Protein 1VDH (pdb70)

Structure (mmCIF, N/CA/C/O backbone):
data_1VDH
#
_entry.id   1VDH
#
_cell.length_a   99.738
_cell.length_b   123.136
_cell.length_c   131.439
_cell.angle_alpha   90.00
_cell.angle_beta   90.00
_cell.angle_gamma   90.00
#
_symmetry.space_group_name_H-M   'P 21 21 21'
#
loop_
_entity.id
_entity.type
_entity.pdbx_description
1 polymer 'muconolactone isomerase-like protein'
2 water water
#
loop_
_atom_site.group_PDB
_atom_site.id
_atom_site.type_symbol
_atom_site.label_atom_id
_atom_site.label_alt_id
_atom_site.label_comp_id
_atom_site.label_asym_id
_atom_site.label_entity_id
_atom_site.label_seq_id
_atom_site.pdbx_PDB_ins_code
_atom_site.Cartn_x
_atom_site.Cartn_y
_atom_site.Cartn_z
_atom_site.occupancy
_atom_site.B_iso_or_equiv
_atom_site.auth_seq_id
_atom_site.auth_comp_id
_atom_site.auth_asym_id
_atom_site.auth_atom_id
_atom_site.pdbx_PDB_model_num
ATOM 1 N N . ARG A 1 3 ? 51.787 8.058 22.187 1.00 42.98 3 ARG A N 1
ATOM 2 C CA . ARG A 1 3 ? 52.602 8.195 20.945 1.00 42.45 3 ARG A CA 1
ATOM 3 C C . ARG A 1 3 ? 53.184 6.851 20.507 1.00 40.21 3 ARG A C 1
ATOM 4 O O . ARG A 1 3 ? 53.726 6.103 21.324 1.00 40.65 3 ARG A O 1
ATOM 12 N N . HIS A 1 4 ? 53.075 6.552 19.216 1.00 37.11 4 HIS A N 1
ATOM 13 C CA . HIS A 1 4 ? 53.596 5.299 18.682 1.00 33.68 4 HIS A CA 1
ATOM 14 C C . HIS A 1 4 ? 55.086 5.395 18.372 1.00 31.98 4 HIS A C 1
ATOM 15 O O . HIS A 1 4 ? 55.539 6.333 17.715 1.00 31.35 4 HIS A O 1
ATOM 22 N N . VAL A 1 5 ? 55.840 4.416 18.860 1.00 30.75 5 VAL A N 1
ATOM 23 C CA . VAL A 1 5 ? 57.282 4.355 18.639 1.00 28.88 5 VAL A CA 1
ATOM 24 C C . VAL A 1 5 ? 57.568 3.176 17.715 1.00 26.68 5 VAL A C 1
ATOM 25 O O . VAL A 1 5 ? 57.339 2.023 18.079 1.00 26.91 5 VAL A O 1
ATOM 29 N N . PRO A 1 6 ? 58.050 3.454 16.493 1.00 24.81 6 PRO A N 1
ATOM 30 C CA . PRO A 1 6 ? 58.352 2.383 15.541 1.00 22.95 6 PRO A CA 1
ATOM 31 C C . PRO A 1 6 ? 59.575 1.566 15.934 1.00 20.85 6 PRO A C 1
ATOM 32 O O . PRO A 1 6 ? 60.564 2.096 16.444 1.00 20.90 6 PRO A O 1
ATOM 36 N N . GLU A 1 7 ? 59.478 0.263 15.715 1.00 17.67 7 GLU A N 1
ATOM 37 C CA . GLU A 1 7 ? 60.560 -0.664 16.003 1.00 16.16 7 GLU A CA 1
ATOM 38 C C . GLU A 1 7 ? 60.710 -1.486 14.730 1.00 14.72 7 GLU A C 1
ATOM 39 O O . GLU A 1 7 ? 60.353 -2.665 14.693 1.00 12.48 7 GLU A O 1
ATOM 45 N N . PRO A 1 8 ? 61.236 -0.865 13.664 1.00 15.14 8 PRO A N 1
ATOM 46 C CA . PRO A 1 8 ? 61.420 -1.543 12.380 1.00 15.89 8 PRO A CA 1
ATOM 47 C C . PRO A 1 8 ? 62.224 -2.831 12.428 1.00 14.43 8 PRO A C 1
ATOM 48 O O . PRO A 1 8 ? 63.206 -2.953 13.160 1.00 15.10 8 PRO A O 1
ATOM 52 N N . THR A 1 9 ? 61.762 -3.804 11.654 1.00 14.31 9 THR A N 1
ATOM 53 C CA . THR A 1 9 ? 62.404 -5.101 11.557 1.00 13.80 9 THR A CA 1
ATOM 54 C C . THR A 1 9 ? 63.795 -4.937 10.948 1.00 16.77 9 THR A C 1
ATOM 55 O O . THR A 1 9 ? 63.973 -4.178 9.989 1.00 17.36 9 THR A O 1
ATOM 59 N N . HIS A 1 10 ? 64.780 -5.625 11.528 1.00 16.54 10 HIS A N 1
ATOM 60 C CA . HIS A 1 10 ? 66.157 -5.580 11.030 1.00 17.74 10 HIS A CA 1
ATOM 61 C C . HIS A 1 10 ? 66.271 -6.525 9.844 1.00 15.79 10 HIS A C 1
ATOM 62 O O . HIS A 1 10 ? 65.692 -7.611 9.858 1.00 16.62 10 HIS A O 1
ATOM 69 N N . THR A 1 11 ? 67.034 -6.127 8.831 1.00 14.16 11 THR A N 1
ATOM 70 C CA . THR A 1 11 ? 67.216 -6.969 7.654 1.00 12.20 11 THR A CA 1
ATOM 71 C C . THR A 1 11 ? 68.651 -6.986 7.145 1.00 12.65 11 THR A C 1
ATOM 72 O O . THR A 1 11 ? 69.436 -6.074 7.411 1.00 12.47 11 THR A O 1
ATOM 76 N N . LEU A 1 12 ? 68.965 -8.049 6.413 1.00 10.71 12 LEU A N 1
ATOM 77 C CA . LEU A 1 12 ? 70.255 -8.241 5.774 1.00 11.15 12 LEU A CA 1
ATOM 78 C C . LEU A 1 12 ? 69.900 -8.593 4.336 1.00 11.63 12 LEU A C 1
ATOM 79 O O . LEU A 1 12 ? 69.100 -9.502 4.099 1.00 11.67 12 LEU A O 1
ATOM 84 N N . GLU A 1 13 ? 70.451 -7.849 3.384 1.00 10.46 13 GLU A N 1
ATOM 85 C CA . GLU A 1 13 ? 70.179 -8.097 1.973 1.00 11.23 13 GLU A CA 1
ATOM 86 C C . GLU A 1 13 ? 71.278 -8.918 1.324 1.00 12.46 13 GLU A C 1
ATOM 87 O O . GLU A 1 13 ? 72.459 -8.722 1.611 1.00 10.52 13 GLU A O 1
ATOM 93 N N . GLY A 1 14 ? 70.874 -9.826 0.439 1.00 11.73 14 GLY A N 1
ATOM 94 C CA . GLY A 1 14 ? 71.822 -10.665 -0.268 1.00 10.87 14 GLY A CA 1
ATOM 95 C C . GLY A 1 14 ? 71.691 -10.449 -1.762 1.00 9.86 14 GLY A C 1
ATOM 96 O O . GLY A 1 14 ? 71.580 -9.310 -2.226 1.00 10.27 14 GLY A O 1
ATOM 97 N N . TRP A 1 15 ? 71.692 -11.540 -2.519 1.00 10.01 15 TRP A N 1
ATOM 98 C CA . TRP A 1 15 ? 71.567 -11.464 -3.971 1.00 9.03 15 TRP A CA 1
ATOM 99 C C . TRP A 1 15 ? 70.230 -10.880 -4.414 1.00 8.23 15 TRP A C 1
ATOM 100 O O . TRP A 1 15 ? 69.214 -11.027 -3.728 1.00 7.58 15 TRP A O 1
ATOM 111 N N . HIS A 1 16 ? 70.251 -10.197 -5.555 1.00 8.88 16 HIS A N 1
ATOM 112 C CA . HIS A 1 16 ? 69.048 -9.624 -6.146 1.00 7.10 16 HIS A CA 1
ATOM 113 C C . HIS A 1 16 ? 68.423 -10.769 -6.928 1.00 8.28 16 HIS A C 1
ATOM 114 O O . HIS A 1 16 ? 69.130 -11.637 -7.435 1.00 6.08 16 HIS A O 1
ATOM 121 N N . VAL A 1 17 ? 67.099 -10.773 -7.013 1.00 8.44 17 VAL A N 1
ATOM 122 C CA . VAL A 1 17 ? 66.380 -11.849 -7.672 1.00 6.99 17 VAL A CA 1
ATOM 123 C C . VAL A 1 17 ? 65.385 -11.380 -8.723 1.00 7.90 17 VAL A C 1
ATOM 124 O O . VAL A 1 17 ? 64.646 -10.419 -8.510 1.00 9.31 17 VAL A O 1
ATOM 128 N N . LEU A 1 18 ? 65.351 -12.086 -9.846 1.00 6.98 18 LEU A N 1
ATOM 129 C CA . LEU A 1 18 ? 64.398 -11.773 -10.897 1.00 7.98 18 LEU A CA 1
ATOM 130 C C . LEU A 1 18 ? 63.635 -13.021 -11.325 1.00 8.54 18 LEU A C 1
ATOM 131 O O . LEU A 1 18 ? 64.235 -14.035 -11.696 1.00 8.53 18 LEU A O 1
ATOM 136 N N . HIS A 1 19 ? 62.314 -12.964 -11.195 1.00 7.35 19 HIS A N 1
ATOM 137 C CA . HIS A 1 19 ? 61.455 -14.050 -11.647 1.00 7.06 19 HIS A CA 1
ATOM 138 C C . HIS A 1 19 ? 60.934 -13.548 -12.981 1.00 6.60 19 HIS A C 1
ATOM 139 O O . HIS A 1 19 ? 60.319 -12.486 -13.051 1.00 7.27 19 HIS A O 1
ATOM 146 N N . ASP A 1 20 ? 61.203 -14.298 -14.039 1.00 7.30 20 ASP A N 1
ATOM 147 C CA . ASP A 1 20 ? 60.771 -13.910 -15.371 1.00 7.38 20 ASP A CA 1
ATOM 148 C C . ASP A 1 20 ? 59.878 -15.012 -15.922 1.00 7.95 20 ASP A C 1
ATOM 149 O O . ASP A 1 20 ? 60.369 -16.045 -16.384 1.00 7.14 20 ASP A O 1
ATOM 154 N N . PHE A 1 21 ? 58.567 -14.796 -15.830 1.00 6.43 21 PHE A N 1
ATOM 155 C CA . PHE A 1 21 ? 57.574 -15.747 -16.324 1.00 6.29 21 PHE A CA 1
ATOM 156 C C . PHE A 1 21 ? 57.142 -15.390 -17.738 1.00 5.98 21 PHE A C 1
ATOM 157 O O . PHE A 1 21 ? 56.758 -14.249 -18.010 1.00 7.41 21 PHE A O 1
ATOM 165 N N . ARG A 1 22 ? 57.143 -16.382 -18.622 1.00 5.77 22 ARG A N 1
ATOM 166 C CA . ARG A 1 22 ? 56.742 -16.164 -20.003 1.00 6.64 22 ARG A CA 1
ATOM 167 C C . ARG A 1 22 ? 55.830 -17.274 -20.501 1.00 7.21 22 ARG A C 1
ATOM 168 O O . ARG A 1 22 ? 55.833 -18.390 -19.964 1.00 6.15 22 ARG A O 1
ATOM 176 N N . LEU A 1 23 ? 55.018 -16.937 -21.499 1.00 5.23 23 LEU A N 1
ATOM 177 C CA . LEU A 1 23 ? 54.100 -17.886 -22.118 1.00 6.68 23 LEU A CA 1
ATOM 178 C C . LEU A 1 23 ? 54.658 -18.245 -23.487 1.00 7.33 23 LEU A C 1
ATOM 179 O O . LEU A 1 23 ? 55.170 -17.382 -24.206 1.00 8.07 23 LEU A O 1
ATOM 184 N N . LEU A 1 24 ? 54.562 -19.518 -23.846 1.00 7.86 24 LEU A N 1
ATOM 185 C CA . LEU A 1 24 ? 55.058 -19.977 -25.134 1.00 7.52 24 LEU A CA 1
ATOM 186 C C . LEU A 1 24 ? 53.963 -19.950 -26.195 1.00 8.72 24 LEU A C 1
ATOM 187 O O . LEU A 1 24 ? 52.832 -20.374 -25.953 1.00 9.80 24 LEU A O 1
ATOM 192 N N . ASP A 1 25 ? 54.280 -19.385 -27.353 1.00 10.36 25 ASP A N 1
ATOM 193 C CA . ASP A 1 25 ? 53.324 -19.366 -28.447 1.00 10.80 25 ASP A CA 1
ATOM 194 C C . ASP A 1 25 ? 53.529 -20.726 -29.122 1.00 10.53 25 ASP A C 1
ATOM 195 O O . ASP A 1 25 ? 54.333 -20.856 -30.050 1.00 9.04 25 ASP A O 1
ATOM 200 N N . PHE A 1 26 ? 52.832 -21.739 -28.609 1.00 9.60 26 PHE A N 1
ATOM 201 C CA . PHE A 1 26 ? 52.925 -23.107 -29.124 1.00 10.63 26 PHE A CA 1
ATOM 202 C C . PHE A 1 26 ? 52.714 -23.218 -30.629 1.00 10.88 26 PHE A C 1
ATOM 203 O O . PHE A 1 26 ? 53.530 -23.818 -31.326 1.00 11.52 26 PHE A O 1
ATOM 211 N N . ALA A 1 27 ? 51.618 -22.643 -31.118 1.00 11.90 27 ALA A N 1
ATOM 212 C CA . ALA A 1 27 ? 51.284 -22.677 -32.536 1.00 13.59 27 ALA A CA 1
ATOM 213 C C . ALA A 1 27 ? 52.416 -22.166 -33.422 1.00 15.47 27 ALA A C 1
ATOM 214 O O . ALA A 1 27 ? 52.786 -22.821 -34.398 1.00 15.19 27 ALA A O 1
ATOM 216 N N . ARG A 1 28 ? 52.967 -21.003 -33.080 1.00 14.57 28 ARG A N 1
ATOM 217 C CA . ARG A 1 28 ? 54.055 -20.419 -33.859 1.00 17.06 28 ARG A CA 1
ATOM 218 C C . ARG A 1 28 ? 55.361 -21.192 -33.751 1.00 16.06 28 ARG A C 1
ATOM 219 O O . ARG A 1 28 ? 56.049 -21.389 -34.749 1.00 15.67 28 ARG A O 1
ATOM 227 N N . TRP A 1 29 ? 55.701 -21.626 -32.542 1.00 13.79 29 TRP A N 1
ATOM 228 C CA . TRP A 1 29 ? 56.936 -22.368 -32.329 1.00 14.25 29 TRP A CA 1
ATOM 229 C C . TRP A 1 29 ? 56.958 -23.719 -33.039 1.00 15.96 29 TRP A C 1
ATOM 230 O O . TRP A 1 29 ? 57.894 -24.020 -33.780 1.00 17.15 29 TRP A O 1
ATOM 241 N N . PHE A 1 30 ? 55.932 -24.531 -32.802 1.00 17.53 30 PHE A N 1
ATOM 242 C CA . PHE A 1 30 ? 55.858 -25.859 -33.401 1.00 19.62 30 PHE A CA 1
ATOM 243 C C . PHE A 1 30 ? 55.551 -25.883 -34.900 1.00 20.86 30 PHE A C 1
ATOM 244 O O . PHE A 1 30 ? 55.671 -26.928 -35.541 1.00 21.21 30 PHE A O 1
ATOM 252 N N . SER A 1 31 ? 55.186 -24.729 -35.458 1.00 20.41 31 SER A N 1
ATOM 253 C CA . SER A 1 31 ? 54.894 -24.619 -36.887 1.00 21.42 31 SER A CA 1
ATOM 254 C C . SER A 1 31 ? 56.041 -23.938 -37.630 1.00 20.23 31 SER A C 1
ATOM 255 O O . SER A 1 31 ? 56.040 -23.868 -38.859 1.00 19.59 31 SER A O 1
ATOM 258 N N . ALA A 1 32 ? 57.009 -23.425 -36.878 1.00 18.26 32 ALA A N 1
ATOM 259 C CA . ALA A 1 32 ? 58.160 -22.738 -37.454 1.00 17.56 32 ALA A CA 1
ATOM 260 C C . ALA A 1 32 ? 59.100 -23.718 -38.147 1.00 18.90 32 ALA A C 1
ATOM 261 O O . ALA A 1 32 ? 59.147 -24.897 -37.790 1.00 17.02 32 ALA A O 1
ATOM 263 N N . PRO A 1 33 ? 59.848 -23.244 -39.162 1.00 20.09 33 PRO A N 1
ATOM 264 C CA . PRO A 1 33 ? 60.788 -24.104 -39.890 1.00 22.74 33 PRO A CA 1
ATOM 265 C C . PRO A 1 33 ? 61.776 -24.753 -38.919 1.00 23.96 33 PRO A C 1
ATOM 266 O O . PRO A 1 33 ? 62.197 -24.129 -37.939 1.00 23.21 33 PRO A O 1
ATOM 270 N N . LEU A 1 34 ? 62.123 -26.010 -39.182 1.00 25.45 34 LEU A N 1
ATOM 271 C CA . LEU A 1 34 ? 63.042 -26.751 -38.322 1.00 27.49 34 LEU A CA 1
ATOM 272 C C . LEU A 1 34 ? 64.373 -26.032 -38.111 1.00 27.94 34 LEU A C 1
ATOM 273 O O . LEU A 1 34 ? 64.909 -26.027 -37.002 1.00 27.97 34 LEU A O 1
ATOM 278 N N . GLU A 1 35 ? 64.887 -25.395 -39.160 1.00 27.53 35 GLU A N 1
ATOM 279 C CA . GLU A 1 35 ? 66.151 -24.675 -39.051 1.00 27.97 35 GLU A CA 1
ATOM 280 C C . GLU A 1 35 ? 66.018 -23.479 -38.111 1.00 25.39 35 GLU A C 1
ATOM 281 O O . GLU A 1 35 ? 66.922 -23.206 -37.323 1.00 24.58 35 GLU A O 1
ATOM 287 N N . ALA A 1 36 ? 64.887 -22.778 -38.195 1.00 23.29 36 ALA A N 1
ATOM 288 C CA . ALA A 1 36 ? 64.633 -21.616 -37.343 1.00 21.13 36 ALA A CA 1
ATOM 289 C C . ALA A 1 36 ? 64.610 -22.043 -35.876 1.00 19.32 36 ALA A C 1
ATOM 290 O O . ALA A 1 36 ? 65.203 -21.389 -35.019 1.00 18.33 36 ALA A O 1
ATOM 292 N N . ARG A 1 37 ? 63.937 -23.156 -35.601 1.00 18.18 37 ARG A N 1
ATOM 293 C CA . ARG A 1 37 ? 63.842 -23.682 -34.247 1.00 18.20 37 ARG A CA 1
ATOM 294 C C . ARG A 1 37 ? 65.221 -24.077 -33.724 1.00 18.67 37 ARG A C 1
ATOM 295 O O . ARG A 1 37 ? 65.594 -23.709 -32.607 1.00 15.19 37 ARG A O 1
ATOM 303 N N . GLU A 1 38 ? 65.991 -24.790 -34.549 1.00 18.58 38 GLU A N 1
ATOM 304 C CA . GLU A 1 38 ? 67.334 -25.221 -34.167 1.00 19.51 38 GLU A CA 1
ATOM 305 C C . GLU A 1 38 ? 68.242 -24.025 -33.896 1.00 18.36 38 GLU A C 1
ATOM 306 O O . GLU A 1 38 ? 68.999 -24.023 -32.925 1.00 18.16 38 GLU A O 1
ATOM 312 N N . ASP A 1 39 ? 68.157 -23.011 -34.755 1.00 17.19 39 ASP A N 1
ATOM 313 C CA . ASP A 1 39 ? 68.960 -21.799 -34.600 1.00 18.15 39 ASP A CA 1
ATOM 314 C C . ASP A 1 39 ? 68.615 -21.082 -33.292 1.00 16.91 39 ASP A C 1
ATOM 315 O O . ASP A 1 39 ? 69.503 -20.620 -32.571 1.00 15.60 39 ASP A O 1
ATOM 320 N N . ALA A 1 40 ? 67.321 -20.996 -32.991 1.00 14.28 40 ALA A N 1
ATOM 321 C CA . ALA A 1 40 ? 66.869 -20.346 -31.763 1.00 12.86 40 ALA A CA 1
ATOM 322 C C . ALA A 1 40 ? 67.364 -21.143 -30.563 1.00 12.54 40 ALA A C 1
ATOM 323 O O . ALA A 1 40 ? 67.808 -20.573 -29.568 1.00 12.89 40 ALA A O 1
ATOM 325 N N . TRP A 1 41 ? 67.307 -22.466 -30.682 1.00 13.06 41 TRP A N 1
ATOM 326 C CA . TRP A 1 41 ? 67.752 -23.370 -29.630 1.00 13.44 41 TRP A CA 1
ATOM 327 C C . TRP A 1 41 ? 69.241 -23.203 -29.335 1.00 14.89 41 TRP A C 1
ATOM 328 O O . TRP A 1 41 ? 69.641 -23.094 -28.174 1.00 14.11 41 TRP A O 1
ATOM 339 N N . GLU A 1 42 ? 70.059 -23.184 -30.387 1.00 15.85 42 GLU A N 1
ATOM 340 C CA . GLU A 1 42 ? 71.504 -23.032 -30.228 1.00 16.15 42 GLU A CA 1
ATOM 341 C C . GLU A 1 42 ? 71.850 -21.722 -29.536 1.00 14.57 42 GLU A C 1
ATOM 342 O O . GLU A 1 42 ? 72.697 -21.688 -28.643 1.00 13.41 42 GLU A O 1
ATOM 348 N N . GLU A 1 43 ? 71.186 -20.647 -29.946 1.00 13.71 43 GLU A N 1
ATOM 349 C CA . GLU A 1 43 ? 71.417 -19.340 -29.345 1.00 12.78 43 GLU A CA 1
ATOM 350 C C . GLU A 1 43 ? 70.983 -19.331 -27.876 1.00 12.67 43 GLU A C 1
ATOM 351 O O . GLU A 1 43 ? 71.639 -18.719 -27.038 1.00 11.82 43 GLU A O 1
ATOM 357 N N . LEU A 1 44 ? 69.869 -19.996 -27.572 1.00 12.66 44 LEU A N 1
ATOM 358 C CA . LEU A 1 44 ? 69.375 -20.055 -26.192 1.00 13.35 44 LEU A CA 1
ATOM 359 C C . LEU A 1 44 ? 70.376 -20.782 -25.298 1.00 13.71 44 LEU A C 1
ATOM 360 O O . LEU A 1 44 ? 70.658 -20.335 -24.184 1.00 14.66 44 LEU A O 1
ATOM 365 N N . LYS A 1 45 ? 70.931 -21.886 -25.797 1.00 15.32 45 LYS A N 1
ATOM 366 C CA . LYS A 1 45 ? 71.921 -22.652 -25.041 1.00 16.70 45 LYS A CA 1
ATOM 367 C C . LYS A 1 45 ? 73.129 -21.782 -24.718 1.00 16.04 45 LYS A C 1
ATOM 368 O O . LYS A 1 45 ? 73.679 -21.857 -23.621 1.00 16.53 45 LYS A O 1
ATOM 374 N N . GLY A 1 46 ? 73.532 -20.952 -25.679 1.00 15.11 46 GLY A N 1
ATOM 375 C CA . GLY A 1 46 ? 74.661 -20.061 -25.470 1.00 14.01 46 GLY A CA 1
ATOM 376 C C . GLY A 1 46 ? 74.392 -19.100 -24.323 1.00 14.15 46 GLY A C 1
ATOM 377 O O . GLY A 1 46 ? 75.268 -18.844 -23.499 1.00 13.65 46 GLY A O 1
ATOM 378 N N . LEU A 1 47 ? 73.172 -18.569 -24.267 1.00 13.83 47 LEU A N 1
ATOM 379 C CA . LEU A 1 47 ? 72.790 -17.647 -23.201 1.00 13.66 47 LEU A CA 1
ATOM 380 C C . LEU A 1 47 ? 72.781 -18.351 -21.838 1.00 13.70 47 LEU A C 1
ATOM 381 O O . LEU A 1 47 ? 73.356 -17.848 -20.868 1.00 12.92 47 LEU A O 1
ATOM 386 N N . VAL A 1 48 ? 72.130 -19.512 -21.780 1.00 14.32 48 VAL A N 1
ATOM 387 C CA . VAL A 1 48 ? 72.033 -20.303 -20.552 1.00 15.07 48 VAL A CA 1
ATOM 388 C C . VAL A 1 48 ? 73.419 -20.750 -20.084 1.00 16.15 48 VAL A C 1
ATOM 389 O O . VAL A 1 48 ? 73.662 -20.903 -18.887 1.00 16.58 48 VAL A O 1
ATOM 393 N N . ARG A 1 49 ? 74.327 -20.941 -21.037 1.00 18.43 49 ARG A N 1
ATOM 394 C CA . ARG A 1 49 ? 75.696 -21.339 -20.729 1.00 18.62 49 ARG A CA 1
ATOM 395 C C . ARG A 1 49 ? 76.381 -20.211 -19.955 1.00 16.35 49 ARG A C 1
ATOM 396 O O . ARG A 1 49 ? 77.132 -20.465 -19.016 1.00 15.90 49 ARG A O 1
ATOM 404 N N . GLU A 1 50 ? 76.094 -18.967 -20.337 1.00 15.37 50 GLU A N 1
ATOM 405 C CA . GLU A 1 50 ? 76.662 -17.803 -19.660 1.00 14.32 50 GLU A CA 1
ATOM 406 C C . GLU A 1 50 ? 76.209 -17.776 -18.201 1.00 13.37 50 GLU A C 1
ATOM 407 O O . GLU A 1 50 ? 77.004 -17.508 -17.300 1.00 12.02 50 GLU A O 1
ATOM 413 N N . TRP A 1 51 ? 74.928 -18.060 -17.974 1.00 12.73 51 TRP A N 1
ATOM 414 C CA . TRP A 1 51 ? 74.375 -18.079 -16.621 1.00 12.15 51 TRP A CA 1
ATOM 415 C C . TRP A 1 51 ? 75.035 -19.212 -15.827 1.00 13.68 51 TRP A C 1
ATOM 416 O O . TRP A 1 51 ? 75.373 -19.053 -14.654 1.00 14.00 51 TRP A O 1
ATOM 427 N N . ARG A 1 52 ? 75.249 -20.340 -16.497 1.00 15.71 52 ARG A N 1
ATOM 428 C CA . ARG A 1 52 ? 75.878 -21.510 -15.893 1.00 18.72 52 ARG A CA 1
ATOM 429 C C . ARG A 1 52 ? 77.301 -21.176 -15.430 1.00 18.51 52 ARG A C 1
ATOM 430 O O . ARG A 1 52 ? 77.664 -21.436 -14.286 1.00 17.97 52 ARG A O 1
ATOM 438 N N . GLU A 1 53 ? 78.087 -20.568 -16.317 1.00 19.06 53 GLU A N 1
ATOM 439 C CA . GLU A 1 53 ? 79.467 -20.195 -16.007 1.00 19.70 53 GLU A CA 1
ATOM 440 C C . GLU A 1 53 ? 79.530 -19.199 -14.853 1.00 18.56 53 GLU A C 1
ATOM 441 O O . GLU A 1 53 ? 80.398 -19.282 -13.986 1.00 17.68 53 GLU A O 1
ATOM 447 N N . LEU A 1 54 ? 78.577 -18.277 -14.839 1.00 17.21 54 LEU A N 1
ATOM 448 C CA . LEU A 1 54 ? 78.476 -17.260 -13.800 1.00 16.17 54 LEU A CA 1
ATOM 449 C C . LEU A 1 54 ? 78.157 -17.938 -12.451 1.00 15.85 54 LEU A C 1
ATOM 450 O O . LEU A 1 54 ? 78.691 -17.568 -11.399 1.00 13.83 54 LEU A O 1
ATOM 455 N N . GLU A 1 55 ? 77.319 -18.968 -12.501 1.00 13.64 55 GLU A N 1
ATOM 456 C CA . GLU A 1 55 ? 76.943 -19.713 -11.303 1.00 12.64 55 GLU A CA 1
ATOM 457 C C . GLU A 1 55 ? 78.156 -20.498 -10.797 1.00 13.29 55 GLU A C 1
ATOM 458 O O . GLU A 1 55 ? 78.422 -20.537 -9.598 1.00 13.08 55 GLU A O 1
ATOM 464 N N . GLU A 1 56 ? 78.900 -21.101 -11.721 1.00 14.04 56 GLU A N 1
ATOM 465 C CA . GLU A 1 56 ? 80.095 -21.859 -11.358 1.00 16.75 56 GLU A CA 1
ATOM 466 C C . GLU A 1 56 ? 81.142 -20.935 -10.728 1.00 16.73 56 GLU A C 1
ATOM 467 O O . GLU A 1 56 ? 81.905 -21.352 -9.857 1.00 18.45 56 GLU A O 1
ATOM 473 N N . ALA A 1 57 ? 81.143 -19.671 -11.145 1.00 16.79 57 ALA A N 1
ATOM 474 C CA . ALA A 1 57 ? 82.080 -18.679 -10.620 1.00 17.70 57 ALA A CA 1
ATOM 475 C C . ALA A 1 57 ? 81.601 -18.063 -9.302 1.00 17.26 57 ALA A C 1
ATOM 476 O O . ALA A 1 57 ? 82.305 -17.246 -8.701 1.00 18.62 57 ALA A O 1
ATOM 478 N N . GLY A 1 58 ? 80.410 -18.458 -8.854 1.00 16.68 58 GLY A N 1
ATOM 479 C CA . GLY A 1 58 ? 79.859 -17.930 -7.614 1.00 14.35 58 GLY A CA 1
ATOM 480 C C . GLY A 1 58 ? 79.310 -16.516 -7.735 1.00 14.07 58 GLY A C 1
ATOM 481 O O . GLY A 1 58 ? 79.128 -15.829 -6.729 1.00 14.32 58 GLY A O 1
ATOM 482 N N . GLN A 1 59 ? 79.032 -16.092 -8.966 1.00 14.30 59 GLN A N 1
ATOM 483 C CA . GLN A 1 59 ? 78.513 -14.752 -9.245 1.00 14.87 59 GLN A CA 1
ATOM 484 C C . GLN A 1 59 ? 76.996 -14.711 -9.435 1.00 14.54 59 GLN A C 1
ATOM 485 O O . GLN A 1 59 ? 76.467 -13.765 -10.029 1.00 13.98 59 GLN A O 1
ATOM 491 N N . GLY A 1 60 ? 76.309 -15.747 -8.965 1.00 12.70 60 GLY A N 1
ATOM 492 C CA . GLY A 1 60 ? 74.863 -15.800 -9.094 1.00 12.67 60 GLY A CA 1
ATOM 493 C C . GLY A 1 60 ? 74.361 -17.224 -9.219 1.00 12.00 60 GLY A C 1
ATOM 494 O O . GLY A 1 60 ? 75.114 -18.178 -9.014 1.00 11.18 60 GLY A O 1
ATOM 495 N N . SER A 1 61 ? 73.086 -17.370 -9.565 1.00 9.90 61 SER A N 1
ATOM 496 C CA . SER A 1 61 ? 72.482 -18.688 -9.727 1.00 8.95 61 SER A CA 1
ATOM 497 C C . SER A 1 61 ? 71.253 -18.559 -10.624 1.00 9.26 61 SER A C 1
ATOM 498 O O . SER A 1 61 ? 70.745 -17.452 -10.831 1.00 9.03 61 SER A O 1
ATOM 501 N N . TYR A 1 62 ? 70.794 -19.678 -11.180 1.00 8.57 62 TYR A N 1
ATOM 502 C CA . TYR A 1 62 ? 69.621 -19.655 -12.050 1.00 8.50 62 TYR A CA 1
ATOM 503 C C . TYR A 1 62 ? 68.879 -20.989 -12.086 1.00 9.39 62 TYR A C 1
ATOM 504 O O . TYR A 1 62 ? 69.382 -22.018 -11.631 1.00 10.48 62 TYR A O 1
ATOM 513 N N . GLY A 1 63 ? 67.703 -20.953 -12.699 1.00 9.10 63 GLY A N 1
ATOM 514 C CA . GLY A 1 63 ? 66.880 -22.132 -12.858 1.00 8.53 63 GLY A CA 1
ATOM 515 C C . GLY A 1 63 ? 65.824 -21.854 -13.905 1.00 7.85 63 GLY A C 1
ATOM 516 O O . GLY A 1 63 ? 65.351 -20.719 -14.026 1.00 7.20 63 GLY A O 1
ATOM 517 N N . ILE A 1 64 ? 65.506 -22.858 -14.717 1.00 7.56 64 ILE A N 1
ATOM 518 C CA . ILE A 1 64 ? 64.473 -22.714 -15.746 1.00 8.62 64 ILE A CA 1
ATOM 519 C C . ILE A 1 64 ? 63.420 -23.778 -15.462 1.00 9.46 64 ILE A C 1
ATOM 520 O O . ILE A 1 64 ? 63.752 -24.952 -15.276 1.00 9.93 64 ILE A O 1
ATOM 525 N N . TYR A 1 65 ? 62.154 -23.367 -15.438 1.00 8.21 65 TYR A N 1
ATOM 526 C CA . TYR A 1 65 ? 61.067 -24.285 -15.108 1.00 7.28 65 TYR A CA 1
ATOM 527 C C . TYR A 1 65 ? 59.895 -24.332 -16.071 1.00 7.52 65 TYR A C 1
ATOM 528 O O . TYR A 1 65 ? 59.591 -23.351 -16.749 1.00 7.46 65 TYR A O 1
ATOM 537 N N . GLN A 1 66 ? 59.239 -25.490 -16.115 1.00 6.19 66 GLN A N 1
ATOM 538 C CA . GLN A 1 66 ? 58.044 -25.674 -16.928 1.00 6.88 66 GLN A CA 1
ATOM 539 C C . GLN A 1 66 ? 56.924 -25.415 -15.929 1.00 5.91 66 GLN A C 1
ATOM 540 O O . GLN A 1 66 ? 56.764 -26.161 -14.965 1.00 7.51 66 GLN A O 1
ATOM 546 N N . VAL A 1 67 ? 56.162 -24.352 -16.158 1.00 7.62 67 VAL A N 1
ATOM 547 C CA . VAL A 1 67 ? 55.090 -23.956 -15.249 1.00 6.47 67 VAL A CA 1
ATOM 548 C C . VAL A 1 67 ? 53.710 -24.446 -15.688 1.00 7.22 67 VAL A C 1
ATOM 549 O O . VAL A 1 67 ? 53.309 -24.251 -16.829 1.00 7.36 67 VAL A O 1
ATOM 553 N N . VAL A 1 68 ? 52.978 -25.062 -14.764 1.00 7.39 68 VAL A N 1
ATOM 554 C CA . VAL A 1 68 ? 51.640 -25.570 -15.064 1.00 7.48 68 VAL A CA 1
ATOM 555 C C . VAL A 1 68 ? 50.606 -24.443 -15.133 1.00 7.50 68 VAL A C 1
ATOM 556 O O . VAL A 1 68 ? 50.734 -23.431 -14.439 1.00 7.49 68 VAL A O 1
ATOM 560 N N . GLY A 1 69 ? 49.613 -24.602 -16.006 1.00 6.58 69 GLY A N 1
ATOM 561 C CA . GLY A 1 69 ? 48.544 -23.620 -16.102 1.00 8.43 69 GLY A CA 1
ATOM 562 C C . GLY A 1 69 ? 48.683 -22.492 -17.103 1.00 8.55 69 GLY A C 1
ATOM 563 O O . GLY A 1 69 ? 49.690 -22.379 -17.795 1.00 9.33 69 GLY A O 1
ATOM 564 N N . HIS A 1 70 ? 47.671 -21.627 -17.140 1.00 7.53 70 HIS A N 1
ATOM 565 C CA . HIS A 1 70 ? 47.643 -20.503 -18.074 1.00 7.40 70 HIS A CA 1
ATOM 566 C C . HIS A 1 70 ? 48.432 -19.274 -17.639 1.00 6.86 70 HIS A C 1
ATOM 567 O O . HIS A 1 70 ? 48.647 -18.362 -18.444 1.00 8.06 70 HIS A O 1
ATOM 574 N N . LYS A 1 71 ? 48.863 -19.245 -16.383 1.00 5.91 71 LYS A N 1
ATOM 575 C CA . LYS A 1 71 ? 49.579 -18.087 -15.865 1.00 6.94 71 LYS A CA 1
ATOM 576 C C . LYS A 1 71 ? 50.981 -17.891 -16.430 1.00 6.34 71 LYS A C 1
ATOM 577 O O . LYS A 1 71 ? 51.467 -16.768 -16.494 1.00 5.73 71 LYS A O 1
ATOM 583 N N . ALA A 1 72 ? 51.608 -18.984 -16.855 1.00 5.53 72 ALA A N 1
ATOM 584 C CA . ALA A 1 72 ? 52.953 -18.954 -17.435 1.00 5.46 72 ALA A CA 1
ATOM 585 C C . ALA A 1 72 ? 53.309 -20.362 -17.886 1.00 4.88 72 ALA A C 1
ATOM 586 O O . ALA A 1 72 ? 52.748 -21.322 -17.379 1.00 5.84 72 ALA A O 1
ATOM 588 N N . ASP A 1 73 ? 54.257 -20.476 -18.813 1.00 5.05 73 ASP A N 1
ATOM 589 C CA . ASP A 1 73 ? 54.710 -21.775 -19.318 1.00 5.51 73 ASP A CA 1
ATOM 590 C C . ASP A 1 73 ? 56.163 -22.020 -18.922 1.00 6.57 73 ASP A C 1
ATOM 591 O O . ASP A 1 73 ? 56.555 -23.145 -18.640 1.00 4.54 73 ASP A O 1
ATOM 596 N N . LEU A 1 74 ? 56.962 -20.958 -18.923 1.00 7.51 74 LEU A N 1
ATOM 597 C CA . LEU A 1 74 ? 58.364 -21.063 -18.551 1.00 6.65 74 LEU A CA 1
ATOM 598 C C . LEU A 1 74 ? 58.745 -19.973 -17.561 1.00 8.38 74 LEU A C 1
ATOM 599 O O . LEU A 1 74 ? 58.328 -18.820 -17.692 1.00 8.81 74 LEU A O 1
ATOM 604 N N . LEU A 1 75 ? 59.483 -20.368 -16.532 1.00 7.51 75 LEU A N 1
ATOM 605 C CA . LEU A 1 75 ? 59.976 -19.433 -15.534 1.00 7.47 75 LEU A CA 1
ATOM 606 C C . LEU A 1 75 ? 61.489 -19.393 -15.669 1.00 8.38 75 LEU A C 1
ATOM 607 O O . LEU A 1 75 ? 62.144 -20.437 -15.639 1.00 6.39 75 LEU A O 1
ATOM 612 N N . PHE A 1 76 ? 62.027 -18.192 -15.855 1.00 7.23 76 PHE A N 1
ATOM 613 C CA . PHE A 1 76 ? 63.467 -17.998 -15.937 1.00 6.79 76 PHE A CA 1
ATOM 614 C C . PHE A 1 76 ? 63.821 -17.276 -14.646 1.00 7.35 76 PHE A C 1
ATOM 615 O O . PHE A 1 76 ? 63.521 -16.092 -14.480 1.00 8.03 76 PHE A O 1
ATOM 623 N N . LEU A 1 77 ? 64.388 -18.023 -13.704 1.00 7.95 77 LEU A N 1
ATOM 624 C CA . LEU A 1 77 ? 64.767 -17.483 -12.407 1.00 7.87 77 LEU A CA 1
ATOM 625 C C . LEU A 1 77 ? 66.259 -17.194 -12.379 1.00 8.09 77 LEU A C 1
ATOM 626 O O . LEU A 1 77 ? 67.071 -18.066 -12.694 1.00 7.66 77 LEU A O 1
ATOM 631 N N . ASN A 1 78 ? 66.611 -15.972 -11.991 1.00 7.87 78 ASN A N 1
ATOM 632 C CA . ASN A 1 78 ? 68.008 -15.561 -11.914 1.00 8.66 78 ASN A CA 1
ATOM 633 C C . ASN A 1 78 ? 68.300 -14.750 -10.666 1.00 9.06 78 ASN A C 1
ATOM 634 O O . ASN A 1 78 ? 67.479 -13.940 -10.230 1.00 8.85 78 ASN A O 1
ATOM 639 N N . LEU A 1 79 ? 69.460 -15.012 -10.070 1.00 8.26 79 LEU A N 1
ATOM 640 C CA . LEU A 1 79 ? 69.912 -14.297 -8.881 1.00 8.14 79 LEU A CA 1
ATOM 641 C C . LEU A 1 79 ? 71.301 -13.749 -9.199 1.00 9.74 79 LEU A C 1
ATOM 642 O O . LEU A 1 79 ? 72.118 -14.448 -9.798 1.00 8.94 79 LEU A O 1
ATOM 647 N N . ARG A 1 80 ? 71.546 -12.490 -8.838 1.00 9.91 80 ARG A N 1
ATOM 648 C CA . ARG A 1 80 ? 72.830 -11.834 -9.109 1.00 10.93 80 ARG A CA 1
ATOM 649 C C . ARG A 1 80 ? 73.167 -10.874 -7.967 1.00 12.13 80 ARG A C 1
ATOM 650 O O . ARG A 1 80 ? 72.301 -10.539 -7.158 1.00 12.06 80 ARG A O 1
ATOM 658 N N . PRO A 1 81 ? 74.435 -10.422 -7.884 1.00 13.00 81 PRO A N 1
ATOM 659 C CA . PRO A 1 81 ? 74.888 -9.495 -6.836 1.00 13.63 81 PRO A CA 1
ATOM 660 C C . PRO A 1 81 ? 74.282 -8.085 -6.930 1.00 14.55 81 PRO A C 1
ATOM 661 O O . PRO A 1 81 ? 74.492 -7.263 -6.038 1.00 18.65 81 PRO A O 1
ATOM 665 N N . GLY A 1 82 ? 73.534 -7.813 -7.998 1.00 13.11 82 GLY A N 1
ATOM 666 C CA . GLY A 1 82 ? 72.920 -6.501 -8.164 1.00 10.81 82 GLY A CA 1
ATOM 667 C C . GLY A 1 82 ? 71.845 -6.472 -9.237 1.00 9.55 82 GLY A C 1
ATOM 668 O O . GLY A 1 82 ? 71.571 -7.496 -9.868 1.00 9.35 82 GLY A O 1
ATOM 669 N N . LEU A 1 83 ? 71.248 -5.302 -9.463 1.00 8.81 83 LEU A N 1
ATOM 670 C CA . LEU A 1 83 ? 70.199 -5.158 -10.474 1.00 9.22 83 LEU A CA 1
ATOM 671 C C . LEU A 1 83 ? 70.731 -5.186 -11.905 1.00 9.91 83 LEU A C 1
ATOM 672 O O . LEU A 1 83 ? 70.118 -5.786 -12.789 1.00 8.70 83 LEU A O 1
ATOM 677 N N . ASP A 1 84 ? 71.883 -4.557 -12.126 1.00 10.92 84 ASP A N 1
ATOM 678 C CA . ASP A 1 84 ? 72.474 -4.497 -13.460 1.00 12.91 84 ASP A CA 1
ATOM 679 C C . ASP A 1 84 ? 72.616 -5.846 -14.159 1.00 11.90 84 ASP A C 1
ATOM 680 O O . ASP A 1 84 ? 72.211 -5.982 -15.313 1.00 12.01 84 ASP A O 1
ATOM 685 N N . PRO A 1 85 ? 73.203 -6.854 -13.485 1.00 13.00 85 PRO A N 1
ATOM 686 C CA . PRO A 1 85 ? 73.343 -8.167 -14.127 1.00 13.04 85 PRO A CA 1
ATOM 687 C C . PRO A 1 85 ? 71.974 -8.789 -14.440 1.00 13.12 85 PRO A C 1
ATOM 688 O O . PRO A 1 85 ? 71.849 -9.581 -15.370 1.00 14.56 85 PRO A O 1
ATOM 692 N N . LEU A 1 86 ? 70.951 -8.432 -13.664 1.00 11.93 86 LEU A N 1
ATOM 693 C CA . LEU A 1 86 ? 69.601 -8.959 -13.897 1.00 11.16 86 LEU A CA 1
ATOM 694 C C . LEU A 1 86 ? 68.987 -8.303 -15.125 1.00 12.21 86 LEU A C 1
ATOM 695 O O . LEU A 1 86 ? 68.384 -8.975 -15.964 1.00 12.32 86 LEU A O 1
ATOM 700 N N . LEU A 1 87 ? 69.134 -6.984 -15.217 1.00 12.26 87 LEU A N 1
ATOM 701 C CA . LEU A 1 87 ? 68.626 -6.232 -16.361 1.00 13.21 87 LEU A CA 1
ATOM 702 C C . LEU A 1 87 ? 69.279 -6.780 -17.630 1.00 14.24 87 LEU A C 1
ATOM 703 O O . LEU A 1 87 ? 68.647 -6.859 -18.684 1.00 15.64 87 LEU A O 1
ATOM 708 N N . GLU A 1 88 ? 70.551 -7.150 -17.512 1.00 15.21 88 GLU A N 1
ATOM 709 C CA . GLU A 1 88 ? 71.314 -7.702 -18.624 1.00 17.70 88 GLU A CA 1
ATOM 710 C C . GLU A 1 88 ? 70.774 -9.069 -19.046 1.00 17.50 88 GLU A C 1
ATOM 711 O O . GLU A 1 88 ? 70.528 -9.299 -20.227 1.00 18.30 88 GLU A O 1
ATOM 717 N N . ALA A 1 89 ? 70.581 -9.964 -18.077 1.00 15.72 89 ALA A N 1
ATOM 718 C CA . ALA A 1 89 ? 70.068 -11.307 -18.352 1.00 16.23 89 ALA A CA 1
ATOM 719 C C . ALA A 1 89 ? 68.671 -11.232 -18.964 1.00 16.51 89 ALA A C 1
ATOM 720 O O . ALA A 1 89 ? 68.338 -11.968 -19.898 1.00 15.85 89 ALA A O 1
ATOM 722 N N . GLU A 1 90 ? 67.877 -10.307 -18.436 1.00 14.95 90 GLU A N 1
ATOM 723 C CA . GLU A 1 90 ? 66.515 -10.070 -18.874 1.00 15.02 90 GLU A CA 1
ATOM 724 C C . GLU A 1 90 ? 66.463 -9.534 -20.308 1.00 14.19 90 GLU A C 1
ATOM 725 O O . GLU A 1 90 ? 65.654 -9.986 -21.122 1.00 12.18 90 GLU A O 1
ATOM 731 N N . ALA A 1 91 ? 67.327 -8.568 -20.609 1.00 13.46 91 ALA A N 1
ATOM 732 C CA . ALA A 1 91 ? 67.381 -7.978 -21.943 1.00 13.20 91 ALA A CA 1
ATOM 733 C C . ALA A 1 91 ? 67.903 -9.000 -22.955 1.00 12.52 91 ALA A C 1
ATOM 734 O O . ALA A 1 91 ? 67.377 -9.108 -24.058 1.00 11.99 91 ALA A O 1
ATOM 736 N N . ARG A 1 92 ? 68.925 -9.755 -22.562 1.00 13.28 92 ARG A N 1
ATOM 737 C CA . ARG A 1 92 ? 69.511 -10.777 -23.429 1.00 14.49 92 ARG A CA 1
ATOM 738 C C . ARG A 1 92 ? 68.482 -11.832 -23.829 1.00 13.43 92 ARG A C 1
ATOM 739 O O . ARG A 1 92 ? 68.431 -12.252 -24.985 1.00 10.15 92 ARG A O 1
ATOM 747 N N . LEU A 1 93 ? 67.661 -12.260 -22.871 1.00 12.89 93 LEU A N 1
ATOM 748 C CA . LEU A 1 93 ? 66.631 -13.254 -23.159 1.00 12.27 93 LEU A CA 1
ATOM 749 C C . LEU A 1 93 ? 65.592 -12.662 -24.106 1.00 11.63 93 LEU A C 1
ATOM 750 O O . LEU A 1 93 ? 65.212 -13.287 -25.097 1.00 10.96 93 LEU A O 1
ATOM 755 N N . SER A 1 94 ? 65.166 -11.436 -23.817 1.00 11.51 94 SER A N 1
ATOM 756 C CA . SER A 1 94 ? 64.164 -10.768 -24.636 1.00 12.61 94 SER A CA 1
ATOM 757 C C . SER A 1 94 ? 64.584 -10.516 -26.081 1.00 11.57 94 SER A C 1
ATOM 758 O O . SER A 1 94 ? 63.737 -10.504 -26.974 1.00 9.82 94 SER A O 1
ATOM 761 N N . ARG A 1 95 ? 65.878 -10.322 -26.321 1.00 12.14 95 ARG A N 1
ATOM 762 C CA . ARG A 1 95 ? 66.333 -10.090 -27.691 1.00 14.22 95 ARG A CA 1
ATOM 763 C C . ARG A 1 95 ? 66.681 -11.372 -28.448 1.00 12.97 95 ARG A C 1
ATOM 764 O O . ARG A 1 95 ? 66.948 -11.334 -29.650 1.00 10.37 95 ARG A O 1
ATOM 772 N N . SER A 1 96 ? 66.645 -12.509 -27.756 1.00 10.92 96 SER A N 1
ATOM 773 C CA . SER A 1 96 ? 66.955 -13.790 -28.392 1.00 10.51 96 SER A CA 1
ATOM 774 C C . SER A 1 96 ? 65.868 -14.174 -29.396 1.00 10.79 96 SER A C 1
ATOM 775 O O . SER A 1 96 ? 64.717 -13.747 -29.272 1.00 10.86 96 SER A O 1
ATOM 778 N N . ALA A 1 97 ? 66.234 -14.983 -30.389 1.00 10.76 97 ALA A N 1
ATOM 779 C CA . ALA A 1 97 ? 65.283 -15.440 -31.397 1.00 10.48 97 ALA A CA 1
ATOM 780 C C . ALA A 1 97 ? 64.180 -16.272 -30.742 1.00 11.14 97 ALA A C 1
ATOM 781 O O . ALA A 1 97 ? 63.019 -16.221 -31.157 1.00 11.07 97 ALA A O 1
ATOM 783 N N . PHE A 1 98 ? 64.538 -17.010 -29.694 1.00 10.57 98 PHE A N 1
ATOM 784 C CA . PHE A 1 98 ? 63.567 -17.838 -28.984 1.00 10.70 98 PHE A CA 1
ATOM 785 C C . PHE A 1 98 ? 62.449 -16.985 -28.377 1.00 11.30 98 PHE A C 1
ATOM 786 O O . PHE A 1 98 ? 61.284 -17.383 -28.393 1.00 9.82 98 PHE A O 1
ATOM 794 N N . ALA A 1 99 ? 62.809 -15.805 -27.872 1.00 10.92 99 ALA A N 1
ATOM 795 C CA . ALA A 1 99 ? 61.845 -14.889 -27.265 1.00 10.46 99 ALA A CA 1
ATOM 796 C C . ALA A 1 99 ? 60.799 -14.367 -28.253 1.00 11.97 99 ALA A C 1
ATOM 797 O O . ALA A 1 99 ? 59.794 -13.783 -27.845 1.00 10.85 99 ALA A O 1
ATOM 799 N N . ARG A 1 100 ? 61.045 -14.539 -29.551 1.00 13.53 100 ARG A N 1
ATOM 800 C CA . ARG A 1 100 ? 60.079 -14.102 -30.557 1.00 13.34 100 ARG A CA 1
ATOM 801 C C . ARG A 1 100 ? 58.831 -14.976 -30.432 1.00 12.19 100 ARG A C 1
ATOM 802 O O . ARG A 1 100 ? 57.753 -14.606 -30.891 1.00 11.26 100 ARG A O 1
ATOM 810 N N . TYR A 1 101 ? 58.996 -16.140 -29.804 1.00 10.39 101 TYR A N 1
ATOM 811 C CA . TYR A 1 101 ? 57.902 -17.084 -29.600 1.00 10.44 101 TYR A CA 1
ATOM 812 C C . TYR A 1 101 ? 57.403 -17.054 -28.152 1.00 10.31 101 TYR A C 1
ATOM 813 O O . TYR A 1 101 ? 56.657 -17.938 -27.725 1.00 10.27 101 TYR A O 1
ATOM 822 N N . LEU A 1 102 ? 57.820 -16.037 -27.405 1.00 8.63 102 LEU A N 1
ATOM 823 C CA . LEU A 1 102 ? 57.414 -15.894 -26.009 1.00 9.52 102 LEU A CA 1
ATOM 824 C C . LEU A 1 102 ? 56.707 -14.579 -25.724 1.00 8.98 102 LEU A C 1
ATOM 825 O O . LEU A 1 102 ? 56.951 -13.564 -26.383 1.00 9.05 102 LEU A O 1
ATOM 830 N N . GLY A 1 103 ? 55.835 -14.615 -24.725 1.00 8.39 103 GLY A N 1
ATOM 831 C CA . GLY A 1 103 ? 55.116 -13.432 -24.298 1.00 10.31 103 GLY A CA 1
ATOM 832 C C . GLY A 1 103 ? 55.339 -13.336 -22.798 1.00 10.77 103 GLY A C 1
ATOM 833 O O . GLY A 1 103 ? 55.231 -14.348 -22.101 1.00 11.33 103 GLY A O 1
ATOM 834 N N . ARG A 1 104 ? 55.687 -12.156 -22.291 1.00 9.75 104 ARG A N 1
ATOM 835 C CA . ARG A 1 104 ? 55.903 -12.002 -20.849 1.00 11.29 104 ARG A CA 1
ATOM 836 C C . ARG A 1 104 ? 54.543 -12.001 -20.164 1.00 10.64 104 ARG A C 1
ATOM 837 O O . ARG A 1 104 ? 53.666 -11.218 -20.523 1.00 11.93 104 ARG A O 1
ATOM 845 N N . SER A 1 105 ? 54.361 -12.878 -19.184 1.00 9.57 105 SER A N 1
ATOM 846 C CA . SER A 1 105 ? 53.078 -12.952 -18.492 1.00 9.70 105 SER A CA 1
ATOM 847 C C . SER A 1 105 ? 53.107 -12.409 -17.067 1.00 10.00 105 SER A C 1
ATOM 848 O O . SER A 1 105 ? 52.094 -11.918 -16.570 1.00 9.71 105 SER A O 1
ATOM 851 N N . TYR A 1 106 ? 54.257 -12.521 -16.409 1.00 8.45 106 TYR A N 1
ATOM 852 C CA . TYR A 1 106 ? 54.419 -12.034 -15.040 1.00 7.46 106 TYR A CA 1
ATOM 853 C C . TYR A 1 106 ? 55.910 -11.940 -14.727 1.00 6.52 106 TYR A C 1
ATOM 854 O O . TYR A 1 106 ? 56.741 -12.508 -15.439 1.00 8.04 106 TYR A O 1
ATOM 863 N N . SER A 1 107 ? 56.245 -11.204 -13.674 1.00 6.05 107 SER A N 1
ATOM 864 C CA . SER A 1 107 ? 57.634 -11.045 -13.260 1.00 5.83 107 SER A CA 1
ATOM 865 C C . SER A 1 107 ? 57.672 -10.504 -11.844 1.00 7.06 107 SER A C 1
ATOM 866 O O . SER A 1 107 ? 56.658 -10.034 -11.325 1.00 5.49 107 SER A O 1
ATOM 869 N N . PHE A 1 108 ? 58.843 -10.578 -11.219 1.00 5.68 108 PHE A N 1
ATOM 870 C CA . PHE A 1 108 ? 59.003 -10.080 -9.864 1.00 7.85 108 PHE A CA 1
ATOM 871 C C . PHE A 1 108 ? 60.467 -9.760 -9.615 1.00 8.31 108 PHE A C 1
ATOM 872 O O . PHE A 1 108 ? 61.349 -10.564 -9.924 1.00 9.23 108 PHE A O 1
ATOM 880 N N . TYR A 1 109 ? 60.720 -8.551 -9.132 1.00 7.63 109 TYR A N 1
ATOM 881 C CA . TYR A 1 109 ? 62.074 -8.125 -8.814 1.00 9.09 109 TYR A CA 1
ATOM 882 C C . TYR A 1 109 ? 62.154 -7.982 -7.299 1.00 9.32 109 TYR A C 1
ATOM 883 O O . TYR A 1 109 ? 61.364 -7.255 -6.691 1.00 9.43 109 TYR A O 1
ATOM 892 N N . SER A 1 110 ? 63.112 -8.681 -6.697 1.00 8.99 110 SER A N 1
ATOM 893 C CA . SER A 1 110 ? 63.273 -8.649 -5.255 1.00 8.75 110 SER A CA 1
ATOM 894 C C . SER A 1 110 ? 64.723 -8.876 -4.845 1.00 9.52 110 SER A C 1
ATOM 895 O O . SER A 1 110 ? 65.577 -9.142 -5.690 1.00 9.16 110 SER A O 1
ATOM 898 N N . VAL A 1 111 ? 64.990 -8.769 -3.544 1.00 8.42 111 VAL A N 1
ATOM 899 C CA . VAL A 1 111 ? 66.333 -8.964 -3.003 1.00 7.10 111 VAL A CA 1
ATOM 900 C C . VAL A 1 111 ? 66.283 -9.945 -1.831 1.00 5.50 111 VAL A C 1
ATOM 901 O O . VAL A 1 111 ? 65.498 -9.755 -0.902 1.00 6.09 111 VAL A O 1
ATOM 905 N N . VAL A 1 112 ? 67.105 -10.995 -1.884 1.00 6.91 112 VAL A N 1
ATOM 906 C CA . VAL A 1 112 ? 67.154 -11.994 -0.809 1.00 6.05 112 VAL A CA 1
ATOM 907 C C . VAL A 1 112 ? 67.257 -11.260 0.521 1.00 8.84 112 VAL A C 1
ATOM 908 O O . VAL A 1 112 ? 68.136 -10.415 0.714 1.00 8.35 112 VAL A O 1
ATOM 912 N N . GLU A 1 113 ? 66.319 -11.556 1.414 1.00 7.81 113 GLU A N 1
ATOM 913 C CA . GLU A 1 113 ? 66.247 -10.885 2.700 1.00 10.25 113 GLU A CA 1
ATOM 914 C C . GLU A 1 113 ? 66.203 -11.819 3.902 1.00 10.83 113 GLU A C 1
ATOM 915 O O . GLU A 1 113 ? 65.468 -12.806 3.908 1.00 11.84 113 GLU A O 1
ATOM 921 N N . LEU A 1 114 ? 67.021 -11.510 4.903 1.00 11.48 114 LEU A N 1
ATOM 922 C CA . LEU A 1 114 ? 67.062 -12.276 6.140 1.00 12.77 114 LEU A CA 1
ATOM 923 C C . LEU A 1 114 ? 66.615 -11.283 7.210 1.00 14.48 114 LEU A C 1
ATOM 924 O O . LEU A 1 114 ? 67.243 -10.241 7.401 1.00 15.34 114 LEU A O 1
ATOM 929 N N . GLY A 1 115 ? 65.501 -11.578 7.868 1.00 15.00 115 GLY A N 1
ATOM 930 C CA . GLY A 1 115 ? 64.996 -10.666 8.876 1.00 15.76 115 GLY A CA 1
ATOM 931 C C . GLY A 1 115 ? 64.984 -11.155 10.308 1.00 17.28 115 GLY A C 1
ATOM 932 O O . GLY A 1 115 ? 64.996 -12.358 10.581 1.00 17.24 115 GLY A O 1
ATOM 933 N N . SER A 1 116 ? 64.955 -10.192 11.224 1.00 17.80 116 SER A N 1
ATOM 934 C CA . SER A 1 116 ? 64.915 -10.449 12.657 1.00 18.53 116 SER A CA 1
ATOM 935 C C . SER A 1 116 ? 64.097 -9.327 13.278 1.00 17.16 116 SER A C 1
ATOM 936 O O . SER A 1 116 ? 64.382 -8.156 13.054 1.00 15.46 116 SER A O 1
ATOM 939 N N . GLN A 1 117 ? 63.088 -9.691 14.063 1.00 18.43 117 GLN A N 1
ATOM 940 C CA . GLN A 1 117 ? 62.203 -8.712 14.688 1.00 19.82 117 GLN A CA 1
ATOM 941 C C . GLN A 1 117 ? 62.800 -7.928 15.853 1.00 22.34 117 GLN A C 1
ATOM 942 O O . GLN A 1 117 ? 62.475 -6.751 16.035 1.00 22.60 117 GLN A O 1
ATOM 948 N N . GLU A 1 118 ? 63.662 -8.573 16.637 1.00 23.69 118 GLU A N 1
ATOM 949 C CA . GLU A 1 118 ? 64.284 -7.922 17.789 1.00 26.66 118 GLU A CA 1
ATOM 950 C C . GLU A 1 118 ? 65.812 -7.838 17.724 1.00 27.56 118 GLU A C 1
ATOM 951 O O . GLU A 1 118 ? 66.358 -6.800 17.362 1.00 27.78 118 GLU A O 1
ATOM 957 N N . LYS A 1 119 ? 66.498 -8.916 18.094 1.00 30.54 119 LYS A N 1
ATOM 958 C CA . LYS A 1 119 ? 67.961 -8.936 18.078 1.00 33.40 119 LYS A CA 1
ATOM 959 C C . LYS A 1 119 ? 68.529 -9.114 16.671 1.00 33.66 119 LYS A C 1
ATOM 960 O O . LYS A 1 119 ? 68.250 -10.109 16.006 1.00 34.05 119 LYS A O 1
ATOM 966 N N . PRO A 1 120 ? 69.360 -8.159 16.216 1.00 33.21 120 PRO A N 1
ATOM 967 C CA . PRO A 1 120 ? 69.984 -8.187 14.886 1.00 32.91 120 PRO A CA 1
ATOM 968 C C . PRO A 1 120 ? 70.725 -9.495 14.604 1.00 31.31 120 PRO A C 1
ATOM 969 O O . PRO A 1 120 ? 71.337 -10.078 15.499 1.00 29.98 120 PRO A O 1
ATOM 973 N N . LEU A 1 121 ? 70.640 -9.962 13.362 1.00 29.69 121 LEU A N 1
ATOM 974 C CA . LEU A 1 121 ? 71.305 -11.196 12.956 1.00 28.62 121 LEU A CA 1
ATOM 975 C C . LEU A 1 121 ? 72.808 -10.991 12.788 1.00 28.47 121 LEU A C 1
ATOM 976 O O . LEU A 1 121 ? 73.260 -9.902 12.426 1.00 27.75 121 LEU A O 1
ATOM 981 N N . ASP A 1 122 ? 73.573 -12.045 13.057 1.00 27.83 122 ASP A N 1
ATOM 982 C CA . ASP A 1 122 ? 75.025 -12.013 12.907 1.00 27.13 122 ASP A CA 1
ATOM 983 C C . ASP A 1 122 ? 75.302 -12.314 11.436 1.00 25.28 122 ASP A C 1
ATOM 984 O O . ASP A 1 122 ? 75.120 -13.443 10.987 1.00 25.41 122 ASP A O 1
ATOM 989 N N . PRO A 1 123 ? 75.740 -11.302 10.665 1.00 24.72 123 PRO A N 1
ATOM 990 C CA . PRO A 1 123 ? 76.030 -11.484 9.238 1.00 24.37 123 PRO A CA 1
ATOM 991 C C . PRO A 1 123 ? 77.178 -12.451 8.955 1.00 24.06 123 PRO A C 1
ATOM 992 O O . PRO A 1 123 ? 77.373 -12.878 7.816 1.00 22.10 123 PRO A O 1
ATOM 996 N N . GLU A 1 124 ? 77.907 -12.813 10.007 1.00 24.26 124 GLU A N 1
ATOM 997 C CA . GLU A 1 124 ? 79.040 -13.721 9.893 1.00 24.12 124 GLU A CA 1
ATOM 998 C C . GLU A 1 124 ? 78.711 -15.147 10.318 1.00 22.63 124 GLU A C 1
ATOM 999 O O . GLU A 1 124 ? 79.535 -16.049 10.162 1.00 23.51 124 GLU A O 1
ATOM 1005 N N . SER A 1 125 ? 77.515 -15.352 10.866 1.00 20.59 125 SER A N 1
ATOM 1006 C CA . SER A 1 125 ? 77.098 -16.685 11.291 1.00 19.11 125 SER A CA 1
ATOM 1007 C C . SER A 1 125 ? 77.052 -17.626 10.093 1.00 18.69 125 SER A C 1
ATOM 1008 O O . SER A 1 125 ? 76.592 -17.249 9.016 1.00 15.36 125 SER A O 1
ATOM 1011 N N . PRO A 1 126 ? 77.556 -18.862 10.260 1.00 19.34 126 PRO A N 1
ATOM 1012 C CA . PRO A 1 126 ? 77.563 -19.855 9.181 1.00 18.46 126 PRO A CA 1
ATOM 1013 C C . PRO A 1 126 ? 76.155 -20.307 8.791 1.00 18.92 126 PRO A C 1
ATOM 1014 O O . PRO A 1 126 ? 75.971 -21.002 7.793 1.00 19.88 126 PRO A O 1
ATOM 1018 N N . TYR A 1 127 ? 75.162 -19.911 9.581 1.00 17.95 127 TYR A N 1
ATOM 1019 C CA . TYR A 1 127 ? 73.778 -20.280 9.297 1.00 18.34 127 TYR A CA 1
ATOM 1020 C C . TYR A 1 127 ? 72.977 -19.068 8.827 1.00 19.51 127 TYR A C 1
ATOM 1021 O O . TYR A 1 127 ? 71.762 -19.143 8.639 1.00 20.58 127 TYR A O 1
ATOM 1030 N N . VAL A 1 128 ? 73.681 -17.958 8.622 1.00 18.77 128 VAL A N 1
ATOM 1031 C CA . VAL A 1 128 ? 73.072 -16.714 8.161 1.00 17.43 128 VAL A CA 1
ATOM 1032 C C . VAL A 1 128 ? 73.684 -16.314 6.821 1.00 17.09 128 VAL A C 1
ATOM 1033 O O . VAL A 1 128 ? 72.984 -16.195 5.810 1.00 15.85 128 VAL A O 1
ATOM 1037 N N . LYS A 1 129 ? 75.003 -16.154 6.814 1.00 14.81 129 LYS A N 1
ATOM 1038 C CA . LYS A 1 129 ? 75.730 -15.752 5.617 1.00 15.36 129 LYS A CA 1
ATOM 1039 C C . LYS A 1 129 ? 75.423 -16.570 4.356 1.00 14.12 129 LYS A C 1
ATOM 1040 O O . LYS A 1 129 ? 75.150 -15.996 3.302 1.00 15.04 129 LYS A O 1
ATOM 1046 N N . PRO A 1 130 ? 75.434 -17.917 4.444 1.00 13.64 130 PRO A N 1
ATOM 1047 C CA . PRO A 1 130 ? 75.143 -18.719 3.249 1.00 13.10 130 PRO A CA 1
ATOM 1048 C C . PRO A 1 130 ? 73.756 -18.466 2.651 1.00 11.72 130 PRO A C 1
ATOM 1049 O O . PRO A 1 130 ? 73.557 -18.626 1.445 1.00 12.43 130 PRO A O 1
ATOM 1053 N N . ARG A 1 131 ? 72.804 -18.064 3.488 1.00 11.31 131 ARG A N 1
ATOM 1054 C CA . ARG A 1 131 ? 71.444 -17.800 3.019 1.00 11.99 131 ARG A CA 1
ATOM 1055 C C . ARG A 1 131 ? 71.307 -16.502 2.219 1.00 11.49 131 ARG A C 1
ATOM 1056 O O . ARG A 1 131 ? 70.281 -16.268 1.573 1.00 9.61 131 ARG A O 1
ATOM 1064 N N . LEU A 1 132 ? 72.344 -15.668 2.254 1.00 10.62 132 LEU A N 1
ATOM 1065 C CA . LEU A 1 132 ? 72.346 -14.407 1.513 1.00 10.68 132 LEU A CA 1
ATOM 1066 C C . LEU A 1 132 ? 72.555 -14.667 0.025 1.00 9.46 132 LEU A C 1
ATOM 1067 O O . LEU A 1 132 ? 72.083 -13.910 -0.819 1.00 8.30 132 LEU A O 1
ATOM 1072 N N . THR A 1 133 ? 73.231 -15.768 -0.285 1.00 9.56 133 THR A N 1
ATOM 1073 C CA . THR A 1 133 ? 73.525 -16.141 -1.663 1.00 10.01 133 THR A CA 1
ATOM 1074 C C . THR A 1 133 ? 73.065 -17.571 -1.950 1.00 9.27 133 THR A C 1
ATOM 1075 O O . THR A 1 133 ? 73.867 -18.432 -2.322 1.00 8.02 133 THR A O 1
ATOM 1079 N N . PRO A 1 134 ? 71.745 -17.813 -1.878 1.00 9.21 134 PRO A N 1
ATOM 1080 C CA . PRO A 1 134 ? 71.193 -19.149 -2.122 1.00 9.19 134 PRO A CA 1
ATOM 1081 C C . PRO A 1 134 ? 71.270 -19.618 -3.570 1.00 10.29 134 PRO A C 1
ATOM 1082 O O . PRO A 1 134 ? 70.909 -18.888 -4.498 1.00 10.22 134 PRO A O 1
ATOM 1086 N N . ARG A 1 135 ? 71.776 -20.831 -3.757 1.00 9.32 135 ARG A N 1
ATOM 1087 C CA . ARG A 1 135 ? 71.867 -21.419 -5.087 1.00 10.30 135 ARG A CA 1
ATOM 1088 C C . ARG A 1 135 ? 70.571 -22.152 -5.368 1.00 9.68 135 ARG A C 1
ATOM 1089 O O . ARG A 1 135 ? 70.018 -22.804 -4.484 1.00 10.03 135 ARG A O 1
ATOM 1097 N N . VAL A 1 136 ? 70.084 -22.029 -6.598 1.00 10.32 136 VAL A N 1
ATOM 1098 C CA . VAL A 1 136 ? 68.852 -22.687 -7.016 1.00 9.80 136 VAL A CA 1
ATOM 1099 C C . VAL A 1 136 ? 69.119 -24.184 -7.218 1.00 10.87 136 VAL A C 1
ATOM 1100 O O . VAL A 1 136 ? 70.021 -24.557 -7.969 1.00 9.42 136 VAL A O 1
ATOM 1104 N N . PRO A 1 137 ? 68.355 -25.059 -6.532 1.00 10.47 137 PRO A N 1
ATOM 1105 C CA . PRO A 1 137 ? 68.549 -26.508 -6.674 1.00 10.00 137 PRO A CA 1
ATOM 1106 C C . PRO A 1 137 ? 68.306 -26.989 -8.106 1.00 11.40 137 PRO A C 1
ATOM 1107 O O . PRO A 1 137 ? 67.499 -26.413 -8.844 1.00 9.96 137 PRO A O 1
ATOM 1111 N N . LYS A 1 138 ? 69.022 -28.038 -8.502 1.00 12.03 138 LYS A N 1
ATOM 1112 C CA . LYS A 1 138 ? 68.940 -28.547 -9.867 1.00 13.16 138 LYS A CA 1
ATOM 1113 C C . LYS A 1 138 ? 68.058 -29.764 -10.125 1.00 14.87 138 LYS A C 1
ATOM 1114 O O . LYS A 1 138 ? 68.354 -30.573 -11.002 1.00 15.78 138 LYS A O 1
ATOM 1120 N N . SER A 1 139 ? 66.958 -29.866 -9.393 1.00 14.33 139 SER A N 1
ATOM 1121 C CA . SER A 1 139 ? 66.018 -30.967 -9.561 1.00 14.80 139 SER A CA 1
ATOM 1122 C C . SER A 1 139 ? 64.743 -30.602 -8.823 1.00 13.77 139 SER A C 1
ATOM 1123 O O . SER A 1 139 ? 64.697 -29.601 -8.110 1.00 14.63 139 SER A O 1
ATOM 1126 N N . GLY A 1 140 ? 63.710 -31.416 -8.994 1.00 12.24 140 GLY A N 1
ATOM 1127 C CA . GLY A 1 140 ? 62.467 -31.162 -8.299 1.00 9.67 140 GLY A CA 1
ATOM 1128 C C . GLY A 1 140 ? 61.575 -30.076 -8.866 1.00 9.48 140 GLY A C 1
ATOM 1129 O O . GLY A 1 140 ? 61.548 -29.830 -10.072 1.00 8.44 140 GLY A O 1
ATOM 1130 N N . TYR A 1 141 ? 60.884 -29.393 -7.960 1.00 9.71 141 TYR A N 1
ATOM 1131 C CA . TYR A 1 141 ? 59.920 -28.363 -8.318 1.00 8.18 141 TYR A CA 1
ATOM 1132 C C . TYR A 1 141 ? 60.107 -27.061 -7.556 1.00 6.79 141 TYR A C 1
ATOM 1133 O O . TYR A 1 141 ? 60.809 -27.007 -6.546 1.00 5.75 141 TYR A O 1
ATOM 1142 N N . VAL A 1 142 ? 59.458 -26.015 -8.056 1.00 7.16 142 VAL A N 1
ATOM 1143 C CA . VAL A 1 142 ? 59.500 -24.708 -7.429 1.00 6.34 142 VAL A CA 1
ATOM 1144 C C . VAL A 1 142 ? 58.080 -24.187 -7.239 1.00 7.03 142 VAL A C 1
ATOM 1145 O O . VAL A 1 142 ? 57.182 -24.490 -8.030 1.00 7.62 142 VAL A O 1
ATOM 1149 N N . CYS A 1 143 ? 57.878 -23.477 -6.136 1.00 6.11 143 CYS A N 1
ATOM 1150 C CA . CYS A 1 143 ? 56.611 -22.831 -5.827 1.00 6.79 143 CYS A CA 1
ATOM 1151 C C . CYS A 1 143 ? 56.967 -21.383 -5.532 1.00 6.97 143 CYS A C 1
ATOM 1152 O O . CYS A 1 143 ? 57.780 -21.112 -4.643 1.00 5.71 143 CYS A O 1
ATOM 1155 N N . PHE A 1 144 ? 56.428 -20.464 -6.326 1.00 5.60 144 PHE A N 1
ATOM 1156 C CA . PHE A 1 144 ? 56.675 -19.045 -6.105 1.00 5.61 144 PHE A CA 1
ATOM 1157 C C . PHE A 1 144 ? 55.379 -18.299 -5.862 1.00 6.32 144 PHE A C 1
ATOM 1158 O O . PHE A 1 144 ? 54.392 -18.506 -6.569 1.00 6.64 144 PHE A O 1
ATOM 1166 N N . TYR A 1 145 ? 55.415 -17.385 -4.901 1.00 6.52 145 TYR A N 1
ATOM 1167 C CA . TYR A 1 145 ? 54.269 -16.543 -4.599 1.00 6.32 145 TYR A CA 1
ATOM 1168 C C . TYR A 1 145 ? 54.723 -15.302 -3.856 1.00 7.23 145 TYR A C 1
ATOM 1169 O O . TYR A 1 145 ? 55.688 -15.349 -3.089 1.00 6.78 145 TYR A O 1
ATOM 1178 N N . PRO A 1 146 ? 54.126 -14.147 -4.182 1.00 6.78 146 PRO A N 1
ATOM 1179 C CA . PRO A 1 146 ? 54.475 -12.896 -3.514 1.00 6.31 146 PRO A CA 1
ATOM 1180 C C . PRO A 1 146 ? 53.475 -12.701 -2.368 1.00 7.56 146 PRO A C 1
ATOM 1181 O O . PRO A 1 146 ? 52.415 -13.343 -2.344 1.00 8.22 146 PRO A O 1
ATOM 1185 N N . MET A 1 147 ? 53.801 -11.829 -1.422 1.00 6.70 147 MET A N 1
ATOM 1186 C CA . MET A 1 147 ? 52.899 -11.584 -0.301 1.00 6.25 147 MET A CA 1
ATOM 1187 C C . MET A 1 147 ? 53.223 -10.281 0.412 1.00 5.95 147 MET A C 1
ATOM 1188 O O . MET A 1 147 ? 54.311 -9.727 0.249 1.00 4.39 147 MET A O 1
ATOM 1193 N N . ASN A 1 148 ? 52.239 -9.791 1.164 1.00 6.74 148 ASN A N 1
ATOM 1194 C CA . ASN A 1 148 ? 52.358 -8.585 1.980 1.00 6.91 148 ASN A CA 1
ATOM 1195 C C . ASN A 1 148 ? 51.973 -8.983 3.399 1.00 8.79 148 ASN A C 1
ATOM 1196 O O . ASN A 1 148 ? 51.395 -10.051 3.624 1.00 7.57 148 ASN A O 1
ATOM 1201 N N . LYS A 1 149 ? 52.285 -8.106 4.349 1.00 7.33 149 LYS A N 1
ATOM 1202 C CA . LYS A 1 149 ? 51.889 -8.303 5.732 1.00 8.27 149 LYS A CA 1
ATOM 1203 C C . LYS A 1 149 ? 50.727 -7.325 5.868 1.00 9.00 149 LYS A C 1
ATOM 1204 O O . LYS A 1 149 ? 50.855 -6.132 5.560 1.00 6.52 149 LYS A O 1
ATOM 1210 N N . ARG A 1 150 ? 49.577 -7.858 6.260 1.00 9.27 150 ARG A N 1
ATOM 1211 C CA . ARG A 1 150 ? 48.353 -7.085 6.391 1.00 10.58 150 ARG A CA 1
ATOM 1212 C C . ARG A 1 150 ? 48.396 -5.843 7.281 1.00 11.33 150 ARG A C 1
ATOM 1213 O O . ARG A 1 150 ? 49.051 -5.825 8.326 1.00 9.96 150 ARG A O 1
ATOM 1221 N N . ARG A 1 151 ? 47.698 -4.804 6.822 1.00 9.82 151 ARG A N 1
ATOM 1222 C CA . ARG A 1 151 ? 47.566 -3.532 7.523 1.00 11.47 151 ARG A CA 1
ATOM 1223 C C . ARG A 1 151 ? 46.090 -3.154 7.406 1.00 13.50 151 ARG A C 1
ATOM 1224 O O . ARG A 1 151 ? 45.741 -2.163 6.767 1.00 14.14 151 ARG A O 1
ATOM 1232 N N . GLN A 1 152 ? 45.220 -3.982 7.979 1.00 15.76 152 GLN A N 1
ATOM 1233 C CA . GLN A 1 152 ? 43.780 -3.734 7.910 1.00 18.10 152 GLN A CA 1
ATOM 1234 C C . GLN A 1 152 ? 43.132 -3.813 9.287 1.00 18.49 152 GLN A C 1
ATOM 1235 O O . GLN A 1 152 ? 43.211 -4.846 9.959 1.00 17.29 152 GLN A O 1
ATOM 1241 N N . GLY A 1 153 ? 42.484 -2.722 9.692 1.00 17.28 153 GLY A N 1
ATOM 1242 C CA . GLY A 1 153 ? 41.812 -2.671 10.980 1.00 17.55 153 GLY A CA 1
ATOM 1243 C C . GLY A 1 153 ? 42.643 -3.154 12.155 1.00 17.05 153 GLY A C 1
ATOM 1244 O O . GLY A 1 153 ? 43.738 -2.644 12.406 1.00 17.25 153 GLY A O 1
ATOM 1245 N N . GLN A 1 154 ? 42.122 -4.160 12.855 1.00 17.13 154 GLN A N 1
ATOM 1246 C CA . GLN A 1 154 ? 42.782 -4.742 14.025 1.00 17.37 154 GLN A CA 1
ATOM 1247 C C . GLN A 1 154 ? 43.948 -5.657 13.651 1.00 15.81 154 GLN A C 1
ATOM 1248 O O . GLN A 1 154 ? 44.727 -6.065 14.513 1.00 15.53 154 GLN A O 1
ATOM 1254 N N . ASP A 1 155 ? 44.024 -6.029 12.377 1.00 13.51 155 ASP A N 1
ATOM 1255 C CA . ASP A 1 155 ? 45.105 -6.876 11.892 1.00 11.85 155 ASP A CA 1
ATOM 1256 C C . ASP A 1 155 ? 46.117 -5.991 11.170 1.00 11.80 155 ASP A C 1
ATOM 1257 O O . ASP A 1 155 ? 46.148 -5.946 9.939 1.00 10.18 155 ASP A O 1
ATOM 1262 N N . ASN A 1 156 ? 46.896 -5.237 11.939 1.00 11.96 156 ASN A N 1
ATOM 1263 C CA . ASN A 1 156 ? 47.903 -4.362 11.359 1.00 11.19 156 ASN A CA 1
ATOM 1264 C C . ASN A 1 156 ? 49.280 -4.772 11.861 1.00 11.46 156 ASN A C 1
ATOM 1265 O O . ASN A 1 156 ? 49.709 -4.386 12.950 1.00 9.42 156 ASN A O 1
ATOM 1270 N N . TRP A 1 157 ? 49.969 -5.554 11.038 1.00 10.37 157 TRP A N 1
ATOM 1271 C CA . TRP A 1 157 ? 51.296 -6.062 11.355 1.00 11.60 157 TRP A CA 1
ATOM 1272 C C . TRP A 1 157 ? 52.316 -4.974 11.686 1.00 12.31 157 TRP A C 1
ATOM 1273 O O . TRP A 1 157 ? 53.060 -5.080 12.664 1.00 11.09 157 TRP A O 1
ATOM 1284 N N . TYR A 1 158 ? 52.344 -3.934 10.860 1.00 12.40 158 TYR A N 1
ATOM 1285 C CA . TYR A 1 158 ? 53.291 -2.843 11.029 1.00 12.27 158 TYR A CA 1
ATOM 1286 C C . TYR A 1 158 ? 53.110 -1.967 12.268 1.00 13.55 158 TYR A C 1
ATOM 1287 O O . TYR A 1 158 ? 54.024 -1.233 12.642 1.00 13.32 158 TYR A O 1
ATOM 1296 N N . MET A 1 159 ? 51.945 -2.053 12.908 1.00 12.38 159 MET A N 1
ATOM 1297 C CA . MET A 1 159 ? 51.682 -1.276 14.119 1.00 13.29 159 MET A CA 1
ATOM 1298 C C . MET A 1 159 ? 52.009 -2.066 15.389 1.00 13.90 159 MET A C 1
ATOM 1299 O O . MET A 1 159 ? 52.078 -1.502 16.479 1.00 14.19 159 MET A O 1
ATOM 1304 N N . LEU A 1 160 ? 52.225 -3.369 15.238 1.00 13.01 160 LEU A N 1
ATOM 1305 C CA . LEU A 1 160 ? 52.535 -4.237 16.373 1.00 13.46 160 LEU A CA 1
ATOM 1306 C C . LEU A 1 160 ? 53.899 -3.955 16.985 1.00 14.81 160 LEU A C 1
ATOM 1307 O O . LEU A 1 160 ? 54.786 -3.416 16.323 1.00 13.48 160 LEU A O 1
ATOM 1312 N N . PRO A 1 161 ? 54.057 -4.255 18.288 1.00 14.73 161 PRO A N 1
ATOM 1313 C CA . PRO A 1 161 ? 55.341 -4.043 18.965 1.00 14.82 161 PRO A CA 1
ATOM 1314 C C . PRO A 1 161 ? 56.287 -5.110 18.407 1.00 14.45 161 PRO A C 1
ATOM 1315 O O . PRO A 1 161 ? 55.833 -6.187 18.007 1.00 12.89 161 PRO A O 1
ATOM 1319 N N . ALA A 1 162 ? 57.586 -4.825 18.383 1.00 13.16 162 ALA A N 1
ATOM 1320 C CA . ALA A 1 162 ? 58.565 -5.780 17.871 1.00 13.92 162 ALA A CA 1
ATOM 1321 C C . ALA A 1 162 ? 58.496 -7.109 18.623 1.00 14.57 162 ALA A C 1
ATOM 1322 O O . ALA A 1 162 ? 58.661 -8.176 18.031 1.00 11.70 162 ALA A O 1
ATOM 1324 N N . LYS A 1 163 ? 58.205 -7.033 19.919 1.00 15.58 163 LYS A N 1
ATOM 1325 C CA . LYS A 1 163 ? 58.111 -8.221 20.762 1.00 17.25 163 LYS A CA 1
ATOM 1326 C C . LYS A 1 163 ? 57.010 -9.179 20.296 1.00 15.06 163 LYS A C 1
ATOM 1327 O O . LYS A 1 163 ? 57.200 -10.394 20.299 1.00 14.55 163 LYS A O 1
ATOM 1333 N N . GLU A 1 164 ? 55.858 -8.634 19.910 1.00 15.54 164 GLU A N 1
ATOM 1334 C CA . GLU A 1 164 ? 54.752 -9.463 19.436 1.00 15.33 164 GLU A CA 1
ATOM 1335 C C . GLU A 1 164 ? 55.070 -10.050 18.063 1.00 13.58 164 GLU A C 1
ATOM 1336 O O . GLU A 1 164 ? 54.774 -11.217 17.795 1.00 12.77 164 GLU A O 1
ATOM 1342 N N . ARG A 1 165 ? 55.681 -9.249 17.196 1.00 12.64 165 ARG A N 1
ATOM 1343 C CA . ARG A 1 165 ? 56.051 -9.735 15.870 1.00 11.78 165 ARG A CA 1
ATOM 1344 C C . ARG A 1 165 ? 57.049 -10.885 15.997 1.00 13.30 165 ARG A C 1
ATOM 1345 O O . ARG A 1 165 ? 56.976 -11.866 15.253 1.00 12.83 165 ARG A O 1
ATOM 1353 N N . ALA A 1 166 ? 57.946 -10.779 16.975 1.00 12.18 166 ALA A N 1
ATOM 1354 C CA . ALA A 1 166 ? 58.944 -11.814 17.220 1.00 13.14 166 ALA A CA 1
ATOM 1355 C C . ALA A 1 166 ? 58.286 -13.127 17.646 1.00 11.69 166 ALA A C 1
ATOM 1356 O O . ALA A 1 166 ? 58.658 -14.194 17.160 1.00 12.84 166 ALA A O 1
ATOM 1358 N N . SER A 1 167 ? 57.315 -13.056 18.555 1.00 12.54 167 SER A N 1
ATOM 1359 C CA . SER A 1 167 ? 56.640 -14.270 19.013 1.00 14.42 167 SER A CA 1
ATOM 1360 C C . SER A 1 167 ? 55.824 -14.907 17.887 1.00 13.51 167 SER A C 1
ATOM 1361 O O . SER A 1 167 ? 55.742 -16.133 17.790 1.00 11.96 167 SER A O 1
ATOM 1364 N N . LEU A 1 168 ? 55.256 -14.069 17.022 1.00 12.00 168 LEU A N 1
ATOM 1365 C CA . LEU A 1 168 ? 54.461 -14.545 15.893 1.00 11.57 168 LEU A CA 1
ATOM 1366 C C . LEU A 1 168 ? 55.340 -15.258 14.865 1.00 12.67 168 LEU A C 1
ATOM 1367 O O . LEU A 1 168 ? 54.951 -16.293 14.318 1.00 12.19 168 LEU A O 1
ATOM 1372 N N . MET A 1 169 ? 56.536 -14.720 14.628 1.00 13.08 169 MET A N 1
ATOM 1373 C CA . MET A 1 169 ? 57.476 -15.315 13.678 1.00 14.02 169 MET A CA 1
ATOM 1374 C C . MET A 1 169 ? 58.112 -16.591 14.227 1.00 15.99 169 MET A C 1
ATOM 1375 O O . MET A 1 169 ? 58.442 -17.506 13.468 1.00 13.64 169 MET A O 1
ATOM 1380 N N . LYS A 1 170 ? 58.281 -16.652 15.546 1.00 17.98 170 LYS A N 1
ATOM 1381 C CA . LYS A 1 170 ? 58.874 -17.829 16.173 1.00 19.78 170 LYS A CA 1
ATOM 1382 C C . LYS A 1 170 ? 57.979 -19.049 15.944 1.00 18.95 170 LYS A C 1
ATOM 1383 O O . LYS A 1 170 ? 58.460 -20.114 15.553 1.00 18.23 170 LYS A O 1
ATOM 1389 N N . ALA A 1 171 ? 56.674 -18.868 16.139 1.00 18.19 171 ALA A N 1
ATOM 1390 C CA . ALA A 1 171 ? 55.698 -19.941 15.945 1.00 16.67 171 ALA A CA 1
ATOM 1391 C C . ALA A 1 171 ? 55.675 -20.386 14.485 1.00 17.96 171 ALA A C 1
ATOM 1392 O O . ALA A 1 171 ? 55.505 -21.570 14.187 1.00 16.77 171 ALA A O 1
ATOM 1394 N N . HIS A 1 172 ? 55.841 -19.423 13.582 1.00 17.21 172 HIS A N 1
ATOM 1395 C CA . HIS A 1 172 ? 55.866 -19.678 12.146 1.00 17.33 172 HIS A CA 1
ATOM 1396 C C . HIS A 1 172 ? 57.077 -20.552 11.821 1.00 18.29 172 HIS A C 1
ATOM 1397 O O . HIS A 1 172 ? 56.956 -21.570 11.129 1.00 16.89 172 HIS A O 1
ATOM 1404 N N . GLY A 1 173 ? 58.238 -20.153 12.343 1.00 16.89 173 GLY A N 1
ATOM 1405 C CA . GLY A 1 173 ? 59.463 -20.904 12.125 1.00 17.26 173 GLY A CA 1
ATOM 1406 C C . GLY A 1 173 ? 59.363 -22.316 12.672 1.00 16.74 173 GLY A C 1
ATOM 1407 O O . GLY A 1 173 ? 59.885 -23.259 12.075 1.00 16.92 173 GLY A O 1
ATOM 1408 N N . GLU A 1 174 ? 58.682 -22.461 13.805 1.00 18.40 174 GLU A N 1
ATOM 1409 C CA . GLU A 1 174 ? 58.489 -23.764 14.439 1.00 19.94 174 GLU A CA 1
ATOM 1410 C C . GLU A 1 174 ? 57.642 -24.674 13.556 1.00 21.21 174 GLU A C 1
ATOM 1411 O O . GLU A 1 174 ? 58.003 -25.828 13.311 1.00 19.79 174 GLU A O 1
ATOM 1417 N N . THR A 1 175 ? 56.519 -24.143 13.076 1.00 19.17 175 THR A N 1
ATOM 1418 C CA . THR A 1 175 ? 55.613 -24.897 12.216 1.00 19.96 175 THR A CA 1
ATOM 1419 C C . THR A 1 175 ? 56.326 -25.420 10.974 1.00 19.67 175 THR A C 1
ATOM 1420 O O . THR A 1 175 ? 56.119 -26.568 10.571 1.00 20.92 175 THR A O 1
ATOM 1424 N N . GLY A 1 176 ? 57.194 -24.587 10.403 1.00 20.48 176 GLY A N 1
ATOM 1425 C CA . GLY A 1 176 ? 57.927 -24.963 9.208 1.00 22.03 176 GLY A CA 1
ATOM 1426 C C . GLY A 1 176 ? 59.149 -25.843 9.420 1.00 25.28 176 GLY A C 1
ATOM 1427 O O . GLY A 1 176 ? 59.726 -26.339 8.449 1.00 25.84 176 GLY A O 1
ATOM 1428 N N . ARG A 1 177 ? 59.540 -26.051 10.675 1.00 24.83 177 ARG A N 1
ATOM 1429 C CA . ARG A 1 177 ? 60.706 -26.874 10.981 1.00 25.66 177 ARG A CA 1
ATOM 1430 C C . ARG A 1 177 ? 60.512 -28.333 10.584 1.00 23.92 177 ARG A C 1
ATOM 1431 O O . ARG A 1 177 ? 61.456 -28.983 10.131 1.00 21.58 177 ARG A O 1
ATOM 1439 N N . LYS A 1 178 ? 59.288 -28.840 10.720 1.00 23.03 178 LYS A N 1
ATOM 1440 C CA . LYS A 1 178 ? 59.014 -30.229 10.357 1.00 22.07 178 LYS A CA 1
ATOM 1441 C C . LYS A 1 178 ? 59.105 -30.438 8.846 1.00 19.50 178 LYS A C 1
ATOM 1442 O O . LYS A 1 178 ? 59.171 -31.574 8.379 1.00 19.49 178 LYS A O 1
ATOM 1448 N N . TYR A 1 179 ? 59.104 -29.341 8.089 1.00 17.00 179 TYR A N 1
ATOM 1449 C CA . TYR A 1 179 ? 59.193 -29.415 6.632 1.00 14.23 179 TYR A CA 1
ATOM 1450 C C . TYR A 1 179 ? 60.603 -29.192 6.092 1.00 15.28 179 TYR A C 1
ATOM 1451 O O . TYR A 1 179 ? 60.826 -29.347 4.891 1.00 13.69 179 TYR A O 1
ATOM 1460 N N . GLN A 1 180 ? 61.546 -28.854 6.973 1.00 15.65 180 GLN A N 1
ATOM 1461 C CA . GLN A 1 180 ? 62.938 -28.600 6.580 1.00 17.66 180 GLN A CA 1
ATOM 1462 C C . GLN A 1 180 ? 63.555 -29.688 5.717 1.00 15.93 180 GLN A C 1
ATOM 1463 O O . GLN A 1 180 ? 64.273 -29.400 4.759 1.00 17.44 180 GLN A O 1
ATOM 1469 N N . GLY A 1 181 ? 63.289 -30.937 6.079 1.00 14.01 181 GLY A N 1
ATOM 1470 C CA . GLY A 1 181 ? 63.843 -32.057 5.343 1.00 15.62 181 GLY A CA 1
ATOM 1471 C C . GLY A 1 181 ? 63.369 -32.210 3.912 1.00 14.27 181 GLY A C 1
ATOM 1472 O O . GLY A 1 181 ? 64.067 -32.809 3.096 1.00 16.05 181 GLY A O 1
ATOM 1473 N N . GLU A 1 182 ? 62.197 -31.660 3.598 1.00 13.40 182 GLU A N 1
ATOM 1474 C CA . GLU A 1 182 ? 61.633 -31.773 2.257 1.00 12.03 182 GLU A CA 1
ATOM 1475 C C . GLU A 1 182 ? 61.441 -30.455 1.510 1.00 10.34 182 GLU A C 1
ATOM 1476 O O . GLU A 1 182 ? 61.275 -30.452 0.292 1.00 8.82 182 GLU A O 1
ATOM 1482 N N . VAL A 1 183 ? 61.453 -29.339 2.230 1.00 10.02 183 VAL A N 1
ATOM 1483 C CA . VAL A 1 183 ? 61.237 -28.042 1.597 1.00 10.49 183 VAL A CA 1
ATOM 1484 C C . VAL A 1 183 ? 62.303 -27.008 1.935 1.00 9.93 183 VAL A C 1
ATOM 1485 O O . VAL A 1 183 ? 62.599 -26.776 3.107 1.00 9.98 183 VAL A O 1
ATOM 1489 N N . MET A 1 184 ? 62.879 -26.408 0.893 1.00 9.63 184 MET A N 1
ATOM 1490 C CA . MET A 1 184 ? 63.883 -25.351 1.027 1.00 10.58 184 MET A CA 1
ATOM 1491 C C . MET A 1 184 ? 63.112 -24.055 0.812 1.00 11.48 184 MET A C 1
ATOM 1492 O O . MET A 1 184 ? 62.199 -24.012 -0.015 1.00 11.08 184 MET A O 1
ATOM 1497 N N . GLN A 1 185 ? 63.494 -22.996 1.518 1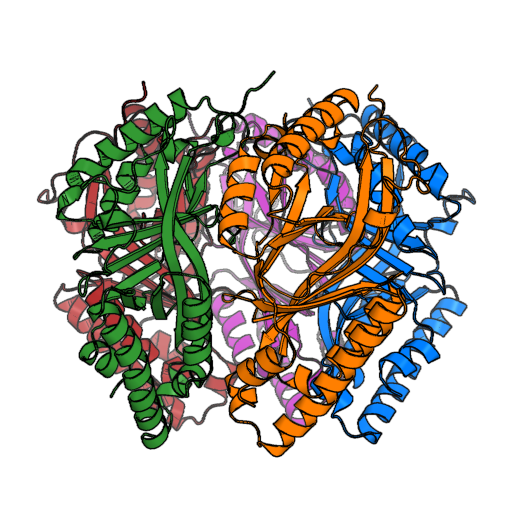.00 10.90 185 GLN A N 1
ATOM 1498 C CA . GLN A 1 185 ? 62.797 -21.721 1.394 1.00 12.54 185 GLN A CA 1
ATOM 1499 C C . GLN A 1 185 ? 63.720 -20.529 1.190 1.00 12.74 185 GLN A C 1
ATOM 1500 O O . GLN A 1 185 ? 64.728 -20.386 1.882 1.00 13.53 185 GLN A O 1
ATOM 1506 N N . VAL A 1 186 ? 63.377 -19.689 0.218 1.00 11.21 186 VAL A N 1
ATOM 1507 C CA . VAL A 1 186 ? 64.138 -18.476 -0.052 1.00 11.05 186 VAL A CA 1
ATOM 1508 C C . VAL A 1 186 ? 63.163 -17.316 -0.002 1.00 9.08 186 VAL A C 1
ATOM 1509 O O . VAL A 1 186 ? 62.206 -17.262 -0.781 1.00 8.49 186 VAL A O 1
ATOM 1513 N N . ILE A 1 187 ? 63.379 -16.427 0.962 1.00 7.93 187 ILE A N 1
ATOM 1514 C CA . ILE A 1 187 ? 62.547 -15.245 1.139 1.00 7.88 187 ILE A CA 1
ATOM 1515 C C . ILE A 1 187 ? 63.308 -14.043 0.587 1.00 8.64 187 ILE A C 1
ATOM 1516 O O . ILE A 1 187 ? 64.492 -13.863 0.876 1.00 7.53 187 ILE A O 1
ATOM 1521 N N . SER A 1 188 ? 62.629 -13.241 -0.226 1.00 7.27 188 SER A N 1
ATOM 1522 C CA . SER A 1 188 ? 63.225 -12.044 -0.806 1.00 8.38 188 SER A CA 1
ATOM 1523 C C . SER A 1 188 ? 62.280 -10.874 -0.588 1.00 8.97 188 SER A C 1
ATOM 1524 O O . SER A 1 188 ? 61.060 -11.048 -0.582 1.00 8.46 188 SER A O 1
ATOM 1527 N N . GLY A 1 189 ? 62.848 -9.691 -0.373 1.00 7.60 189 GLY A N 1
ATOM 1528 C CA . GLY A 1 189 ? 62.037 -8.512 -0.137 1.00 7.16 189 GLY A CA 1
ATOM 1529 C C . GLY A 1 189 ? 61.937 -7.625 -1.361 1.00 7.70 189 GLY A C 1
ATOM 1530 O O . GLY A 1 189 ? 62.928 -7.401 -2.052 1.00 6.29 189 GLY A O 1
ATOM 1531 N N . ALA A 1 190 ? 60.732 -7.136 -1.637 1.00 7.72 190 ALA A N 1
ATOM 1532 C CA . ALA A 1 190 ? 60.498 -6.266 -2.785 1.00 8.79 190 ALA A CA 1
ATOM 1533 C C . ALA A 1 190 ? 59.779 -4.991 -2.353 1.00 9.66 190 ALA A C 1
ATOM 1534 O O . ALA A 1 190 ? 59.171 -4.304 -3.175 1.00 10.28 190 ALA A O 1
ATOM 1536 N N . GLN A 1 191 ? 59.893 -4.660 -1.070 1.00 10.50 191 GLN A N 1
ATOM 1537 C CA . GLN A 1 191 ? 59.233 -3.487 -0.497 1.00 14.17 191 GLN A CA 1
ATOM 1538 C C . GLN A 1 191 ? 59.099 -2.260 -1.410 1.00 18.20 191 GLN A C 1
ATOM 1539 O O . GLN A 1 191 ? 57.984 -1.919 -1.833 1.00 26.15 191 GLN A O 1
ATOM 1545 N N . GLY A 1 192 ? 60.210 -1.625 -1.756 1.00 17.42 192 GLY A N 1
ATOM 1546 C CA . GLY A 1 192 ? 60.132 -0.480 -2.654 1.00 12.87 192 GLY A CA 1
ATOM 1547 C C . GLY A 1 192 ? 60.676 -0.851 -4.027 1.00 11.93 192 GLY A C 1
ATOM 1548 O O . GLY A 1 192 ? 61.153 0.010 -4.775 1.00 10.02 192 GLY A O 1
ATOM 1549 N N . LEU A 1 193 ? 60.534 -2.129 -4.386 1.00 8.63 193 LEU A N 1
ATOM 1550 C CA . LEU A 1 193 ? 61.051 -2.643 -5.649 1.00 7.53 193 LEU A CA 1
ATOM 1551 C C . LEU A 1 193 ? 60.011 -3.229 -6.598 1.00 7.62 193 LEU A C 1
ATOM 1552 O O . LEU A 1 193 ? 60.223 -3.252 -7.810 1.00 6.59 193 LEU A O 1
ATOM 1557 N N . ASP A 1 194 ? 58.916 -3.749 -6.049 1.00 6.40 194 ASP A N 1
ATOM 1558 C CA . ASP A 1 194 ? 57.868 -4.330 -6.873 1.00 6.01 194 ASP A CA 1
ATOM 1559 C C . ASP A 1 194 ? 56.505 -4.199 -6.185 1.00 6.03 194 ASP A C 1
ATOM 1560 O O . ASP A 1 194 ? 56.398 -3.580 -5.130 1.00 6.58 194 ASP A O 1
ATOM 1565 N N . ASP A 1 195 ? 55.483 -4.817 -6.764 1.00 5.45 195 ASP A N 1
ATOM 1566 C CA . ASP A 1 195 ? 54.111 -4.704 -6.267 1.00 6.87 195 ASP A CA 1
ATOM 1567 C C . ASP A 1 195 ? 53.737 -5.338 -4.933 1.00 7.93 195 ASP A C 1
ATOM 1568 O O . ASP A 1 195 ? 52.703 -4.993 -4.361 1.00 8.21 195 ASP A O 1
ATOM 1573 N N . TRP A 1 196 ? 54.566 -6.256 -4.442 1.00 6.75 196 TRP A N 1
ATOM 1574 C CA . TRP A 1 196 ? 54.317 -6.921 -3.161 1.00 6.47 196 TRP A CA 1
ATOM 1575 C C . TRP A 1 196 ? 55.553 -6.746 -2.276 1.00 7.16 196 TRP A C 1
ATOM 1576 O O . TRP A 1 196 ? 56.646 -6.490 -2.776 1.00 7.02 196 TRP A O 1
ATOM 1587 N N . GLU A 1 197 ? 55.374 -6.890 -0.968 1.00 5.61 197 GLU A N 1
ATOM 1588 C CA . GLU A 1 197 ? 56.466 -6.714 -0.014 1.00 7.47 197 GLU A CA 1
ATOM 1589 C C . GLU A 1 197 ? 57.513 -7.820 -0.003 1.00 7.07 197 GLU A C 1
ATOM 1590 O O . GLU A 1 197 ? 58.690 -7.557 0.243 1.00 9.00 197 GLU A O 1
ATOM 1596 N N . TRP A 1 198 ? 57.089 -9.052 -0.269 1.00 7.66 198 TRP A N 1
ATOM 1597 C CA . TRP A 1 198 ? 58.017 -10.179 -0.300 1.00 8.02 198 TRP A CA 1
ATOM 1598 C C . TRP A 1 198 ? 57.725 -11.140 -1.434 1.00 7.90 198 TRP A C 1
ATOM 1599 O O . TRP A 1 198 ? 56.608 -11.210 -1.941 1.00 7.00 198 TRP A O 1
ATOM 1610 N N . GLY A 1 199 ? 58.769 -11.859 -1.825 1.00 6.61 199 GLY A N 1
ATOM 1611 C CA . GLY A 1 199 ? 58.665 -12.893 -2.830 1.00 7.84 199 GLY A CA 1
ATOM 1612 C C . GLY A 1 199 ? 59.066 -14.148 -2.070 1.00 7.76 199 GLY A C 1
ATOM 1613 O O . GLY A 1 199 ? 59.970 -14.098 -1.226 1.00 9.12 199 GLY A O 1
ATOM 1614 N N . VAL A 1 200 ? 58.368 -15.255 -2.302 1.00 7.88 200 VAL A N 1
ATOM 1615 C CA . VAL A 1 200 ? 58.693 -16.505 -1.622 1.00 7.09 200 VAL A CA 1
ATOM 1616 C C . VAL A 1 200 ? 58.909 -17.642 -2.616 1.00 7.00 200 VAL A C 1
ATOM 1617 O O . VAL A 1 200 ? 58.057 -17.900 -3.463 1.00 6.41 200 VAL A O 1
ATOM 1621 N N . ASP A 1 201 ? 60.060 -18.302 -2.508 1.00 5.16 201 ASP A N 1
ATOM 1622 C CA . ASP A 1 201 ? 60.398 -19.443 -3.354 1.00 7.33 201 ASP A CA 1
ATOM 1623 C C . ASP A 1 201 ? 60.548 -20.680 -2.488 1.00 6.29 201 ASP A C 1
ATOM 1624 O O . ASP A 1 201 ? 61.340 -20.689 -1.543 1.00 6.05 201 ASP A O 1
ATOM 1629 N N . LEU A 1 202 ? 59.752 -21.700 -2.781 1.00 5.78 202 LEU A N 1
ATOM 1630 C CA . LEU A 1 202 ? 59.828 -22.967 -2.059 1.00 6.83 202 LEU A CA 1
ATOM 1631 C C . LEU A 1 202 ? 60.352 -23.991 -3.063 1.00 6.27 202 LEU A C 1
ATOM 1632 O O . LEU A 1 202 ? 59.970 -23.966 -4.231 1.00 4.20 202 LEU A O 1
ATOM 1637 N N . PHE A 1 203 ? 61.250 -24.864 -2.615 1.00 7.49 203 PHE A N 1
ATOM 1638 C CA . PHE A 1 203 ? 61.823 -25.890 -3.477 1.00 7.21 203 PHE A CA 1
ATOM 1639 C C . PHE A 1 203 ? 61.620 -27.249 -2.822 1.00 7.62 203 PHE A C 1
ATOM 1640 O O . PHE A 1 203 ? 61.863 -27.405 -1.622 1.00 10.00 203 PHE A O 1
ATOM 1648 N N . SER A 1 204 ? 61.193 -28.232 -3.610 1.00 7.65 204 SER A N 1
ATOM 1649 C CA . SER A 1 204 ? 60.941 -29.576 -3.088 1.00 7.70 204 SER A CA 1
ATOM 1650 C C . SER A 1 204 ? 60.903 -30.585 -4.222 1.00 7.12 204 SER A C 1
ATOM 1651 O O . SER A 1 204 ? 60.708 -30.217 -5.378 1.00 6.61 204 SER A O 1
ATOM 1654 N N . GLU A 1 205 ? 61.072 -31.862 -3.884 1.00 8.21 205 GLU A N 1
ATOM 1655 C CA . GLU A 1 205 ? 61.033 -32.925 -4.886 1.00 10.19 205 GLU A CA 1
ATOM 1656 C C . GLU A 1 205 ? 59.602 -33.386 -5.130 1.00 9.61 205 GLU A C 1
ATOM 1657 O O . GLU A 1 205 ? 59.348 -34.192 -6.022 1.00 8.53 205 GLU A O 1
ATOM 1663 N N . ASP A 1 206 ? 58.672 -32.869 -4.331 1.00 9.24 206 ASP A N 1
ATOM 1664 C CA . ASP A 1 206 ? 57.261 -33.229 -4.443 1.00 9.42 206 ASP A CA 1
ATOM 1665 C C . ASP A 1 206 ? 56.422 -31.968 -4.254 1.00 9.14 206 ASP A C 1
ATOM 1666 O O . ASP A 1 206 ? 56.451 -31.355 -3.190 1.00 8.51 206 ASP A O 1
ATOM 1671 N N . PRO A 1 207 ? 55.655 -31.574 -5.288 1.00 9.07 207 PRO A N 1
ATOM 1672 C CA . PRO A 1 207 ? 54.814 -30.376 -5.206 1.00 9.31 207 PRO A CA 1
ATOM 1673 C C . PRO A 1 207 ? 53.772 -30.452 -4.091 1.00 7.45 207 PRO A C 1
ATOM 1674 O O . PRO A 1 207 ? 53.324 -29.428 -3.589 1.00 6.68 207 PRO A O 1
ATOM 1678 N N . VAL A 1 208 ? 53.428 -31.666 -3.669 1.00 7.55 208 VAL A N 1
ATOM 1679 C CA . VAL A 1 208 ? 52.457 -31.843 -2.594 1.00 6.84 208 VAL A CA 1
ATOM 1680 C C . VAL A 1 208 ? 53.006 -31.253 -1.295 1.00 6.59 208 VAL A C 1
ATOM 1681 O O . VAL A 1 208 ? 52.2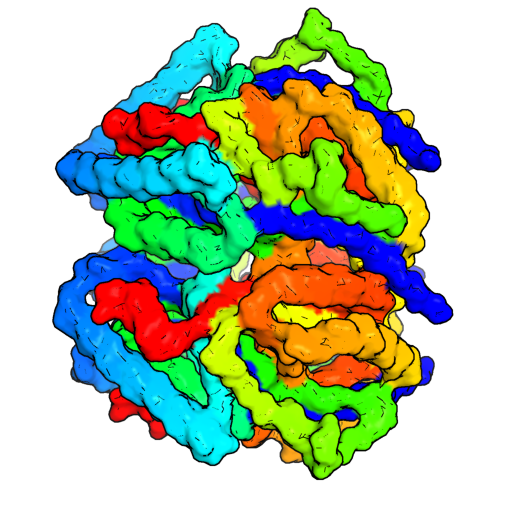44 -30.781 -0.456 1.00 5.10 208 VAL A O 1
ATOM 1685 N N . GLN A 1 209 ? 54.331 -31.242 -1.146 1.00 6.34 209 GLN A N 1
ATOM 1686 C CA . GLN A 1 209 ? 54.939 -30.668 0.053 1.00 6.92 209 GLN A CA 1
ATOM 1687 C C . GLN A 1 209 ? 54.616 -29.176 0.137 1.00 4.96 209 GLN A C 1
ATOM 1688 O O . GLN A 1 209 ? 54.438 -28.639 1.232 1.00 4.69 209 GLN A O 1
ATOM 1694 N N . PHE A 1 210 ? 54.518 -28.517 -1.020 1.00 4.83 210 PHE A N 1
ATOM 1695 C CA . PHE A 1 210 ? 54.159 -27.096 -1.060 1.00 6.32 210 PHE A CA 1
ATOM 1696 C C . PHE A 1 210 ? 52.750 -26.941 -0.482 1.00 6.91 210 PHE A C 1
ATOM 1697 O O . PHE A 1 210 ? 52.478 -26.026 0.304 1.00 7.30 210 PHE A O 1
ATOM 1705 N N . LYS A 1 211 ? 51.853 -27.831 -0.905 1.00 7.14 211 LYS A N 1
ATOM 1706 C CA . LYS A 1 211 ? 50.462 -27.810 -0.455 1.00 8.16 211 LYS A CA 1
ATOM 1707 C C . LYS A 1 211 ? 50.333 -28.015 1.055 1.00 9.08 211 LYS A C 1
ATOM 1708 O O . LYS A 1 211 ? 49.605 -27.285 1.732 1.00 6.60 211 LYS A O 1
ATOM 1714 N N . LYS A 1 212 ? 51.069 -28.990 1.583 1.00 8.92 212 LYS A N 1
ATOM 1715 C CA . LYS A 1 212 ? 51.014 -29.281 3.010 1.00 10.52 212 LYS A CA 1
ATOM 1716 C C . LYS A 1 212 ? 51.562 -28.134 3.862 1.00 7.93 212 LYS A C 1
ATOM 1717 O O . LYS A 1 212 ? 50.919 -27.713 4.819 1.00 6.64 212 LYS A O 1
ATOM 1723 N N . ILE A 1 213 ? 52.720 -27.594 3.488 1.00 6.05 213 ILE A N 1
ATOM 1724 C CA . ILE A 1 213 ? 53.320 -26.516 4.273 1.00 7.43 213 ILE A CA 1
ATOM 1725 C C . ILE A 1 213 ? 52.546 -25.196 4.205 1.00 7.30 213 ILE A C 1
ATOM 1726 O O . ILE A 1 213 ? 52.329 -24.552 5.231 1.00 8.57 213 ILE A O 1
ATOM 1731 N N . VAL A 1 214 ? 52.088 -24.814 3.016 1.00 7.72 214 VAL A N 1
ATOM 1732 C CA . VAL A 1 214 ? 51.343 -23.562 2.873 1.00 5.74 214 VAL A CA 1
ATOM 1733 C C . VAL A 1 214 ? 50.008 -23.637 3.620 1.00 7.21 214 VAL A C 1
ATOM 1734 O O . VAL A 1 214 ? 49.636 -22.700 4.323 1.00 7.67 214 VAL A O 1
ATOM 1738 N N . TYR A 1 215 ? 49.328 -24.778 3.521 1.00 7.01 215 TYR A N 1
ATOM 1739 C CA . TYR A 1 215 ? 48.048 -24.965 4.207 1.00 7.21 215 TYR A CA 1
ATOM 1740 C C . TYR A 1 215 ? 48.239 -25.002 5.727 1.00 7.23 215 TYR A C 1
ATOM 1741 O O . TYR A 1 215 ? 47.533 -24.309 6.456 1.00 7.13 215 TYR A O 1
ATOM 1750 N N . GLU A 1 216 ? 49.194 -25.798 6.205 1.00 9.32 216 GLU A N 1
ATOM 1751 C CA . GLU A 1 216 ? 49.429 -25.868 7.647 1.00 8.99 216 GLU A CA 1
ATOM 1752 C C . GLU A 1 216 ? 49.829 -24.510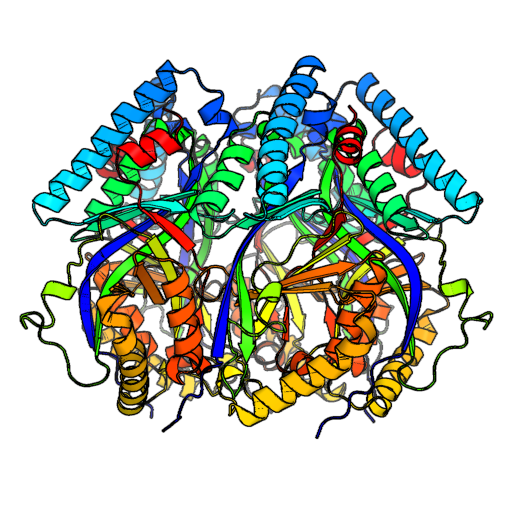 8.221 1.00 8.33 216 GLU A C 1
ATOM 1753 O O . GLU A 1 216 ? 49.313 -24.101 9.262 1.00 7.54 216 GLU A O 1
ATOM 1759 N N . MET A 1 217 ? 50.695 -23.787 7.514 1.00 7.68 217 MET A N 1
ATOM 1760 C CA . MET A 1 217 ? 51.136 -22.467 7.971 1.00 11.27 217 MET A CA 1
ATOM 1761 C C . MET A 1 217 ? 50.030 -21.428 8.072 1.00 10.12 217 MET A C 1
ATOM 1762 O O . MET A 1 217 ? 50.135 -20.491 8.863 1.00 9.27 217 MET A O 1
ATOM 1767 N N . ARG A 1 218 ? 48.975 -21.586 7.274 1.00 9.51 218 ARG A N 1
ATOM 1768 C CA . ARG A 1 218 ? 47.873 -20.629 7.303 1.00 7.67 218 ARG A CA 1
ATOM 1769 C C . ARG A 1 218 ? 47.138 -20.642 8.645 1.00 8.10 218 ARG A C 1
ATOM 1770 O O . ARG A 1 218 ? 46.434 -19.691 8.974 1.00 5.33 218 ARG A O 1
ATOM 1778 N N . PHE A 1 219 ? 47.345 -21.696 9.437 1.00 6.92 219 PHE A N 1
ATOM 1779 C CA . PHE A 1 219 ? 46.725 -21.787 10.758 1.00 8.42 219 PHE A CA 1
ATOM 1780 C C . PHE A 1 219 ? 47.554 -21.092 11.852 1.00 9.11 219 PHE A C 1
ATOM 1781 O O . PHE A 1 219 ? 47.085 -20.929 12.978 1.00 8.76 219 PHE A O 1
ATOM 1789 N N . ASP A 1 220 ? 48.786 -20.701 11.528 1.00 8.56 220 ASP A N 1
ATOM 1790 C CA . ASP A 1 220 ? 49.632 -19.973 12.484 1.00 10.50 220 ASP A CA 1
ATOM 1791 C C . ASP A 1 220 ? 49.039 -18.567 12.513 1.00 9.63 220 ASP A C 1
ATOM 1792 O O . ASP A 1 220 ? 48.642 -18.051 11.467 1.00 10.48 220 ASP A O 1
ATOM 1797 N N . GLU A 1 221 ? 48.980 -17.943 13.687 1.00 9.75 221 GLU A N 1
ATOM 1798 C CA . GLU A 1 221 ? 48.397 -16.605 13.787 1.00 8.76 221 GLU A CA 1
ATOM 1799 C C . GLU A 1 221 ? 49.014 -15.586 12.830 1.00 9.47 221 GLU A C 1
ATOM 1800 O O . GLU A 1 221 ? 48.297 -14.780 12.230 1.00 8.20 221 GLU A O 1
ATOM 1806 N N . VAL A 1 222 ? 50.334 -15.648 12.658 1.00 9.69 222 VAL A N 1
ATOM 1807 C CA . VAL A 1 222 ? 51.024 -14.721 11.768 1.00 9.60 222 VAL A CA 1
ATOM 1808 C C . VAL A 1 222 ? 50.450 -14.754 10.350 1.00 8.58 222 VAL A C 1
ATOM 1809 O O . VAL A 1 222 ? 50.258 -13.707 9.733 1.00 7.87 222 VAL A O 1
ATOM 1813 N N . SER A 1 223 ? 50.133 -15.949 9.853 1.00 8.63 223 SER A N 1
ATOM 1814 C CA . SER A 1 223 ? 49.567 -16.083 8.515 1.00 8.73 223 SER A CA 1
ATOM 1815 C C . SER A 1 223 ? 48.056 -15.853 8.517 1.00 8.43 223 SER A C 1
ATOM 1816 O O . SER A 1 223 ? 47.534 -15.116 7.684 1.00 8.82 223 SER A O 1
ATOM 1819 N N . ALA A 1 224 ? 47.362 -16.488 9.457 1.00 8.53 224 ALA A N 1
ATOM 1820 C CA . ALA A 1 224 ? 45.911 -16.370 9.559 1.00 8.85 224 ALA A CA 1
ATOM 1821 C C . ALA A 1 224 ? 45.414 -14.929 9.657 1.00 8.38 224 ALA A C 1
ATOM 1822 O O . ALA A 1 224 ? 44.438 -14.558 8.996 1.00 8.00 224 ALA A O 1
ATOM 1824 N N . ARG A 1 225 ? 46.096 -14.117 10.461 1.00 7.76 225 ARG A N 1
ATOM 1825 C CA . ARG A 1 225 ? 45.705 -12.722 10.646 1.00 8.25 225 ARG A CA 1
ATOM 1826 C C . ARG A 1 225 ? 46.455 -11.690 9.805 1.00 8.76 225 ARG A C 1
ATOM 1827 O O . ARG A 1 225 ? 45.879 -10.666 9.435 1.00 9.07 225 ARG A O 1
ATOM 1835 N N . TYR A 1 226 ? 47.727 -11.945 9.504 1.00 9.45 226 TYR A N 1
ATOM 1836 C CA . TYR A 1 226 ? 48.528 -10.964 8.768 1.00 8.79 226 TYR A CA 1
ATOM 1837 C C . TYR A 1 226 ? 49.016 -11.340 7.372 1.00 10.67 226 TYR A C 1
ATOM 1838 O O . TYR A 1 226 ? 49.688 -10.545 6.709 1.00 12.43 226 TYR A O 1
ATOM 1847 N N . GLY A 1 227 ? 48.678 -12.538 6.916 1.00 10.38 227 GLY A N 1
ATOM 1848 C CA . GLY A 1 227 ? 49.105 -12.949 5.595 1.00 11.02 227 GLY A CA 1
ATOM 1849 C C . GLY A 1 227 ? 48.202 -12.459 4.478 1.00 11.21 227 GLY A C 1
ATOM 1850 O O . GLY A 1 227 ? 46.985 -12.624 4.525 1.00 11.12 227 GLY A O 1
ATOM 1851 N N . GLU A 1 228 ? 48.806 -11.825 3.482 1.00 11.45 228 GLU A N 1
ATOM 1852 C CA . GLU A 1 228 ? 48.085 -11.329 2.313 1.00 12.38 228 GLU A CA 1
ATOM 1853 C C . GLU A 1 228 ? 48.850 -11.964 1.153 1.00 11.79 228 GLU A C 1
ATOM 1854 O O . GLU A 1 228 ? 49.994 -11.592 0.883 1.00 11.08 228 GLU A O 1
ATOM 1860 N N . PHE A 1 229 ? 48.224 -12.932 0.487 1.00 10.15 229 PHE A N 1
ATOM 1861 C CA . PHE A 1 229 ? 48.882 -13.678 -0.589 1.00 10.84 229 PHE A CA 1
ATOM 1862 C C . PHE A 1 229 ? 48.506 -13.352 -2.030 1.00 10.11 229 PHE A C 1
ATOM 1863 O O . PHE A 1 229 ? 47.349 -13.082 -2.335 1.00 9.45 229 PHE A O 1
ATOM 1871 N N . GLY A 1 230 ? 49.507 -13.408 -2.909 1.00 10.42 230 GLY A N 1
ATOM 1872 C CA . GLY A 1 230 ? 49.293 -13.148 -4.324 1.00 8.30 230 GLY A CA 1
ATOM 1873 C C . GLY A 1 230 ? 49.162 -14.445 -5.109 1.00 8.44 230 GLY A C 1
ATOM 1874 O O . GLY A 1 230 ? 48.804 -15.475 -4.541 1.00 8.95 230 GLY A O 1
ATOM 1875 N N . PRO A 1 231 ? 49.456 -14.435 -6.417 1.00 7.87 231 PRO A N 1
ATOM 1876 C CA . PRO A 1 231 ? 49.356 -15.643 -7.248 1.00 6.46 231 PRO A CA 1
ATOM 1877 C C . PRO A 1 231 ? 50.403 -16.703 -6.897 1.00 6.74 231 PRO A C 1
ATOM 1878 O O . PRO A 1 231 ? 51.486 -16.375 -6.414 1.00 8.07 231 PRO A O 1
ATOM 1882 N N . PHE A 1 232 ? 50.054 -17.973 -7.100 1.00 6.47 232 PHE A N 1
ATOM 1883 C CA . PHE A 1 232 ? 50.966 -19.085 -6.828 1.00 6.05 232 PHE A CA 1
ATOM 1884 C C . PHE A 1 232 ? 51.324 -19.783 -8.135 1.00 6.18 232 PHE A C 1
ATOM 1885 O O . PHE A 1 232 ? 50.439 -20.154 -8.914 1.00 5.03 232 PHE A O 1
ATOM 1893 N N . PHE A 1 233 ? 52.623 -19.933 -8.378 1.00 3.88 233 PHE A N 1
ATOM 1894 C CA . PHE A 1 233 ? 53.124 -20.583 -9.590 1.00 6.19 233 PHE A CA 1
ATOM 1895 C C . PHE A 1 233 ? 53.897 -21.836 -9.216 1.00 5.02 233 PHE A C 1
ATOM 1896 O O . PHE A 1 233 ? 54.741 -21.802 -8.321 1.00 6.89 233 PHE A O 1
ATOM 1904 N N . VAL A 1 234 ? 53.614 -22.939 -9.895 1.00 4.89 234 VAL A N 1
ATOM 1905 C CA . VAL A 1 234 ? 54.337 -24.177 -9.630 1.00 5.74 234 VAL A CA 1
ATOM 1906 C C . VAL A 1 234 ? 55.035 -24.607 -10.911 1.00 5.47 234 VAL A C 1
ATOM 1907 O O . VAL A 1 234 ? 54.424 -24.649 -11.978 1.00 5.59 234 VAL A O 1
ATOM 1911 N N . GLY A 1 235 ? 56.327 -24.897 -10.803 1.00 7.09 235 GLY A N 1
ATOM 1912 C CA . GLY A 1 235 ? 57.081 -25.313 -11.969 1.00 9.40 235 GLY A CA 1
ATOM 1913 C C . GLY A 1 235 ? 58.013 -26.480 -11.704 1.00 8.98 235 GLY A C 1
ATOM 1914 O O . GLY A 1 235 ? 58.436 -26.710 -10.574 1.00 9.05 235 GLY A O 1
ATOM 1915 N N . LYS A 1 236 ? 58.283 -27.248 -12.753 1.00 9.31 236 LYS A N 1
ATOM 1916 C CA . LYS A 1 236 ? 59.177 -28.392 -12.674 1.00 8.71 236 LYS A CA 1
ATOM 1917 C C . LYS A 1 236 ? 60.524 -27.966 -13.246 1.00 7.48 236 LYS A C 1
ATOM 1918 O O . LYS A 1 236 ? 60.583 -27.448 -14.360 1.00 8.08 236 LYS A O 1
ATOM 1924 N N . TYR A 1 237 ? 61.593 -28.153 -12.474 1.00 9.00 237 TYR A N 1
ATOM 1925 C CA . TYR A 1 237 ? 62.935 -27.787 -12.926 1.00 8.04 237 TYR A CA 1
ATOM 1926 C C . TYR A 1 237 ? 63.272 -28.553 -14.201 1.00 10.21 237 TYR A C 1
ATOM 1927 O O . TYR A 1 237 ? 63.018 -29.754 -14.293 1.00 8.42 237 TYR A O 1
ATOM 1936 N N . LEU A 1 238 ? 63.827 -27.847 -15.182 1.00 9.77 238 LEU A N 1
ATOM 1937 C CA . LEU A 1 238 ? 64.198 -28.451 -16.456 1.00 11.14 238 LEU A CA 1
ATOM 1938 C C . LEU A 1 238 ? 65.696 -28.353 -16.711 1.00 12.59 238 LEU A C 1
ATOM 1939 O O . LEU A 1 238 ? 66.250 -27.251 -16.710 1.00 13.17 238 LEU A O 1
ATOM 1944 N N . ASP A 1 239 ? 66.365 -29.490 -16.897 1.00 13.24 239 ASP A N 1
ATOM 1945 C CA . ASP A 1 239 ? 67.785 -29.436 -17.237 1.00 15.57 239 ASP A CA 1
ATOM 1946 C C . ASP A 1 239 ? 67.828 -29.204 -18.750 1.00 15.85 239 ASP A C 1
ATOM 1947 O O . ASP A 1 239 ? 66.773 -29.070 -19.382 1.00 14.34 239 ASP A O 1
ATOM 1952 N N . GLU A 1 240 ? 69.018 -29.183 -19.342 1.00 15.99 240 GLU A N 1
ATOM 1953 C CA . GLU A 1 240 ? 69.124 -28.937 -20.776 1.00 15.91 240 GLU A CA 1
ATOM 1954 C C . GLU A 1 240 ? 68.300 -29.892 -21.645 1.00 16.28 240 GLU A C 1
ATOM 1955 O O . GLU A 1 240 ? 67.564 -29.451 -22.532 1.00 13.94 240 GLU A O 1
ATOM 1961 N N . GLU A 1 241 ? 68.404 -31.192 -21.379 1.00 15.61 241 GLU A N 1
ATOM 1962 C CA . GLU A 1 241 ? 67.655 -32.186 -22.147 1.00 17.78 241 GLU A CA 1
ATOM 1963 C C . GLU A 1 241 ? 66.147 -32.052 -21.967 1.00 15.22 241 GLU A C 1
ATOM 1964 O O . GLU A 1 241 ? 65.392 -32.224 -22.922 1.00 15.20 241 GLU A O 1
ATOM 1970 N N . ALA A 1 242 ? 65.714 -31.761 -20.740 1.00 13.91 242 ALA A N 1
ATOM 1971 C CA . ALA A 1 242 ? 64.293 -31.596 -20.449 1.00 13.92 242 ALA A CA 1
ATOM 1972 C C . ALA A 1 242 ? 63.721 -30.403 -21.218 1.00 13.43 242 ALA A C 1
ATOM 1973 O O . ALA A 1 242 ? 62.637 -30.497 -21.794 1.00 14.21 242 ALA A O 1
ATOM 1975 N N . LEU A 1 243 ? 64.451 -29.288 -21.233 1.00 13.16 243 LEU A N 1
ATOM 1976 C CA . LEU A 1 243 ? 64.000 -28.095 -21.957 1.00 12.84 243 LEU A CA 1
ATOM 1977 C C . LEU A 1 243 ? 63.943 -28.397 -23.450 1.00 12.91 243 LEU A C 1
ATOM 1978 O O . LEU A 1 243 ? 63.001 -27.996 -24.143 1.00 10.91 243 LEU A O 1
ATOM 1983 N N . ARG A 1 244 ? 64.947 -29.122 -23.938 1.00 14.44 244 ARG A N 1
ATOM 1984 C CA . ARG A 1 244 ? 64.997 -29.500 -25.345 1.00 14.28 244 ARG A CA 1
ATOM 1985 C C . ARG A 1 244 ? 63.778 -30.341 -25.716 1.00 13.60 244 ARG A C 1
ATOM 1986 O O . ARG A 1 244 ? 63.125 -30.079 -26.724 1.00 13.57 244 ARG A O 1
ATOM 1994 N N . ALA A 1 245 ? 63.465 -31.330 -24.879 1.00 13.63 245 ALA A N 1
ATOM 1995 C CA . ALA A 1 245 ? 62.322 -32.217 -25.103 1.00 13.95 245 ALA A CA 1
ATOM 1996 C C . ALA A 1 245 ? 61.000 -31.450 -25.091 1.00 12.21 245 ALA A C 1
ATOM 1997 O O . ALA A 1 245 ? 60.115 -31.708 -25.906 1.00 11.57 245 ALA A O 1
ATOM 1999 N N . PHE A 1 246 ? 60.877 -30.519 -24.149 1.00 10.98 246 PHE A N 1
ATOM 2000 C CA . PHE A 1 246 ? 59.684 -29.687 -24.014 1.00 12.42 246 PHE A CA 1
ATOM 2001 C C . PHE A 1 246 ? 59.438 -28.884 -25.300 1.00 12.00 246 PHE A C 1
ATOM 2002 O O . PHE A 1 246 ? 58.296 -28.721 -25.739 1.00 11.23 246 PHE A O 1
ATOM 2010 N N . LEU A 1 247 ? 60.522 -28.405 -25.906 1.00 11.58 247 LEU A N 1
ATOM 2011 C CA . LEU A 1 247 ? 60.439 -27.623 -27.136 1.00 11.66 247 LEU A CA 1
ATOM 2012 C C . LEU A 1 247 ? 60.327 -28.497 -28.386 1.00 12.86 247 LEU A C 1
ATOM 2013 O O . LEU A 1 247 ? 60.315 -27.991 -29.511 1.00 10.73 247 LEU A O 1
ATOM 2018 N N . GLY A 1 248 ? 60.236 -29.809 -28.177 1.00 13.18 248 GLY A N 1
ATOM 2019 C CA . GLY A 1 248 ? 60.105 -30.741 -29.284 1.00 15.78 248 GLY A CA 1
ATOM 2020 C C . GLY A 1 248 ? 61.357 -30.923 -30.122 1.00 17.44 248 GLY A C 1
ATOM 2021 O O . GLY A 1 248 ? 61.275 -31.252 -31.306 1.00 17.99 248 GLY A O 1
ATOM 2022 N N . LEU A 1 249 ? 62.517 -30.701 -29.515 1.00 18.19 249 LEU A N 1
ATOM 2023 C CA . LEU A 1 249 ? 63.782 -30.854 -30.224 1.00 19.31 249 LEU A CA 1
ATOM 2024 C C . LEU A 1 249 ? 64.604 -32.020 -29.666 1.00 20.80 249 LEU A C 1
ATOM 2025 O O . LEU A 1 249 ? 65.723 -32.246 -30.171 1.00 20.96 249 LEU A O 1
ATOM 2031 N N . ARG B 1 3 ? 48.994 -18.147 24.553 1.00 40.26 3 ARG B N 1
ATOM 2032 C CA . ARG B 1 3 ? 48.963 -17.701 23.130 1.00 40.11 3 ARG B CA 1
ATOM 2033 C C . ARG B 1 3 ? 48.092 -18.613 22.272 1.00 37.90 3 ARG B C 1
ATOM 2034 O O . ARG B 1 3 ? 47.580 -19.626 22.749 1.00 38.62 3 ARG B O 1
ATOM 2042 N N . HIS B 1 4 ? 47.929 -18.244 21.005 1.00 35.40 4 HIS B N 1
ATOM 2043 C CA . HIS B 1 4 ? 47.118 -19.020 20.072 1.00 32.20 4 HIS B CA 1
ATOM 2044 C C . HIS B 1 4 ? 47.779 -20.344 19.701 1.00 30.45 4 HIS B C 1
ATOM 2045 O O . HIS B 1 4 ? 48.922 -20.374 19.242 1.00 31.25 4 HIS B O 1
ATOM 2052 N N . VAL B 1 5 ? 47.052 -21.434 19.920 1.00 27.75 5 VAL B N 1
ATOM 2053 C CA . VAL B 1 5 ? 47.543 -22.766 19.598 1.00 26.73 5 VAL B CA 1
ATOM 2054 C C . VAL B 1 5 ? 46.891 -23.210 18.289 1.00 24.72 5 VAL B C 1
ATOM 2055 O O . VAL B 1 5 ? 45.667 -23.337 18.207 1.00 23.41 5 VAL B O 1
ATOM 2059 N N . PRO B 1 6 ? 47.696 -23.394 17.231 1.00 22.22 6 PRO B N 1
ATOM 2060 C CA . PRO B 1 6 ? 47.126 -23.821 15.954 1.00 21.31 6 PRO B CA 1
ATOM 2061 C C . PRO B 1 6 ? 46.696 -25.283 15.986 1.00 19.87 6 PRO B C 1
ATOM 2062 O O . PRO B 1 6 ? 47.340 -26.130 16.613 1.00 19.98 6 PRO B O 1
ATOM 2066 N N . GLU B 1 7 ? 45.575 -25.551 15.332 1.00 16.64 7 GLU B N 1
ATOM 2067 C CA . GLU B 1 7 ? 45.017 -26.888 15.234 1.00 18.07 7 GLU B CA 1
ATOM 2068 C C . GLU B 1 7 ? 44.758 -27.079 13.748 1.00 15.13 7 GLU B C 1
ATOM 2069 O O . GLU B 1 7 ? 43.611 -27.092 13.306 1.00 12.91 7 GLU B O 1
ATOM 2075 N N . PRO B 1 8 ? 45.835 -27.219 12.959 1.00 13.43 8 PRO B N 1
ATOM 2076 C CA . PRO B 1 8 ? 45.766 -27.400 11.507 1.00 13.62 8 PRO B CA 1
ATOM 2077 C C . PRO B 1 8 ? 44.831 -28.517 11.080 1.00 11.46 8 PRO B C 1
ATOM 2078 O O . PRO B 1 8 ? 44.821 -29.589 11.675 1.00 9.60 8 PRO B O 1
ATOM 2082 N N . THR B 1 9 ? 44.058 -28.252 10.035 1.00 11.13 9 THR B N 1
ATOM 2083 C CA . THR B 1 9 ? 43.135 -29.234 9.482 1.00 10.50 9 THR B CA 1
ATOM 2084 C C . THR B 1 9 ? 43.963 -30.373 8.886 1.00 11.05 9 THR B C 1
ATOM 2085 O O . THR B 1 9 ? 45.013 -30.136 8.281 1.00 11.45 9 THR B O 1
ATOM 2089 N N . HIS B 1 10 ? 43.524 -31.607 9.113 1.00 11.23 10 HIS B N 1
ATOM 2090 C CA . HIS B 1 10 ? 44.217 -32.777 8.584 1.00 14.17 10 HIS B CA 1
ATOM 2091 C C . HIS B 1 10 ? 43.681 -33.051 7.187 1.00 13.46 10 HIS B C 1
ATOM 2092 O O . HIS B 1 10 ? 42.499 -32.826 6.922 1.00 13.73 10 HIS B O 1
ATOM 2099 N N . THR B 1 11 ? 44.547 -33.519 6.293 1.00 11.69 11 THR B N 1
ATOM 2100 C CA . THR B 1 11 ? 44.129 -33.818 4.929 1.00 10.78 11 THR B CA 1
ATOM 2101 C C . THR B 1 11 ? 44.826 -35.034 4.346 1.00 10.43 11 THR B C 1
ATOM 2102 O O . THR B 1 11 ? 45.881 -35.455 4.817 1.00 11.10 11 THR B O 1
ATOM 2106 N N . LEU B 1 12 ? 44.214 -35.579 3.302 1.00 9.58 12 LEU B N 1
ATOM 2107 C CA . LEU B 1 12 ? 44.766 -36.697 2.547 1.00 8.75 12 LEU B CA 1
ATOM 2108 C C . LEU B 1 12 ? 44.690 -36.201 1.112 1.00 8.54 12 LEU B C 1
ATOM 2109 O O . LEU B 1 12 ? 43.700 -35.573 0.733 1.00 8.32 12 LEU B O 1
ATOM 2114 N N . GLU B 1 13 ? 45.752 -36.413 0.340 1.00 8.03 13 GLU B N 1
ATOM 2115 C CA . GLU B 1 13 ? 45.776 -35.989 -1.054 1.00 7.67 13 GLU B CA 1
ATOM 2116 C C . GLU B 1 13 ? 45.616 -37.192 -1.972 1.00 8.84 13 GLU B C 1
ATOM 2117 O O . GLU B 1 13 ? 46.176 -38.259 -1.711 1.00 5.81 13 GLU B O 1
ATOM 2123 N N . GLY B 1 14 ? 44.849 -37.010 -3.043 1.00 7.75 14 GLY B N 1
ATOM 2124 C CA . GLY B 1 14 ? 44.645 -38.075 -4.008 1.00 8.13 14 GLY B CA 1
ATOM 2125 C C . GLY B 1 14 ? 45.224 -37.671 -5.351 1.00 9.34 14 GLY B C 1
ATOM 2126 O O . GLY B 1 14 ? 46.341 -37.152 -5.416 1.00 7.90 14 GLY B O 1
ATOM 2127 N N . TRP B 1 15 ? 44.466 -37.909 -6.420 1.00 7.25 15 TRP B N 1
ATOM 2128 C CA . TRP B 1 15 ? 44.891 -37.556 -7.770 1.00 7.84 15 TRP B CA 1
ATOM 2129 C C . TRP B 1 15 ? 45.046 -36.050 -7.924 1.00 7.10 15 TRP B C 1
ATOM 2130 O O . TRP B 1 15 ? 44.316 -35.276 -7.303 1.00 6.66 15 TRP B O 1
ATOM 2141 N N . HIS B 1 16 ? 46.012 -35.641 -8.741 1.00 5.66 16 HIS B N 1
ATOM 2142 C CA . HIS B 1 16 ? 46.227 -34.229 -9.025 1.00 6.29 16 HIS B CA 1
ATOM 2143 C C . HIS B 1 16 ? 45.213 -33.860 -10.107 1.00 6.81 16 HIS B C 1
ATOM 2144 O O . HIS B 1 16 ? 44.812 -34.712 -10.914 1.00 6.89 16 HIS B O 1
ATOM 2151 N N . VAL B 1 17 ? 44.806 -32.595 -10.128 1.00 5.26 17 VAL B N 1
ATOM 2152 C CA . VAL B 1 17 ? 43.787 -32.138 -11.068 1.00 6.22 17 VAL B CA 1
ATOM 2153 C C . VAL B 1 17 ? 44.170 -30.904 -11.870 1.00 5.84 17 VAL B C 1
ATOM 2154 O O . VAL B 1 17 ? 44.765 -29.962 -11.342 1.00 7.97 17 VAL B O 1
ATOM 2158 N N . LEU B 1 18 ? 43.822 -30.915 -13.151 1.00 6.08 18 LEU B N 1
ATOM 2159 C CA . LEU B 1 18 ? 44.079 -29.771 -14.012 1.00 5.86 18 LEU B CA 1
ATOM 2160 C C . LEU B 1 18 ? 42.825 -29.395 -14.777 1.00 4.83 18 LEU B C 1
ATOM 2161 O O . LEU B 1 18 ? 42.256 -30.222 -15.487 1.00 5.02 18 LEU B O 1
ATOM 2166 N N . HIS B 1 19 ? 42.350 -28.174 -14.549 1.00 3.82 19 HIS B N 1
ATOM 2167 C CA . HIS B 1 19 ? 41.205 -27.646 -15.278 1.00 4.85 19 HIS B CA 1
ATOM 2168 C C . HIS B 1 19 ? 41.865 -26.773 -16.337 1.00 5.03 19 HIS B C 1
ATOM 2169 O O . HIS B 1 19 ? 42.609 -25.848 -16.006 1.00 5.09 19 HIS B O 1
ATOM 2176 N N . ASP B 1 20 ? 41.627 -27.097 -17.602 1.00 4.54 20 ASP B N 1
ATOM 2177 C CA . ASP B 1 20 ? 42.211 -26.361 -18.718 1.00 5.63 20 ASP B CA 1
ATOM 2178 C C . ASP B 1 20 ? 41.081 -25.752 -19.550 1.00 5.33 20 ASP B C 1
ATOM 2179 O O . ASP B 1 20 ? 40.485 -26.426 -20.390 1.00 6.79 20 ASP B O 1
ATOM 2184 N N . PHE B 1 21 ? 40.792 -24.478 -19.304 1.00 5.59 21 PHE B N 1
ATOM 2185 C CA . PHE B 1 21 ? 39.735 -23.758 -20.020 1.00 6.07 21 PHE B CA 1
ATOM 2186 C C . PHE B 1 21 ? 40.289 -23.018 -21.229 1.00 7.28 21 PHE B C 1
ATOM 2187 O O . PHE B 1 21 ? 41.270 -22.279 -21.118 1.00 8.28 21 PHE B O 1
ATOM 2195 N N . ARG B 1 22 ? 39.634 -23.177 -22.374 1.00 6.24 22 ARG B N 1
ATOM 2196 C CA . ARG B 1 22 ? 40.079 -22.505 -23.584 1.00 5.16 22 ARG B CA 1
ATOM 2197 C C . ARG B 1 22 ? 38.911 -21.979 -24.397 1.00 6.40 22 ARG B C 1
ATOM 2198 O O . ARG B 1 22 ? 37.794 -22.486 -24.299 1.00 4.60 22 ARG B O 1
ATOM 2206 N N . LEU B 1 23 ? 39.177 -20.916 -25.147 1.00 5.53 23 LEU B N 1
ATOM 2207 C CA . LEU B 1 23 ? 38.189 -20.292 -26.013 1.00 6.01 23 LEU B CA 1
ATOM 2208 C C . LEU B 1 23 ? 38.498 -20.708 -27.441 1.00 6.22 23 LEU B C 1
ATOM 2209 O O . LEU B 1 23 ? 39.660 -20.766 -27.838 1.00 5.13 23 LEU B O 1
ATOM 2214 N N . LEU B 1 24 ? 37.459 -21.002 -28.212 1.00 7.05 24 LEU B N 1
ATOM 2215 C CA . LEU B 1 24 ? 37.646 -21.406 -29.599 1.00 8.59 24 LEU B CA 1
ATOM 2216 C C . LEU B 1 24 ? 37.606 -20.199 -30.536 1.00 9.05 24 LEU B C 1
ATOM 2217 O O . LEU B 1 24 ? 36.753 -19.326 -30.395 1.00 9.51 24 LEU B O 1
ATOM 2222 N N . ASP B 1 25 ? 38.556 -20.130 -31.461 1.00 8.97 25 ASP B N 1
ATOM 2223 C CA . ASP B 1 25 ? 38.557 -19.055 -32.447 1.00 9.59 25 ASP B CA 1
ATOM 2224 C C . ASP B 1 25 ? 37.621 -19.572 -33.546 1.00 8.37 25 ASP B C 1
ATOM 2225 O O . ASP B 1 25 ? 38.061 -20.229 -34.494 1.00 8.25 25 ASP B O 1
ATOM 2230 N N . PHE B 1 26 ? 36.326 -19.327 -33.370 1.00 9.39 26 PHE B N 1
ATOM 2231 C CA . PHE B 1 26 ? 35.303 -19.775 -34.314 1.00 10.69 26 PHE B CA 1
ATOM 2232 C C . PHE B 1 26 ? 35.568 -19.356 -35.754 1.00 11.65 26 PHE B C 1
ATOM 2233 O O . PHE B 1 26 ? 35.496 -20.180 -36.666 1.00 12.34 26 PHE B O 1
ATOM 2241 N N . ALA B 1 27 ? 35.862 -18.074 -35.952 1.00 11.40 27 ALA B N 1
ATOM 2242 C CA . ALA B 1 27 ? 36.134 -17.545 -37.285 1.00 13.18 27 ALA B CA 1
ATOM 2243 C C . ALA B 1 27 ? 37.252 -18.307 -38.001 1.00 14.27 27 ALA B C 1
ATOM 2244 O O . ALA B 1 27 ? 37.081 -18.738 -39.142 1.00 14.71 27 ALA B O 1
ATOM 2246 N N . ARG B 1 28 ? 38.375 -18.509 -37.317 1.00 14.13 28 ARG B N 1
ATOM 2247 C CA . ARG B 1 28 ? 39.515 -19.206 -37.906 1.00 15.91 28 ARG B CA 1
ATOM 2248 C C . ARG B 1 28 ? 39.253 -20.695 -38.125 1.00 15.11 28 ARG B C 1
ATOM 2249 O O . ARG B 1 28 ? 39.604 -21.247 -39.170 1.00 13.19 28 ARG B O 1
ATOM 2257 N N . TRP B 1 29 ? 38.628 -21.338 -37.143 1.00 12.95 29 TRP B N 1
ATOM 2258 C CA . TRP B 1 29 ? 38.332 -22.764 -37.241 1.00 12.48 29 TRP B CA 1
ATOM 2259 C C . TRP B 1 29 ? 37.350 -23.097 -38.360 1.00 12.53 29 TRP B C 1
ATOM 2260 O O . TRP B 1 29 ? 37.652 -23.912 -39.228 1.00 14.18 29 TRP B O 1
ATOM 2271 N N . PHE B 1 30 ? 36.179 -22.467 -38.340 1.00 12.96 30 PHE B N 1
ATOM 2272 C CA . PHE B 1 30 ? 35.163 -22.741 -39.351 1.00 15.11 30 PHE B CA 1
ATOM 2273 C C . PHE B 1 30 ? 35.482 -22.241 -40.763 1.00 16.66 30 PHE B C 1
ATOM 2274 O O . PHE B 1 30 ? 34.807 -22.614 -41.724 1.00 16.58 30 PHE B O 1
ATOM 2282 N N . SER B 1 31 ? 36.534 -21.435 -40.892 1.00 16.80 31 SER B N 1
ATOM 2283 C CA . SER B 1 31 ? 36.946 -20.910 -42.192 1.00 17.20 31 SER B CA 1
ATOM 2284 C C . SER B 1 31 ? 38.170 -21.644 -42.730 1.00 16.43 31 SER B C 1
ATOM 2285 O O . SER B 1 31 ? 38.565 -21.441 -43.878 1.00 16.39 31 SER B O 1
ATOM 2288 N N . ALA B 1 32 ? 38.776 -22.481 -41.891 1.00 13.17 32 ALA B N 1
ATOM 2289 C CA . ALA B 1 32 ? 39.961 -23.240 -42.273 1.00 13.39 32 ALA B CA 1
ATOM 2290 C C . ALA B 1 32 ? 39.628 -24.311 -43.311 1.00 13.03 32 ALA B C 1
ATOM 2291 O O . ALA B 1 32 ? 38.490 -24.770 -43.389 1.00 13.43 32 ALA B O 1
ATOM 2293 N N . PRO B 1 33 ? 40.612 -24.693 -44.146 1.00 12.70 33 PRO B N 1
ATOM 2294 C CA . PRO B 1 33 ? 40.393 -25.723 -45.172 1.00 13.03 33 PRO B CA 1
ATOM 2295 C C . PRO B 1 33 ? 39.896 -27.000 -44.484 1.00 13.03 33 PRO B C 1
ATOM 2296 O O . PRO B 1 33 ? 40.429 -27.395 -43.442 1.00 11.80 33 PRO B O 1
ATOM 2300 N N . LEU B 1 34 ? 38.878 -27.634 -45.059 1.00 11.64 34 LEU B N 1
ATOM 2301 C CA . LEU B 1 34 ? 38.301 -28.838 -44.462 1.00 13.11 34 LEU B CA 1
ATOM 2302 C C . LEU B 1 34 ? 39.310 -29.930 -44.139 1.00 13.20 34 LEU B C 1
ATOM 2303 O O . LEU B 1 34 ? 39.226 -30.553 -43.080 1.00 12.39 34 LEU B O 1
ATOM 2308 N N . GLU B 1 35 ? 40.286 -30.135 -45.022 1.00 13.67 35 GLU B N 1
ATOM 2309 C CA . GLU B 1 35 ? 41.297 -31.162 -44.796 1.00 14.95 35 GLU B CA 1
ATOM 2310 C C . GLU B 1 35 ? 42.136 -30.839 -43.564 1.00 14.81 35 GLU B C 1
ATOM 2311 O O . GLU B 1 35 ? 42.508 -31.737 -42.812 1.00 15.46 35 GLU B O 1
ATOM 2317 N N . ALA B 1 36 ? 42.436 -29.556 -43.365 1.00 14.35 36 ALA B N 1
ATOM 2318 C CA . ALA B 1 36 ? 43.215 -29.127 -42.208 1.00 14.09 36 ALA B CA 1
ATOM 2319 C C . ALA B 1 36 ? 42.415 -29.422 -40.941 1.00 12.42 36 ALA B C 1
ATOM 2320 O O . ALA B 1 36 ? 42.969 -29.882 -39.947 1.00 13.61 36 ALA B O 1
ATOM 2322 N N . ARG B 1 37 ? 41.106 -29.182 -40.996 1.00 11.78 37 ARG B N 1
ATOM 2323 C CA . ARG B 1 37 ? 40.236 -29.437 -39.857 1.00 10.88 37 ARG B CA 1
ATOM 2324 C C . ARG B 1 37 ? 40.133 -30.928 -39.556 1.00 11.74 37 ARG B C 1
ATOM 2325 O O . ARG B 1 37 ? 40.099 -31.329 -38.392 1.00 11.21 37 ARG B O 1
ATOM 2333 N N . GLU B 1 38 ? 40.079 -31.746 -40.607 1.00 9.55 38 GLU B N 1
ATOM 2334 C CA . GLU B 1 38 ? 40.006 -33.192 -40.436 1.00 9.37 38 GLU B CA 1
ATOM 2335 C C . GLU B 1 38 ? 41.295 -33.705 -39.800 1.00 8.08 38 GLU B C 1
ATOM 2336 O O . GLU B 1 38 ? 41.259 -34.545 -38.901 1.00 9.02 38 GLU B O 1
ATOM 2342 N N . ASP B 1 39 ? 42.432 -33.189 -40.266 1.00 7.73 39 ASP B N 1
ATOM 2343 C CA . ASP B 1 39 ? 43.735 -33.584 -39.729 1.00 9.84 39 ASP B CA 1
ATOM 2344 C C . ASP B 1 39 ? 43.792 -33.274 -38.232 1.00 8.50 39 ASP B C 1
ATOM 2345 O O . ASP B 1 39 ? 44.223 -34.104 -37.425 1.00 9.68 39 ASP B O 1
ATOM 2350 N N . ALA B 1 40 ? 43.358 -32.069 -37.876 1.00 8.27 40 ALA B N 1
ATOM 2351 C CA . ALA B 1 40 ? 43.347 -31.631 -36.486 1.00 8.44 40 ALA B CA 1
ATOM 2352 C C . ALA B 1 40 ? 42.397 -32.508 -35.679 1.00 8.08 40 ALA B C 1
ATOM 2353 O O . ALA B 1 40 ? 42.698 -32.874 -34.545 1.00 8.71 40 ALA B O 1
ATOM 2355 N N . TRP B 1 41 ? 41.272 -32.873 -36.291 1.00 8.89 41 TRP B N 1
ATOM 2356 C CA . TRP B 1 41 ? 40.268 -33.717 -35.650 1.00 9.24 41 TRP B CA 1
ATOM 2357 C C . TRP B 1 41 ? 40.831 -35.104 -35.322 1.00 9.91 41 TRP B C 1
ATOM 2358 O O . TRP B 1 41 ? 40.655 -35.588 -34.210 1.00 9.62 41 TRP B O 1
ATOM 2369 N N . GLU B 1 42 ? 41.535 -35.723 -36.273 1.00 9.57 42 GLU B N 1
ATOM 2370 C CA . GLU B 1 42 ? 42.123 -37.048 -36.044 1.00 9.64 42 GLU B CA 1
ATOM 2371 C C . GLU B 1 42 ? 43.135 -37.027 -34.898 1.00 9.86 42 GLU B C 1
ATOM 2372 O O . GLU B 1 42 ? 43.155 -37.926 -34.059 1.00 8.95 42 GLU B O 1
ATOM 2378 N N . GLU B 1 43 ? 43.984 -36.004 -34.877 1.00 10.41 43 GLU B N 1
ATOM 2379 C CA . GLU B 1 43 ? 44.981 -35.866 -33.823 1.00 10.39 43 GLU B CA 1
ATOM 2380 C C . GLU B 1 43 ? 44.300 -35.624 -32.473 1.00 11.43 43 GLU B C 1
ATOM 2381 O O . GLU B 1 43 ? 44.725 -36.170 -31.450 1.00 12.31 43 GLU B O 1
ATOM 2387 N N . LEU B 1 44 ? 43.239 -34.820 -32.473 1.00 9.07 44 LEU B N 1
ATOM 2388 C CA . LEU B 1 44 ? 42.516 -34.525 -31.235 1.00 10.98 44 LEU B CA 1
ATOM 2389 C C . LEU B 1 44 ? 41.884 -35.793 -30.665 1.00 9.92 44 LEU B C 1
ATOM 2390 O O . LEU B 1 44 ? 42.022 -36.069 -29.474 1.00 12.04 44 LEU B O 1
ATOM 2395 N N . LYS B 1 45 ? 41.210 -36.569 -31.514 1.00 10.09 45 LYS B N 1
ATOM 2396 C CA . LYS B 1 45 ? 40.589 -37.817 -31.067 1.00 10.73 45 LYS B CA 1
ATOM 2397 C C . LYS B 1 45 ? 41.651 -38.757 -30.514 1.00 10.93 45 LYS B C 1
ATOM 2398 O O . LYS B 1 45 ? 41.432 -39.419 -29.501 1.00 11.16 45 LYS B O 1
ATOM 2404 N N . GLY B 1 46 ? 42.799 -38.804 -31.188 1.00 10.66 46 GLY B N 1
ATOM 2405 C CA . GLY B 1 46 ? 43.895 -39.651 -30.753 1.00 11.47 46 GLY B CA 1
ATOM 2406 C C . GLY B 1 46 ? 44.377 -39.296 -29.356 1.00 11.47 46 GLY B C 1
ATOM 2407 O O . GLY B 1 46 ? 44.648 -40.182 -28.544 1.00 8.21 46 GLY B O 1
ATOM 2408 N N . LEU B 1 47 ? 44.483 -37.998 -29.077 1.00 11.34 47 LEU B N 1
ATOM 2409 C CA . LEU B 1 47 ? 44.916 -37.522 -27.766 1.00 12.30 47 LEU B CA 1
ATOM 2410 C C . LEU B 1 47 ? 43.920 -37.938 -26.688 1.00 11.57 47 LEU B C 1
ATOM 2411 O O . LEU B 1 47 ? 44.319 -38.446 -25.637 1.00 12.24 47 LEU B O 1
ATOM 2416 N N . VAL B 1 48 ? 42.629 -37.746 -26.968 1.00 9.89 48 VAL B N 1
ATOM 2417 C CA . VAL B 1 48 ? 41.569 -38.099 -26.024 1.00 9.83 48 VAL B CA 1
ATOM 2418 C C . VAL B 1 48 ? 41.500 -39.615 -25.799 1.00 10.66 48 VAL B C 1
ATOM 2419 O O . VAL B 1 48 ? 41.223 -40.068 -24.689 1.00 9.07 48 VAL B O 1
ATOM 2423 N N . ARG B 1 49 ? 41.747 -40.399 -26.850 1.00 11.77 49 ARG B N 1
ATOM 2424 C CA . ARG B 1 49 ? 41.742 -41.854 -26.713 1.00 11.31 49 ARG B CA 1
ATOM 2425 C C . ARG B 1 49 ? 42.855 -42.265 -25.746 1.00 12.26 49 ARG B C 1
ATOM 2426 O O . ARG B 1 49 ? 42.716 -43.237 -25.001 1.00 12.94 49 ARG B O 1
ATOM 2434 N N . GLU B 1 50 ? 43.949 -41.507 -25.744 1.00 11.53 50 GLU B N 1
ATOM 2435 C CA . GLU B 1 50 ? 45.069 -41.783 -24.844 1.00 12.01 50 GLU B CA 1
ATOM 2436 C C . GLU B 1 50 ? 44.641 -41.504 -23.393 1.00 12.59 50 GLU B C 1
ATOM 2437 O O . GLU B 1 50 ? 44.965 -42.269 -22.480 1.00 14.08 50 GLU B O 1
ATOM 2443 N N . TRP B 1 51 ? 43.888 -40.424 -23.188 1.00 11.64 51 TRP B N 1
ATOM 2444 C CA . TRP B 1 51 ? 43.395 -40.075 -21.854 1.00 11.64 51 TRP B CA 1
ATOM 2445 C C . TRP B 1 51 ? 42.451 -41.183 -21.388 1.00 13.76 51 TRP B C 1
ATOM 2446 O O . TRP B 1 51 ? 42.488 -41.608 -20.231 1.00 12.25 51 TRP B O 1
ATOM 2457 N N . ARG B 1 52 ? 41.631 -41.670 -22.317 1.00 15.72 52 ARG B N 1
ATOM 2458 C CA . ARG B 1 52 ? 40.679 -42.743 -22.042 1.00 18.05 52 ARG B CA 1
ATOM 2459 C C . ARG B 1 52 ? 41.445 -44.012 -21.664 1.00 18.75 52 ARG B C 1
ATOM 2460 O O . ARG B 1 52 ? 41.050 -44.741 -20.751 1.00 17.28 52 ARG B O 1
ATOM 2468 N N . GLU B 1 53 ? 42.553 -44.248 -22.368 1.00 17.83 53 GLU B N 1
ATOM 2469 C CA . GLU B 1 53 ? 43.417 -45.405 -22.142 1.00 19.77 53 GLU B CA 1
ATOM 2470 C C . GLU B 1 53 ? 43.999 -45.377 -20.729 1.00 18.00 53 GLU B C 1
ATOM 2471 O O . GLU B 1 53 ? 44.002 -46.393 -20.029 1.00 17.71 53 GLU B O 1
ATOM 2477 N N . LEU B 1 54 ? 44.495 -44.211 -20.319 1.00 16.22 54 LEU B N 1
ATOM 2478 C CA . LEU B 1 54 ? 45.064 -44.039 -18.985 1.00 15.96 54 LEU B CA 1
ATOM 2479 C C . LEU B 1 54 ? 44.008 -44.320 -17.924 1.00 16.62 54 LEU B C 1
ATOM 2480 O O . LEU B 1 54 ? 44.282 -44.964 -16.912 1.00 15.98 54 LEU B O 1
ATOM 2485 N N . GLU B 1 55 ? 42.795 -43.839 -18.177 1.00 17.30 55 GLU B N 1
ATOM 2486 C CA . GLU B 1 55 ? 41.674 -44.024 -17.266 1.00 18.76 55 GLU B CA 1
ATOM 2487 C C . GLU B 1 55 ? 41.343 -45.504 -17.066 1.00 20.36 55 GLU B C 1
ATOM 2488 O O . GLU B 1 55 ? 41.102 -45.948 -15.941 1.00 19.47 55 GLU B O 1
ATOM 2494 N N . GLU B 1 56 ? 41.331 -46.261 -18.160 1.00 20.76 56 GLU B N 1
ATOM 2495 C CA . GLU B 1 56 ? 41.035 -47.691 -18.105 1.00 23.03 56 GLU B CA 1
ATOM 2496 C C . GLU B 1 56 ? 42.124 -48.443 -17.338 1.00 23.01 56 GLU B C 1
ATOM 2497 O O . GLU B 1 56 ? 41.859 -49.465 -16.704 1.00 24.06 56 GLU B O 1
ATOM 2503 N N . ALA B 1 57 ? 43.345 -47.919 -17.383 1.00 22.11 57 ALA B N 1
ATOM 2504 C CA . ALA B 1 57 ? 44.465 -48.526 -16.674 1.00 22.49 57 ALA B CA 1
ATOM 2505 C C . ALA B 1 57 ? 44.517 -48.024 -15.229 1.00 22.53 57 ALA B C 1
ATOM 2506 O O . ALA B 1 57 ? 45.484 -48.284 -14.508 1.00 23.40 57 ALA B O 1
ATOM 2508 N N . GLY B 1 58 ? 43.476 -47.295 -14.823 1.00 22.51 58 GLY B N 1
ATOM 2509 C CA . GLY B 1 58 ? 43.393 -46.753 -13.474 1.00 20.22 58 GLY B CA 1
ATOM 2510 C C . GLY B 1 58 ? 44.430 -45.692 -13.156 1.00 19.68 58 GLY B C 1
ATOM 2511 O O . GLY B 1 58 ? 44.766 -45.479 -11.989 1.00 20.53 58 GLY B O 1
ATOM 2512 N N . GLN B 1 59 ? 44.911 -45.005 -14.189 1.00 17.42 59 GLN B N 1
ATOM 2513 C CA . GLN B 1 59 ? 45.927 -43.969 -14.032 1.00 17.39 59 GLN B CA 1
ATOM 2514 C C . GLN B 1 59 ? 45.391 -42.544 -14.144 1.00 15.14 59 GLN B C 1
ATOM 2515 O O . GLN B 1 59 ? 46.135 -41.622 -14.468 1.00 16.16 59 GLN B O 1
ATOM 2521 N N . GLY B 1 60 ? 44.100 -42.367 -13.884 1.00 14.22 60 GLY B N 1
ATOM 2522 C CA . GLY B 1 60 ? 43.521 -41.039 -13.952 1.00 11.14 60 GLY B CA 1
ATOM 2523 C C . GLY B 1 60 ? 42.117 -40.996 -14.514 1.00 10.43 60 GLY B C 1
ATOM 2524 O O . GLY B 1 60 ? 41.459 -42.024 -14.666 1.00 9.73 60 GLY B O 1
ATOM 2525 N N . SER B 1 61 ? 41.646 -39.788 -14.805 1.00 6.93 61 SER B N 1
ATOM 2526 C CA . SER B 1 61 ? 40.312 -39.610 -15.363 1.00 8.35 61 SER B CA 1
ATOM 2527 C C . SER B 1 61 ? 40.327 -38.331 -16.184 1.00 7.69 61 SER B C 1
ATOM 2528 O O . SER B 1 61 ? 41.273 -37.551 -16.110 1.00 8.86 61 SER B O 1
ATOM 2531 N N . TYR B 1 62 ? 39.282 -38.115 -16.970 1.00 7.93 62 TYR B N 1
ATOM 2532 C CA . TYR B 1 62 ? 39.228 -36.928 -17.805 1.00 7.72 62 TYR B CA 1
ATOM 2533 C C . TYR B 1 62 ? 37.801 -36.622 -18.219 1.00 7.11 62 TYR B C 1
ATOM 2534 O O . TYR B 1 62 ? 36.901 -37.455 -18.083 1.00 5.15 62 TYR B O 1
ATOM 2543 N N . GLY B 1 63 ? 37.634 -35.439 -18.796 1.00 8.36 63 GLY B N 1
ATOM 2544 C CA . GLY B 1 63 ? 36.341 -35.013 -19.279 1.00 8.45 63 GLY B CA 1
ATOM 2545 C C . GLY B 1 63 ? 36.510 -33.769 -20.126 1.00 9.03 63 GLY B C 1
ATOM 2546 O O . GLY B 1 63 ? 37.396 -32.953 -19.859 1.00 9.12 63 GLY B O 1
ATOM 2547 N N . ILE B 1 64 ? 35.711 -33.664 -21.185 1.00 8.21 64 ILE B N 1
ATOM 2548 C CA . ILE B 1 64 ? 35.732 -32.500 -22.071 1.00 9.45 64 ILE B CA 1
ATOM 2549 C C . ILE B 1 64 ? 34.313 -31.942 -22.077 1.00 9.14 64 ILE B C 1
ATOM 2550 O O . ILE B 1 64 ? 33.345 -32.694 -22.243 1.00 6.75 64 ILE B O 1
ATOM 2555 N N . TYR B 1 65 ? 34.195 -30.627 -21.895 1.00 7.25 65 TYR B N 1
ATOM 2556 C CA . TYR B 1 65 ? 32.888 -29.981 -21.834 1.00 7.61 65 TYR B CA 1
ATOM 2557 C C . TYR B 1 65 ? 32.756 -28.729 -22.681 1.00 7.85 65 TYR B C 1
ATOM 2558 O O . TYR B 1 65 ? 33.718 -27.990 -22.872 1.00 7.80 65 TYR B O 1
ATOM 2567 N N . GLN B 1 66 ? 31.533 -28.484 -23.144 1.00 8.23 66 GLN B N 1
ATOM 2568 C CA . GLN B 1 66 ? 31.206 -27.286 -23.906 1.00 6.69 66 GLN B CA 1
ATOM 2569 C C . GLN B 1 66 ? 30.755 -26.313 -22.816 1.00 6.97 66 GLN B C 1
ATOM 2570 O O . GLN B 1 66 ? 29.745 -26.547 -22.150 1.00 7.13 66 GLN B O 1
ATOM 2576 N N . VAL B 1 67 ? 31.511 -25.235 -22.631 1.00 6.43 67 VAL B N 1
ATOM 2577 C CA . VAL B 1 67 ? 31.217 -24.252 -21.588 1.00 4.27 67 VAL B CA 1
ATOM 2578 C C . VAL B 1 67 ? 30.385 -23.076 -22.077 1.00 6.27 67 VAL B C 1
ATOM 2579 O O . VAL B 1 67 ? 30.666 -22.498 -23.120 1.00 4.45 67 VAL B O 1
ATOM 2583 N N . VAL B 1 68 ? 29.353 -22.731 -21.313 1.00 6.85 68 VAL B N 1
ATOM 2584 C CA . VAL B 1 68 ? 28.484 -21.618 -21.672 1.00 6.84 68 VAL B CA 1
ATOM 2585 C C . VAL B 1 68 ? 29.136 -20.267 -21.371 1.00 7.71 68 VAL B C 1
ATOM 2586 O O . VAL B 1 68 ? 29.900 -20.136 -20.409 1.00 7.31 68 VAL B O 1
ATOM 2590 N N . GLY B 1 69 ? 28.881 -19.281 -22.230 1.00 7.04 69 GLY B N 1
ATOM 2591 C CA . GLY B 1 69 ? 29.393 -17.942 -21.989 1.00 8.04 69 GLY B CA 1
ATOM 2592 C C . GLY B 1 69 ? 30.747 -17.545 -22.536 1.00 7.20 69 GLY B C 1
ATOM 2593 O O . GLY B 1 69 ? 31.433 -18.337 -23.170 1.00 7.94 69 GLY B O 1
ATOM 2594 N N . HIS B 1 70 ? 31.152 -16.312 -22.236 1.00 7.12 70 HIS B N 1
ATOM 2595 C CA . HIS B 1 70 ? 32.421 -15.773 -22.732 1.00 6.67 70 HIS B CA 1
ATOM 2596 C C . HIS B 1 70 ? 33.675 -16.188 -21.964 1.00 6.02 70 HIS B C 1
ATOM 2597 O O . HIS B 1 70 ? 34.788 -15.972 -22.446 1.00 5.95 70 HIS B O 1
ATOM 2604 N N . LYS B 1 71 ? 33.512 -16.770 -20.779 1.00 4.81 71 LYS B N 1
ATOM 2605 C CA . LYS B 1 71 ? 34.676 -17.151 -19.972 1.00 7.60 71 LYS B CA 1
ATOM 2606 C C . LYS B 1 71 ? 35.512 -18.291 -20.544 1.00 6.77 71 LYS B C 1
ATOM 2607 O O . LYS B 1 71 ? 36.711 -18.362 -20.302 1.00 8.36 71 LYS B O 1
ATOM 2613 N N . ALA B 1 72 ? 34.873 -19.164 -21.315 1.00 7.39 72 ALA B N 1
ATOM 2614 C CA . ALA B 1 72 ? 35.543 -20.304 -21.938 1.00 6.04 72 ALA B CA 1
ATOM 2615 C C . ALA B 1 72 ? 34.549 -20.995 -22.852 1.00 5.80 72 ALA B C 1
ATOM 2616 O O . ALA B 1 72 ? 33.342 -20.830 -22.690 1.00 6.47 72 ALA B O 1
ATOM 2618 N N . ASP B 1 73 ? 35.059 -21.802 -23.778 1.00 6.60 73 ASP B N 1
ATOM 2619 C CA . ASP B 1 73 ? 34.212 -22.554 -24.696 1.00 5.89 73 ASP B CA 1
ATOM 2620 C C . ASP B 1 73 ? 34.385 -24.057 -24.482 1.00 6.80 73 ASP B C 1
ATOM 2621 O O . ASP B 1 73 ? 33.449 -24.832 -24.684 1.00 5.71 73 ASP B O 1
ATOM 2626 N N . LEU B 1 74 ? 35.589 -24.463 -24.092 1.00 6.92 74 LEU B N 1
ATOM 2627 C CA . LEU B 1 74 ? 35.883 -25.874 -23.854 1.00 7.66 74 LEU B CA 1
ATOM 2628 C C . LEU B 1 74 ? 36.714 -26.089 -22.604 1.00 8.30 74 LEU B C 1
ATOM 2629 O O . LEU B 1 74 ? 37.713 -25.404 -22.384 1.00 9.86 74 LEU B O 1
ATOM 2634 N N . LEU B 1 75 ? 36.273 -27.023 -21.769 1.00 7.54 75 LEU B N 1
ATOM 2635 C CA . LEU B 1 75 ? 37.000 -27.374 -20.559 1.00 6.73 75 LEU B CA 1
ATOM 2636 C C . LEU B 1 75 ? 37.601 -28.756 -20.762 1.00 6.93 75 LEU B C 1
ATOM 2637 O O . LEU B 1 75 ? 36.883 -29.710 -21.068 1.00 6.20 75 LEU B O 1
ATOM 2642 N N . PHE B 1 76 ? 38.924 -28.837 -20.651 1.00 5.32 76 PHE B N 1
ATOM 2643 C CA . PHE B 1 76 ? 39.635 -30.103 -20.752 1.00 6.84 76 PHE B CA 1
ATOM 2644 C C . PHE B 1 76 ? 40.022 -30.401 -19.303 1.00 6.42 76 PHE B C 1
ATOM 2645 O O . PHE B 1 76 ? 40.903 -29.751 -18.738 1.00 7.88 76 PHE B O 1
ATOM 2653 N N . LEU B 1 77 ? 39.296 -31.324 -18.684 1.00 7.40 77 LEU B N 1
ATOM 2654 C CA . LEU B 1 77 ? 39.539 -31.699 -17.294 1.00 7.83 77 LEU B CA 1
ATOM 2655 C C . LEU B 1 77 ? 40.288 -33.024 -17.230 1.00 6.53 77 LEU B C 1
ATOM 2656 O O . LEU B 1 77 ? 39.851 -34.016 -17.802 1.00 8.32 77 LEU B O 1
ATOM 2661 N N . ASN B 1 78 ? 41.420 -33.030 -16.535 1.00 7.10 78 ASN B N 1
ATOM 2662 C CA . ASN B 1 78 ? 42.233 -34.235 -16.394 1.00 7.23 78 ASN B CA 1
ATOM 2663 C C . ASN B 1 78 ? 42.695 -34.437 -14.961 1.00 7.46 78 ASN B C 1
ATOM 2664 O O . ASN B 1 78 ? 43.000 -33.475 -14.253 1.00 6.78 78 ASN B O 1
ATOM 2669 N N . LEU B 1 79 ? 42.719 -35.698 -14.543 1.00 6.02 79 LEU B N 1
ATOM 2670 C CA . LEU B 1 79 ? 43.178 -36.089 -13.214 1.00 6.19 79 LEU B CA 1
ATOM 2671 C C . LEU B 1 79 ? 44.247 -37.156 -13.439 1.00 6.78 79 LEU B C 1
ATOM 2672 O O . LEU B 1 79 ? 44.091 -38.013 -14.315 1.00 7.70 79 LEU B O 1
ATOM 2677 N N . ARG B 1 80 ? 45.348 -37.063 -12.691 1.00 7.95 80 ARG B N 1
ATOM 2678 C CA . ARG B 1 80 ? 46.474 -37.995 -12.798 1.00 8.69 80 ARG B CA 1
ATOM 2679 C C . ARG B 1 80 ? 47.113 -38.207 -11.415 1.00 9.75 80 ARG B C 1
ATOM 2680 O O . ARG B 1 80 ? 46.859 -37.442 -10.483 1.00 9.63 80 ARG B O 1
ATOM 2688 N N . PRO B 1 81 ? 47.970 -39.237 -11.273 1.00 10.49 81 PRO B N 1
ATOM 2689 C CA . PRO B 1 81 ? 48.643 -39.547 -10.004 1.00 9.99 81 PRO B CA 1
ATOM 2690 C C . PRO B 1 81 ? 49.670 -38.514 -9.526 1.00 12.76 81 PRO B C 1
ATOM 2691 O O . PRO B 1 81 ? 50.150 -38.594 -8.392 1.00 14.06 81 PRO B O 1
ATOM 2695 N N . GLY B 1 82 ? 50.004 -37.555 -10.385 1.00 11.41 82 GLY B N 1
ATOM 2696 C CA . GLY B 1 82 ? 50.974 -36.534 -10.025 1.00 9.64 82 GLY B CA 1
ATOM 2697 C C . GLY B 1 82 ? 50.947 -35.384 -11.014 1.00 9.96 82 GLY B C 1
ATOM 2698 O O . GLY B 1 82 ? 50.167 -35.409 -11.965 1.00 9.17 82 GLY B O 1
ATOM 2699 N N . LEU B 1 83 ? 51.796 -34.381 -10.793 1.00 7.99 83 LEU B N 1
ATOM 2700 C CA . LEU B 1 83 ? 51.863 -33.214 -11.671 1.00 7.51 83 LEU B CA 1
ATOM 2701 C C . LEU B 1 83 ? 52.477 -33.501 -13.041 1.00 8.90 83 LEU B C 1
ATOM 2702 O O . LEU B 1 83 ? 52.002 -32.986 -14.055 1.00 8.68 83 LEU B O 1
ATOM 2707 N N . ASP B 1 84 ? 53.538 -34.304 -13.071 1.00 10.41 84 ASP B N 1
ATOM 2708 C CA . ASP B 1 84 ? 54.207 -34.631 -14.330 1.00 11.42 84 ASP B CA 1
ATOM 2709 C C . ASP B 1 84 ? 53.258 -35.125 -15.414 1.00 11.18 84 ASP B C 1
ATOM 2710 O O . ASP B 1 84 ? 53.317 -34.645 -16.545 1.00 10.94 84 ASP B O 1
ATOM 2715 N N . PRO B 1 85 ? 52.380 -36.098 -15.096 1.00 11.74 85 PRO B N 1
ATOM 2716 C CA . PRO B 1 85 ? 51.443 -36.587 -16.114 1.00 11.88 85 PRO B CA 1
ATOM 2717 C C . PRO B 1 85 ? 50.493 -35.471 -16.573 1.00 11.37 85 PRO B C 1
ATOM 2718 O O . PRO B 1 85 ? 50.038 -35.470 -17.721 1.00 13.01 85 PRO B O 1
ATOM 2722 N N . LEU B 1 86 ? 50.183 -34.535 -15.674 1.00 10.03 86 LEU B N 1
ATOM 2723 C CA . LEU B 1 86 ? 49.302 -33.414 -16.013 1.00 9.97 86 LEU B CA 1
ATOM 2724 C C . LEU B 1 86 ? 50.037 -32.450 -16.932 1.00 9.76 86 LEU B C 1
ATOM 2725 O O . LEU B 1 86 ? 49.458 -31.938 -17.885 1.00 9.28 86 LEU B O 1
ATOM 2730 N N . LEU B 1 87 ? 51.306 -32.187 -16.621 1.00 9.71 87 LEU B N 1
ATOM 2731 C CA . LEU B 1 87 ? 52.135 -31.307 -17.446 1.00 10.57 87 LEU B CA 1
ATOM 2732 C C . LEU B 1 87 ? 52.204 -31.906 -18.846 1.00 10.61 87 LEU B C 1
ATOM 2733 O O . LEU B 1 87 ? 52.156 -31.193 -19.840 1.00 11.02 87 LEU B O 1
ATOM 2738 N N . GLU B 1 88 ? 52.289 -33.231 -18.900 1.00 12.13 88 GLU B N 1
ATOM 2739 C CA . GLU B 1 88 ? 52.356 -33.970 -20.157 1.00 13.34 88 GLU B CA 1
ATOM 2740 C C . GLU B 1 88 ? 51.078 -33.777 -20.974 1.00 12.49 88 GLU B C 1
ATOM 2741 O O . GLU B 1 88 ? 51.136 -33.358 -22.124 1.00 11.69 88 GLU B O 1
ATOM 2747 N N . ALA B 1 89 ? 49.928 -34.062 -20.363 1.00 10.81 89 ALA B N 1
ATOM 2748 C CA . ALA B 1 89 ? 48.632 -33.924 -21.026 1.00 10.17 89 ALA B CA 1
ATOM 2749 C C . ALA B 1 89 ? 48.400 -32.502 -21.521 1.00 9.30 89 ALA B C 1
ATOM 2750 O O . ALA B 1 89 ? 47.868 -32.290 -22.611 1.00 10.71 89 ALA B O 1
ATOM 2752 N N . GLU B 1 90 ? 48.803 -31.533 -20.704 1.00 9.10 90 GLU B N 1
ATOM 2753 C CA . GLU B 1 90 ? 48.652 -30.116 -21.018 1.00 10.60 90 GLU B CA 1
ATOM 2754 C C . GLU B 1 90 ? 49.552 -29.696 -22.187 1.00 10.82 90 GLU B C 1
ATOM 2755 O O . GLU B 1 90 ? 49.105 -29.025 -23.120 1.00 10.36 90 GLU B O 1
ATOM 2761 N N . ALA B 1 91 ? 50.816 -30.104 -22.137 1.00 10.87 91 ALA B N 1
ATOM 2762 C CA . ALA B 1 91 ? 51.770 -29.764 -23.194 1.00 13.23 91 ALA B CA 1
ATOM 2763 C C . ALA B 1 91 ? 51.360 -30.376 -24.533 1.00 12.19 91 ALA B C 1
ATOM 2764 O O . ALA B 1 91 ? 51.432 -29.719 -25.575 1.00 12.33 91 ALA B O 1
ATOM 2766 N N . ARG B 1 92 ? 50.923 -31.632 -24.496 1.00 11.74 92 ARG B N 1
ATOM 2767 C CA . ARG B 1 92 ? 50.499 -32.330 -25.707 1.00 13.41 92 ARG B CA 1
ATOM 2768 C C . ARG B 1 92 ? 49.265 -31.691 -26.335 1.00 10.45 92 ARG B C 1
ATOM 2769 O O . ARG B 1 92 ? 49.161 -31.610 -27.558 1.00 8.70 92 ARG B O 1
ATOM 2777 N N . LEU B 1 93 ? 48.341 -31.215 -25.504 1.00 9.66 93 LEU B N 1
ATOM 2778 C CA . LEU B 1 93 ? 47.150 -30.550 -26.022 1.00 8.45 93 LEU B CA 1
ATOM 2779 C C . LEU B 1 93 ? 47.567 -29.221 -26.650 1.00 7.14 93 LEU B C 1
ATOM 2780 O O . LEU B 1 93 ? 47.136 -28.875 -27.756 1.00 6.70 93 LEU B O 1
ATOM 2785 N N . SER B 1 94 ? 48.422 -28.491 -25.943 1.00 7.75 94 SER B N 1
ATOM 2786 C CA . SER B 1 94 ? 48.896 -27.192 -26.403 1.00 9.88 94 SER B CA 1
ATOM 2787 C C . SER B 1 94 ? 49.667 -27.224 -27.717 1.00 9.43 94 SER B C 1
ATOM 2788 O O . SER B 1 94 ? 49.628 -26.261 -28.479 1.00 10.67 94 SER B O 1
ATOM 2791 N N . ARG B 1 95 ? 50.351 -28.328 -27.995 1.00 11.40 95 ARG B N 1
ATOM 2792 C CA . ARG B 1 95 ? 51.099 -28.432 -29.243 1.00 14.00 95 ARG B CA 1
ATOM 2793 C C . ARG B 1 95 ? 50.283 -29.053 -30.380 1.00 14.00 95 ARG B C 1
ATOM 2794 O O . ARG B 1 95 ? 50.763 -29.150 -31.510 1.00 12.64 95 ARG B O 1
ATOM 2802 N N . SER B 1 96 ? 49.044 -29.448 -30.092 1.00 10.46 96 SER B N 1
ATOM 2803 C CA . SER B 1 96 ? 48.189 -30.051 -31.117 1.00 10.95 96 SER B CA 1
ATOM 2804 C C . SER B 1 96 ? 47.798 -29.028 -32.183 1.00 10.62 96 SER B C 1
ATOM 2805 O O . SER B 1 96 ? 47.809 -27.821 -31.933 1.00 10.02 96 SER B O 1
ATOM 2808 N N . ALA B 1 97 ? 47.453 -29.518 -33.370 1.00 9.99 97 ALA B N 1
ATOM 2809 C CA . ALA B 1 97 ? 47.032 -28.646 -34.459 1.00 10.06 97 ALA B CA 1
ATOM 2810 C C . ALA B 1 97 ? 45.725 -27.964 -34.064 1.00 9.53 97 ALA B C 1
ATOM 2811 O O . ALA B 1 97 ? 45.487 -26.806 -34.413 1.00 9.14 97 ALA B O 1
ATOM 2813 N N . PHE B 1 98 ? 44.879 -28.682 -33.329 1.00 8.28 98 PHE B N 1
ATOM 2814 C CA . PHE B 1 98 ? 43.607 -28.115 -32.903 1.00 8.63 98 PHE B CA 1
ATOM 2815 C C . PHE B 1 98 ? 43.827 -26.884 -32.022 1.00 7.76 98 PHE B C 1
ATOM 2816 O O . PHE B 1 98 ? 43.140 -25.878 -32.181 1.00 8.32 98 PHE B O 1
ATOM 2824 N N . ALA B 1 99 ? 44.821 -26.954 -31.138 1.00 7.06 99 ALA B N 1
ATOM 2825 C CA . ALA B 1 99 ? 45.137 -25.848 -30.231 1.00 7.26 99 ALA B CA 1
ATOM 2826 C C . ALA B 1 99 ? 45.516 -24.556 -30.951 1.00 9.27 99 ALA B C 1
ATOM 2827 O O . ALA B 1 99 ? 45.482 -23.479 -30.351 1.00 8.21 99 ALA B O 1
ATOM 2829 N N . ARG B 1 100 ? 45.885 -24.653 -32.227 1.00 10.18 100 ARG B N 1
ATOM 2830 C CA . ARG B 1 100 ? 46.237 -23.454 -32.990 1.00 12.09 100 ARG B CA 1
ATOM 2831 C C . ARG B 1 100 ? 45.005 -22.555 -33.094 1.00 11.34 100 ARG B C 1
ATOM 2832 O O . ARG B 1 100 ? 45.119 -21.348 -33.304 1.00 11.34 100 ARG B O 1
ATOM 2840 N N . TYR B 1 101 ? 43.831 -23.164 -32.953 1.00 9.83 101 TYR B N 1
ATOM 2841 C CA . TYR B 1 101 ? 42.562 -22.452 -33.032 1.00 10.73 101 TYR B CA 1
ATOM 2842 C C . TYR B 1 101 ? 41.984 -22.155 -31.650 1.00 9.62 101 TYR B C 1
ATOM 2843 O O . TYR B 1 101 ? 40.830 -21.753 -31.538 1.00 9.61 101 TYR B O 1
ATOM 2852 N N . LEU B 1 102 ? 42.784 -22.349 -30.605 1.00 9.49 102 LEU B N 1
ATOM 2853 C CA . LEU B 1 102 ? 42.328 -22.103 -29.241 1.00 9.04 102 LEU B CA 1
ATOM 2854 C C . LEU B 1 102 ? 43.172 -21.056 -28.523 1.00 11.69 102 LEU B C 1
ATOM 2855 O O . LEU B 1 102 ? 44.322 -20.811 -28.883 1.00 11.08 102 LEU B O 1
ATOM 2860 N N . GLY B 1 103 ? 42.581 -20.461 -27.491 1.00 11.08 103 GLY B N 1
ATOM 2861 C CA . GLY B 1 103 ? 43.270 -19.488 -26.666 1.00 10.82 103 GLY B CA 1
ATOM 2862 C C . GLY B 1 103 ? 42.986 -19.894 -25.229 1.00 10.11 103 GLY B C 1
ATOM 2863 O O . GLY B 1 103 ? 41.844 -20.223 -24.904 1.00 10.12 103 GLY B O 1
ATOM 2864 N N . ARG B 1 104 ? 44.009 -19.936 -24.377 1.00 10.66 104 ARG B N 1
ATOM 2865 C CA . ARG B 1 104 ? 43.798 -20.310 -22.976 1.00 10.59 104 ARG B CA 1
ATOM 2866 C C . ARG B 1 104 ? 43.134 -19.144 -22.253 1.00 10.36 104 ARG B C 1
ATOM 2867 O O . ARG B 1 104 ? 43.636 -18.024 -22.287 1.00 11.35 104 ARG B O 1
ATOM 2875 N N . SER B 1 105 ? 41.988 -19.400 -21.634 1.00 9.05 105 SER B N 1
ATOM 2876 C CA . SER B 1 105 ? 41.261 -18.350 -20.933 1.00 9.13 105 SER B CA 1
ATOM 2877 C C . SER B 1 105 ? 41.368 -18.452 -19.413 1.00 9.89 105 SER B C 1
ATOM 2878 O O . SER B 1 105 ? 41.376 -17.437 -18.716 1.00 10.45 105 SER B O 1
ATOM 2881 N N . TYR B 1 106 ? 41.441 -19.676 -18.899 1.00 7.17 106 TYR B N 1
ATOM 2882 C CA . TYR B 1 106 ? 41.555 -19.884 -17.462 1.00 6.95 106 TYR B CA 1
ATOM 2883 C C . TYR B 1 106 ? 42.079 -21.289 -17.199 1.00 5.56 106 TYR B C 1
ATOM 2884 O O . TYR B 1 106 ? 42.054 -22.145 -18.084 1.00 7.76 106 TYR B O 1
ATOM 2893 N N . SER B 1 107 ? 42.574 -21.516 -15.989 1.00 6.34 107 SER B N 1
ATOM 2894 C CA . SER B 1 107 ? 43.093 -22.828 -15.614 1.00 5.70 107 SER B CA 1
ATOM 2895 C C . SER B 1 107 ? 43.181 -22.936 -14.102 1.00 6.18 107 SER B C 1
ATOM 2896 O O . SER B 1 107 ? 43.163 -21.928 -13.385 1.00 5.56 107 SER B O 1
ATOM 2899 N N . PHE B 1 108 ? 43.310 -24.164 -13.618 1.00 4.37 108 PHE B N 1
ATOM 2900 C CA . PHE B 1 108 ? 43.426 -24.382 -12.189 1.00 5.32 108 PHE B CA 1
ATOM 2901 C C . PHE B 1 108 ? 44.144 -25.688 -11.919 1.00 4.07 108 PHE B C 1
ATOM 2902 O O . PHE B 1 108 ? 43.792 -26.729 -12.477 1.00 4.84 108 PHE B O 1
ATOM 2910 N N . TYR B 1 109 ? 45.179 -25.607 -11.094 1.00 3.91 109 TYR B N 1
ATOM 2911 C CA . TYR B 1 109 ? 45.954 -26.778 -10.699 1.00 4.94 109 TYR B CA 1
ATOM 2912 C C . TYR B 1 109 ? 45.654 -27.062 -9.234 1.00 3.96 109 TYR B C 1
ATOM 2913 O O . TYR B 1 109 ? 45.884 -26.213 -8.369 1.00 5.30 109 TYR B O 1
ATOM 2922 N N . SER B 1 110 ? 45.199 -28.276 -8.951 1.00 5.04 110 SER B N 1
ATOM 2923 C CA . SER B 1 110 ? 44.859 -28.659 -7.587 1.00 4.74 110 SER B CA 1
ATOM 2924 C C . SER B 1 110 ? 45.033 -30.155 -7.376 1.00 6.45 110 SER B C 1
ATOM 2925 O O . SER B 1 110 ? 45.378 -30.891 -8.303 1.00 5.39 110 SER B O 1
ATOM 2928 N N . VAL B 1 111 ? 44.788 -30.602 -6.147 1.00 7.23 111 VAL B N 1
ATOM 2929 C CA . VAL B 1 111 ? 44.927 -32.010 -5.806 1.00 6.05 111 VAL B CA 1
ATOM 2930 C C . VAL B 1 111 ? 43.730 -32.452 -4.973 1.00 7.00 111 VAL B C 1
ATOM 2931 O O . VAL B 1 111 ? 43.384 -31.795 -3.989 1.00 6.69 111 VAL B O 1
ATOM 2935 N N . VAL B 1 112 ? 43.093 -33.552 -5.384 1.00 6.78 112 VAL B N 1
ATOM 2936 C CA . VAL B 1 112 ? 41.940 -34.108 -4.668 1.00 6.52 112 VAL B CA 1
ATOM 2937 C C . VAL B 1 112 ? 42.279 -34.152 -3.185 1.00 7.25 112 VAL B C 1
ATOM 2938 O O . VAL B 1 112 ? 43.302 -34.711 -2.787 1.00 6.97 112 VAL B O 1
ATOM 2942 N N . GLU B 1 113 ? 41.425 -33.536 -2.375 1.00 6.81 113 GLU B N 1
ATOM 2943 C CA . GLU B 1 113 ? 41.675 -33.444 -0.953 1.00 7.38 113 GLU B CA 1
ATOM 2944 C C . GLU B 1 113 ? 40.520 -33.896 -0.080 1.00 8.15 113 GLU B C 1
ATOM 2945 O O . GLU B 1 113 ? 39.375 -33.507 -0.295 1.00 7.80 113 GLU B O 1
ATOM 2951 N N . LEU B 1 114 ? 40.838 -34.736 0.897 1.00 9.24 114 LEU B N 1
ATOM 2952 C CA . LEU B 1 114 ? 39.849 -35.207 1.853 1.00 9.24 114 LEU B CA 1
ATOM 2953 C C . LEU B 1 114 ? 40.275 -34.565 3.162 1.00 9.62 114 LEU B C 1
ATOM 2954 O O . LEU B 1 114 ? 41.397 -34.776 3.629 1.00 10.51 114 LEU B O 1
ATOM 2959 N N . GLY B 1 115 ? 39.400 -33.746 3.732 1.00 9.31 115 GLY B N 1
ATOM 2960 C CA . GLY B 1 115 ? 39.735 -33.071 4.970 1.00 11.29 115 GLY B CA 1
ATOM 2961 C C . GLY B 1 115 ? 39.028 -33.571 6.214 1.00 12.42 115 GLY B C 1
ATOM 2962 O O . GLY B 1 115 ? 37.958 -34.173 6.142 1.00 11.94 115 GLY B O 1
ATOM 2963 N N . SER B 1 116 ? 39.653 -33.316 7.360 1.00 12.27 116 SER B N 1
ATOM 2964 C CA . SER B 1 116 ? 39.117 -33.686 8.668 1.00 14.09 116 SER B CA 1
ATOM 2965 C C . SER B 1 116 ? 39.647 -32.650 9.648 1.00 12.92 116 SER B C 1
ATOM 2966 O O . SER B 1 116 ? 40.858 -32.484 9.791 1.00 11.71 116 SER B O 1
ATOM 2969 N N . GLN B 1 117 ? 38.738 -31.956 10.322 1.00 12.63 117 GLN B N 1
ATOM 2970 C CA . GLN B 1 117 ? 39.120 -30.904 11.256 1.00 13.95 117 GLN B CA 1
ATOM 2971 C C . GLN B 1 117 ? 39.771 -31.323 12.574 1.00 16.67 117 GLN B C 1
ATOM 2972 O O . GLN B 1 117 ? 40.593 -30.582 13.115 1.00 16.07 117 GLN B O 1
ATOM 2978 N N . GLU B 1 118 ? 39.446 -32.508 13.082 1.00 18.26 118 GLU B N 1
ATOM 2979 C CA . GLU B 1 118 ? 40.008 -32.909 14.368 1.00 22.33 118 GLU B CA 1
ATOM 2980 C C . GLU B 1 118 ? 41.006 -34.061 14.429 1.00 23.58 118 GLU B C 1
ATOM 2981 O O . GLU B 1 118 ? 41.998 -33.976 15.153 1.00 25.64 118 GLU B O 1
ATOM 2987 N N . LYS B 1 119 ? 40.765 -35.127 13.680 1.00 24.30 119 LYS B N 1
ATOM 2988 C CA . LYS B 1 119 ? 41.685 -36.258 13.690 1.00 25.83 119 LYS B CA 1
ATOM 2989 C C . LYS B 1 119 ? 42.013 -36.706 12.274 1.00 25.23 119 LYS B C 1
ATOM 2990 O O . LYS B 1 119 ? 41.184 -36.590 11.371 1.00 24.88 119 LYS B O 1
ATOM 2996 N N . PRO B 1 120 ? 43.238 -37.214 12.057 1.00 24.21 120 PRO B N 1
ATOM 2997 C CA . PRO B 1 120 ? 43.634 -37.670 10.722 1.00 24.08 120 PRO B CA 1
ATOM 2998 C C . PRO B 1 120 ? 42.748 -38.808 10.221 1.00 22.91 120 PRO B C 1
ATOM 2999 O O . PRO B 1 120 ? 42.192 -39.573 11.011 1.00 20.80 120 PRO B O 1
ATOM 3003 N N . LEU B 1 121 ? 42.584 -38.880 8.906 1.00 21.47 121 LEU B N 1
ATOM 3004 C CA . LEU B 1 121 ? 41.771 -39.918 8.291 1.00 20.31 121 LEU B CA 1
ATOM 3005 C C . LEU B 1 121 ? 42.590 -41.176 8.035 1.00 19.04 121 LEU B C 1
ATOM 3006 O O . LEU B 1 121 ? 43.816 -41.121 7.931 1.00 17.06 121 LEU B O 1
ATOM 3011 N N . ASP B 1 122 ? 41.898 -42.308 7.955 1.00 17.51 122 ASP B N 1
ATOM 3012 C CA . ASP B 1 122 ? 42.523 -43.599 7.687 1.00 18.03 122 ASP B CA 1
ATOM 3013 C C . ASP B 1 122 ? 42.577 -43.728 6.162 1.00 17.31 122 ASP B C 1
ATOM 3014 O O . ASP B 1 122 ? 41.558 -43.971 5.518 1.00 16.24 122 ASP B O 1
ATOM 3019 N N . PRO B 1 123 ? 43.771 -43.564 5.567 1.00 18.20 123 PRO B N 1
ATOM 3020 C CA . PRO B 1 123 ? 43.960 -43.654 4.114 1.00 18.84 123 PRO B CA 1
ATOM 3021 C C . PRO B 1 123 ? 43.625 -45.012 3.495 1.00 20.16 123 PRO B C 1
ATOM 3022 O O . PRO B 1 123 ? 43.421 -45.110 2.284 1.00 19.91 123 PRO B O 1
ATOM 3026 N N . GLU B 1 124 ? 43.559 -46.051 4.323 1.00 21.92 124 GLU B N 1
ATOM 3027 C CA . GLU B 1 124 ? 43.253 -47.394 3.839 1.00 23.10 124 GLU B CA 1
ATOM 3028 C C . GLU B 1 124 ? 41.815 -47.824 4.097 1.00 23.17 124 GLU B C 1
ATOM 3029 O O . GLU B 1 124 ? 41.415 -48.929 3.728 1.00 22.97 124 GLU B O 1
ATOM 3035 N N . SER B 1 125 ? 41.042 -46.954 4.738 1.00 22.20 125 SER B N 1
ATOM 3036 C CA . SER B 1 125 ? 39.647 -47.248 5.023 1.00 22.39 125 SER B CA 1
ATOM 3037 C C . SER B 1 125 ? 38.844 -47.305 3.731 1.00 23.34 125 SER B C 1
ATOM 3038 O O . SER B 1 125 ? 39.002 -46.453 2.851 1.00 22.07 125 SER B O 1
ATOM 3041 N N . PRO B 1 126 ? 37.998 -48.337 3.580 1.00 23.31 126 PRO B N 1
ATOM 3042 C CA . PRO B 1 126 ? 37.182 -48.461 2.370 1.00 23.07 126 PRO B CA 1
ATOM 3043 C C . PRO B 1 126 ? 36.175 -47.314 2.268 1.00 22.07 126 PRO B C 1
ATOM 3044 O O . PRO B 1 126 ? 35.536 -47.126 1.237 1.00 21.31 126 PRO B O 1
ATOM 3048 N N . TYR B 1 127 ? 36.052 -46.545 3.348 1.00 22.94 127 TYR B N 1
ATOM 3049 C CA . TYR B 1 127 ? 35.145 -45.402 3.395 1.00 25.12 127 TYR B CA 1
ATOM 3050 C C . TYR B 1 127 ? 35.876 -44.102 3.047 1.00 23.23 127 TYR B C 1
ATOM 3051 O O . TYR B 1 127 ? 35.257 -43.043 2.932 1.00 23.33 127 TYR B O 1
ATOM 3060 N N . VAL B 1 128 ? 37.189 -44.200 2.851 1.00 2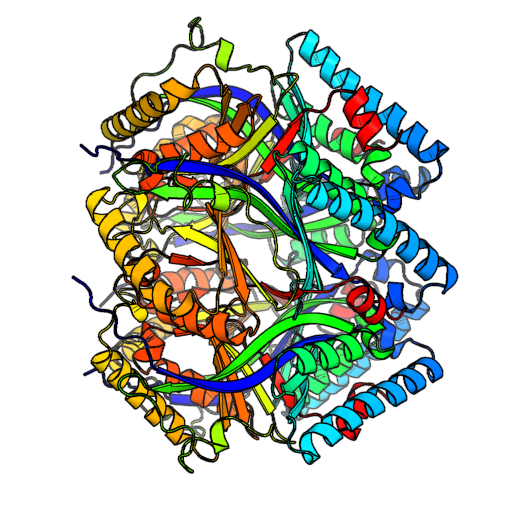0.30 128 VAL B N 1
ATOM 3061 C CA . VAL B 1 128 ? 38.025 -43.044 2.538 1.00 17.53 128 VAL B CA 1
ATOM 3062 C C . VAL B 1 128 ? 38.802 -43.187 1.226 1.00 17.22 128 VAL B C 1
ATOM 3063 O O . VAL B 1 128 ? 38.708 -42.334 0.343 1.00 16.50 128 VAL B O 1
ATOM 3067 N N . LYS B 1 129 ? 39.541 -44.285 1.098 1.00 16.35 129 LYS B N 1
ATOM 3068 C CA . LYS B 1 129 ? 40.379 -44.555 -0.071 1.00 17.60 129 LYS B CA 1
ATOM 3069 C C . LYS B 1 129 ? 39.795 -44.304 -1.468 1.00 18.06 129 LYS B C 1
ATOM 3070 O O . LYS B 1 129 ? 40.438 -43.650 -2.293 1.00 18.01 129 LYS B O 1
ATOM 3076 N N . PRO B 1 130 ? 38.577 -44.807 -1.753 1.00 17.84 130 PRO B N 1
ATOM 3077 C CA . PRO B 1 130 ? 37.969 -44.604 -3.077 1.00 16.42 130 PRO B CA 1
ATOM 3078 C C . PRO B 1 130 ? 37.787 -43.139 -3.481 1.00 15.40 130 PRO B C 1
ATOM 3079 O O . PRO B 1 130 ? 37.830 -42.805 -4.665 1.00 14.60 130 PRO B O 1
ATOM 3083 N N . ARG B 1 131 ? 37.575 -42.279 -2.491 1.00 13.63 131 ARG B N 1
ATOM 3084 C CA . ARG B 1 131 ? 37.367 -40.852 -2.716 1.00 12.92 131 ARG B CA 1
ATOM 3085 C C . ARG B 1 131 ? 38.624 -40.115 -3.176 1.00 11.03 131 ARG B C 1
ATOM 3086 O O . ARG B 1 131 ? 38.549 -38.981 -3.649 1.00 10.19 131 ARG B O 1
ATOM 3094 N N . LEU B 1 132 ? 39.773 -40.769 -3.048 1.00 9.83 132 LEU B N 1
ATOM 3095 C CA . LEU B 1 132 ? 41.051 -40.189 -3.455 1.00 10.13 132 LEU B CA 1
ATOM 3096 C C . LEU B 1 132 ? 41.207 -40.155 -4.976 1.00 8.99 132 LEU B C 1
ATOM 3097 O O . LEU B 1 132 ? 41.928 -39.317 -5.521 1.00 9.18 132 LEU B O 1
ATOM 3102 N N . THR B 1 133 ? 40.533 -41.080 -5.653 1.00 9.00 133 THR B N 1
ATOM 3103 C CA . THR B 1 133 ? 40.624 -41.190 -7.104 1.00 8.99 133 THR B CA 1
ATOM 3104 C C . THR B 1 133 ? 39.249 -41.183 -7.778 1.00 9.41 133 THR B C 1
ATOM 3105 O O . THR B 1 133 ? 38.815 -42.193 -8.344 1.00 8.60 133 THR B O 1
ATOM 3109 N N . PRO B 1 134 ? 38.572 -40.022 -7.780 1.00 9.38 134 PRO B N 1
ATOM 3110 C CA . PRO B 1 134 ? 37.245 -39.905 -8.394 1.00 9.38 134 PRO B CA 1
ATOM 3111 C C . PRO B 1 134 ? 37.255 -40.024 -9.915 1.00 11.71 134 PRO B C 1
ATOM 3112 O O . PRO B 1 134 ? 38.146 -39.508 -10.593 1.00 10.93 134 PRO B O 1
ATOM 3116 N N . ARG B 1 135 ? 36.274 -40.747 -10.439 1.00 12.19 135 ARG B N 1
ATOM 3117 C CA . ARG B 1 135 ? 36.141 -40.926 -11.871 1.00 14.72 135 ARG B CA 1
ATOM 3118 C C . ARG B 1 135 ? 35.150 -39.877 -12.361 1.00 12.90 135 ARG B C 1
ATOM 3119 O O . ARG B 1 135 ? 34.093 -39.687 -11.763 1.00 11.24 135 ARG B O 1
ATOM 3127 N N . VAL B 1 136 ? 35.518 -39.167 -13.421 1.00 11.32 136 VAL B N 1
ATOM 3128 C CA . VAL B 1 136 ? 34.662 -38.141 -14.003 1.00 11.19 136 VAL B CA 1
ATOM 3129 C C . VAL B 1 136 ? 33.490 -38.803 -14.735 1.00 11.61 136 VAL B C 1
ATOM 3130 O O . VAL B 1 136 ? 33.694 -39.705 -15.546 1.00 11.66 136 VAL B O 1
ATOM 3134 N N . PRO B 1 137 ? 32.244 -38.406 -14.411 1.00 11.38 137 PRO B N 1
ATOM 3135 C CA . PRO B 1 137 ? 31.044 -38.966 -15.048 1.00 11.92 137 PRO B CA 1
ATOM 3136 C C . PRO B 1 137 ? 31.050 -38.694 -16.551 1.00 11.90 137 PRO B C 1
ATOM 3137 O O . PRO B 1 137 ? 31.295 -37.566 -16.977 1.00 9.69 137 PRO B O 1
ATOM 3141 N N . LYS B 1 138 ? 30.770 -39.719 -17.354 1.00 12.33 138 LYS B N 1
ATOM 3142 C CA . LYS B 1 138 ? 30.761 -39.548 -18.804 1.00 12.20 138 LYS B CA 1
ATOM 3143 C C . LYS B 1 138 ? 29.388 -39.163 -19.352 1.00 12.59 138 LYS B C 1
ATOM 3144 O O . LYS B 1 138 ? 28.886 -39.761 -20.303 1.00 11.38 138 LYS B O 1
ATOM 3150 N N . SER B 1 139 ? 28.804 -38.131 -18.751 1.00 11.15 139 SER B N 1
ATOM 3151 C CA . SER B 1 139 ? 27.497 -37.629 -19.153 1.00 10.09 139 SER B CA 1
ATOM 3152 C C . SER B 1 139 ? 27.185 -36.387 -18.333 1.00 10.15 139 SER B C 1
ATOM 3153 O O . SER B 1 139 ? 27.993 -35.949 -17.517 1.00 7.94 139 SER B O 1
ATOM 3156 N N . GLY B 1 140 ? 26.019 -35.809 -18.583 1.00 6.93 140 GLY B N 1
ATOM 3157 C CA . GLY B 1 140 ? 25.591 -34.660 -17.820 1.00 7.36 140 GLY B CA 1
ATOM 3158 C C . GLY B 1 140 ? 26.345 -33.356 -17.953 1.00 8.44 140 GLY B C 1
ATOM 3159 O O . GLY B 1 140 ? 26.820 -32.984 -19.033 1.00 6.92 140 GLY B O 1
ATOM 3160 N N . TYR B 1 141 ? 26.463 -32.672 -16.817 1.00 8.09 141 TYR B N 1
ATOM 3161 C CA . TYR B 1 141 ? 27.085 -31.358 -16.757 1.00 8.71 141 TYR B CA 1
ATOM 3162 C C . TYR B 1 141 ? 28.074 -31.224 -15.612 1.00 7.65 141 TYR B C 1
ATOM 3163 O O . TYR B 1 141 ? 28.119 -32.059 -14.708 1.00 8.17 141 TYR B O 1
ATOM 3172 N N . VAL B 1 142 ? 28.852 -30.148 -15.656 1.00 6.01 142 VAL B N 1
ATOM 3173 C CA . VAL B 1 142 ? 29.830 -29.857 -14.617 1.00 4.60 142 VAL B CA 1
ATOM 3174 C C . VAL B 1 142 ? 29.748 -28.390 -14.235 1.00 4.40 142 VAL B C 1
ATOM 3175 O O . VAL B 1 142 ? 29.351 -27.542 -15.046 1.00 3.88 142 VAL B O 1
ATOM 3179 N N . CYS B 1 143 ? 30.021 -28.124 -12.961 1.00 3.81 143 CYS B N 1
ATOM 3180 C CA . CYS B 1 143 ? 30.065 -26.772 -12.415 1.00 4.79 143 CYS B CA 1
ATOM 3181 C C . CYS B 1 143 ? 31.407 -26.685 -11.712 1.00 6.19 143 CYS B C 1
ATOM 3182 O O . CYS B 1 143 ? 31.701 -27.513 -10.851 1.00 7.00 143 CYS B O 1
ATOM 3185 N N . PHE B 1 144 ? 32.248 -25.742 -12.122 1.00 5.70 144 PHE B N 1
ATOM 3186 C CA . PHE B 1 144 ? 33.533 -25.568 -11.462 1.00 4.72 144 PHE B CA 1
ATOM 3187 C C . PHE B 1 144 ? 33.694 -24.163 -10.909 1.00 4.59 144 PHE B C 1
ATOM 3188 O O . PHE B 1 144 ? 33.368 -23.175 -11.575 1.00 3.82 144 PHE B O 1
ATOM 3196 N N . TYR B 1 145 ? 34.242 -24.084 -9.703 1.00 3.76 145 TYR B N 1
ATOM 3197 C CA . TYR B 1 145 ? 34.515 -22.802 -9.072 1.00 4.44 145 TYR B CA 1
ATOM 3198 C C . TYR B 1 145 ? 35.577 -22.932 -7.994 1.00 4.92 145 TYR B C 1
ATOM 3199 O O . TYR B 1 145 ? 35.664 -23.954 -7.312 1.00 5.43 145 TYR B O 1
ATOM 3208 N N . PRO B 1 146 ? 36.477 -21.943 -7.918 1.00 5.01 146 PRO B N 1
ATOM 3209 C CA . PRO B 1 146 ? 37.539 -21.936 -6.913 1.00 4.92 146 PRO B CA 1
ATOM 3210 C C . PRO B 1 146 ? 36.999 -21.147 -5.715 1.00 6.35 146 PRO B C 1
ATOM 3211 O O . PRO B 1 146 ? 36.023 -20.401 -5.849 1.00 4.36 146 PRO B O 1
ATOM 3215 N N . MET B 1 147 ? 37.598 -21.335 -4.546 1.00 3.47 147 MET B N 1
ATOM 3216 C CA . MET B 1 147 ? 37.155 -20.621 -3.354 1.00 4.20 147 MET B CA 1
ATOM 3217 C C . MET B 1 147 ? 38.217 -20.610 -2.272 1.00 3.57 147 MET B C 1
ATOM 3218 O O . MET B 1 147 ? 39.125 -21.442 -2.272 1.00 5.06 147 MET B O 1
ATOM 3223 N N . ASN B 1 148 ? 38.097 -19.644 -1.366 1.00 4.99 148 ASN B N 1
ATOM 3224 C CA . ASN B 1 148 ? 38.988 -19.505 -0.216 1.00 5.53 148 ASN B CA 1
ATOM 3225 C C . ASN B 1 148 ? 38.109 -19.489 1.033 1.00 6.48 148 ASN B C 1
ATOM 3226 O O . ASN B 1 148 ? 36.889 -19.336 0.941 1.00 6.46 148 ASN B O 1
ATOM 3231 N N . LYS B 1 149 ? 38.731 -19.694 2.189 1.00 4.68 149 LYS B N 1
ATOM 3232 C CA . LYS B 1 149 ? 38.024 -19.611 3.462 1.00 6.32 149 LYS B CA 1
ATOM 3233 C C . LYS B 1 149 ? 38.422 -18.230 3.970 1.00 6.84 149 LYS B C 1
ATOM 3234 O O . LYS B 1 149 ? 39.607 -17.900 4.036 1.00 6.53 149 LYS B O 1
ATOM 3240 N N . ARG B 1 150 ? 37.422 -17.412 4.275 1.00 8.07 150 ARG B N 1
ATOM 3241 C CA . ARG B 1 150 ? 37.631 -16.037 4.721 1.00 9.06 150 ARG B CA 1
ATOM 3242 C C . ARG B 1 150 ? 38.512 -15.831 5.956 1.00 9.19 150 ARG B C 1
ATOM 3243 O O . ARG B 1 150 ? 38.458 -16.598 6.913 1.00 8.63 150 ARG B O 1
ATOM 3251 N N . ARG B 1 151 ? 39.359 -14.807 5.885 1.00 9.67 151 ARG B N 1
ATOM 3252 C CA . ARG B 1 151 ? 40.261 -14.424 6.969 1.00 10.98 151 ARG B CA 1
ATOM 3253 C C . ARG B 1 151 ? 40.138 -12.911 7.077 1.00 14.28 151 ARG B C 1
ATOM 3254 O O . ARG B 1 151 ? 41.080 -12.180 6.769 1.00 16.93 151 ARG B O 1
ATOM 3262 N N . GLN B 1 152 ? 38.971 -12.439 7.499 1.00 15.39 152 GLN B N 1
ATOM 3263 C CA . GLN B 1 152 ? 38.739 -11.004 7.587 1.00 17.66 152 GLN B CA 1
ATOM 3264 C C . GLN B 1 152 ? 37.980 -10.613 8.844 1.00 16.76 152 GLN B C 1
ATOM 3265 O O . GLN B 1 152 ? 36.917 -11.169 9.133 1.00 15.98 152 GLN B O 1
ATOM 3271 N N . GLY B 1 153 ? 38.529 -9.646 9.577 1.00 15.17 153 GLY B N 1
ATOM 3272 C CA . GLY B 1 153 ? 37.902 -9.175 10.800 1.00 16.28 153 GLY B CA 1
ATOM 3273 C C . GLY B 1 153 ? 37.488 -10.295 11.732 1.00 17.48 153 GLY B C 1
ATOM 3274 O O . GLY B 1 153 ? 38.295 -11.161 12.079 1.00 17.79 153 GLY B O 1
ATOM 3275 N N . GLN B 1 154 ? 36.212 -10.296 12.108 1.00 17.92 154 GLN B N 1
ATOM 3276 C CA . GLN B 1 154 ? 35.667 -11.312 13.002 1.00 18.82 154 GLN B CA 1
ATOM 3277 C C . GLN B 1 154 ? 35.296 -12.614 12.287 1.00 17.09 154 GLN B C 1
ATOM 3278 O O . GLN B 1 154 ? 34.861 -13.571 12.924 1.00 17.91 154 GLN B O 1
ATOM 3284 N N . ASP B 1 155 ? 35.458 -12.637 10.966 1.00 13.91 155 ASP B N 1
ATOM 3285 C CA . ASP B 1 155 ? 35.165 -13.828 10.164 1.00 12.55 155 ASP B CA 1
ATOM 3286 C C . ASP B 1 155 ? 36.487 -14.430 9.689 1.00 12.76 155 ASP B C 1
ATOM 3287 O O . ASP B 1 155 ? 36.842 -14.332 8.512 1.00 12.94 155 ASP B O 1
ATOM 3292 N N . ASN B 1 156 ? 37.236 -15.012 10.620 1.00 10.79 156 ASN B N 1
ATOM 3293 C CA . ASN B 1 156 ? 38.516 -15.611 10.285 1.00 9.24 156 ASN B CA 1
ATOM 3294 C C . ASN B 1 156 ? 38.498 -17.111 10.527 1.00 7.76 156 ASN B C 1
ATOM 3295 O O . ASN B 1 156 ? 38.705 -17.575 11.647 1.00 6.74 156 ASN B O 1
ATOM 3300 N N . TRP B 1 157 ? 38.289 -17.864 9.451 1.00 5.57 157 TRP B N 1
ATOM 3301 C CA . TRP B 1 157 ? 38.237 -19.321 9.508 1.00 6.12 157 TRP B CA 1
ATOM 3302 C C . TRP B 1 157 ? 39.478 -19.943 10.131 1.00 7.70 157 TRP B C 1
ATOM 3303 O O . TRP B 1 157 ? 39.383 -20.820 10.995 1.00 6.89 157 TRP B O 1
ATOM 3314 N N . TYR B 1 158 ? 40.642 -19.479 9.6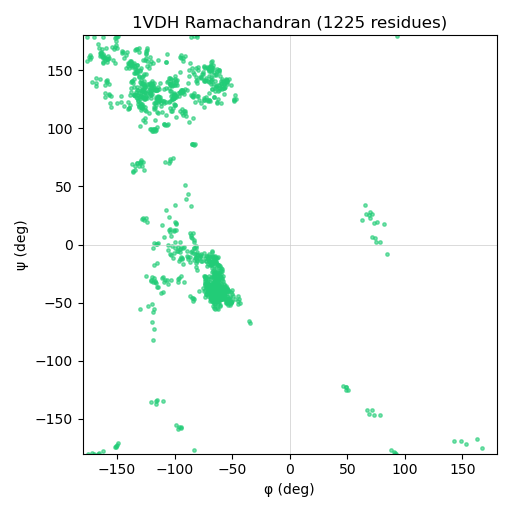91 1.00 6.93 158 TYR B N 1
ATOM 3315 C CA . TYR B 1 158 ? 41.905 -20.019 10.168 1.00 6.87 158 TYR B CA 1
ATOM 3316 C C . TYR B 1 158 ? 42.265 -19.771 11.633 1.00 7.05 158 TYR B C 1
ATOM 3317 O O . TYR B 1 158 ? 43.131 -20.456 12.171 1.00 8.56 158 TYR B O 1
ATOM 3326 N N . MET B 1 159 ? 41.597 -18.815 12.279 1.00 7.27 159 MET B N 1
ATOM 3327 C CA . MET B 1 159 ? 41.842 -18.525 13.697 1.00 8.93 159 MET B CA 1
ATOM 3328 C C . MET B 1 159 ? 40.887 -19.287 14.627 1.00 10.28 159 MET B C 1
ATOM 3329 O O . MET B 1 159 ? 41.078 -19.312 15.847 1.00 10.28 159 MET B O 1
ATOM 3334 N N . LEU B 1 160 ? 39.850 -19.888 14.052 1.00 9.26 160 LEU B N 1
ATOM 3335 C CA . LEU B 1 160 ? 38.865 -20.644 14.825 1.00 10.76 160 LEU B CA 1
ATOM 3336 C C . LEU B 1 160 ? 39.432 -21.932 15.410 1.00 11.92 160 LEU B C 1
ATOM 3337 O O . LEU B 1 160 ? 40.405 -22.484 14.897 1.00 12.05 160 LEU B O 1
ATOM 3342 N N . PRO B 1 161 ? 38.847 -22.406 16.524 1.00 11.18 161 PRO B N 1
ATOM 3343 C CA . PRO B 1 161 ? 39.299 -23.653 17.156 1.00 11.13 161 PRO B CA 1
ATOM 3344 C C . PRO B 1 161 ? 38.859 -24.794 16.226 1.00 10.71 161 PRO B C 1
ATOM 3345 O O . PRO B 1 161 ? 37.852 -24.662 15.517 1.00 10.07 161 PRO B O 1
ATOM 3349 N N . ALA B 1 162 ? 39.591 -25.904 16.228 1.00 10.37 162 ALA B N 1
ATOM 3350 C CA . ALA B 1 162 ? 39.254 -27.040 15.372 1.00 10.81 162 ALA B CA 1
ATOM 3351 C C . ALA B 1 162 ? 37.839 -27.559 15.622 1.00 12.15 162 ALA B C 1
ATOM 3352 O O . ALA B 1 162 ? 37.165 -28.012 14.694 1.00 12.27 162 ALA B O 1
ATOM 3354 N N . LYS B 1 163 ? 37.399 -27.490 16.875 1.00 11.24 163 LYS B N 1
ATOM 3355 C CA . LYS B 1 163 ? 36.068 -27.949 17.258 1.00 14.28 163 LYS B CA 1
ATOM 3356 C C . LYS B 1 163 ? 34.978 -27.168 16.530 1.00 12.74 163 LYS B C 1
ATOM 3357 O O . LYS B 1 163 ? 33.999 -27.748 16.063 1.00 11.35 163 LYS B O 1
ATOM 3363 N N . GLU B 1 164 ? 35.143 -25.851 16.445 1.00 12.28 164 GLU B N 1
ATOM 3364 C CA . GLU B 1 164 ? 34.160 -25.015 15.769 1.00 12.06 164 GLU B CA 1
ATOM 3365 C C . GLU B 1 164 ? 34.156 -25.279 14.269 1.00 10.74 164 GLU B C 1
ATOM 3366 O O . GLU B 1 164 ? 33.091 -25.353 13.652 1.00 9.34 164 GLU B O 1
ATOM 3372 N N . ARG B 1 165 ? 35.345 -25.423 13.687 1.00 9.07 165 ARG B N 1
ATOM 3373 C CA . ARG B 1 165 ? 35.455 -25.714 12.261 1.00 7.76 165 ARG B CA 1
ATOM 3374 C C . ARG B 1 165 ? 34.785 -27.046 11.953 1.00 8.44 165 ARG B C 1
ATOM 3375 O O . ARG B 1 165 ? 34.090 -27.176 10.946 1.00 6.40 165 ARG B O 1
ATOM 3383 N N . ALA B 1 166 ? 34.982 -28.026 12.838 1.00 6.96 166 ALA B N 1
ATOM 3384 C CA . ALA B 1 166 ? 34.389 -29.346 12.668 1.00 7.97 166 ALA B CA 1
ATOM 3385 C C . ALA B 1 166 ? 32.867 -29.258 12.656 1.00 8.26 166 ALA B C 1
ATOM 3386 O O . ALA B 1 166 ? 32.211 -29.899 11.837 1.00 9.78 166 ALA B O 1
ATOM 3388 N N . SER B 1 167 ? 32.321 -28.456 13.566 1.00 7.44 167 SER B N 1
ATOM 3389 C CA . SER B 1 167 ? 30.879 -28.261 13.674 1.00 11.22 167 SER B CA 1
ATOM 3390 C C . SER B 1 167 ? 30.325 -27.596 12.411 1.00 10.55 167 SER B C 1
ATOM 3391 O O . SER B 1 167 ? 29.320 -28.037 11.850 1.00 8.16 167 SER B O 1
ATOM 3394 N N . LEU B 1 168 ? 31.004 -26.542 11.963 1.00 9.10 168 LEU B N 1
ATOM 3395 C CA . LEU B 1 168 ? 30.601 -25.809 10.768 1.00 10.38 168 LEU B CA 1
ATOM 3396 C C . LEU B 1 168 ? 30.649 -26.687 9.522 1.00 10.25 168 LEU B C 1
ATOM 3397 O O . LEU B 1 168 ? 29.737 -26.638 8.689 1.00 8.32 168 LEU B O 1
ATOM 3402 N N . MET B 1 169 ? 31.701 -27.497 9.406 1.00 8.46 169 MET B N 1
ATOM 3403 C CA . MET B 1 169 ? 31.850 -28.388 8.256 1.00 9.34 169 MET B CA 1
ATOM 3404 C C . MET B 1 169 ? 30.844 -29.531 8.278 1.00 9.03 169 MET B C 1
ATOM 3405 O O . MET B 1 169 ? 30.390 -29.975 7.225 1.00 9.63 169 MET B O 1
ATOM 3410 N N . LYS B 1 170 ? 30.504 -30.017 9.469 1.00 10.05 170 LYS B N 1
ATOM 3411 C CA . LYS B 1 170 ? 29.543 -31.111 9.577 1.00 10.64 170 LYS B CA 1
ATOM 3412 C C . LYS B 1 170 ? 28.189 -30.658 9.042 1.00 10.38 170 LYS B C 1
ATOM 3413 O O . LYS B 1 170 ? 27.560 -31.363 8.253 1.00 9.93 170 LYS B O 1
ATOM 3419 N N . ALA B 1 171 ? 27.762 -29.470 9.463 1.00 10.60 171 ALA B N 1
ATOM 3420 C CA . ALA B 1 171 ? 26.491 -28.902 9.023 1.00 12.20 171 ALA B CA 1
ATOM 3421 C C . ALA B 1 171 ? 26.499 -28.723 7.505 1.00 12.94 171 ALA B C 1
ATOM 3422 O O . ALA B 1 171 ? 25.510 -29.012 6.835 1.00 12.09 171 ALA B O 1
ATOM 3424 N N . HIS B 1 172 ? 27.632 -28.274 6.968 1.00 13.06 172 HIS B N 1
ATOM 3425 C CA . HIS B 1 172 ? 27.772 -28.070 5.532 1.00 13.07 172 HIS B CA 1
ATOM 3426 C C . HIS B 1 172 ? 27.645 -29.398 4.783 1.00 12.70 172 HIS B C 1
ATOM 3427 O O . HIS B 1 172 ? 26.982 -29.472 3.750 1.00 12.55 172 HIS B O 1
ATOM 3434 N N . GLY B 1 173 ? 28.289 -30.439 5.310 1.00 11.78 173 GLY B N 1
ATOM 3435 C CA . GLY B 1 173 ? 28.230 -31.753 4.688 1.00 12.59 173 GLY B CA 1
ATOM 3436 C C . GLY B 1 173 ? 26.809 -32.288 4.669 1.00 11.33 173 GLY B C 1
ATOM 3437 O O . GLY B 1 173 ? 26.384 -32.924 3.704 1.00 11.10 173 GLY B O 1
ATOM 3438 N N . GLU B 1 174 ? 26.076 -32.018 5.744 1.00 10.19 174 GLU B N 1
ATOM 3439 C CA . GLU B 1 174 ? 24.691 -32.447 5.854 1.00 11.09 174 GLU B CA 1
ATOM 3440 C C . GLU B 1 174 ? 23.821 -31.779 4.788 1.00 11.27 174 GLU B C 1
ATOM 3441 O O . GLU B 1 174 ? 23.003 -32.443 4.155 1.00 10.69 174 GLU B O 1
ATOM 3447 N N . THR B 1 175 ? 24.028 -30.486 4.550 1.00 8.35 175 THR B N 1
ATOM 3448 C CA . THR B 1 175 ? 23.252 -29.786 3.523 1.00 9.03 175 THR B CA 1
ATOM 3449 C C . THR B 1 175 ? 23.541 -30.420 2.164 1.00 8.92 175 THR B C 1
ATOM 3450 O O . THR B 1 175 ? 22.625 -30.699 1.389 1.00 9.55 175 THR B O 1
ATOM 3454 N N . GLY B 1 176 ? 24.819 -30.694 1.909 1.00 8.90 176 GLY B N 1
ATOM 3455 C CA . GLY B 1 176 ? 25.217 -31.300 0.654 1.00 9.38 176 GLY B CA 1
ATOM 3456 C C . GLY B 1 176 ? 24.636 -32.683 0.424 1.00 10.99 176 GLY B C 1
ATOM 3457 O O . GLY B 1 176 ? 24.306 -33.036 -0.711 1.00 10.65 176 GLY B O 1
ATOM 3458 N N . ARG B 1 177 ? 24.502 -33.470 1.491 1.00 10.65 177 ARG B N 1
ATOM 3459 C CA . ARG B 1 177 ? 23.955 -34.819 1.359 1.00 13.13 177 ARG B CA 1
ATOM 3460 C C . ARG B 1 177 ? 22.467 -34.876 1.033 1.00 12.17 177 ARG B C 1
ATOM 3461 O O . ARG B 1 177 ? 21.934 -35.945 0.753 1.00 13.82 177 ARG B O 1
ATOM 3469 N N . LYS B 1 178 ? 21.791 -33.732 1.073 1.00 12.24 178 LYS B N 1
ATOM 3470 C CA . LYS B 1 178 ? 20.377 -33.697 0.706 1.00 11.20 178 LYS B CA 1
ATOM 3471 C C . LYS B 1 178 ? 20.311 -33.992 -0.792 1.00 10.87 178 LYS B C 1
ATOM 3472 O O . LYS B 1 178 ? 19.301 -34.474 -1.303 1.00 11.34 178 LYS B O 1
ATOM 3478 N N . TYR B 1 179 ? 21.422 -33.717 -1.474 1.00 9.89 179 TYR B N 1
ATOM 3479 C CA . TYR B 1 179 ? 21.547 -33.928 -2.908 1.00 9.22 179 TYR B CA 1
ATOM 3480 C C . TYR B 1 179 ? 22.255 -35.234 -3.253 1.00 9.43 179 TYR B C 1
ATOM 3481 O O . TYR B 1 179 ? 22.736 -35.398 -4.373 1.00 8.77 179 TYR B O 1
ATOM 3490 N N . GLN B 1 180 ? 22.329 -36.152 -2.290 1.00 8.95 180 GLN B N 1
ATOM 3491 C CA . GLN B 1 180 ? 22.970 -37.447 -2.516 1.00 10.90 180 GLN B CA 1
ATOM 3492 C C . GLN B 1 180 ? 22.289 -38.151 -3.686 1.00 10.33 180 GLN B C 1
ATOM 3493 O O . GLN B 1 180 ? 21.062 -38.235 -3.748 1.00 11.82 180 GLN B O 1
ATOM 3499 N N . GLY B 1 181 ? 23.093 -38.608 -4.638 1.00 10.40 181 GLY B N 1
ATOM 3500 C CA . GLY B 1 181 ? 22.548 -39.277 -5.806 1.00 10.46 181 GLY B CA 1
ATOM 3501 C C . GLY B 1 181 ? 22.116 -38.314 -6.901 1.00 11.22 181 GLY B C 1
ATOM 3502 O O . GLY B 1 181 ? 21.756 -38.749 -7.992 1.00 10.92 181 GLY B O 1
ATOM 3503 N N . GLU B 1 182 ? 22.131 -37.012 -6.609 1.00 10.50 182 GLU B N 1
ATOM 3504 C CA . GLU B 1 182 ? 21.739 -35.998 -7.590 1.00 10.53 182 GLU B CA 1
ATOM 3505 C C . GLU B 1 182 ? 22.931 -35.175 -8.063 1.00 10.64 182 GLU B C 1
ATOM 3506 O O . GLU B 1 182 ? 23.019 -34.810 -9.239 1.00 10.26 182 GLU B O 1
ATOM 3512 N N . VAL B 1 183 ? 23.805 -34.825 -7.122 1.00 9.50 183 VAL B N 1
ATOM 3513 C CA . VAL B 1 183 ? 24.993 -34.031 -7.418 1.00 9.61 183 VAL B CA 1
ATOM 3514 C C . VAL B 1 183 ? 26.219 -34.721 -6.829 1.00 10.22 183 VAL B C 1
ATOM 3515 O O . VAL B 1 183 ? 26.210 -35.117 -5.663 1.00 10.00 183 VAL B O 1
ATOM 3519 N N . MET B 1 184 ? 27.233 -34.929 -7.663 1.00 8.84 184 MET B N 1
ATOM 3520 C CA . MET B 1 184 ? 28.485 -35.543 -7.226 1.00 8.75 184 MET B CA 1
ATOM 3521 C C . MET B 1 184 ? 29.454 -34.392 -6.968 1.00 9.16 184 MET B C 1
ATOM 3522 O O . MET B 1 184 ? 29.527 -33.456 -7.762 1.00 7.14 184 MET B O 1
ATOM 3527 N N . GLN B 1 185 ? 30.204 -34.468 -5.871 1.00 9.96 185 GLN B N 1
ATOM 3528 C CA . GLN B 1 185 ? 31.144 -33.405 -5.521 1.00 11.33 185 GLN B CA 1
ATOM 3529 C C . GLN B 1 185 ? 32.589 -33.879 -5.408 1.00 11.29 185 GLN B C 1
ATOM 3530 O O . GLN B 1 185 ? 32.870 -34.911 -4.791 1.00 10.20 185 GLN B O 1
ATOM 3536 N N . VAL B 1 186 ? 33.502 -33.121 -6.009 1.00 8.77 186 VAL B N 1
ATOM 3537 C CA . VAL B 1 186 ? 34.929 -33.418 -5.918 1.00 8.02 186 VAL B CA 1
ATOM 3538 C C . VAL B 1 186 ? 35.612 -32.160 -5.394 1.00 7.22 186 VAL B C 1
ATOM 3539 O O . VAL B 1 186 ? 35.573 -31.108 -6.035 1.00 5.86 186 VAL B O 1
ATOM 3543 N N . ILE B 1 187 ? 36.181 -32.261 -4.198 1.00 6.32 187 ILE B N 1
ATOM 3544 C CA . ILE B 1 187 ? 36.878 -31.133 -3.586 1.00 8.12 187 ILE B CA 1
ATOM 3545 C C . ILE B 1 187 ? 38.376 -31.343 -3.747 1.00 7.44 187 ILE B C 1
ATOM 3546 O O . ILE B 1 187 ? 38.892 -32.419 -3.436 1.00 6.59 187 ILE B O 1
ATOM 3551 N N . SER B 1 188 ? 39.059 -30.327 -4.265 1.00 5.69 188 SER B N 1
ATOM 3552 C CA . SER B 1 188 ? 40.503 -30.385 -4.449 1.00 6.94 188 SER B CA 1
ATOM 3553 C C . SER B 1 188 ? 41.154 -29.171 -3.785 1.00 6.68 188 SER B C 1
ATOM 3554 O O . SER B 1 188 ? 40.548 -28.102 -3.703 1.00 7.98 188 SER B O 1
ATOM 3557 N N . GLY B 1 189 ? 42.360 -29.360 -3.259 1.00 5.39 189 GLY B N 1
ATOM 3558 C CA . GLY B 1 189 ? 43.058 -28.267 -2.603 1.00 4.98 189 GLY B CA 1
ATOM 3559 C C . GLY B 1 189 ? 44.154 -27.691 -3.475 1.00 4.39 189 GLY B C 1
ATOM 3560 O O . GLY B 1 189 ? 44.869 -28.437 -4.143 1.00 4.00 189 GLY B O 1
ATOM 3561 N N . ALA B 1 190 ? 44.262 -26.365 -3.502 1.00 4.44 190 ALA B N 1
ATOM 3562 C CA . ALA B 1 190 ? 45.287 -25.698 -4.295 1.00 4.90 190 ALA B CA 1
ATOM 3563 C C . ALA B 1 190 ? 46.150 -24.781 -3.433 1.00 5.11 190 ALA B C 1
ATOM 3564 O O . ALA B 1 190 ? 46.803 -23.859 -3.940 1.00 5.25 190 ALA B O 1
ATOM 3566 N N . GLN B 1 191 ? 46.135 -25.022 -2.126 1.00 5.99 191 GLN B N 1
ATOM 3567 C CA . GLN B 1 191 ? 46.932 -24.232 -1.192 1.00 5.96 191 GLN B CA 1
ATOM 3568 C C . GLN B 1 191 ? 48.386 -24.404 -1.621 1.00 6.97 191 GLN B C 1
ATOM 3569 O O . GLN B 1 191 ? 48.872 -25.527 -1.735 1.00 5.57 191 GLN B O 1
ATOM 3575 N N . GLY B 1 192 ? 49.050 -23.294 -1.931 1.00 7.24 192 GLY B N 1
ATOM 3576 C CA . GLY B 1 192 ? 50.433 -23.359 -2.370 1.00 7.83 192 GLY B CA 1
ATOM 3577 C C . GLY B 1 192 ? 50.610 -23.848 -3.801 1.00 7.23 192 GLY B C 1
ATOM 3578 O O . GLY B 1 192 ? 51.741 -23.943 -4.283 1.00 8.87 192 GLY B O 1
ATOM 3579 N N . LEU B 1 193 ? 49.506 -24.121 -4.497 1.00 5.64 193 LEU B N 1
ATOM 3580 C CA . LEU B 1 193 ? 49.578 -24.621 -5.869 1.00 5.23 193 LEU B CA 1
ATOM 3581 C C . LEU B 1 193 ? 48.948 -23.697 -6.907 1.00 5.25 193 LEU B C 1
ATOM 3582 O O . LEU B 1 193 ? 49.338 -23.715 -8.074 1.00 4.55 193 LEU B O 1
ATOM 3587 N N . ASP B 1 194 ? 47.954 -22.919 -6.493 1.00 3.50 194 ASP B N 1
ATOM 3588 C CA . ASP B 1 194 ? 47.300 -21.986 -7.406 1.00 5.23 194 ASP B CA 1
ATOM 3589 C C . ASP B 1 194 ? 46.750 -20.765 -6.652 1.00 4.86 194 ASP B C 1
ATOM 3590 O O . ASP B 1 194 ? 46.941 -20.642 -5.443 1.00 4.17 194 ASP B O 1
ATOM 3595 N N . ASP B 1 195 ? 46.029 -19.899 -7.360 1.00 5.02 195 ASP B N 1
ATOM 3596 C CA . ASP B 1 195 ? 45.527 -18.653 -6.789 1.00 5.37 195 ASP B CA 1
ATOM 3597 C C . ASP B 1 195 ? 44.443 -18.715 -5.730 1.00 5.83 195 ASP B C 1
ATOM 3598 O O . ASP B 1 195 ? 44.237 -17.744 -5.002 1.00 5.99 195 ASP B O 1
ATOM 3603 N N . TRP B 1 196 ? 43.761 -19.848 -5.635 1.00 5.33 196 TRP B N 1
ATOM 3604 C CA . TRP B 1 196 ? 42.704 -20.024 -4.641 1.00 5.34 196 TRP B CA 1
ATOM 3605 C C . TRP B 1 196 ? 43.044 -21.257 -3.806 1.00 4.98 196 TRP B C 1
ATOM 3606 O O . TRP B 1 196 ? 43.766 -22.141 -4.267 1.00 6.58 196 TRP B O 1
ATOM 3617 N N . GLU B 1 197 ? 42.484 -21.333 -2.603 1.00 4.00 197 GLU B N 1
ATOM 3618 C CA . GLU B 1 197 ? 42.741 -22.449 -1.692 1.00 4.78 197 GLU B CA 1
ATOM 3619 C C . GLU B 1 197 ? 42.121 -23.782 -2.099 1.00 5.13 197 GLU B C 1
ATOM 3620 O O . GLU B 1 197 ? 42.698 -24.842 -1.848 1.00 6.37 197 GLU B O 1
ATOM 3626 N N . TRP B 1 198 ? 40.945 -23.736 -2.715 1.00 4.65 198 TRP B N 1
ATOM 3627 C CA . TRP B 1 198 ? 40.283 -24.959 -3.160 1.00 4.69 198 TRP B CA 1
ATOM 3628 C C . TRP B 1 198 ? 39.665 -24.809 -4.528 1.00 5.08 198 TRP B C 1
ATOM 3629 O O . TRP B 1 198 ? 39.408 -23.699 -4.997 1.00 5.23 198 TRP B O 1
ATOM 3640 N N . GLY B 1 199 ? 39.472 -25.957 -5.167 1.00 5.01 199 GLY B N 1
ATOM 3641 C CA . GLY B 1 199 ? 38.809 -26.030 -6.448 1.00 2.62 199 GLY B CA 1
ATOM 3642 C C . GLY B 1 199 ? 37.615 -26.919 -6.142 1.00 5.94 199 GLY B C 1
ATOM 3643 O O . GLY B 1 199 ? 37.731 -27.857 -5.339 1.00 5.64 199 GLY B O 1
ATOM 3644 N N . VAL B 1 200 ? 36.455 -26.604 -6.705 1.00 3.27 200 VAL B N 1
ATOM 3645 C CA . VAL B 1 200 ? 35.272 -27.421 -6.462 1.00 4.73 200 VAL B CA 1
ATOM 3646 C C . VAL B 1 200 ? 34.623 -27.840 -7.767 1.00 4.33 200 VAL B C 1
ATOM 3647 O O . VAL B 1 200 ? 34.360 -27.006 -8.632 1.00 6.15 200 VAL B O 1
ATOM 3651 N N . ASP B 1 201 ? 34.404 -29.142 -7.911 1.00 4.31 201 ASP B N 1
ATOM 3652 C CA . ASP B 1 201 ? 33.737 -29.688 -9.080 1.00 4.73 201 ASP B CA 1
ATOM 3653 C C . ASP B 1 201 ? 32.426 -30.326 -8.661 1.00 6.06 201 ASP B C 1
ATOM 3654 O O . ASP B 1 201 ? 32.396 -31.142 -7.736 1.00 3.56 201 ASP B O 1
ATOM 3659 N N . LEU B 1 202 ? 31.346 -29.922 -9.323 1.00 5.36 202 LEU B N 1
ATOM 3660 C CA . LEU B 1 202 ? 30.028 -30.489 -9.059 1.00 7.25 202 LEU B CA 1
ATOM 3661 C C . LEU B 1 202 ? 29.573 -31.117 -10.364 1.00 7.18 202 LEU B C 1
ATOM 3662 O O . LEU B 1 202 ? 29.728 -30.515 -11.428 1.00 7.68 202 LEU B O 1
ATOM 3667 N N . PHE B 1 203 ? 29.065 -32.343 -10.291 1.00 6.83 203 PHE B N 1
ATOM 3668 C CA . PHE B 1 203 ? 28.581 -33.038 -11.480 1.00 6.12 203 PHE B CA 1
ATOM 3669 C C . PHE B 1 203 ? 27.118 -33.392 -11.271 1.00 6.71 203 PHE B C 1
ATOM 3670 O O . PHE B 1 203 ? 26.722 -33.802 -10.178 1.00 7.07 203 PHE B O 1
ATOM 3678 N N . SER B 1 204 ? 26.321 -33.229 -12.318 1.00 5.88 204 SER B N 1
ATOM 3679 C CA . SER B 1 204 ? 24.897 -33.544 -12.251 1.00 8.03 204 SER B CA 1
ATOM 3680 C C . SER B 1 204 ? 24.323 -33.723 -13.648 1.00 8.56 204 SER B C 1
ATOM 3681 O O . SER B 1 204 ? 24.909 -33.272 -14.634 1.00 7.81 204 SER B O 1
ATOM 3684 N N . GLU B 1 205 ? 23.176 -34.392 -13.724 1.00 8.08 205 GLU B N 1
ATOM 3685 C CA . GLU B 1 205 ? 22.496 -34.621 -14.992 1.00 10.14 205 GLU B CA 1
ATOM 3686 C C . GLU B 1 205 ? 21.614 -33.432 -15.377 1.00 9.87 205 GLU B C 1
ATOM 3687 O O . GLU B 1 205 ? 21.049 -33.401 -16.468 1.00 9.43 205 GLU B O 1
ATOM 3693 N N . ASP B 1 206 ? 21.508 -32.458 -14.478 1.00 10.39 206 ASP B N 1
ATOM 3694 C CA . ASP B 1 206 ? 20.691 -31.261 -14.698 1.00 9.42 206 ASP B CA 1
ATOM 3695 C C . ASP B 1 206 ? 21.436 -30.101 -14.055 1.00 8.05 206 ASP B C 1
ATOM 3696 O O . ASP B 1 206 ? 21.649 -30.101 -12.849 1.00 9.22 206 ASP B O 1
ATOM 3701 N N . PRO B 1 207 ? 21.822 -29.084 -14.851 1.00 7.48 207 PRO B N 1
ATOM 3702 C CA . PRO B 1 207 ? 22.550 -27.922 -14.325 1.00 7.30 207 PRO B CA 1
ATOM 3703 C C . PRO B 1 207 ? 21.796 -27.115 -13.267 1.00 8.23 207 PRO B C 1
ATOM 3704 O O . PRO B 1 207 ? 22.411 -26.393 -12.474 1.00 5.85 207 PRO B O 1
ATOM 3708 N N . VAL B 1 208 ? 20.469 -27.240 -13.244 1.00 7.78 208 VAL B N 1
ATOM 3709 C CA . VAL B 1 208 ? 19.666 -26.520 -12.258 1.00 9.67 208 VAL B CA 1
ATOM 3710 C C . VAL B 1 208 ? 19.988 -27.024 -10.850 1.00 8.38 208 VAL B C 1
ATOM 3711 O O . VAL B 1 208 ? 19.811 -26.300 -9.872 1.00 8.35 208 VAL B O 1
ATOM 3715 N N . GLN B 1 209 ? 20.461 -28.267 -10.753 1.00 7.81 209 GLN B N 1
ATOM 3716 C CA . GLN B 1 209 ? 20.836 -28.846 -9.463 1.00 8.38 209 GLN B CA 1
ATOM 3717 C C . GLN B 1 209 ? 21.997 -28.040 -8.873 1.00 7.08 209 GLN B C 1
ATOM 3718 O O . GLN B 1 209 ? 22.105 -27.907 -7.656 1.00 6.31 209 GLN B O 1
ATOM 3724 N N . PHE B 1 210 ? 22.859 -27.504 -9.740 1.00 5.64 210 PHE B N 1
ATOM 3725 C CA . PHE B 1 210 ? 23.997 -26.692 -9.290 1.00 6.66 210 PHE B CA 1
ATOM 3726 C C . PHE B 1 210 ? 23.471 -25.433 -8.609 1.00 6.70 210 PHE B C 1
ATOM 3727 O O . PHE B 1 210 ? 23.987 -25.008 -7.576 1.00 6.20 210 PHE B O 1
ATOM 3735 N N . LYS B 1 211 ? 22.447 -24.833 -9.213 1.00 7.19 211 LYS B N 1
ATOM 3736 C CA . LYS B 1 211 ? 21.842 -23.619 -8.679 1.00 6.83 211 LYS B CA 1
ATOM 3737 C C . LYS B 1 211 ? 21.194 -23.887 -7.324 1.00 7.83 211 LYS B C 1
ATOM 3738 O O . LYS B 1 211 ? 21.376 -23.117 -6.377 1.00 9.66 211 LYS B O 1
ATOM 3744 N N . LYS B 1 212 ? 20.450 -24.988 -7.236 1.00 5.95 212 LYS B N 1
ATOM 3745 C CA . LYS B 1 212 ? 19.776 -25.370 -5.996 1.00 6.00 212 LYS B CA 1
ATOM 3746 C C . LYS B 1 212 ? 20.754 -25.609 -4.838 1.00 4.64 212 LYS B C 1
ATOM 3747 O O . LYS B 1 212 ? 20.604 -25.025 -3.761 1.00 4.13 212 LYS B O 1
ATOM 3753 N N . ILE B 1 213 ? 21.755 -26.457 -5.061 1.00 5.20 213 ILE B N 1
ATOM 3754 C CA . ILE B 1 213 ? 22.724 -26.773 -4.009 1.00 6.03 213 ILE B CA 1
ATOM 3755 C C . ILE B 1 213 ? 23.611 -25.591 -3.602 1.00 7.38 213 ILE B C 1
ATOM 3756 O O . ILE B 1 213 ? 23.789 -25.334 -2.410 1.00 9.00 213 ILE B O 1
ATOM 3761 N N . VAL B 1 214 ? 24.131 -24.843 -4.574 1.00 7.03 214 VAL B N 1
ATOM 3762 C CA . VAL B 1 214 ? 24.989 -23.706 -4.249 1.00 5.70 214 VAL B CA 1
ATOM 3763 C C . VAL B 1 214 ? 24.231 -22.614 -3.493 1.00 6.23 214 VAL B C 1
ATOM 3764 O O . VAL B 1 214 ? 24.742 -22.071 -2.517 1.00 5.86 214 VAL B O 1
ATOM 3768 N N . TYR B 1 215 ? 23.004 -22.314 -3.915 1.00 6.21 215 TYR B N 1
ATOM 3769 C CA . TYR B 1 215 ? 22.209 -21.291 -3.228 1.00 6.68 215 TYR B CA 1
ATOM 3770 C C . TYR B 1 215 ? 21.853 -21.742 -1.806 1.00 7.79 215 TYR B C 1
ATOM 3771 O O . TYR B 1 215 ? 22.002 -20.977 -0.851 1.00 8.40 215 TYR B O 1
ATOM 3780 N N . GLU B 1 216 ? 21.387 -22.983 -1.664 1.00 8.37 216 GLU B N 1
ATOM 3781 C CA . GLU B 1 216 ? 21.035 -23.489 -0.340 1.00 7.38 216 GLU B CA 1
ATOM 3782 C C . GLU B 1 216 ? 22.244 -23.511 0.596 1.00 7.75 216 GLU B C 1
ATOM 3783 O O . GLU B 1 216 ? 22.143 -23.110 1.758 1.00 7.03 216 GLU B O 1
ATOM 3789 N N . MET B 1 217 ? 23.388 -23.959 0.085 1.00 7.09 217 MET B N 1
ATOM 3790 C CA . MET B 1 217 ? 24.603 -24.021 0.892 1.00 9.40 217 MET B CA 1
ATOM 3791 C C . MET B 1 217 ? 25.071 -22.654 1.382 1.00 9.30 217 MET B C 1
ATOM 3792 O O . MET B 1 217 ? 25.743 -22.563 2.410 1.00 10.12 217 MET B O 1
ATOM 3797 N N . ARG B 1 218 ? 24.716 -21.594 0.660 1.00 9.16 218 ARG B N 1
ATOM 3798 C CA . ARG B 1 218 ? 25.147 -20.253 1.050 1.00 9.20 218 ARG B CA 1
ATOM 3799 C C . ARG B 1 218 ? 24.515 -19.775 2.356 1.00 9.78 218 ARG B C 1
ATOM 3800 O O . ARG B 1 218 ? 24.999 -18.825 2.976 1.00 8.68 218 ARG B O 1
ATOM 3808 N N . PHE B 1 219 ? 23.456 -20.458 2.788 1.00 9.00 219 PHE B N 1
ATOM 3809 C CA . PHE B 1 219 ? 22.790 -20.112 4.036 1.00 9.44 219 PHE B CA 1
ATOM 3810 C C . PHE B 1 219 ? 23.407 -20.837 5.235 1.00 10.41 219 PHE B C 1
ATOM 3811 O O . PHE B 1 219 ? 23.104 -20.512 6.382 1.00 10.96 219 PHE B O 1
ATOM 3819 N N . ASP B 1 220 ? 24.254 -21.832 4.971 1.00 10.40 220 ASP B N 1
ATOM 3820 C CA . ASP B 1 220 ? 24.946 -22.537 6.055 1.00 10.95 220 ASP B CA 1
ATOM 3821 C C . ASP B 1 220 ? 25.940 -21.507 6.580 1.00 10.32 220 ASP B C 1
ATOM 3822 O O . ASP B 1 220 ? 26.557 -20.799 5.783 1.00 7.54 220 ASP B O 1
ATOM 3827 N N . GLU B 1 221 ? 26.116 -21.428 7.897 1.00 8.65 221 GLU B N 1
ATOM 3828 C CA . GLU B 1 221 ? 27.043 -20.449 8.466 1.00 10.05 221 GLU B CA 1
ATOM 3829 C C . GLU B 1 221 ? 28.463 -20.514 7.893 1.00 9.65 221 GLU B C 1
ATOM 3830 O O . GLU B 1 221 ? 29.090 -19.479 7.672 1.00 10.70 221 GLU B O 1
ATOM 3836 N N . VAL B 1 222 ? 28.958 -21.721 7.628 1.00 9.78 222 VAL B N 1
ATOM 3837 C CA . VAL B 1 222 ? 30.304 -21.876 7.077 1.00 9.50 222 VAL B CA 1
ATOM 3838 C C . VAL B 1 222 ? 30.468 -21.106 5.761 1.00 8.37 222 VAL B C 1
ATOM 3839 O O . VAL B 1 222 ? 31.503 -20.489 5.525 1.00 7.75 222 VAL B O 1
ATOM 3843 N N . SER B 1 223 ? 29.422 -21.092 4.938 1.00 8.75 223 SER B N 1
ATOM 3844 C CA . SER B 1 223 ? 29.469 -20.388 3.657 1.00 7.88 223 SER B CA 1
ATOM 3845 C C . SER B 1 223 ? 29.124 -18.911 3.802 1.00 7.93 223 SER B C 1
ATOM 3846 O O . SER B 1 223 ? 29.819 -18.052 3.265 1.00 6.59 223 SER B O 1
ATOM 3849 N N . ALA B 1 224 ? 28.055 -18.622 4.541 1.00 6.94 224 ALA B N 1
ATOM 3850 C CA . ALA B 1 224 ? 27.614 -17.249 4.759 1.00 7.61 224 ALA B CA 1
ATOM 3851 C C . ALA B 1 224 ? 28.707 -16.363 5.365 1.00 7.45 224 ALA B C 1
ATOM 3852 O O . ALA B 1 224 ? 28.944 -15.249 4.894 1.00 8.52 224 ALA B O 1
ATOM 3854 N N . ARG B 1 225 ? 29.394 -16.871 6.383 1.00 6.65 225 ARG B N 1
ATOM 3855 C CA . ARG B 1 225 ? 30.446 -16.103 7.043 1.00 9.54 225 ARG B CA 1
ATOM 3856 C C . ARG B 1 225 ? 31.866 -16.347 6.545 1.00 8.73 225 ARG B C 1
ATOM 3857 O O . ARG B 1 225 ? 32.705 -15.454 6.638 1.00 8.36 225 ARG B O 1
ATOM 3865 N N . TYR B 1 226 ? 32.139 -17.532 6.004 1.00 8.87 226 TYR B N 1
ATOM 3866 C CA . TYR B 1 226 ? 33.505 -17.839 5.579 1.00 9.54 226 TYR B CA 1
ATOM 3867 C C . TYR B 1 226 ? 33.789 -18.148 4.116 1.00 11.22 226 TYR B C 1
ATOM 3868 O O . TYR B 1 226 ? 34.948 -18.353 3.748 1.00 11.37 226 TYR B O 1
ATOM 3877 N N . GLY B 1 227 ? 32.760 -18.185 3.278 1.00 10.35 227 GLY B N 1
ATOM 3878 C CA . GLY B 1 227 ? 32.999 -18.482 1.878 1.00 9.85 227 GLY B CA 1
ATOM 3879 C C . GLY B 1 227 ? 33.399 -17.298 1.009 1.00 9.83 227 GLY B C 1
ATOM 3880 O O . GLY B 1 227 ? 32.763 -16.249 1.052 1.00 9.31 227 GLY B O 1
ATOM 3881 N N . GLU B 1 228 ? 34.496 -17.451 0.267 1.00 10.52 228 GLU B N 1
ATOM 3882 C CA . GLU B 1 228 ? 34.970 -16.429 -0.670 1.00 11.22 228 GLU B CA 1
ATOM 3883 C C . GLU B 1 228 ? 34.998 -17.187 -1.982 1.00 10.57 228 GLU B C 1
ATOM 3884 O O . GLU B 1 228 ? 35.810 -18.096 -2.161 1.00 9.16 228 GLU B O 1
ATOM 3890 N N . PHE B 1 229 ? 34.125 -16.804 -2.903 1.00 9.15 229 PHE B N 1
ATOM 3891 C CA . PHE B 1 229 ? 34.004 -17.508 -4.170 1.00 8.77 229 PHE B CA 1
ATOM 3892 C C . PHE B 1 229 ? 34.593 -16.822 -5.387 1.00 9.88 229 PHE B C 1
ATOM 3893 O O . PHE B 1 229 ? 34.550 -15.598 -5.509 1.00 8.97 229 PHE B O 1
ATOM 3901 N N . GLY B 1 230 ? 35.163 -17.635 -6.273 1.00 8.58 230 GLY B N 1
ATOM 3902 C CA . GLY B 1 230 ? 35.727 -17.120 -7.503 1.00 8.79 230 GLY B CA 1
ATOM 3903 C C . GLY B 1 230 ? 34.705 -17.277 -8.616 1.00 8.96 230 GLY B C 1
ATOM 3904 O O . GLY B 1 230 ? 33.507 -17.387 -8.345 1.00 8.95 230 GLY B O 1
ATOM 3905 N N . PRO B 1 231 ? 35.146 -17.286 -9.881 1.00 8.54 231 PRO B N 1
ATOM 3906 C CA . PRO B 1 231 ? 34.249 -17.435 -11.030 1.00 8.12 231 PRO B CA 1
ATOM 3907 C C . PRO B 1 231 ? 33.597 -18.820 -11.085 1.00 7.37 231 PRO B C 1
ATOM 3908 O O . PRO B 1 231 ? 34.151 -19.793 -10.572 1.00 5.63 231 PRO B O 1
ATOM 3912 N N . PHE B 1 232 ? 32.403 -18.893 -11.668 1.00 6.26 232 PHE B N 1
ATOM 3913 C CA . PHE B 1 232 ? 31.689 -20.167 -11.806 1.00 6.20 232 PHE B CA 1
ATOM 3914 C C . PHE B 1 232 ? 31.568 -20.528 -13.288 1.00 6.91 232 PHE B C 1
ATOM 3915 O O . PHE B 1 232 ? 31.107 -19.718 -14.094 1.00 6.57 232 PHE B O 1
ATOM 3923 N N . PHE B 1 233 ? 31.993 -21.740 -13.638 1.00 6.40 233 PHE B N 1
ATOM 3924 C CA . PHE B 1 233 ? 31.924 -22.219 -15.018 1.00 5.20 233 PHE B CA 1
ATOM 3925 C C . PHE B 1 233 ? 30.969 -23.405 -15.095 1.00 5.51 233 PHE B C 1
ATOM 3926 O O . PHE B 1 233 ? 31.042 -24.318 -14.276 1.00 4.82 233 PHE B O 1
ATOM 3934 N N . VAL B 1 234 ? 30.074 -23.387 -16.075 1.00 5.06 234 VAL B N 1
ATOM 3935 C CA . VAL B 1 234 ? 29.136 -24.489 -16.270 1.00 5.95 234 VAL B CA 1
ATOM 3936 C C . VAL B 1 234 ? 29.344 -25.047 -17.673 1.00 6.89 234 VAL B C 1
ATOM 3937 O O . VAL B 1 234 ? 29.388 -24.299 -18.657 1.00 7.01 234 VAL B O 1
ATOM 3941 N N . GLY B 1 235 ? 29.514 -26.358 -17.758 1.00 7.54 235 GLY B N 1
ATOM 3942 C CA . GLY B 1 235 ? 29.719 -26.986 -19.048 1.00 7.38 235 GLY B CA 1
ATOM 3943 C C . GLY B 1 235 ? 28.946 -28.275 -19.213 1.00 7.58 235 GLY B C 1
ATOM 3944 O O . GLY B 1 235 ? 28.595 -28.935 -18.230 1.00 6.56 235 GLY B O 1
ATOM 3945 N N . LYS B 1 236 ? 28.662 -28.622 -20.464 1.00 6.99 236 LYS B N 1
ATOM 3946 C CA . LYS B 1 236 ? 27.938 -29.847 -20.775 1.00 6.93 236 LYS B CA 1
ATOM 3947 C C . LYS B 1 236 ? 28.938 -30.872 -21.284 1.00 7.07 236 LYS B C 1
ATOM 3948 O O . LYS B 1 236 ? 29.709 -30.585 -22.200 1.00 7.08 236 LYS B O 1
ATOM 3954 N N . TYR B 1 237 ? 28.921 -32.062 -20.688 1.00 6.55 237 TYR B N 1
ATOM 3955 C CA . TYR B 1 237 ? 29.832 -33.133 -21.081 1.00 7.46 237 TYR B CA 1
ATOM 3956 C C . TYR B 1 237 ? 29.687 -33.469 -22.559 1.00 7.25 237 TYR B C 1
ATOM 3957 O O . TYR B 1 237 ? 28.573 -33.620 -23.060 1.00 5.94 237 TYR B O 1
ATOM 3966 N N . LEU B 1 238 ? 30.818 -33.611 -23.242 1.00 7.49 238 LEU B N 1
ATOM 3967 C CA . LEU B 1 238 ? 30.813 -33.936 -24.663 1.00 8.02 238 LEU B CA 1
ATOM 3968 C C . LEU B 1 238 ? 31.479 -35.270 -24.955 1.00 7.88 238 LEU B C 1
ATOM 3969 O O . LEU B 1 238 ? 32.668 -35.445 -24.662 1.00 8.37 238 LEU B O 1
ATOM 3974 N N . ASP B 1 239 ? 30.719 -36.232 -25.481 1.00 8.90 239 ASP B N 1
ATOM 3975 C CA . ASP B 1 239 ? 31.345 -37.492 -25.876 1.00 8.75 239 ASP B CA 1
ATOM 3976 C C . ASP B 1 239 ? 31.970 -37.181 -27.240 1.00 9.00 239 ASP B C 1
ATOM 3977 O O . ASP B 1 239 ? 31.814 -36.065 -27.745 1.00 8.21 239 ASP B O 1
ATOM 3982 N N . GLU B 1 240 ? 32.648 -38.146 -27.850 1.00 8.79 240 GLU B N 1
ATOM 3983 C CA . GLU B 1 240 ? 33.294 -37.889 -29.130 1.00 9.68 240 GLU B CA 1
ATOM 3984 C C . GLU B 1 240 ? 32.370 -37.318 -30.209 1.00 9.24 240 GLU B C 1
ATOM 3985 O O . GLU B 1 240 ? 32.713 -36.328 -30.858 1.00 9.42 240 GLU B O 1
ATOM 3991 N N . GLU B 1 241 ? 31.197 -37.923 -30.382 1.00 10.95 241 GLU B N 1
ATOM 3992 C CA . GLU B 1 241 ? 30.244 -37.455 -31.383 1.00 10.12 241 GLU B CA 1
ATOM 3993 C C . GLU B 1 241 ? 29.734 -36.047 -31.087 1.00 10.11 241 GLU B C 1
ATOM 3994 O O . GLU B 1 241 ? 29.516 -35.257 -32.008 1.00 10.31 241 GLU B O 1
ATOM 4000 N N . ALA B 1 242 ? 29.534 -35.739 -29.808 1.00 9.31 242 ALA B N 1
ATOM 4001 C CA . ALA B 1 242 ? 29.065 -34.410 -29.413 1.00 9.37 242 ALA B CA 1
ATOM 4002 C C . ALA B 1 242 ? 30.130 -33.369 -29.743 1.00 7.79 242 ALA B C 1
ATOM 4003 O O . ALA B 1 242 ? 29.808 -32.274 -30.212 1.00 9.46 242 ALA B O 1
ATOM 4005 N N . LEU B 1 243 ? 31.394 -33.715 -29.500 1.00 7.94 243 LEU B N 1
ATOM 4006 C CA . LEU B 1 243 ? 32.506 -32.814 -29.802 1.00 7.84 243 LEU B CA 1
ATOM 4007 C C . LEU B 1 243 ? 32.628 -32.624 -31.316 1.00 7.62 243 LEU B C 1
ATOM 4008 O O . LEU B 1 243 ? 32.902 -31.515 -31.789 1.00 6.29 243 LEU B O 1
ATOM 4013 N N . ARG B 1 244 ? 32.424 -33.706 -32.070 1.00 6.72 244 ARG B N 1
ATOM 4014 C CA . ARG B 1 244 ? 32.496 -33.641 -33.529 1.00 7.15 244 ARG B CA 1
ATOM 4015 C C . ARG B 1 244 ? 31.450 -32.656 -34.047 1.00 7.08 244 ARG B C 1
ATOM 4016 O O . ARG B 1 244 ? 31.749 -31.811 -34.890 1.00 8.14 244 ARG B O 1
ATOM 4024 N N . ALA B 1 245 ? 30.230 -32.757 -33.522 1.00 7.96 245 ALA B N 1
ATOM 4025 C CA . ALA B 1 245 ? 29.146 -31.862 -33.928 1.00 8.47 245 ALA B CA 1
ATOM 4026 C C . ALA B 1 245 ? 29.448 -30.424 -33.519 1.00 8.93 245 ALA B C 1
ATOM 4027 O O . ALA B 1 245 ? 29.185 -29.496 -34.280 1.00 8.72 245 ALA B O 1
ATOM 4029 N N . PHE B 1 246 ? 30.010 -30.241 -32.325 1.00 8.62 246 PHE B N 1
ATOM 4030 C CA . PHE B 1 246 ? 30.360 -28.903 -31.835 1.00 9.44 246 PHE B CA 1
ATOM 4031 C C . PHE B 1 246 ? 31.357 -28.241 -32.782 1.00 8.75 246 PHE B C 1
ATOM 4032 O O . PHE B 1 246 ? 31.272 -27.039 -33.058 1.00 8.49 246 PHE B O 1
ATOM 4040 N N . LEU B 1 247 ? 32.292 -29.040 -33.288 1.00 9.59 247 LEU B N 1
ATOM 4041 C CA . LEU B 1 247 ? 33.320 -28.551 -34.201 1.00 9.84 247 LEU B CA 1
ATOM 4042 C C . LEU B 1 247 ? 32.882 -28.465 -35.666 1.00 10.37 247 LEU B C 1
ATOM 4043 O O . LEU B 1 247 ? 33.676 -28.103 -36.530 1.00 9.40 247 LEU B O 1
ATOM 4048 N N . GLY B 1 248 ? 31.621 -28.800 -35.934 1.00 12.38 248 GLY B N 1
ATOM 4049 C CA . GLY B 1 248 ? 31.091 -28.742 -37.291 1.00 12.98 248 GLY B CA 1
ATOM 4050 C C . GLY B 1 248 ? 31.651 -29.778 -38.248 1.00 13.30 248 GLY B C 1
ATOM 4051 O O . GLY B 1 248 ? 31.681 -29.561 -39.462 1.00 12.67 248 GLY B O 1
ATOM 4052 N N . LEU B 1 249 ? 32.071 -30.915 -37.705 1.00 11.92 249 LEU B N 1
ATOM 4053 C CA . LEU B 1 249 ? 32.641 -31.991 -38.504 1.00 12.33 249 LEU B CA 1
ATOM 4054 C C . LEU B 1 249 ? 31.728 -33.219 -38.580 1.00 12.36 249 LEU B C 1
ATOM 4055 O O . LEU B 1 249 ? 32.175 -34.251 -39.111 1.00 12.26 249 LEU B O 1
ATOM 4061 N N . ARG C 1 3 ? 24.505 -21.430 17.768 1.00 37.61 3 ARG C N 1
ATOM 4062 C CA . ARG C 1 3 ? 23.635 -22.476 17.149 1.00 36.46 3 ARG C CA 1
ATOM 4063 C C . ARG C 1 3 ? 22.751 -21.914 16.032 1.00 34.25 3 ARG C C 1
ATOM 4064 O O . ARG C 1 3 ? 21.520 -21.973 16.101 1.00 33.26 3 ARG C O 1
ATOM 4072 N N . HIS C 1 4 ? 23.391 -21.388 14.992 1.00 31.50 4 HIS C N 1
ATOM 4073 C CA . HIS C 1 4 ? 22.672 -20.810 13.863 1.00 28.09 4 HIS C CA 1
ATOM 4074 C C . HIS C 1 4 ? 21.885 -21.853 13.078 1.00 27.00 4 HIS C C 1
ATOM 4075 O O . HIS C 1 4 ? 22.429 -22.875 12.660 1.00 28.58 4 HIS C O 1
ATOM 4082 N N . VAL C 1 5 ? 20.599 -21.583 12.887 1.00 25.06 5 VAL C N 1
ATOM 4083 C CA . VAL C 1 5 ? 19.720 -22.473 12.139 1.00 23.95 5 VAL C CA 1
ATOM 4084 C C . VAL C 1 5 ? 19.406 -21.823 10.795 1.00 22.31 5 VAL C C 1
ATOM 4085 O O . VAL C 1 5 ? 18.722 -20.801 10.739 1.00 22.38 5 VAL C O 1
ATOM 4089 N N . PRO C 1 6 ? 19.921 -22.395 9.695 1.00 20.22 6 PRO C N 1
ATOM 4090 C CA . PRO C 1 6 ? 19.656 -21.821 8.374 1.00 17.99 6 PRO C CA 1
ATOM 4091 C C . PRO C 1 6 ? 18.199 -21.954 7.945 1.00 16.20 6 PRO C C 1
ATOM 4092 O O . PRO C 1 6 ? 17.525 -22.935 8.262 1.00 15.72 6 PRO C O 1
ATOM 4096 N N . GLU C 1 7 ? 17.718 -20.928 7.253 1.00 14.75 7 GLU C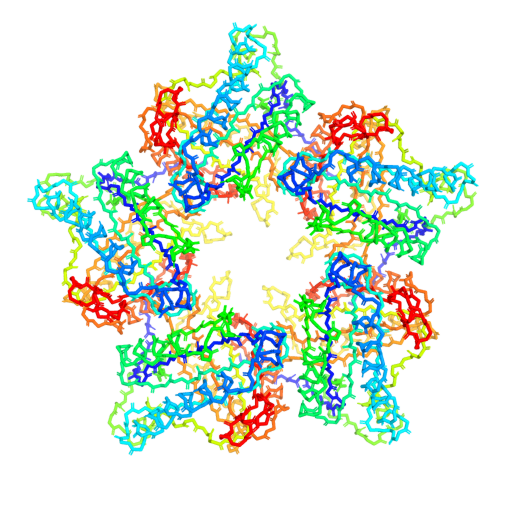 N 1
ATOM 4097 C CA . GLU C 1 7 ? 16.354 -20.886 6.736 1.00 14.57 7 GLU C CA 1
ATOM 4098 C C . GLU C 1 7 ? 16.508 -20.435 5.285 1.00 12.79 7 GLU C C 1
ATOM 4099 O O . GLU C 1 7 ? 16.131 -19.318 4.929 1.00 11.99 7 GLU C O 1
ATOM 4105 N N . PRO C 1 8 ? 17.065 -21.309 4.426 1.00 12.60 8 PRO C N 1
ATOM 4106 C CA . PRO C 1 8 ? 17.282 -20.999 3.013 1.00 13.11 8 PRO C CA 1
ATOM 4107 C C . PRO C 1 8 ? 16.041 -20.606 2.228 1.00 13.68 8 PRO C C 1
ATOM 4108 O O . PRO C 1 8 ? 14.972 -21.202 2.369 1.00 14.64 8 PRO C O 1
ATOM 4112 N N . THR C 1 9 ? 16.206 -19.589 1.392 1.00 13.15 9 THR C N 1
ATOM 4113 C CA . THR C 1 9 ? 15.129 -19.082 0.562 1.00 12.19 9 THR C CA 1
ATOM 4114 C C . THR C 1 9 ? 14.677 -20.137 -0.454 1.00 13.84 9 THR C C 1
ATOM 4115 O O . THR C 1 9 ? 15.505 -20.793 -1.087 1.00 14.20 9 THR C O 1
ATOM 4119 N N . HIS C 1 10 ? 13.363 -20.333 -0.548 1.00 14.50 10 HIS C N 1
ATOM 4120 C CA . HIS C 1 10 ? 12.762 -21.281 -1.489 1.00 15.48 10 HIS C CA 1
ATOM 4121 C C . HIS C 1 10 ? 12.678 -20.610 -2.852 1.00 14.34 10 HIS C C 1
ATOM 4122 O O . HIS C 1 10 ? 12.418 -19.412 -2.934 1.00 13.99 10 HIS C O 1
ATOM 4129 N N . THR C 1 11 ? 12.876 -21.379 -3.918 1.00 11.90 11 THR C N 1
ATOM 4130 C CA . THR C 1 11 ? 12.801 -20.812 -5.261 1.00 12.71 11 THR C CA 1
ATOM 4131 C C . THR C 1 11 ? 12.115 -21.716 -6.275 1.00 12.04 11 THR C C 1
ATOM 4132 O O . THR C 1 11 ? 12.086 -22.938 -6.131 1.00 13.56 11 THR C O 1
ATOM 4136 N N . LEU C 1 12 ? 11.550 -21.080 -7.294 1.00 12.30 12 LEU C N 1
ATOM 4137 C CA . LEU C 1 12 ? 10.926 -21.772 -8.413 1.00 10.78 12 LEU C CA 1
ATOM 4138 C C . LEU C 1 12 ? 11.762 -21.316 -9.604 1.00 10.02 12 LEU C C 1
ATOM 4139 O O . LEU C 1 12 ? 12.095 -20.131 -9.711 1.00 10.01 12 LEU C O 1
ATOM 4144 N N . GLU C 1 13 ? 12.151 -22.257 -10.456 1.00 9.72 13 GLU C N 1
ATOM 4145 C CA . GLU C 1 13 ? 12.947 -21.939 -11.636 1.00 10.53 13 GLU C CA 1
ATOM 4146 C C . GLU C 1 13 ? 12.104 -21.984 -12.900 1.00 11.92 13 GLU C C 1
ATOM 4147 O O . GLU C 1 13 ? 11.332 -22.920 -13.102 1.00 12.18 13 GLU C O 1
ATOM 4153 N N . GLY C 1 14 ? 12.263 -20.965 -13.743 1.00 10.66 14 GLY C N 1
ATOM 4154 C CA . GLY C 1 14 ? 11.538 -20.911 -15.000 1.00 11.05 14 GLY C CA 1
ATOM 4155 C C . GLY C 1 14 ? 12.505 -21.112 -16.154 1.00 10.22 14 GLY C C 1
ATOM 4156 O O . GLY C 1 14 ? 13.374 -21.985 -16.099 1.00 10.59 14 GLY C O 1
ATOM 4157 N N . TRP C 1 15 ? 12.377 -20.288 -17.188 1.00 8.45 15 TRP C N 1
ATOM 4158 C CA . TRP C 1 15 ? 13.249 -20.378 -18.354 1.00 7.92 15 TRP C CA 1
ATOM 4159 C C . TRP C 1 15 ? 14.704 -20.043 -18.025 1.00 7.94 15 TRP C C 1
ATOM 4160 O O . TRP C 1 15 ? 14.981 -19.265 -17.112 1.00 6.75 15 TRP C O 1
ATOM 4171 N N . HIS C 1 16 ? 15.623 -20.676 -18.747 1.00 6.77 16 HIS C N 1
ATOM 4172 C CA . HIS C 1 16 ? 17.049 -20.411 -18.589 1.00 7.33 16 HIS C CA 1
ATOM 4173 C C . HIS C 1 16 ? 17.313 -19.169 -19.444 1.00 7.11 16 HIS C C 1
ATOM 4174 O O . HIS C 1 16 ? 16.661 -18.970 -20.472 1.00 7.03 16 HIS C O 1
ATOM 4181 N N . VAL C 1 17 ? 18.252 -18.335 -19.012 1.00 7.02 17 VAL C N 1
ATOM 4182 C CA . VAL C 1 17 ? 18.553 -17.083 -19.708 1.00 6.40 17 VAL C CA 1
ATOM 4183 C C . VAL C 1 17 ? 20.029 -16.921 -20.054 1.00 8.15 17 VAL C C 1
ATOM 4184 O O . VAL C 1 17 ? 20.909 -17.239 -19.246 1.00 7.71 17 VAL C O 1
ATOM 4188 N N . LEU C 1 18 ? 20.289 -16.379 -21.239 1.00 7.44 18 LEU C N 1
ATOM 4189 C CA . LEU C 1 18 ? 21.653 -16.120 -21.673 1.00 6.45 18 LEU C CA 1
ATOM 4190 C C . LEU C 1 18 ? 21.773 -14.706 -22.220 1.00 6.86 18 LEU C C 1
ATOM 4191 O O . LEU C 1 18 ? 21.002 -14.296 -23.093 1.00 6.49 18 LEU C O 1
ATOM 4196 N N . HIS C 1 19 ? 22.682 -13.936 -21.632 1.00 5.89 19 HIS C N 1
ATOM 4197 C CA . HIS C 1 19 ? 22.964 -12.589 -22.103 1.00 6.11 19 HIS C CA 1
ATOM 4198 C C . HIS C 1 19 ? 24.278 -12.748 -22.836 1.00 7.21 19 HIS C C 1
ATOM 4199 O O . HIS C 1 19 ? 25.268 -13.180 -22.250 1.00 7.28 19 HIS C O 1
ATOM 4206 N N . ASP C 1 20 ? 24.261 -12.469 -24.133 1.00 6.42 20 ASP C N 1
ATOM 4207 C CA . ASP C 1 20 ? 25.446 -12.589 -24.968 1.00 5.70 20 ASP C CA 1
ATOM 4208 C C . ASP C 1 20 ? 25.761 -11.200 -25.524 1.00 6.59 20 ASP C C 1
ATOM 4209 O O . ASP C 1 20 ? 25.120 -10.740 -26.472 1.00 6.00 20 ASP C O 1
ATOM 4214 N N . PHE C 1 21 ? 26.721 -10.529 -24.891 1.00 6.21 21 PHE C N 1
ATOM 4215 C CA . PHE C 1 21 ? 27.150 -9.188 -25.287 1.00 6.76 21 PHE C CA 1
ATOM 4216 C C . PHE C 1 21 ? 28.357 -9.283 -26.207 1.00 7.92 21 PHE C C 1
ATOM 4217 O O . PHE C 1 21 ? 29.338 -9.964 -25.892 1.00 7.34 21 PHE C O 1
ATOM 4225 N N . ARG C 1 22 ? 28.296 -8.572 -27.328 1.00 5.88 22 ARG C N 1
ATOM 4226 C CA . ARG C 1 22 ? 29.389 -8.586 -28.289 1.00 8.67 22 ARG C CA 1
ATOM 4227 C C . ARG C 1 22 ? 29.722 -7.177 -28.750 1.00 8.81 22 ARG C C 1
ATOM 4228 O O . ARG C 1 22 ? 28.863 -6.292 -28.769 1.00 8.82 22 ARG C O 1
ATOM 4236 N N . LEU C 1 23 ? 30.987 -6.988 -29.105 1.00 8.95 23 LEU C N 1
ATOM 4237 C CA . LEU C 1 23 ? 31.501 -5.721 -29.601 1.00 9.82 23 LEU C CA 1
ATOM 4238 C C . LEU C 1 23 ? 31.624 -5.876 -31.121 1.00 10.89 23 LEU C C 1
ATOM 4239 O O . LEU C 1 23 ? 32.069 -6.916 -31.604 1.00 8.80 23 LEU C O 1
ATOM 4244 N N . LEU C 1 24 ? 31.215 -4.859 -31.870 1.00 9.90 24 LEU C N 1
ATOM 4245 C CA . LEU C 1 24 ? 31.319 -4.902 -33.326 1.00 11.07 24 LEU C CA 1
ATOM 4246 C C . LEU C 1 24 ? 32.632 -4.274 -33.799 1.00 10.79 24 LEU C C 1
ATOM 4247 O O . LEU C 1 24 ? 33.008 -3.197 -33.336 1.00 10.69 24 LEU C O 1
ATOM 4252 N N . ASP C 1 25 ? 33.351 -4.969 -34.678 1.00 10.85 25 ASP C N 1
ATOM 4253 C CA . ASP C 1 25 ? 34.585 -4.423 -35.241 1.00 12.21 25 ASP C CA 1
ATOM 4254 C C . ASP C 1 25 ? 34.097 -3.537 -36.395 1.00 12.84 25 ASP C C 1
ATOM 4255 O O . ASP C 1 25 ? 33.990 -3.992 -37.536 1.00 12.56 25 ASP C O 1
ATOM 4260 N N . PHE C 1 26 ? 33.749 -2.292 -36.073 1.00 11.51 26 PHE C N 1
ATOM 4261 C CA . PHE C 1 26 ? 33.239 -1.335 -37.058 1.00 14.02 26 PHE C CA 1
ATOM 4262 C C . PHE C 1 26 ? 34.102 -1.206 -38.308 1.00 14.27 26 PHE C C 1
ATOM 4263 O O . PHE C 1 26 ? 33.595 -1.286 -39.430 1.00 15.36 26 PHE C O 1
ATOM 4271 N N . ALA C 1 27 ? 35.401 -1.022 -38.107 1.00 15.86 27 ALA C N 1
ATOM 4272 C CA . ALA C 1 27 ? 36.348 -0.876 -39.209 1.00 17.85 27 ALA C CA 1
ATOM 4273 C C . ALA C 1 27 ? 36.289 -2.050 -40.184 1.00 18.54 27 ALA C C 1
ATOM 4274 O O . ALA C 1 27 ? 36.174 -1.850 -41.391 1.00 19.35 27 ALA C O 1
ATOM 4276 N N . ARG C 1 28 ? 36.356 -3.269 -39.655 1.00 19.26 28 ARG C N 1
ATOM 4277 C CA . ARG C 1 28 ? 36.317 -4.475 -40.480 1.00 21.25 28 ARG C CA 1
ATOM 4278 C C . ARG C 1 28 ? 34.985 -4.652 -41.204 1.00 19.69 28 ARG C C 1
ATOM 4279 O O . ARG C 1 28 ? 34.962 -4.924 -42.399 1.00 19.06 28 ARG C O 1
ATOM 4287 N N . TRP C 1 29 ? 33.882 -4.490 -40.476 1.00 17.74 29 TRP C N 1
ATOM 4288 C CA . TRP C 1 29 ? 32.550 -4.649 -41.046 1.00 17.44 29 TRP C CA 1
ATOM 4289 C C . TRP C 1 29 ? 32.208 -3.662 -42.156 1.00 19.21 29 TRP C C 1
ATOM 4290 O O . TRP C 1 29 ? 31.812 -4.065 -43.248 1.00 19.07 29 TRP C O 1
ATOM 4301 N N . PHE C 1 30 ? 32.331 -2.372 -41.862 1.00 19.85 30 PHE C N 1
ATOM 4302 C CA . PHE C 1 30 ? 32.003 -1.334 -42.833 1.00 21.51 30 PHE C CA 1
ATOM 4303 C C . PHE C 1 30 ? 32.941 -1.198 -44.035 1.00 23.17 30 PHE C C 1
ATOM 4304 O O . PHE C 1 30 ? 32.583 -0.565 -45.029 1.00 24.60 30 PHE C O 1
ATOM 4312 N N . SER C 1 31 ? 34.122 -1.806 -43.962 1.00 23.54 31 SER C N 1
ATOM 4313 C CA . SER C 1 31 ? 35.066 -1.746 -45.078 1.00 25.02 31 SER C CA 1
ATOM 4314 C C . SER C 1 31 ? 35.124 -3.084 -45.820 1.00 25.49 31 SER C C 1
ATOM 4315 O O . SER C 1 31 ? 35.846 -3.227 -46.809 1.00 26.42 31 SER C O 1
ATOM 4318 N N . ALA C 1 32 ? 34.350 -4.057 -45.344 1.00 24.07 32 ALA C N 1
ATOM 4319 C CA . ALA C 1 32 ? 34.303 -5.379 -45.960 1.00 23.42 32 ALA C CA 1
ATOM 4320 C C . ALA C 1 32 ? 33.519 -5.326 -47.271 1.00 22.74 32 ALA C C 1
ATOM 4321 O O . ALA C 1 32 ? 32.668 -4.454 -47.458 1.00 22.38 32 ALA C O 1
ATOM 4323 N N . PRO C 1 33 ? 33.817 -6.243 -48.208 1.00 23.52 33 PRO C N 1
ATOM 4324 C CA . PRO C 1 33 ? 33.105 -6.263 -49.493 1.00 23.76 33 PRO C CA 1
ATOM 4325 C C . PRO C 1 33 ? 31.602 -6.458 -49.305 1.00 23.99 33 PRO C C 1
ATOM 4326 O O . PRO C 1 33 ? 31.165 -7.209 -48.429 1.00 23.02 33 PRO C O 1
ATOM 4330 N N . LEU C 1 34 ? 30.821 -5.747 -50.113 1.00 23.79 34 LEU C N 1
ATOM 4331 C CA . LEU C 1 34 ? 29.364 -5.800 -50.059 1.00 24.40 34 LEU C CA 1
ATOM 4332 C C . LEU C 1 34 ? 28.820 -7.227 -50.073 1.00 25.18 34 LEU C C 1
ATOM 4333 O O . LEU C 1 34 ? 27.853 -7.532 -49.371 1.00 23.87 34 LEU C O 1
ATOM 4338 N N . GLU C 1 35 ? 29.443 -8.093 -50.870 1.00 25.49 35 GLU C N 1
ATOM 4339 C CA . GLU C 1 35 ? 29.034 -9.492 -50.962 1.00 26.42 35 GLU C CA 1
ATOM 4340 C C . GLU C 1 35 ? 29.150 -10.156 -49.590 1.00 24.44 35 GLU C C 1
ATOM 4341 O O . GLU C 1 35 ? 28.238 -10.853 -49.150 1.00 23.99 35 GLU C O 1
ATOM 4347 N N . ALA C 1 36 ? 30.279 -9.929 -48.922 1.00 22.96 36 ALA C N 1
ATOM 4348 C CA . ALA C 1 36 ? 30.517 -10.506 -47.604 1.00 22.06 36 ALA C CA 1
ATOM 4349 C C . ALA C 1 36 ? 29.481 -10.033 -46.589 1.00 20.63 36 ALA C C 1
ATOM 4350 O O . ALA C 1 36 ? 28.916 -10.841 -45.855 1.00 19.83 36 ALA C O 1
ATOM 4352 N N . ARG C 1 37 ? 29.201 -8.732 -46.586 1.00 19.12 37 ARG C N 1
ATOM 4353 C CA . ARG C 1 37 ? 28.235 -8.159 -45.652 1.00 20.61 37 ARG C CA 1
ATOM 4354 C C . ARG C 1 37 ? 26.805 -8.647 -45.887 1.00 20.77 37 ARG C C 1
ATOM 4355 O O . ARG C 1 37 ? 26.090 -8.947 -44.932 1.00 19.82 37 ARG C O 1
ATOM 4363 N N . GLU C 1 38 ? 26.395 -8.739 -47.151 1.00 20.01 38 GLU C N 1
ATOM 4364 C CA . GLU C 1 38 ? 25.050 -9.205 -47.482 1.00 20.47 38 GLU C CA 1
ATOM 4365 C C . GLU C 1 38 ? 24.866 -10.684 -47.135 1.00 18.79 38 GLU C C 1
ATOM 4366 O O . GLU C 1 38 ? 23.828 -11.069 -46.608 1.00 17.67 38 GLU C O 1
ATOM 4372 N N . ASP C 1 39 ? 25.876 -11.505 -47.422 1.00 19.32 39 ASP C N 1
ATOM 4373 C CA . ASP C 1 39 ? 25.810 -12.934 -47.113 1.00 17.88 39 ASP C CA 1
ATOM 4374 C C . ASP C 1 39 ? 25.680 -13.138 -45.605 1.00 17.27 39 ASP C C 1
ATOM 4375 O O . ASP C 1 39 ? 24.894 -13.970 -45.145 1.00 15.15 39 ASP C O 1
ATOM 4380 N N . ALA C 1 40 ? 26.443 -12.356 -44.846 1.00 15.10 40 ALA C N 1
ATOM 4381 C CA . ALA C 1 40 ? 26.425 -12.425 -43.387 1.00 13.70 40 ALA C CA 1
ATOM 4382 C C . ALA C 1 40 ? 25.064 -12.009 -42.843 1.00 14.01 40 ALA C C 1
ATOM 4383 O O . ALA C 1 40 ? 24.520 -12.657 -41.948 1.00 13.57 40 ALA C O 1
ATOM 4385 N N . TRP C 1 41 ? 24.518 -10.930 -43.399 1.00 14.09 41 TRP C N 1
ATOM 4386 C CA . TRP C 1 41 ? 23.218 -10.409 -42.992 1.00 16.39 41 TRP C CA 1
ATOM 4387 C C . TRP C 1 41 ? 22.107 -11.423 -43.244 1.00 18.08 41 TRP C C 1
ATOM 4388 O O . TRP C 1 41 ? 21.297 -11.695 -42.355 1.00 18.43 41 TRP C O 1
ATOM 4399 N N . GLU C 1 42 ? 22.083 -11.995 -44.446 1.00 19.09 42 GLU C N 1
ATOM 4400 C CA . GLU C 1 42 ? 21.066 -12.980 -44.798 1.00 20.27 42 GLU C CA 1
ATOM 4401 C C . GLU C 1 42 ? 21.127 -14.190 -43.862 1.00 19.40 42 GLU C C 1
ATOM 4402 O O . GLU C 1 42 ? 20.091 -14.705 -43.434 1.00 19.01 42 GLU C O 1
ATOM 4408 N N . GLU C 1 43 ? 22.340 -14.617 -43.522 1.00 18.77 43 GLU C N 1
ATOM 4409 C CA . GLU C 1 43 ? 22.522 -15.752 -42.619 1.00 19.74 43 GLU C CA 1
ATOM 4410 C C . GLU C 1 43 ? 22.056 -15.397 -41.201 1.00 19.09 43 GLU C C 1
ATOM 4411 O O . GLU C 1 43 ? 21.405 -16.204 -40.536 1.00 20.57 43 GLU C O 1
ATOM 4417 N N . LEU C 1 44 ? 22.387 -14.188 -40.746 1.00 19.54 44 LEU C N 1
ATOM 4418 C CA . LEU C 1 44 ? 21.994 -13.727 -39.413 1.00 19.03 44 LEU C CA 1
ATOM 4419 C C . LEU C 1 44 ? 20.474 -13.646 -39.301 1.00 19.40 44 LEU C C 1
ATOM 4420 O O . LEU C 1 44 ? 19.900 -14.058 -38.293 1.00 19.42 44 LEU C O 1
ATOM 4425 N N . LYS C 1 45 ? 19.830 -13.114 -40.338 1.00 20.08 45 LYS C N 1
ATOM 4426 C CA . LYS C 1 45 ? 18.371 -12.996 -40.372 1.00 20.82 45 LYS C CA 1
ATOM 4427 C C . LYS C 1 45 ? 17.733 -14.364 -40.184 1.00 18.61 45 LYS C C 1
ATOM 4428 O O . LYS C 1 45 ? 16.784 -14.515 -39.416 1.00 18.68 45 LYS C O 1
ATOM 4434 N N . GLY C 1 46 ? 18.261 -15.351 -40.906 1.00 18.45 46 GLY C N 1
ATOM 4435 C CA . GLY C 1 46 ? 17.748 -16.707 -40.823 1.00 18.44 46 GLY C CA 1
ATOM 4436 C C . GLY C 1 46 ? 17.876 -17.279 -39.425 1.00 18.03 46 GLY C C 1
ATOM 4437 O O . GLY C 1 46 ? 16.978 -17.976 -38.947 1.00 18.02 46 GLY C O 1
ATOM 4438 N N . LEU C 1 47 ? 18.992 -16.975 -38.768 1.00 17.63 47 LEU C N 1
ATOM 4439 C CA . LEU C 1 47 ? 19.244 -17.448 -37.410 1.00 19.33 47 LEU C CA 1
ATOM 4440 C C . LEU C 1 47 ? 18.210 -16.821 -36.473 1.00 18.39 47 LEU C C 1
ATOM 4441 O O . LEU C 1 47 ? 17.539 -17.524 -35.722 1.00 19.29 47 LEU C O 1
ATOM 4446 N N . VAL C 1 48 ? 18.074 -15.499 -36.539 1.00 19.86 48 VAL C N 1
ATOM 4447 C CA . VAL C 1 48 ? 17.125 -14.776 -35.693 1.00 19.86 48 VAL C CA 1
ATOM 4448 C C . VAL C 1 48 ? 15.682 -15.211 -35.950 1.00 21.54 48 VAL C C 1
ATOM 4449 O O . VAL C 1 48 ? 14.871 -15.262 -35.020 1.00 20.86 48 VAL C O 1
ATOM 4453 N N . ARG C 1 49 ? 15.366 -15.544 -37.202 1.00 22.05 49 ARG C N 1
ATOM 4454 C CA . ARG C 1 49 ? 14.020 -15.994 -37.541 1.00 23.92 49 ARG C CA 1
ATOM 4455 C C . ARG C 1 49 ? 13.699 -17.287 -36.798 1.00 22.71 49 ARG C C 1
ATOM 4456 O O . ARG C 1 49 ? 12.563 -17.498 -36.378 1.00 23.67 49 ARG C O 1
ATOM 4464 N N . GLU C 1 50 ? 14.706 -18.136 -36.621 1.00 22.30 50 GLU C N 1
ATOM 4465 C CA . GLU C 1 50 ? 14.529 -19.390 -35.893 1.00 23.41 50 GLU C CA 1
ATOM 4466 C C . GLU C 1 50 ? 14.143 -19.062 -34.450 1.00 21.52 50 GLU C C 1
ATOM 4467 O O . GLU C 1 50 ? 13.270 -19.708 -33.871 1.00 20.41 50 GLU C O 1
ATOM 4473 N N . TRP C 1 51 ? 14.788 -18.040 -33.888 1.00 19.56 51 TRP C N 1
ATOM 4474 C CA . TRP C 1 51 ? 14.509 -17.597 -32.522 1.00 19.10 51 TRP C CA 1
ATOM 4475 C C . TRP C 1 51 ? 13.104 -17.006 -32.444 1.00 19.75 51 TRP C C 1
ATOM 4476 O O . TRP C 1 51 ? 12.368 -17.257 -31.490 1.00 17.47 51 TRP C O 1
ATOM 4487 N N . ARG C 1 52 ? 12.733 -16.244 -33.472 1.00 22.32 52 ARG C N 1
ATOM 4488 C CA . ARG C 1 52 ? 11.421 -15.603 -33.539 1.00 25.61 52 ARG C CA 1
ATOM 4489 C C . ARG C 1 52 ? 10.297 -16.632 -33.582 1.00 26.62 52 ARG C C 1
ATOM 4490 O O . ARG C 1 52 ? 9.311 -16.508 -32.856 1.00 27.15 52 ARG C O 1
ATOM 4498 N N . GLU C 1 53 ? 10.454 -17.641 -34.438 1.00 27.50 53 GLU C N 1
ATOM 4499 C CA . GLU C 1 53 ? 9.465 -18.712 -34.594 1.00 28.95 53 GLU C CA 1
ATOM 4500 C C . GLU C 1 53 ? 9.341 -19.518 -33.306 1.00 28.33 53 GLU C C 1
ATOM 4501 O O . GLU C 1 53 ? 8.253 -19.966 -32.933 1.00 27.45 53 GLU C O 1
ATOM 4507 N N . LEU C 1 54 ? 10.475 -19.696 -32.639 1.00 26.96 54 LEU C N 1
ATOM 4508 C CA . LEU C 1 54 ? 10.553 -20.425 -31.384 1.00 27.56 54 LEU C CA 1
ATOM 4509 C C . LEU C 1 54 ? 9.716 -19.679 -30.339 1.00 26.18 54 LEU C C 1
ATOM 4510 O O . LEU C 1 54 ? 8.945 -20.287 -29.595 1.00 26.44 54 LEU C O 1
ATOM 4515 N N . GLU C 1 55 ? 9.832 -18.353 -30.338 1.00 25.46 55 GLU C N 1
ATOM 4516 C CA . GLU C 1 55 ? 9.099 -17.494 -29.412 1.00 25.87 55 GLU C CA 1
ATOM 4517 C C . GLU C 1 55 ? 7.601 -17.480 -29.722 1.00 27.19 55 GLU C C 1
ATOM 4518 O O . GLU C 1 55 ? 6.773 -17.391 -28.815 1.00 26.44 55 GLU C O 1
ATOM 4524 N N . GLU C 1 56 ? 7.262 -17.547 -31.008 1.00 27.73 56 GLU C N 1
ATOM 4525 C CA . GLU C 1 56 ? 5.864 -17.562 -31.435 1.00 29.41 56 GLU C CA 1
ATOM 4526 C C . GLU C 1 56 ? 5.188 -18.851 -30.968 1.00 29.13 56 GLU C C 1
ATOM 4527 O O . GLU C 1 56 ? 4.002 -18.857 -30.640 1.00 30.10 56 GLU C O 1
ATOM 4533 N N . ALA C 1 57 ? 5.962 -19.931 -30.909 1.00 28.98 57 ALA C N 1
ATOM 4534 C CA . ALA C 1 57 ? 5.463 -21.226 -30.461 1.00 29.31 57 ALA C CA 1
ATOM 4535 C C . ALA C 1 57 ? 5.489 -21.326 -28.931 1.00 29.36 57 ALA C C 1
ATOM 4536 O O . ALA C 1 57 ? 5.303 -22.408 -28.369 1.00 30.64 57 ALA C O 1
ATOM 4538 N N . GLY C 1 58 ? 5.739 -20.195 -28.269 1.00 28.53 58 GLY C N 1
ATOM 4539 C CA . GLY C 1 58 ? 5.788 -20.158 -26.815 1.00 25.81 58 GLY C CA 1
ATOM 4540 C C . GLY C 1 58 ? 6.879 -21.015 -26.195 1.00 24.45 58 GLY C C 1
ATOM 4541 O O . GLY C 1 58 ? 6.806 -21.363 -25.017 1.00 24.35 58 GLY C O 1
ATOM 4542 N N . GLN C 1 59 ? 7.900 -21.343 -26.980 1.00 22.53 59 GLN C N 1
ATOM 4543 C CA . GLN C 1 59 ? 9.001 -22.170 -26.501 1.00 21.05 59 GLN C CA 1
ATOM 4544 C C . GLN C 1 59 ? 10.239 -21.376 -26.089 1.00 19.42 59 GLN C C 1
ATOM 4545 O O . GLN C 1 59 ? 11.314 -21.948 -25.902 1.00 18.57 59 GLN C O 1
ATOM 4551 N N . GLY C 1 60 ? 10.089 -20.061 -25.958 1.00 17.26 60 GLY C N 1
ATOM 4552 C CA . GLY C 1 60 ? 11.211 -19.225 -25.570 1.00 14.75 60 GLY C CA 1
ATOM 4553 C C . GLY C 1 60 ? 10.973 -17.763 -25.875 1.00 14.09 60 GLY C C 1
ATOM 4554 O O . GLY C 1 60 ? 9.854 -17.358 -26.175 1.00 13.05 60 GLY C O 1
ATOM 4555 N N . SER C 1 61 ? 12.032 -16.965 -25.795 1.00 13.02 61 SER C N 1
ATOM 4556 C CA . SER C 1 61 ? 11.935 -15.540 -26.075 1.00 12.50 61 SER C CA 1
ATOM 4557 C C . SER C 1 61 ? 13.322 -15.010 -26.410 1.00 13.63 61 SER C C 1
ATOM 4558 O O . SER C 1 61 ? 14.328 -15.606 -26.019 1.00 12.75 61 SER C O 1
ATOM 4561 N N . TYR C 1 62 ? 13.377 -13.890 -27.128 1.00 12.15 62 TYR C N 1
ATOM 4562 C CA . TYR C 1 62 ? 14.658 -13.309 -27.516 1.00 11.89 62 TYR C CA 1
ATOM 4563 C C . TYR C 1 62 ? 14.587 -11.791 -27.649 1.00 11.93 62 TYR C C 1
ATOM 4564 O O . TYR C 1 62 ? 13.504 -11.201 -27.686 1.00 11.85 62 TYR C O 1
ATOM 4573 N N . GLY C 1 63 ? 15.761 -11.184 -27.785 1.00 10.39 63 GLY C N 1
ATOM 4574 C CA . GLY C 1 63 ? 15.860 -9.750 -27.953 1.00 11.16 63 GLY C CA 1
ATOM 4575 C C . GLY C 1 63 ? 17.267 -9.360 -28.359 1.00 10.92 63 GLY C C 1
ATOM 4576 O O . GLY C 1 63 ? 18.239 -9.896 -27.830 1.00 8.96 63 GLY C O 1
ATOM 4577 N N . ILE C 1 64 ? 17.376 -8.458 -29.331 1.00 9.65 64 ILE C N 1
ATOM 4578 C CA . ILE C 1 64 ? 18.670 -7.972 -29.796 1.00 9.98 64 ILE C CA 1
ATOM 4579 C C . ILE C 1 64 ? 18.664 -6.463 -29.575 1.00 11.18 64 ILE C C 1
ATOM 4580 O O . ILE C 1 64 ? 17.719 -5.771 -29.969 1.00 10.62 64 ILE C O 1
ATOM 4585 N N . TYR C 1 65 ? 19.705 -5.966 -28.912 1.00 10.05 65 TYR C N 1
ATOM 4586 C CA . TYR C 1 65 ? 19.793 -4.550 -28.576 1.00 10.97 65 TYR C CA 1
ATOM 4587 C C . TYR C 1 65 ? 21.097 -3.878 -28.953 1.00 10.08 65 TYR C C 1
ATOM 4588 O O . TYR C 1 65 ? 22.156 -4.502 -28.939 1.00 10.65 65 TYR C O 1
ATOM 4597 N N . GLN C 1 66 ? 21.001 -2.586 -29.258 1.00 10.69 66 GLN C N 1
ATOM 4598 C CA . GLN C 1 66 ? 22.163 -1.768 -29.573 1.00 10.39 66 GLN C CA 1
ATOM 4599 C C . GLN C 1 66 ? 22.554 -1.209 -28.210 1.00 8.83 66 GLN C C 1
ATOM 4600 O O . GLN C 1 66 ? 21.782 -0.479 -27.593 1.00 8.63 66 GLN C O 1
ATOM 4606 N N . VAL C 1 67 ? 23.733 -1.591 -27.728 1.00 9.12 67 VAL C N 1
ATOM 4607 C CA . VAL C 1 67 ? 24.206 -1.173 -26.411 1.00 6.60 67 VAL C CA 1
ATOM 4608 C C . VAL C 1 67 ? 25.108 0.059 -26.439 1.00 6.90 67 VAL C C 1
ATOM 4609 O O . VAL C 1 67 ? 26.040 0.142 -27.228 1.00 7.88 67 VAL C O 1
ATOM 4613 N N . VAL C 1 68 ? 24.812 1.024 -25.575 1.00 6.45 68 VAL C N 1
ATOM 4614 C CA . VAL C 1 68 ? 25.602 2.248 -25.504 1.00 6.19 68 VAL C CA 1
ATOM 4615 C C . VAL C 1 68 ? 26.930 2.034 -24.765 1.00 7.93 68 VAL C C 1
ATOM 4616 O O . VAL C 1 68 ? 27.001 1.249 -23.811 1.00 6.76 68 VAL C O 1
ATOM 4620 N N . GLY C 1 69 ? 27.984 2.705 -25.228 1.00 7.47 69 GLY C N 1
ATOM 4621 C CA . GLY C 1 69 ? 29.270 2.604 -24.556 1.00 8.90 69 GLY C CA 1
ATOM 4622 C C . GLY C 1 69 ? 30.254 1.556 -25.045 1.00 8.31 69 GLY C C 1
ATOM 4623 O O . GLY C 1 69 ? 29.966 0.781 -25.951 1.00 8.59 69 GLY C O 1
ATOM 4624 N N . HIS C 1 70 ? 31.416 1.520 -24.404 1.00 8.62 70 HIS C N 1
ATOM 4625 C CA . HIS C 1 70 ? 32.483 0.596 -24.778 1.00 8.94 70 HIS C CA 1
ATOM 4626 C C . HIS C 1 70 ? 32.331 -0.831 -24.255 1.00 9.22 70 HIS C C 1
ATOM 4627 O O . HIS C 1 70 ? 33.019 -1.732 -24.731 1.00 7.99 70 HIS C O 1
ATOM 4634 N N . LYS C 1 71 ? 31.438 -1.045 -23.291 1.00 7.81 71 LYS C N 1
ATOM 4635 C CA . LYS C 1 71 ? 31.265 -2.381 -22.710 1.00 8.50 71 LYS C CA 1
ATOM 4636 C C . LYS C 1 71 ? 30.727 -3.443 -23.671 1.00 9.15 71 LYS C C 1
ATOM 4637 O O . LYS C 1 71 ? 31.059 -4.620 -23.546 1.00 8.88 71 LYS C O 1
ATOM 4643 N N . ALA C 1 72 ? 29.912 -3.017 -24.633 1.00 7.98 72 ALA C N 1
ATOM 4644 C CA . ALA C 1 72 ? 29.321 -3.911 -25.630 1.00 8.56 72 ALA C CA 1
ATOM 4645 C C . ALA C 1 72 ? 28.600 -3.054 -26.669 1.00 7.77 72 ALA C C 1
ATOM 4646 O O . ALA C 1 72 ? 28.299 -1.900 -26.401 1.00 7.40 72 ALA C O 1
ATOM 4648 N N . ASP C 1 73 ? 28.334 -3.621 -27.844 1.00 9.57 73 ASP C N 1
ATOM 4649 C CA . ASP C 1 73 ? 27.631 -2.905 -28.916 1.00 8.30 73 ASP C CA 1
ATOM 4650 C C . ASP C 1 73 ? 26.305 -3.577 -29.217 1.00 8.57 73 ASP C C 1
ATOM 4651 O O . ASP C 1 73 ? 25.339 -2.921 -29.599 1.00 9.88 73 ASP C O 1
ATOM 4656 N N . LEU C 1 74 ? 26.278 -4.897 -29.076 1.00 7.69 74 LEU C N 1
ATOM 4657 C CA . LEU C 1 74 ? 25.069 -5.664 -29.335 1.00 8.44 74 LEU C CA 1
ATOM 4658 C C . LEU C 1 74 ? 24.831 -6.691 -28.240 1.00 8.80 74 LEU C C 1
ATOM 4659 O O . LEU C 1 74 ? 25.764 -7.345 -27.770 1.00 9.34 74 LEU C O 1
ATOM 4664 N N . LEU C 1 75 ? 23.584 -6.782 -27.798 1.00 8.63 75 LEU C N 1
ATOM 4665 C CA . LEU C 1 75 ? 23.204 -7.760 -26.792 1.00 8.05 75 LEU C CA 1
ATOM 4666 C C . LEU C 1 75 ? 22.243 -8.736 -27.447 1.00 8.41 75 LEU C C 1
ATOM 4667 O O . LEU C 1 75 ? 21.223 -8.333 -28.014 1.00 8.34 75 LEU C O 1
ATOM 4672 N N . PHE C 1 76 ? 22.607 -10.013 -27.411 1.00 7.32 76 PHE C N 1
ATOM 4673 C CA . PHE C 1 76 ? 21.761 -11.066 -27.949 1.00 7.06 76 PHE C CA 1
ATOM 4674 C C . PHE C 1 76 ? 21.216 -11.764 -26.717 1.00 7.12 76 PHE C C 1
ATOM 4675 O O . PHE C 1 76 ? 21.943 -12.483 -26.031 1.00 6.69 76 PHE C O 1
ATOM 4683 N N . LEU C 1 77 ? 19.961 -11.467 -26.394 1.00 7.97 77 LEU C N 1
ATOM 4684 C CA . LEU C 1 77 ? 19.301 -12.038 -25.229 1.00 8.12 77 LEU C CA 1
ATOM 4685 C C . LEU C 1 77 ? 18.385 -13.187 -25.622 1.00 10.31 77 LEU C C 1
ATOM 4686 O O . LEU C 1 77 ? 17.527 -13.035 -26.495 1.00 9.19 77 LEU C O 1
ATOM 4691 N N . ASN C 1 78 ? 18.562 -14.329 -24.963 1.00 8.80 78 ASN C N 1
ATOM 4692 C CA . ASN C 1 78 ? 17.744 -15.504 -25.245 1.00 9.59 78 ASN C CA 1
ATOM 4693 C C . ASN C 1 78 ? 17.284 -16.230 -23.989 1.00 9.80 78 ASN C C 1
ATOM 4694 O O . ASN C 1 78 ? 18.030 -16.352 -23.011 1.00 8.23 78 ASN C O 1
ATOM 4699 N N . LEU C 1 79 ? 16.037 -16.689 -24.022 1.00 9.53 79 LEU C N 1
ATOM 4700 C CA . LEU C 1 79 ? 15.448 -17.449 -22.922 1.00 9.10 79 LEU C CA 1
ATOM 4701 C C . LEU C 1 79 ? 14.917 -18.748 -23.521 1.00 9.99 79 LEU C C 1
ATOM 4702 O O . LEU C 1 79 ? 14.233 -18.722 -24.550 1.00 9.80 79 LEU C O 1
ATOM 4707 N N . ARG C 1 80 ? 15.269 -19.875 -22.899 1.00 10.27 80 ARG C N 1
ATOM 4708 C CA . ARG C 1 80 ? 14.862 -21.210 -23.364 1.00 10.52 80 ARG C CA 1
ATOM 4709 C C . ARG C 1 80 ? 14.515 -22.131 -22.177 1.00 11.91 80 ARG C C 1
ATOM 4710 O O . ARG C 1 80 ? 14.855 -21.837 -21.031 1.00 10.30 80 ARG C O 1
ATOM 4718 N N . PRO C 1 81 ? 13.856 -23.275 -22.447 1.00 12.57 81 PRO C N 1
ATOM 4719 C CA . PRO C 1 81 ? 13.474 -24.225 -21.390 1.00 13.54 81 PRO C CA 1
ATOM 4720 C C . PRO C 1 81 ? 14.648 -24.930 -20.701 1.00 15.12 81 PRO C C 1
ATOM 4721 O O . PRO C 1 81 ? 14.448 -25.682 -19.740 1.00 18.49 81 PRO C O 1
ATOM 4725 N N . GLY C 1 82 ? 15.862 -24.702 -21.194 1.00 13.77 82 GLY C N 1
ATOM 4726 C CA . GLY C 1 82 ? 17.031 -25.336 -20.606 1.00 12.99 82 GLY C CA 1
ATOM 4727 C C . GLY C 1 82 ? 18.335 -24.780 -21.144 1.00 11.71 82 GLY C C 1
ATOM 4728 O O . GLY C 1 82 ? 18.329 -23.917 -22.022 1.00 9.30 82 GLY C O 1
ATOM 4729 N N . LEU C 1 83 ? 19.455 -25.286 -20.628 1.00 10.28 83 LEU C N 1
ATOM 4730 C CA . LEU C 1 83 ? 20.780 -24.833 -21.049 1.00 10.22 83 LEU C CA 1
ATOM 4731 C C . LEU C 1 83 ? 21.168 -25.268 -22.460 1.00 9.83 83 LEU C C 1
ATOM 4732 O O . LEU C 1 83 ? 21.804 -24.502 -23.193 1.00 8.88 83 LEU C O 1
ATOM 4737 N N . ASP C 1 84 ? 20.811 -26.498 -22.827 1.00 8.56 84 ASP C N 1
ATOM 4738 C CA . ASP C 1 84 ? 21.144 -27.029 -24.152 1.00 11.11 84 ASP C CA 1
ATOM 4739 C C . ASP C 1 84 ? 20.747 -26.103 -25.307 1.00 12.01 84 ASP C C 1
ATOM 4740 O O . ASP C 1 84 ? 21.562 -25.833 -26.190 1.00 12.98 84 ASP C O 1
ATOM 4745 N N . PRO C 1 85 ? 19.492 -25.611 -25.323 1.00 14.54 85 PRO C N 1
ATOM 4746 C CA . PRO C 1 85 ? 19.061 -24.710 -26.401 1.00 14.70 85 PRO C CA 1
ATOM 4747 C C . PRO C 1 85 ? 19.869 -23.406 -26.413 1.00 14.53 85 PRO C C 1
ATOM 4748 O O . PRO C 1 85 ? 20.066 -22.802 -27.468 1.00 15.15 85 PRO C O 1
ATOM 4752 N N . LEU C 1 86 ? 20.322 -22.972 -25.237 1.00 12.97 86 LEU C N 1
ATOM 4753 C CA . LEU C 1 86 ? 21.119 -21.750 -25.117 1.00 11.28 86 LEU C CA 1
ATOM 4754 C C . LEU C 1 86 ? 22.523 -21.965 -25.659 1.00 12.35 86 LEU C C 1
ATOM 4755 O O . LEU C 1 86 ? 23.066 -21.098 -26.344 1.00 11.14 86 LEU C O 1
ATOM 4760 N N . LEU C 1 87 ? 23.116 -23.114 -25.335 1.00 11.95 87 LEU C N 1
ATOM 4761 C CA . LEU C 1 87 ? 24.449 -23.458 -25.825 1.00 14.75 87 LEU C CA 1
ATOM 4762 C C . LEU C 1 87 ? 24.399 -23.494 -27.350 1.00 16.48 87 LEU C C 1
ATOM 4763 O O . LEU C 1 87 ? 25.342 -23.079 -28.023 1.00 17.39 87 LEU C O 1
ATOM 4768 N N . GLU C 1 88 ? 23.278 -23.980 -27.879 1.00 17.92 88 GLU C N 1
ATOM 4769 C CA . GLU C 1 88 ? 23.071 -24.074 -29.317 1.00 20.63 88 GLU C CA 1
ATOM 4770 C C . GLU C 1 88 ? 22.946 -22.693 -29.954 1.00 20.28 88 GLU C C 1
ATOM 4771 O O . GLU C 1 88 ? 23.497 -22.451 -31.023 1.00 19.21 88 GLU C O 1
ATOM 4777 N N . ALA C 1 89 ? 22.229 -21.793 -29.285 1.00 19.91 89 ALA C N 1
ATOM 4778 C CA . ALA C 1 89 ? 22.038 -20.436 -29.784 1.00 19.60 89 ALA C CA 1
ATOM 4779 C C . ALA C 1 89 ? 23.346 -19.649 -29.848 1.00 18.89 89 ALA C C 1
ATOM 4780 O O . ALA C 1 89 ? 23.616 -18.985 -30.855 1.00 18.32 89 ALA C O 1
ATOM 4782 N N . GLU C 1 90 ? 24.164 -19.725 -28.795 1.00 16.87 90 GLU C N 1
ATOM 4783 C CA . GLU C 1 90 ? 25.437 -19.001 -28.795 1.00 16.45 90 GLU C CA 1
ATOM 4784 C C . GLU C 1 90 ? 26.467 -19.649 -29.719 1.00 15.63 90 GLU C C 1
ATOM 4785 O O . GLU C 1 90 ? 27.319 -18.957 -30.272 1.00 14.04 90 GLU C O 1
ATOM 4791 N N . ALA C 1 91 ? 26.383 -20.968 -29.890 1.00 14.15 91 ALA C N 1
ATOM 4792 C CA . ALA C 1 91 ? 27.307 -21.680 -30.774 1.00 14.76 91 ALA C CA 1
ATOM 4793 C C . ALA C 1 91 ? 26.977 -21.310 -32.218 1.00 14.00 91 ALA C C 1
ATOM 4794 O O . ALA C 1 91 ? 27.873 -21.028 -33.012 1.00 12.63 91 ALA C O 1
ATOM 4796 N N . ARG C 1 92 ? 25.684 -21.298 -32.535 1.00 14.16 92 ARG C N 1
ATOM 4797 C CA . ARG C 1 92 ? 25.206 -20.943 -33.871 1.00 16.75 92 ARG C CA 1
ATOM 4798 C C . ARG C 1 92 ? 25.582 -19.508 -34.226 1.00 15.38 92 ARG C C 1
ATOM 4799 O O . ARG C 1 92 ? 25.956 -19.221 -35.364 1.00 15.77 92 ARG C O 1
ATOM 4807 N N . LEU C 1 93 ? 25.471 -18.605 -33.254 1.00 14.39 93 LEU C N 1
ATOM 4808 C CA . LEU C 1 93 ? 25.822 -17.212 -33.484 1.00 11.74 93 LEU C CA 1
ATOM 4809 C C . LEU C 1 93 ? 27.329 -17.093 -33.668 1.00 12.24 93 LEU C C 1
ATOM 4810 O O . LEU C 1 93 ? 27.789 -16.413 -34.580 1.00 10.67 93 LEU C O 1
ATOM 4815 N N . SER C 1 94 ? 28.087 -17.798 -32.829 1.00 11.48 94 SER C N 1
ATOM 4816 C CA . SER C 1 94 ? 29.546 -17.762 -32.893 1.00 13.53 94 SER C CA 1
ATOM 4817 C C . SER C 1 94 ? 30.142 -18.286 -34.199 1.00 13.21 94 SER C C 1
ATOM 4818 O O . SER C 1 94 ? 31.216 -17.842 -34.606 1.00 12.74 94 SER C O 1
ATOM 4821 N N . ARG C 1 95 ? 29.465 -19.232 -34.846 1.00 14.49 95 ARG C N 1
ATOM 4822 C CA . ARG C 1 95 ? 29.970 -19.761 -36.112 1.00 16.23 95 ARG C CA 1
ATOM 4823 C C . ARG C 1 95 ? 29.412 -19.032 -37.339 1.00 15.03 95 ARG C C 1
ATOM 4824 O O . ARG C 1 95 ? 29.824 -19.311 -38.463 1.00 14.15 95 ARG C O 1
ATOM 4832 N N . SER C 1 96 ? 28.509 -18.075 -37.122 1.00 13.81 96 SER C N 1
ATOM 4833 C CA . SER C 1 96 ? 27.934 -17.314 -38.234 1.00 13.80 96 SER C CA 1
ATOM 4834 C C . SER C 1 96 ? 29.017 -16.437 -38.873 1.00 13.28 96 SER C C 1
ATOM 4835 O O . SER C 1 96 ? 30.026 -16.128 -38.239 1.00 11.92 96 SER C O 1
ATOM 4838 N N . ALA C 1 97 ? 28.810 -16.048 -40.128 1.00 12.72 97 ALA C N 1
ATOM 4839 C CA . ALA C 1 97 ? 29.772 -15.202 -40.827 1.00 12.74 97 ALA C CA 1
ATOM 4840 C C . ALA C 1 97 ? 29.826 -13.838 -40.147 1.00 11.47 97 ALA C C 1
ATOM 4841 O O . ALA C 1 97 ? 30.881 -13.214 -40.067 1.00 10.88 97 ALA C O 1
ATOM 4843 N N . PHE C 1 98 ? 28.680 -13.394 -39.643 1.00 10.84 98 PHE C N 1
ATOM 4844 C CA . PHE C 1 98 ? 28.604 -12.112 -38.969 1.00 11.50 98 PHE C CA 1
ATOM 4845 C C . PHE C 1 98 ? 29.499 -12.057 -37.730 1.00 12.15 98 PHE C C 1
ATOM 4846 O O . PHE C 1 98 ? 30.132 -11.033 -37.468 1.00 12.43 98 PHE C O 1
ATOM 4854 N N . ALA C 1 99 ? 29.562 -13.162 -36.985 1.00 10.92 99 ALA C N 1
ATOM 4855 C CA . ALA C 1 99 ? 30.377 -13.232 -35.769 1.00 10.38 99 ALA C CA 1
ATOM 4856 C C . ALA C 1 99 ? 31.867 -13.026 -36.032 1.00 11.77 99 ALA C C 1
ATOM 4857 O O . ALA C 1 99 ? 32.635 -12.735 -35.112 1.00 9.92 99 ALA C O 1
ATOM 4859 N N . ARG C 1 100 ? 32.277 -13.181 -37.289 1.00 11.76 100 ARG C N 1
ATOM 4860 C CA . ARG C 1 100 ? 33.671 -12.971 -37.673 1.00 14.99 100 ARG C CA 1
ATOM 4861 C C . ARG C 1 100 ? 34.030 -11.498 -37.433 1.00 13.32 100 ARG C C 1
ATOM 4862 O O . ARG C 1 100 ? 35.202 -11.144 -37.305 1.00 13.67 100 ARG C O 1
ATOM 4870 N N . TYR C 1 101 ? 33.002 -10.655 -37.363 1.00 13.03 101 TYR C N 1
ATOM 4871 C CA . TYR C 1 101 ? 33.162 -9.221 -37.138 1.00 13.33 101 TYR C CA 1
ATOM 4872 C C . TYR C 1 101 ? 32.789 -8.828 -35.712 1.00 12.59 101 TYR C C 1
ATOM 4873 O O . TYR C 1 101 ? 32.646 -7.643 -35.402 1.00 13.46 101 TYR C O 1
ATOM 4882 N N . LEU C 1 102 ? 32.639 -9.823 -34.844 1.00 11.84 102 LEU C N 1
ATOM 4883 C CA . LEU C 1 102 ? 32.276 -9.569 -33.459 1.00 12.23 102 LEU C CA 1
ATOM 4884 C C . LEU C 1 102 ? 33.297 -10.110 -32.471 1.00 12.05 102 LEU C C 1
ATOM 4885 O O . LEU C 1 102 ? 34.036 -11.053 -32.765 1.00 11.46 102 LEU C O 1
ATOM 4890 N N . GLY C 1 103 ? 33.318 -9.497 -31.291 1.00 10.73 103 GLY C N 1
ATOM 4891 C CA . GLY C 1 103 ? 34.200 -9.930 -30.224 1.00 10.15 103 GLY C CA 1
ATOM 4892 C C . GLY C 1 103 ? 33.332 -10.055 -28.985 1.00 10.24 103 GLY C C 1
ATOM 4893 O O . GLY C 1 103 ? 32.551 -9.147 -28.705 1.00 10.63 103 GLY C O 1
ATOM 4894 N N . ARG C 1 104 ? 33.406 -11.183 -28.278 1.00 9.95 104 ARG C N 1
ATOM 4895 C CA . ARG C 1 104 ? 32.610 -11.357 -27.061 1.00 10.13 104 ARG C CA 1
ATOM 4896 C C . ARG C 1 104 ? 33.205 -10.470 -25.966 1.00 9.33 104 ARG C C 1
ATOM 4897 O O . ARG C 1 104 ? 34.401 -10.552 -25.676 1.00 11.56 104 ARG C O 1
ATOM 4905 N N . SER C 1 105 ? 32.386 -9.604 -25.380 1.00 8.14 105 SER C N 1
ATOM 4906 C CA . SER C 1 105 ? 32.871 -8.710 -24.333 1.00 9.34 105 SER C CA 1
ATOM 4907 C C . SER C 1 105 ? 32.325 -9.055 -22.951 1.00 8.88 105 SER C C 1
ATOM 4908 O O . SER C 1 105 ? 32.957 -8.755 -21.938 1.00 9.46 105 SER C O 1
ATOM 4911 N N . TYR C 1 106 ? 31.143 -9.659 -22.909 1.00 6.80 106 TYR C N 1
ATOM 4912 C CA . TYR C 1 106 ? 30.535 -10.043 -21.639 1.00 7.63 106 TYR C CA 1
ATOM 4913 C C . TYR C 1 106 ? 29.398 -11.024 -21.892 1.00 8.16 106 TYR C C 1
ATOM 4914 O O . TYR C 1 106 ? 28.906 -11.156 -23.018 1.00 8.39 106 TYR C O 1
ATOM 4923 N N . SER C 1 107 ? 29.003 -11.734 -20.843 1.00 8.52 107 SER C N 1
ATOM 4924 C CA . SER C 1 107 ? 27.923 -12.702 -20.951 1.00 7.87 107 SER C CA 1
ATOM 4925 C C . SER C 1 107 ? 27.453 -13.067 -19.560 1.00 8.62 107 SER C C 1
ATOM 4926 O O . SER C 1 107 ? 28.149 -12.815 -18.573 1.00 7.91 107 SER C O 1
ATOM 4929 N N . PHE C 1 108 ? 26.285 -13.691 -19.496 1.00 7.90 108 PHE C N 1
ATOM 4930 C CA . PHE C 1 108 ? 25.717 -14.115 -18.231 1.00 7.60 108 PHE C CA 1
ATOM 4931 C C . PHE C 1 108 ? 24.740 -15.254 -18.475 1.00 7.74 108 PHE C C 1
ATOM 4932 O O . PHE C 1 108 ? 23.889 -15.175 -19.368 1.00 7.71 108 PHE C O 1
ATOM 4940 N N . TYR C 1 109 ? 24.913 -16.332 -17.715 1.00 6.23 109 TYR C N 1
ATOM 4941 C CA . TYR C 1 109 ? 24.029 -17.487 -17.787 1.00 7.15 109 TYR C CA 1
ATOM 4942 C C . TYR C 1 109 ? 23.301 -17.553 -16.449 1.00 7.74 109 TYR C C 1
ATOM 4943 O O . TYR C 1 109 ? 23.928 -17.631 -15.392 1.00 5.39 109 TYR C O 1
ATOM 4952 N N . SER C 1 110 ? 21.976 -17.543 -16.511 1.00 7.39 110 SER C N 1
ATOM 4953 C CA . SER C 1 110 ? 21.139 -17.572 -15.323 1.00 7.98 110 SER C CA 1
ATOM 4954 C C . SER C 1 110 ? 19.815 -18.263 -15.635 1.00 7.17 110 SER C C 1
ATOM 4955 O O . SER C 1 110 ? 19.578 -18.679 -16.767 1.00 7.28 110 SER C O 1
ATOM 4958 N N . VAL C 1 111 ? 18.960 -18.389 -14.623 1.00 9.06 111 VAL C N 1
ATOM 4959 C CA . VAL C 1 111 ? 17.658 -19.040 -14.776 1.00 7.68 111 VAL C CA 1
ATOM 4960 C C . VAL C 1 111 ? 16.604 -18.190 -14.071 1.00 7.83 111 VAL C C 1
ATOM 4961 O O . VAL C 1 111 ? 16.791 -17.815 -12.909 1.00 7.65 111 VAL C O 1
ATOM 4965 N N . VAL C 1 112 ? 15.517 -17.865 -14.775 1.00 7.17 112 VAL C N 1
ATOM 4966 C CA . VAL C 1 112 ? 14.439 -17.064 -14.195 1.00 7.78 112 VAL C CA 1
ATOM 4967 C C . VAL C 1 112 ? 14.108 -17.653 -12.831 1.00 8.63 112 VAL C C 1
ATOM 4968 O O . VAL C 1 112 ? 13.924 -18.867 -12.694 1.00 7.30 112 VAL C O 1
ATOM 4972 N N . GLU C 1 113 ? 14.089 -16.791 -11.820 1.00 7.15 113 GLU C N 1
ATOM 4973 C CA . GLU C 1 113 ? 13.857 -17.227 -10.455 1.00 9.35 113 GLU C CA 1
ATOM 4974 C C . GLU C 1 113 ? 12.779 -16.447 -9.724 1.00 9.73 113 GLU C C 1
ATOM 4975 O O . GLU C 1 113 ? 12.764 -15.217 -9.740 1.00 11.70 113 GLU C O 1
ATOM 4981 N N . LEU C 1 114 ? 11.886 -17.181 -9.071 1.00 10.56 114 LEU C N 1
ATOM 4982 C CA . LEU C 1 114 ? 10.819 -16.578 -8.285 1.00 11.62 114 LEU C CA 1
ATOM 4983 C C . LEU C 1 114 ? 11.090 -17.030 -6.853 1.00 13.30 114 LEU C C 1
ATOM 4984 O O . LEU C 1 114 ? 10.960 -18.213 -6.528 1.00 13.53 114 LEU C O 1
ATOM 4989 N N . GLY C 1 115 ? 11.550 -16.097 -6.025 1.00 14.33 115 GLY C N 1
ATOM 4990 C CA . GLY C 1 115 ? 11.870 -16.425 -4.648 1.00 17.27 115 GLY C CA 1
ATOM 4991 C C . GLY C 1 115 ? 10.778 -16.148 -3.635 1.00 17.69 115 GLY C C 1
ATOM 4992 O O . GLY C 1 115 ? 9.848 -15.385 -3.890 1.00 18.11 115 GLY C O 1
ATOM 4993 N N . SER C 1 116 ? 10.910 -16.788 -2.479 1.00 18.70 116 SER C N 1
ATOM 4994 C CA . SER C 1 116 ? 9.977 -16.649 -1.364 1.00 20.57 116 SER C CA 1
ATOM 4995 C C . SER C 1 116 ? 10.781 -16.998 -0.119 1.00 19.02 116 SER C C 1
ATOM 4996 O O . SER C 1 116 ? 11.287 -18.109 0.019 1.00 20.96 116 SER C O 1
ATOM 4999 N N . GLN C 1 117 ? 10.907 -16.027 0.774 1.00 21.42 117 GLN C N 1
ATOM 5000 C CA . GLN C 1 117 ? 11.693 -16.175 1.992 1.00 23.59 117 GLN C CA 1
ATOM 5001 C C . GLN C 1 117 ? 11.253 -17.173 3.067 1.00 26.39 117 GLN C C 1
ATOM 5002 O O . GLN C 1 117 ? 12.095 -17.664 3.818 1.00 26.62 117 GLN C O 1
ATOM 5008 N N . GLU C 1 118 ? 9.969 -17.520 3.125 1.00 29.15 118 GLU C N 1
ATOM 5009 C CA . GLU C 1 118 ? 9.507 -18.426 4.179 1.00 31.90 118 GLU C CA 1
ATOM 5010 C C . GLU C 1 118 ? 8.760 -19.712 3.812 1.00 32.85 118 GLU C C 1
ATOM 5011 O O . GLU C 1 118 ? 8.806 -20.688 4.568 1.00 33.29 118 GLU C O 1
ATOM 5017 N N . LYS C 1 119 ? 8.083 -19.728 2.668 1.00 33.57 119 LYS C N 1
ATOM 5018 C CA . LYS C 1 119 ? 7.323 -20.911 2.262 1.00 34.54 119 LYS C CA 1
ATOM 5019 C C . LYS C 1 119 ? 7.387 -21.172 0.759 1.00 34.16 119 LYS C C 1
ATOM 5020 O O . LYS C 1 119 ? 7.579 -20.247 -0.032 1.00 33.68 119 LYS C O 1
ATOM 5026 N N . PRO C 1 120 ? 7.249 -22.447 0.349 1.00 32.93 120 PRO C N 1
ATOM 5027 C CA . PRO C 1 120 ? 7.285 -22.800 -1.074 1.00 32.15 120 PRO C CA 1
ATOM 5028 C C . PRO C 1 120 ? 6.173 -22.067 -1.824 1.00 31.09 120 PRO C C 1
ATOM 5029 O O . PRO C 1 120 ? 5.061 -21.921 -1.316 1.00 30.72 120 PRO C O 1
ATOM 5033 N N . LEU C 1 121 ? 6.504 -21.570 -3.011 1.00 29.99 121 LEU C N 1
ATOM 5034 C CA . LEU C 1 121 ? 5.561 -20.841 -3.858 1.00 29.58 121 LEU C CA 1
ATOM 5035 C C . LEU C 1 121 ? 4.764 -21.848 -4.692 1.00 28.79 121 LEU C C 1
ATOM 5036 O O . LEU C 1 121 ? 5.251 -22.948 -4.968 1.00 28.69 121 LEU C O 1
ATOM 5041 N N . ASP C 1 122 ? 3.535 -21.495 -5.061 1.00 28.16 122 ASP C N 1
ATOM 5042 C CA . ASP C 1 122 ? 2.711 -22.386 -5.884 1.00 27.59 122 ASP C CA 1
ATOM 5043 C C . ASP C 1 122 ? 2.954 -22.087 -7.358 1.00 25.51 122 ASP C C 1
ATOM 5044 O O . ASP C 1 122 ? 2.519 -21.054 -7.868 1.00 24.44 122 ASP C O 1
ATOM 5049 N N . PRO C 1 123 ? 3.602 -23.022 -8.072 1.00 24.52 123 PRO C N 1
ATOM 5050 C CA . PRO C 1 123 ? 3.915 -22.883 -9.497 1.00 24.80 123 PRO C CA 1
ATOM 5051 C C . PRO C 1 123 ? 2.700 -22.772 -10.417 1.00 25.09 123 PRO C C 1
ATOM 5052 O O . PRO C 1 123 ? 2.848 -22.444 -11.593 1.00 25.28 123 PRO C O 1
ATOM 5056 N N . GLU C 1 124 ? 1.508 -23.026 -9.877 1.00 25.30 124 GLU C N 1
ATOM 5057 C CA . GLU C 1 124 ? 0.274 -22.957 -10.661 1.00 25.83 124 GLU C CA 1
ATOM 5058 C C . GLU C 1 124 ? -0.546 -21.690 -10.463 1.00 23.58 124 GLU C C 1
ATOM 5059 O O . GLU C 1 124 ? -1.506 -21.458 -11.196 1.00 23.63 124 GLU C O 1
ATOM 5065 N N . SER C 1 125 ? -0.206 -20.896 -9.454 1.00 22.45 125 SER C N 1
ATOM 5066 C CA . SER C 1 125 ? -0.934 -19.659 -9.192 1.00 21.20 125 SER C CA 1
ATOM 5067 C C . SER C 1 125 ? -0.871 -18.715 -10.386 1.00 22.22 125 SER C C 1
ATOM 5068 O O . SER C 1 125 ? 0.171 -18.583 -11.028 1.00 22.11 125 SER C O 1
ATOM 5071 N N . PRO C 1 126 ? -1.998 -18.059 -10.710 1.00 22.45 126 PRO C N 1
ATOM 5072 C CA . PRO C 1 126 ? -2.059 -17.120 -11.834 1.00 22.46 126 PRO C CA 1
ATOM 5073 C C . PRO C 1 126 ? -1.173 -15.892 -11.601 1.00 22.75 126 PRO C C 1
ATOM 5074 O O . PRO C 1 126 ? -0.937 -15.104 -12.517 1.00 22.74 126 PRO C O 1
ATOM 5078 N N . TYR C 1 127 ? -0.676 -15.746 -10.374 1.00 22.36 127 TYR C N 1
ATOM 5079 C CA . TYR C 1 127 ? 0.200 -14.632 -10.018 1.00 23.66 127 TYR C CA 1
ATOM 5080 C C . TYR C 1 127 ? 1.651 -15.098 -9.949 1.00 22.37 127 TYR C C 1
ATOM 5081 O O . TYR C 1 127 ? 2.534 -14.342 -9.534 1.00 22.25 127 TYR C O 1
ATOM 5090 N N . VAL C 1 128 ? 1.891 -16.340 -10.362 1.00 18.92 128 VAL C N 1
ATOM 5091 C CA . VAL C 1 128 ? 3.226 -16.920 -10.321 1.00 16.30 128 VAL C CA 1
ATOM 5092 C C . VAL C 1 128 ? 3.664 -17.563 -11.635 1.00 15.19 128 VAL C C 1
ATOM 5093 O O . VAL C 1 128 ? 4.701 -17.198 -12.193 1.00 14.75 128 VAL C O 1
ATOM 5097 N N . LYS C 1 129 ? 2.857 -18.497 -12.134 1.00 13.06 129 LYS C N 1
ATOM 5098 C CA . LYS C 1 129 ? 3.164 -19.234 -13.358 1.00 13.14 129 LYS C CA 1
ATOM 5099 C C . LYS C 1 129 ? 3.618 -18.422 -14.577 1.00 13.15 129 LYS C C 1
ATOM 5100 O O . LYS C 1 129 ? 4.586 -18.799 -15.233 1.00 11.97 129 LYS C O 1
ATOM 5106 N N . PRO C 1 130 ? 2.922 -17.314 -14.907 1.00 14.25 130 PRO C N 1
ATOM 5107 C CA . PRO C 1 130 ? 3.323 -16.507 -16.066 1.00 14.23 130 PRO C CA 1
ATOM 5108 C C . PRO C 1 130 ? 4.726 -15.903 -15.944 1.00 14.97 130 PRO C C 1
ATOM 5109 O O . PRO C 1 130 ? 5.417 -15.719 -16.946 1.00 13.54 130 PRO C O 1
ATOM 5113 N N . ARG C 1 131 ? 5.131 -15.588 -14.716 1.00 14.11 131 ARG C N 1
ATOM 5114 C CA . ARG C 1 131 ? 6.440 -14.991 -14.454 1.00 15.06 131 ARG C CA 1
ATOM 5115 C C . ARG C 1 131 ? 7.606 -15.956 -14.693 1.00 14.07 131 ARG C C 1
ATOM 5116 O O . ARG C 1 131 ? 8.758 -15.533 -14.780 1.00 12.90 131 ARG C O 1
ATOM 5124 N N . LEU C 1 132 ? 7.300 -17.246 -14.800 1.00 12.01 132 LEU C N 1
ATOM 5125 C CA . LEU C 1 132 ? 8.316 -18.269 -15.041 1.00 13.35 132 LEU C CA 1
ATOM 5126 C C . LEU C 1 132 ? 8.841 -18.238 -16.475 1.00 12.52 132 LEU C C 1
ATOM 5127 O O . LEU C 1 132 ? 9.980 -18.635 -16.743 1.00 11.49 132 LEU C O 1
ATOM 5132 N N . THR C 1 133 ? 7.995 -17.784 -17.394 1.00 11.78 133 THR C N 1
ATOM 5133 C CA . THR C 1 133 ? 8.341 -17.724 -18.810 1.00 11.54 133 THR C CA 1
ATOM 5134 C C . THR C 1 133 ? 8.063 -16.329 -19.367 1.00 12.49 133 THR C C 1
ATOM 5135 O O . THR C 1 133 ? 7.203 -16.164 -20.232 1.00 12.35 133 THR C O 1
ATOM 5139 N N . PRO C 1 134 ? 8.832 -15.317 -18.919 1.00 12.94 134 PRO C N 1
ATOM 5140 C CA . PRO C 1 134 ? 8.668 -13.930 -19.361 1.00 12.86 134 PRO C CA 1
ATOM 5141 C C . PRO C 1 134 ? 8.974 -13.688 -20.834 1.00 13.72 134 PRO C C 1
ATOM 5142 O O . PRO C 1 134 ? 9.908 -14.261 -21.397 1.00 13.52 134 PRO C O 1
ATOM 5146 N N . ARG C 1 135 ? 8.166 -12.832 -21.451 1.00 14.75 135 ARG C N 1
ATOM 5147 C CA . ARG C 1 135 ? 8.332 -12.498 -22.855 1.00 16.52 135 ARG C CA 1
ATOM 5148 C C . ARG C 1 135 ? 9.080 -11.178 -22.972 1.00 13.67 135 ARG C C 1
ATOM 5149 O O . ARG C 1 135 ? 8.701 -10.186 -22.354 1.00 13.71 135 ARG C O 1
ATOM 5157 N N . VAL C 1 136 ? 10.154 -11.175 -23.753 1.00 14.55 136 VAL C N 1
ATOM 5158 C CA . VAL C 1 136 ? 10.954 -9.972 -23.952 1.00 14.70 136 VAL C CA 1
ATOM 5159 C C . VAL C 1 136 ? 10.162 -8.965 -24.793 1.00 14.63 136 VAL C C 1
ATOM 5160 O O . VAL C 1 136 ? 9.679 -9.303 -25.871 1.00 13.68 136 VAL C O 1
ATOM 5164 N N . PRO C 1 137 ? 9.972 -7.734 -24.280 1.00 14.63 137 PRO C N 1
ATOM 5165 C CA . PRO C 1 137 ? 9.231 -6.691 -25.003 1.00 14.89 137 PRO C CA 1
ATOM 5166 C C . PRO C 1 137 ? 9.883 -6.386 -26.350 1.00 15.44 137 PRO C C 1
ATOM 5167 O O . PRO C 1 137 ? 11.106 -6.270 -26.442 1.00 13.14 137 PRO C O 1
ATOM 5171 N N . LYS C 1 138 ? 9.059 -6.253 -27.387 1.00 15.61 138 LYS C N 1
ATOM 5172 C CA . LYS C 1 138 ? 9.537 -5.985 -28.738 1.00 16.97 138 LYS C CA 1
ATOM 5173 C C . LYS C 1 138 ? 9.647 -4.493 -29.061 1.00 17.44 138 LYS C C 1
ATOM 5174 O O . LYS C 1 138 ? 9.348 -4.057 -30.175 1.00 15.87 138 LYS C O 1
ATOM 5180 N N . SER C 1 139 ? 10.103 -3.723 -28.081 1.00 16.37 139 SER C N 1
ATOM 5181 C CA . SER C 1 139 ? 10.277 -2.283 -28.240 1.00 15.83 139 SER C CA 1
ATOM 5182 C C . SER C 1 139 ? 10.994 -1.732 -27.013 1.00 14.69 139 SER C C 1
ATOM 5183 O O . SER C 1 139 ? 11.353 -2.478 -26.102 1.00 13.98 139 SER C O 1
ATOM 5186 N N . GLY C 1 140 ? 11.216 -0.425 -27.008 1.00 12.26 140 GLY C N 1
ATOM 5187 C CA . GLY C 1 140 ? 11.858 0.213 -25.877 1.00 11.53 140 GLY C CA 1
ATOM 5188 C C . GLY C 1 140 ? 13.321 -0.095 -25.633 1.00 11.49 140 GLY C C 1
ATOM 5189 O O . GLY C 1 140 ? 14.098 -0.319 -26.568 1.00 10.34 140 GLY C O 1
ATOM 5190 N N . TYR C 1 141 ? 13.679 -0.121 -24.351 1.00 10.37 141 TYR C N 1
ATOM 5191 C CA . TYR C 1 141 ? 15.052 -0.345 -23.914 1.00 9.82 141 TYR C CA 1
ATOM 5192 C C . TYR C 1 141 ? 15.167 -1.414 -22.831 1.00 9.33 141 TYR C C 1
ATOM 5193 O O . TYR C 1 141 ? 14.170 -1.841 -22.245 1.00 9.52 141 TYR C O 1
ATOM 5202 N N . VAL C 1 142 ? 16.407 -1.810 -22.556 1.00 9.39 142 VAL C N 1
ATOM 5203 C CA . VAL C 1 142 ? 16.714 -2.799 -21.529 1.00 8.76 142 VAL C CA 1
ATOM 5204 C C . VAL C 1 142 ? 17.886 -2.307 -20.684 1.00 8.88 142 VAL C C 1
ATOM 5205 O O . VAL C 1 142 ? 18.739 -1.552 -21.158 1.00 9.31 142 VAL C O 1
ATOM 5209 N N . CYS C 1 143 ? 17.868 -2.685 -19.411 1.00 8.91 143 CYS C N 1
ATOM 5210 C CA . CYS C 1 143 ? 18.928 -2.369 -18.466 1.00 8.28 143 CYS C CA 1
ATOM 5211 C C . CYS C 1 143 ? 19.274 -3.697 -17.820 1.00 8.85 143 CYS C C 1
ATOM 5212 O O . CYS C 1 143 ? 18.396 -4.362 -17.258 1.00 7.54 143 CYS C O 1
ATOM 5215 N N . PHE C 1 144 ? 20.518 -4.134 -17.991 1.00 6.70 144 PHE C N 1
ATOM 5216 C CA . PHE C 1 144 ? 20.951 -5.379 -17.378 1.00 6.94 144 PHE C CA 1
ATOM 5217 C C . PHE C 1 144 ? 22.110 -5.162 -16.426 1.00 6.83 144 PHE C C 1
ATOM 5218 O O . PHE C 1 144 ? 23.054 -4.430 -16.730 1.00 5.84 144 PHE C O 1
ATOM 5226 N N . TYR C 1 145 ? 22.042 -5.838 -15.286 1.00 5.50 145 TYR C N 1
ATOM 5227 C CA . TYR C 1 145 ? 23.101 -5.785 -14.295 1.00 5.27 145 TYR C CA 1
ATOM 5228 C C . TYR C 1 145 ? 23.022 -7.004 -13.399 1.00 6.81 145 TYR C C 1
ATOM 5229 O O . TYR C 1 145 ? 21.938 -7.527 -13.142 1.00 5.64 145 TYR C O 1
ATOM 5238 N N . PRO C 1 146 ? 24.187 -7.548 -13.025 1.00 7.51 146 PRO C N 1
ATOM 5239 C CA . PRO C 1 146 ? 24.247 -8.714 -12.149 1.00 8.21 146 PRO C CA 1
ATOM 5240 C C . PRO C 1 146 ? 24.423 -8.172 -10.726 1.00 8.56 146 PRO C C 1
ATOM 5241 O O . PRO C 1 146 ? 24.797 -7.010 -10.545 1.00 8.97 146 PRO C O 1
ATOM 5245 N N . MET C 1 147 ? 24.108 -8.977 -9.719 1.00 7.14 147 MET C N 1
ATOM 5246 C CA . MET C 1 147 ? 24.267 -8.522 -8.343 1.00 7.83 147 MET C CA 1
ATOM 5247 C C . MET C 1 147 ? 24.354 -9.678 -7.361 1.00 6.71 147 MET C C 1
ATOM 5248 O O . MET C 1 147 ? 23.975 -10.802 -7.679 1.00 5.19 147 MET C O 1
ATOM 5253 N N . ASN C 1 148 ? 24.910 -9.387 -6.188 1.00 7.70 148 ASN C N 1
ATOM 5254 C CA . ASN C 1 148 ? 25.040 -10.352 -5.098 1.00 8.21 148 ASN C CA 1
ATOM 5255 C C . ASN C 1 148 ? 24.374 -9.720 -3.875 1.00 8.39 148 ASN C C 1
ATOM 5256 O O . ASN C 1 148 ? 24.095 -8.518 -3.861 1.00 8.30 148 ASN C O 1
ATOM 5261 N N . LYS C 1 149 ? 24.094 -10.540 -2.868 1.00 8.24 149 LYS C N 1
ATOM 5262 C CA . LYS C 1 149 ? 23.561 -10.049 -1.603 1.00 6.28 149 LYS C CA 1
ATOM 5263 C C . LYS C 1 149 ? 24.788 -10.075 -0.693 1.00 7.54 149 LYS C C 1
ATOM 5264 O O . LYS C 1 149 ? 25.463 -11.097 -0.576 1.00 7.94 149 LYS C O 1
ATOM 5270 N N . ARG C 1 150 ? 25.093 -8.935 -0.085 1.00 7.49 150 ARG C N 1
ATOM 5271 C CA . ARG C 1 150 ? 26.267 -8.781 0.767 1.00 9.78 150 ARG C CA 1
ATOM 5272 C C . ARG C 1 150 ? 26.429 -9.746 1.949 1.00 10.23 150 ARG C C 1
ATOM 5273 O O . ARG C 1 150 ? 25.460 -10.130 2.606 1.00 10.60 150 ARG C O 1
ATOM 5281 N N . ARG C 1 151 ? 27.678 -10.148 2.174 1.00 8.59 151 ARG C N 1
ATOM 5282 C CA . ARG C 1 151 ? 28.075 -11.042 3.258 1.00 11.57 151 ARG C CA 1
ATOM 5283 C C . ARG C 1 151 ? 29.353 -10.431 3.825 1.00 13.67 151 ARG C C 1
ATOM 5284 O O . ARG C 1 151 ? 30.442 -10.971 3.637 1.00 15.38 151 ARG C O 1
ATOM 5292 N N . GLN C 1 152 ? 29.222 -9.284 4.486 1.00 15.82 152 GLN C N 1
ATOM 5293 C CA . GLN C 1 152 ? 30.379 -8.585 5.046 1.00 18.22 152 GLN C CA 1
ATOM 5294 C C . GLN C 1 152 ? 30.076 -7.989 6.409 1.00 17.31 152 GLN C C 1
ATOM 5295 O O . GLN C 1 152 ? 29.157 -7.181 6.544 1.00 16.20 152 GLN C O 1
ATOM 5301 N N . GLY C 1 153 ? 30.867 -8.378 7.409 1.00 17.44 153 GLY C N 1
ATOM 5302 C CA . GLY C 1 153 ? 30.687 -7.863 8.757 1.00 17.12 153 GLY C CA 1
ATOM 5303 C C . GLY C 1 153 ? 29.260 -7.951 9.266 1.00 17.92 153 GLY C C 1
ATOM 5304 O O . GLY C 1 153 ? 28.655 -9.023 9.243 1.00 17.42 153 GLY C O 1
ATOM 5305 N N . GLN C 1 154 ? 28.721 -6.814 9.703 1.00 17.26 154 GLN C N 1
ATOM 5306 C CA . GLN C 1 154 ? 27.358 -6.737 10.223 1.00 17.81 154 GLN C CA 1
ATOM 5307 C C . GLN C 1 154 ? 26.286 -6.754 9.138 1.00 15.60 154 GLN C C 1
ATOM 5308 O O . GLN C 1 154 ? 25.099 -6.865 9.442 1.00 15.48 154 GLN C O 1
ATOM 5314 N N . ASP C 1 155 ? 26.704 -6.626 7.880 1.00 13.57 155 ASP C N 1
ATOM 5315 C CA . ASP C 1 155 ? 25.778 -6.641 6.752 1.00 10.78 155 ASP C CA 1
ATOM 5316 C C . ASP C 1 155 ? 25.865 -7.994 6.049 1.00 10.52 155 ASP C C 1
ATOM 5317 O O . ASP C 1 155 ? 26.443 -8.107 4.967 1.00 8.93 155 ASP C O 1
ATOM 5322 N N . ASN C 1 156 ? 25.310 -9.026 6.679 1.00 9.26 156 ASN C N 1
ATOM 5323 C CA . ASN C 1 156 ? 25.341 -10.359 6.098 1.00 9.51 156 ASN C CA 1
ATOM 5324 C C . ASN C 1 156 ? 23.928 -10.871 5.855 1.00 9.23 156 ASN C C 1
ATOM 5325 O O . ASN C 1 156 ? 23.260 -11.360 6.768 1.00 8.71 156 ASN C O 1
ATOM 5330 N N . TRP C 1 157 ? 23.491 -10.755 4.606 1.00 8.80 157 TRP C N 1
ATOM 5331 C CA . TRP C 1 157 ? 22.161 -11.184 4.180 1.00 8.83 157 TRP C CA 1
ATOM 5332 C C . TRP C 1 157 ? 21.868 -12.648 4.469 1.00 10.04 157 TRP C C 1
ATOM 5333 O O . TRP C 1 157 ? 20.777 -13.000 4.926 1.00 7.71 157 TRP C O 1
ATOM 5344 N N . TYR C 1 158 ? 22.843 -13.500 4.171 1.00 10.73 158 TYR C N 1
ATOM 5345 C CA . TYR C 1 158 ? 22.686 -14.932 4.353 1.00 10.67 158 TYR C CA 1
ATOM 5346 C C . TYR C 1 158 ? 22.631 -15.432 5.792 1.00 10.50 158 TYR C C 1
ATOM 5347 O O . TYR C 1 158 ? 22.237 -16.569 6.028 1.00 10.94 158 TYR C O 1
ATOM 5356 N N . MET C 1 159 ? 23.017 -14.585 6.744 1.00 10.34 159 MET C N 1
ATOM 5357 C CA . MET C 1 159 ? 22.970 -14.950 8.158 1.00 9.92 159 MET C CA 1
ATOM 5358 C C . MET C 1 159 ? 21.678 -14.455 8.818 1.00 12.06 159 MET C C 1
ATOM 5359 O O . MET C 1 159 ? 21.357 -14.853 9.935 1.00 11.10 159 MET C O 1
ATOM 5364 N N . LEU C 1 160 ? 20.944 -13.590 8.121 1.00 9.95 160 LEU C N 1
ATOM 5365 C CA . LEU C 1 160 ? 19.690 -13.041 8.642 1.00 11.18 160 LEU C CA 1
ATOM 5366 C C . LEU C 1 160 ? 18.583 -14.076 8.755 1.00 10.95 160 LEU C C 1
ATOM 5367 O O . LEU C 1 160 ? 18.563 -15.062 8.021 1.00 9.78 160 LEU C O 1
ATOM 5372 N N . PRO C 1 161 ? 17.668 -13.887 9.719 1.00 12.54 161 PRO C N 1
ATOM 5373 C CA . PRO C 1 161 ? 16.551 -14.819 9.891 1.00 12.51 161 PRO C CA 1
ATOM 5374 C C . PRO C 1 161 ? 15.659 -14.625 8.664 1.00 12.42 161 PRO C C 1
ATOM 5375 O O . PRO C 1 161 ? 15.603 -13.522 8.117 1.00 11.29 161 PRO C O 1
ATOM 5379 N N . ALA C 1 162 ? 14.987 -15.682 8.218 1.00 12.39 162 ALA C N 1
ATOM 5380 C CA . ALA C 1 162 ? 14.111 -15.595 7.048 1.00 14.05 162 ALA C CA 1
ATOM 5381 C C . ALA C 1 162 ? 13.063 -14.493 7.182 1.00 15.41 162 ALA C C 1
ATOM 5382 O O . ALA C 1 162 ? 12.756 -13.798 6.214 1.00 13.29 162 ALA C O 1
ATOM 5384 N N . LYS C 1 163 ? 12.544 -14.322 8.397 1.00 17.66 163 LYS C N 1
ATOM 5385 C CA . LYS C 1 163 ? 11.528 -13.314 8.682 1.00 18.71 163 LYS C CA 1
ATOM 5386 C C . LYS C 1 163 ? 12.021 -11.894 8.396 1.00 17.49 163 LYS C C 1
ATOM 5387 O O . LYS C 1 163 ? 11.275 -11.069 7.867 1.00 16.65 163 LYS C O 1
ATOM 5393 N N . GLU C 1 164 ? 13.271 -11.607 8.753 1.00 16.75 164 GLU C N 1
ATOM 5394 C CA . GLU C 1 164 ? 13.846 -10.285 8.508 1.00 16.88 164 GLU C CA 1
ATOM 5395 C C . GLU C 1 164 ? 14.049 -10.075 7.007 1.00 15.32 164 GLU C C 1
ATOM 5396 O O . GLU C 1 164 ? 13.768 -8.999 6.482 1.00 14.38 164 GLU C O 1
ATOM 5402 N N . ARG C 1 165 ? 14.528 -11.110 6.320 1.00 14.37 165 ARG C N 1
ATOM 5403 C CA . ARG C 1 165 ? 14.732 -11.033 4.877 1.00 13.70 165 ARG C CA 1
ATOM 5404 C C . ARG C 1 165 ? 13.392 -10.781 4.178 1.00 13.11 165 ARG C C 1
ATOM 5405 O O . ARG C 1 165 ? 13.328 -10.045 3.193 1.00 10.58 165 ARG C O 1
ATOM 5413 N N . ALA C 1 166 ? 12.323 -11.374 4.710 1.00 11.83 166 ALA C N 1
ATOM 5414 C CA . ALA C 1 166 ? 10.983 -11.196 4.146 1.00 13.40 166 ALA C CA 1
ATOM 5415 C C . ALA C 1 166 ? 10.551 -9.737 4.281 1.00 14.58 166 ALA C C 1
ATOM 5416 O O . ALA C 1 166 ? 10.023 -9.149 3.340 1.00 15.76 166 ALA C O 1
ATOM 5418 N N . SER C 1 167 ? 10.792 -9.158 5.454 1.00 14.97 167 SER C N 1
ATOM 5419 C CA . SER C 1 167 ? 10.446 -7.764 5.719 1.00 16.85 167 SER C CA 1
ATOM 5420 C C . SER C 1 167 ? 11.227 -6.818 4.804 1.00 17.28 167 SER C C 1
ATOM 5421 O O . SER C 1 167 ? 10.679 -5.844 4.287 1.00 16.84 167 SER C O 1
ATOM 5424 N N . LEU C 1 168 ? 12.511 -7.108 4.613 1.00 16.04 168 LEU C N 1
ATOM 5425 C CA . LEU C 1 168 ? 13.357 -6.282 3.762 1.00 15.16 168 LEU C CA 1
ATOM 5426 C C . LEU C 1 168 ? 12.906 -6.319 2.306 1.00 13.99 168 LEU C C 1
ATOM 5427 O O . LEU C 1 168 ? 12.872 -5.283 1.639 1.00 14.58 168 LEU C O 1
ATOM 5432 N N . MET C 1 169 ? 12.532 -7.505 1.830 1.00 13.81 169 MET C N 1
ATOM 5433 C CA . MET C 1 169 ? 12.072 -7.676 0.454 1.00 15.04 169 MET C CA 1
ATOM 5434 C C . MET C 1 169 ? 10.693 -7.062 0.225 1.00 16.51 169 MET C C 1
ATOM 5435 O O . MET C 1 169 ? 10.412 -6.546 -0.857 1.00 16.26 169 MET C O 1
ATOM 5440 N N . LYS C 1 170 ? 9.835 -7.120 1.242 1.00 16.58 170 LYS C N 1
ATOM 5441 C CA . LYS C 1 170 ? 8.497 -6.547 1.137 1.00 18.79 170 LYS C CA 1
ATOM 5442 C C . LYS C 1 170 ? 8.613 -5.036 0.924 1.00 18.08 170 LYS C C 1
ATOM 5443 O O . LYS C 1 170 ? 7.936 -4.470 0.067 1.00 18.88 170 LYS C O 1
ATOM 5449 N N . ALA C 1 171 ? 9.505 -4.400 1.679 1.00 17.30 171 ALA C N 1
ATOM 5450 C CA . ALA C 1 171 ? 9.732 -2.960 1.563 1.00 18.59 171 ALA C CA 1
ATOM 5451 C C . ALA C 1 171 ? 10.263 -2.622 0.166 1.00 19.23 171 ALA C C 1
ATOM 5452 O O . ALA C 1 171 ? 9.890 -1.607 -0.425 1.00 20.16 171 ALA C O 1
ATOM 5454 N N . HIS C 1 172 ? 11.121 -3.494 -0.356 1.00 18.87 172 HIS C N 1
ATOM 5455 C CA . HIS C 1 172 ? 11.701 -3.331 -1.686 1.00 19.83 172 HIS C CA 1
ATOM 5456 C C . HIS C 1 172 ? 10.587 -3.370 -2.740 1.00 19.94 172 HIS C C 1
ATOM 5457 O O . HIS C 1 172 ? 10.565 -2.559 -3.671 1.00 17.16 172 HIS C O 1
ATOM 5464 N N . GLY C 1 173 ? 9.664 -4.316 -2.575 1.00 18.98 173 GLY C N 1
ATOM 5465 C CA . GLY C 1 173 ? 8.552 -4.451 -3.500 1.00 20.27 173 GLY C CA 1
ATOM 5466 C C . GLY C 1 173 ? 7.601 -3.265 -3.475 1.00 21.08 173 GLY C C 1
ATOM 5467 O O . GLY C 1 173 ? 7.023 -2.909 -4.504 1.00 21.21 173 GLY C O 1
ATOM 5468 N N . GLU C 1 174 ? 7.443 -2.648 -2.306 1.00 20.80 174 GLU C N 1
ATOM 5469 C CA . GLU C 1 174 ? 6.559 -1.495 -2.156 1.00 22.76 174 GLU C CA 1
ATOM 5470 C C . GLU C 1 174 ? 7.135 -0.244 -2.809 1.00 22.92 174 GLU C C 1
ATOM 5471 O O . GLU C 1 174 ? 6.392 0.622 -3.273 1.00 22.80 174 GLU C O 1
ATOM 5477 N N . THR C 1 175 ? 8.460 -0.151 -2.844 1.00 20.30 175 THR C N 1
ATOM 5478 C CA . THR C 1 175 ? 9.124 0.984 -3.470 1.00 19.03 175 THR C CA 1
ATOM 5479 C C . THR C 1 175 ? 8.967 0.869 -4.986 1.00 18.76 175 THR C C 1
ATOM 5480 O O . THR C 1 175 ? 8.762 1.867 -5.675 1.00 18.97 175 THR C O 1
ATOM 5484 N N . GLY C 1 176 ? 9.032 -0.362 -5.489 1.00 18.66 176 GLY C N 1
ATOM 5485 C CA . GLY C 1 176 ? 8.902 -0.595 -6.917 1.00 19.92 176 GLY C CA 1
ATOM 5486 C C . GLY C 1 176 ? 7.485 -0.518 -7.455 1.00 20.65 176 GLY C C 1
ATOM 5487 O O . GLY C 1 176 ? 7.280 -0.521 -8.667 1.00 19.81 176 GLY C O 1
ATOM 5488 N N . ARG C 1 177 ? 6.516 -0.408 -6.550 1.00 22.69 177 ARG C N 1
ATOM 5489 C CA . ARG C 1 177 ? 5.100 -0.339 -6.900 1.00 24.48 177 ARG C CA 1
ATOM 5490 C C . ARG C 1 177 ? 4.739 0.777 -7.882 1.00 22.83 177 ARG C C 1
ATOM 5491 O O . ARG C 1 177 ? 4.026 0.541 -8.855 1.00 21.61 177 ARG C O 1
ATOM 5499 N N . LYS C 1 178 ? 5.236 1.985 -7.632 1.00 22.26 178 LYS C N 1
ATOM 5500 C CA . LYS C 1 178 ? 4.940 3.130 -8.494 1.00 22.76 178 LYS C CA 1
ATOM 5501 C C . LYS C 1 178 ? 5.473 2.989 -9.925 1.00 22.62 178 LYS C C 1
ATOM 5502 O O . LYS C 1 178 ? 5.060 3.731 -10.815 1.00 21.72 178 LYS C O 1
ATOM 5508 N N . TYR C 1 179 ? 6.381 2.038 -10.140 1.00 21.58 179 TYR C N 1
ATOM 5509 C CA . TYR C 1 179 ? 6.973 1.813 -11.460 1.00 20.86 179 TYR C CA 1
ATOM 5510 C C . TYR C 1 179 ? 6.267 0.724 -12.266 1.00 23.25 179 TYR C C 1
ATOM 5511 O O . TYR C 1 179 ? 6.654 0.429 -13.399 1.00 21.22 179 TYR C O 1
ATOM 5520 N N . GLN C 1 180 ? 5.209 0.169 -11.680 1.00 25.97 180 GLN C N 1
ATOM 5521 C CA . GLN C 1 180 ? 4.391 -0.896 -12.263 1.00 29.31 180 GLN C CA 1
ATOM 5522 C C . GLN C 1 180 ? 4.180 -0.851 -13.781 1.00 28.60 180 GLN C C 1
ATOM 5523 O O . GLN C 1 180 ? 4.644 -1.736 -14.502 1.00 29.73 180 GLN C O 1
ATOM 5529 N N . GLY C 1 181 ? 3.481 0.175 -14.259 1.00 27.62 181 GLY C N 1
ATOM 5530 C CA . GLY C 1 181 ? 3.203 0.281 -15.683 1.00 25.54 181 GLY C CA 1
ATOM 5531 C C . GLY C 1 181 ? 4.298 0.847 -16.571 1.00 24.60 181 GLY C C 1
ATOM 5532 O O . GLY C 1 181 ? 4.124 0.926 -17.789 1.00 24.81 181 GLY C O 1
ATOM 5533 N N . GLU C 1 182 ? 5.427 1.222 -15.978 1.00 21.08 182 GLU C N 1
ATOM 5534 C CA . GLU C 1 182 ? 6.530 1.799 -16.738 1.00 20.05 182 GLU C CA 1
ATOM 5535 C C . GLU C 1 182 ? 7.751 0.897 -16.869 1.00 17.77 182 GLU C C 1
ATOM 5536 O O . GLU C 1 182 ? 8.460 0.952 -17.875 1.00 14.62 182 GLU C O 1
ATOM 5542 N N . VAL C 1 183 ? 7.999 0.075 -15.854 1.00 15.46 183 VAL C N 1
ATOM 5543 C CA . VAL C 1 183 ? 9.160 -0.811 -15.863 1.00 15.44 183 VAL C CA 1
ATOM 5544 C C . VAL C 1 183 ? 8.816 -2.279 -15.605 1.00 14.54 183 VAL C C 1
ATOM 5545 O O . VAL C 1 183 ? 8.160 -2.608 -14.617 1.00 14.32 183 VAL C O 1
ATOM 5549 N N . MET C 1 184 ? 9.240 -3.148 -16.519 1.00 13.48 184 MET C N 1
ATOM 5550 C CA . MET C 1 184 ? 9.033 -4.589 -16.381 1.00 14.29 184 MET C CA 1
ATOM 5551 C C . MET C 1 184 ? 10.363 -5.144 -15.870 1.00 14.14 184 MET C C 1
ATOM 5552 O O . MET C 1 184 ? 11.426 -4.761 -16.355 1.00 12.59 184 MET C O 1
ATOM 5557 N N . GLN C 1 185 ? 10.303 -6.055 -14.907 1.00 14.28 185 GLN C N 1
ATOM 5558 C CA . GLN C 1 185 ? 11.517 -6.625 -14.336 1.00 14.94 185 GLN C CA 1
ATOM 5559 C C . GLN C 1 185 ? 11.543 -8.148 -14.395 1.00 15.21 185 GLN C C 1
ATOM 5560 O O . GLN C 1 185 ? 10.520 -8.804 -14.184 1.00 13.99 185 GLN C O 1
ATOM 5566 N N . VAL C 1 186 ? 12.702 -8.697 -14.756 1.00 12.99 186 VAL C N 1
ATOM 5567 C CA . VAL C 1 186 ? 12.897 -10.144 -14.789 1.00 10.45 186 VAL C CA 1
ATOM 5568 C C . VAL C 1 186 ? 14.126 -10.425 -13.932 1.00 10.61 186 VAL C C 1
ATOM 5569 O O . VAL C 1 186 ? 15.210 -9.895 -14.196 1.00 9.62 186 VAL C O 1
ATOM 5573 N N . ILE C 1 187 ? 13.931 -11.183 -12.857 1.00 9.14 187 ILE C N 1
ATOM 5574 C CA . ILE C 1 187 ? 15.029 -11.550 -11.973 1.00 8.32 187 ILE C CA 1
ATOM 5575 C C . ILE C 1 187 ? 15.396 -12.998 -12.264 1.00 9.28 187 ILE C C 1
ATOM 5576 O O . ILE C 1 187 ? 14.522 -13.857 -12.402 1.00 8.03 187 ILE C O 1
ATOM 5581 N N . SER C 1 188 ? 16.690 -13.251 -12.425 1.00 7.65 188 SER C N 1
ATOM 5582 C CA . SER C 1 188 ? 17.170 -14.598 -12.686 1.00 6.90 188 SER C CA 1
ATOM 5583 C C . SER C 1 188 ? 18.318 -14.900 -11.731 1.00 6.30 188 SER C C 1
ATOM 5584 O O . SER C 1 188 ? 19.060 -13.999 -11.340 1.00 7.31 188 SER C O 1
ATOM 5587 N N . GLY C 1 189 ? 18.402 -16.150 -11.290 1.00 6.61 189 GLY C N 1
ATOM 5588 C CA . GLY C 1 189 ? 19.461 -16.542 -10.378 1.00 6.14 189 GLY C CA 1
ATOM 5589 C C . GLY C 1 189 ? 20.602 -17.231 -11.096 1.00 5.83 189 GLY C C 1
ATOM 5590 O O . GLY C 1 189 ? 20.380 -18.022 -12.008 1.00 3.98 189 GLY C O 1
ATOM 5591 N N . ALA C 1 190 ? 21.829 -16.928 -10.687 1.00 6.50 190 ALA C N 1
ATOM 5592 C CA . ALA C 1 190 ? 23.000 -17.542 -11.295 1.00 5.26 190 ALA C CA 1
ATOM 5593 C C . ALA C 1 190 ? 23.888 -18.157 -10.220 1.00 7.02 190 ALA C C 1
ATOM 5594 O O . ALA C 1 190 ? 25.091 -18.337 -10.417 1.00 6.82 190 ALA C O 1
ATOM 5596 N N . GLN C 1 191 ? 23.289 -18.461 -9.069 1.00 6.61 191 GLN C N 1
ATOM 5597 C CA . GLN C 1 191 ? 24.025 -19.086 -7.977 1.00 6.90 191 GLN C CA 1
ATOM 5598 C C . GLN C 1 191 ? 24.493 -20.425 -8.529 1.00 6.57 191 GLN C C 1
ATOM 5599 O O . GLN C 1 191 ? 23.694 -21.189 -9.068 1.00 6.56 191 GLN C O 1
ATOM 5605 N N . GLY C 1 192 ? 25.799 -20.664 -8.464 1.00 7.37 192 GLY C N 1
ATOM 5606 C CA . GLY C 1 192 ? 26.358 -21.903 -8.976 1.00 7.24 192 GLY C CA 1
ATOM 5607 C C . GLY C 1 192 ? 26.357 -21.992 -10.492 1.00 7.59 192 GLY C C 1
ATOM 5608 O O . GLY C 1 192 ? 26.721 -23.029 -11.045 1.00 9.64 192 GLY C O 1
ATOM 5609 N N . LEU C 1 193 ? 25.981 -20.905 -11.167 1.00 6.69 193 LEU C N 1
ATOM 5610 C CA . LEU C 1 193 ? 25.913 -20.891 -12.629 1.00 6.58 193 LEU C CA 1
ATOM 5611 C C . LEU C 1 193 ? 26.808 -19.852 -13.298 1.00 6.59 193 LEU C C 1
ATOM 5612 O O . LEU C 1 193 ? 27.248 -20.047 -14.431 1.00 7.48 193 LEU C O 1
ATOM 5617 N N . ASP C 1 194 ? 27.025 -18.727 -12.624 1.00 6.70 194 ASP C N 1
ATOM 5618 C CA . ASP C 1 194 ? 27.875 -17.675 -13.167 1.00 6.74 194 ASP C CA 1
ATOM 5619 C C . ASP C 1 194 ? 28.572 -16.917 -12.032 1.00 7.25 194 ASP C C 1
ATOM 5620 O O . ASP C 1 194 ? 28.478 -17.311 -10.865 1.00 5.64 194 ASP C O 1
ATOM 5625 N N . ASP C 1 195 ? 29.228 -15.811 -12.369 1.00 6.28 195 ASP C N 1
ATOM 5626 C CA . ASP C 1 195 ? 30.009 -15.042 -11.402 1.00 6.50 195 ASP C CA 1
ATOM 5627 C C . ASP C 1 195 ? 29.275 -14.233 -10.347 1.00 7.21 195 ASP C C 1
ATOM 5628 O O . ASP C 1 195 ? 29.868 -13.842 -9.338 1.00 6.78 195 ASP C O 1
ATOM 5633 N N . TRP C 1 196 ? 28.000 -13.962 -10.590 1.00 6.82 196 TRP C N 1
ATOM 5634 C CA . TRP C 1 196 ? 27.181 -13.221 -9.640 1.00 5.47 196 TRP C CA 1
ATOM 5635 C C . TRP C 1 196 ? 25.989 -14.091 -9.252 1.00 4.70 196 TRP C C 1
ATOM 5636 O O . TRP C 1 196 ? 25.655 -15.043 -9.958 1.00 4.51 196 TRP C O 1
ATOM 5647 N N . GLU C 1 197 ? 25.350 -13.757 -8.135 1.00 5.47 197 GLU C N 1
ATOM 5648 C CA . GLU C 1 197 ? 24.207 -14.521 -7.639 1.00 5.76 197 GLU C CA 1
ATOM 5649 C C . GLU C 1 197 ? 22.913 -14.324 -8.424 1.00 7.04 197 GLU C C 1
ATOM 5650 O O . GLU C 1 197 ? 22.110 -15.253 -8.545 1.00 6.44 197 GLU C O 1
ATOM 5656 N N . TRP C 1 198 ? 22.705 -13.118 -8.942 1.00 6.33 198 TRP C N 1
ATOM 5657 C CA . TRP C 1 198 ? 21.504 -12.826 -9.714 1.00 6.34 198 TRP C CA 1
ATOM 5658 C C . TRP C 1 198 ? 21.795 -11.955 -10.923 1.00 6.75 198 TRP C C 1
ATOM 5659 O O . TRP C 1 198 ? 22.788 -11.237 -10.968 1.00 5.71 198 TRP C O 1
ATOM 5670 N N . GLY C 1 199 ? 20.904 -12.050 -11.902 1.00 6.25 199 GLY C N 1
ATOM 5671 C CA . GLY C 1 199 ? 20.985 -11.233 -13.092 1.00 6.42 199 GLY C CA 1
ATOM 5672 C C . GLY C 1 199 ? 19.674 -10.468 -13.056 1.00 8.74 199 GLY C C 1
ATOM 5673 O O . GLY C 1 199 ? 18.641 -11.040 -12.693 1.00 9.45 199 GLY C O 1
ATOM 5674 N N . VAL C 1 200 ? 19.705 -9.175 -13.354 1.00 7.14 200 VAL C N 1
ATOM 5675 C CA . VAL C 1 200 ? 18.478 -8.383 -13.345 1.00 8.51 200 VAL C CA 1
ATOM 5676 C C . VAL C 1 200 ? 18.269 -7.688 -14.683 1.00 8.29 200 VAL C C 1
ATOM 5677 O O . VAL C 1 200 ? 19.174 -7.027 -15.194 1.00 7.27 200 VAL C O 1
ATOM 5681 N N . ASP C 1 201 ? 17.088 -7.881 -15.261 1.00 8.10 201 ASP C N 1
ATOM 5682 C CA . ASP C 1 201 ? 16.722 -7.240 -16.517 1.00 9.15 201 ASP C CA 1
ATOM 5683 C C . ASP C 1 201 ? 15.549 -6.304 -16.279 1.00 8.59 201 ASP C C 1
ATOM 5684 O O . ASP C 1 201 ? 14.524 -6.713 -15.739 1.00 9.22 201 ASP C O 1
ATOM 5689 N N . LEU C 1 202 ? 15.714 -5.045 -16.661 1.00 9.55 202 LEU C N 1
ATOM 5690 C CA . LEU C 1 202 ? 14.649 -4.060 -16.531 1.00 9.47 202 LEU C CA 1
ATOM 5691 C C . LEU C 1 202 ? 14.308 -3.642 -17.950 1.00 10.11 202 LEU C C 1
ATOM 5692 O O . LEU C 1 202 ? 15.208 -3.409 -18.760 1.00 8.89 202 LEU C O 1
ATOM 5697 N N . PHE C 1 203 ? 13.015 -3.609 -18.266 1.00 9.80 203 PHE C N 1
ATOM 5698 C CA . PHE C 1 203 ? 12.551 -3.211 -19.593 1.00 9.60 203 PHE C CA 1
ATOM 5699 C C . PHE C 1 203 ? 11.636 -1.999 -19.469 1.00 10.20 203 PHE C C 1
ATOM 5700 O O . PHE C 1 203 ? 10.732 -1.975 -18.630 1.00 9.57 203 PHE C O 1
ATOM 5708 N N . SER C 1 204 ? 11.882 -0.987 -20.298 1.00 10.36 204 SER C N 1
ATOM 5709 C CA . SER C 1 204 ? 11.081 0.235 -20.275 1.00 11.38 204 SER C CA 1
ATOM 5710 C C . SER C 1 204 ? 11.177 0.986 -21.597 1.00 11.15 204 SER C C 1
ATOM 5711 O O . SER C 1 204 ? 12.111 0.774 -22.377 1.00 10.01 204 SER C O 1
ATOM 5714 N N . GLU C 1 205 ? 10.200 1.855 -21.848 1.00 11.87 205 GLU C N 1
ATOM 5715 C CA . GLU C 1 205 ? 10.175 2.655 -23.072 1.00 12.38 205 GLU C CA 1
ATOM 5716 C C . GLU C 1 205 ? 11.033 3.906 -22.938 1.00 12.44 205 GLU C C 1
ATOM 5717 O O . GLU C 1 205 ? 11.242 4.631 -23.911 1.00 13.00 205 GLU C O 1
ATOM 5723 N N . ASP C 1 206 ? 11.525 4.155 -21.729 1.00 12.61 206 ASP C N 1
ATOM 5724 C CA . ASP C 1 206 ? 12.360 5.320 -21.450 1.00 13.74 206 ASP C CA 1
ATOM 5725 C C . ASP C 1 206 ? 13.485 4.900 -20.504 1.00 12.37 206 ASP C C 1
ATOM 5726 O O . ASP C 1 206 ? 13.227 4.491 -19.375 1.00 11.90 206 ASP C O 1
ATOM 5731 N N . PRO C 1 207 ? 14.753 5.004 -20.954 1.00 12.03 207 PRO C N 1
ATOM 5732 C CA . PRO C 1 207 ? 15.898 4.625 -20.114 1.00 11.31 207 PRO C CA 1
ATOM 5733 C C . PRO C 1 207 ? 16.012 5.420 -18.808 1.00 12.36 207 PRO C C 1
ATOM 5734 O O . PRO C 1 207 ? 16.654 4.968 -17.861 1.00 12.00 207 PRO C O 1
ATOM 5738 N N . VAL C 1 208 ? 15.383 6.594 -18.748 1.00 12.34 208 VAL C N 1
ATOM 5739 C CA . VAL C 1 208 ? 15.421 7.400 -17.529 1.00 12.97 208 VAL C CA 1
ATOM 5740 C C . VAL C 1 208 ? 14.695 6.686 -16.387 1.00 10.99 208 VAL C C 1
ATOM 5741 O O . VAL C 1 208 ? 15.014 6.897 -15.221 1.00 12.41 208 VAL C O 1
ATOM 5745 N N . GLN C 1 209 ? 13.725 5.837 -16.724 1.00 11.42 209 GLN C N 1
ATOM 5746 C CA . GLN C 1 209 ? 12.985 5.081 -15.711 1.00 12.05 209 GLN C CA 1
ATOM 5747 C C . GLN C 1 209 ? 13.953 4.153 -14.975 1.00 11.23 209 GLN C C 1
ATOM 5748 O O . GLN C 1 209 ? 13.784 3.892 -13.780 1.00 11.52 209 GLN C O 1
ATOM 5754 N N . PHE C 1 210 ? 14.955 3.645 -15.697 1.00 10.46 210 PHE C N 1
ATOM 5755 C CA . PHE C 1 210 ? 15.970 2.772 -15.099 1.00 10.12 210 PHE C CA 1
ATOM 5756 C C . PHE C 1 210 ? 16.704 3.578 -14.036 1.00 10.89 210 PHE C C 1
ATOM 5757 O O . PHE C 1 210 ? 16.956 3.092 -12.932 1.00 10.24 210 PHE C O 1
ATOM 5765 N N . LYS C 1 211 ? 17.049 4.815 -14.389 1.00 10.07 211 LYS C N 1
ATOM 5766 C CA . LYS C 1 211 ? 17.757 5.705 -13.478 1.00 11.46 211 LYS C CA 1
ATOM 5767 C C . LYS C 1 211 ? 16.921 6.009 -12.236 1.00 11.17 211 LYS C C 1
ATOM 5768 O O . LYS C 1 211 ? 17.420 5.952 -11.111 1.00 11.91 211 LYS C O 1
ATOM 5774 N N . LYS C 1 212 ? 15.644 6.307 -12.446 1.00 10.97 212 LYS C N 1
ATOM 5775 C CA . LYS C 1 212 ? 14.741 6.629 -11.346 1.00 12.06 212 LYS C CA 1
ATOM 5776 C C . LYS C 1 212 ? 14.527 5.479 -10.369 1.00 11.29 212 LYS C C 1
ATOM 5777 O O . LYS C 1 212 ? 14.678 5.660 -9.166 1.00 11.89 212 LYS C O 1
ATOM 5783 N N . ILE C 1 213 ? 14.209 4.294 -10.884 1.00 9.77 213 ILE C N 1
ATOM 5784 C CA . ILE C 1 213 ? 13.959 3.151 -10.012 1.00 10.68 213 ILE C CA 1
ATOM 5785 C C . ILE C 1 213 ? 15.207 2.620 -9.303 1.00 10.66 213 ILE C C 1
ATOM 5786 O O . ILE C 1 213 ? 15.149 2.294 -8.122 1.00 12.30 213 ILE C O 1
ATOM 5791 N N . VAL C 1 214 ? 16.338 2.570 -10.006 1.00 10.48 214 VAL C N 1
ATOM 5792 C CA . VAL C 1 214 ? 17.574 2.072 -9.405 1.00 9.30 214 VAL C CA 1
ATOM 5793 C C . VAL C 1 214 ? 18.091 3.014 -8.319 1.00 9.78 214 VAL C C 1
ATOM 5794 O O . VAL C 1 214 ? 18.530 2.562 -7.260 1.00 9.82 214 VAL C O 1
ATOM 5798 N N . TYR C 1 215 ? 18.005 4.319 -8.561 1.00 8.72 215 TYR C N 1
ATOM 5799 C CA . TYR C 1 215 ? 18.455 5.288 -7.566 1.00 9.51 215 TYR C CA 1
ATOM 5800 C C . TYR C 1 215 ? 17.540 5.276 -6.343 1.00 10.23 215 TYR C C 1
ATOM 5801 O O . TYR C 1 215 ? 18.017 5.203 -5.213 1.00 10.70 215 TYR C O 1
ATOM 5810 N N . GLU C 1 216 ? 16.227 5.321 -6.567 1.00 11.87 216 GLU C N 1
ATOM 5811 C CA . GLU C 1 216 ? 15.288 5.319 -5.449 1.00 12.10 216 GLU C CA 1
ATOM 5812 C C . GLU C 1 216 ? 15.427 4.063 -4.587 1.00 12.24 216 GLU C C 1
ATOM 5813 O O . GLU C 1 216 ? 15.515 4.156 -3.361 1.00 11.55 216 GLU C O 1
ATOM 5819 N N . MET C 1 217 ? 15.489 2.898 -5.230 1.00 11.64 217 MET C N 1
ATOM 5820 C CA . MET C 1 217 ? 15.622 1.636 -4.505 1.00 13.14 217 MET C CA 1
ATOM 5821 C C . MET C 1 217 ? 16.894 1.511 -3.676 1.00 12.72 217 MET C C 1
ATOM 5822 O O . MET C 1 217 ? 16.919 0.765 -2.698 1.00 12.09 217 MET C O 1
ATOM 5827 N N . ARG C 1 218 ? 17.942 2.244 -4.048 1.00 12.05 218 ARG C N 1
ATOM 5828 C CA . ARG C 1 218 ? 19.201 2.179 -3.307 1.00 11.89 218 ARG C CA 1
ATOM 5829 C C . ARG C 1 218 ? 19.048 2.712 -1.882 1.00 11.52 218 ARG C C 1
ATOM 5830 O O . ARG C 1 218 ? 19.886 2.454 -1.013 1.00 10.10 218 ARG C O 1
ATOM 5838 N N . PHE C 1 219 ? 17.955 3.427 -1.637 1.00 12.50 219 PHE C N 1
ATOM 5839 C CA . PHE C 1 219 ? 17.690 3.967 -0.311 1.00 11.82 219 PHE C CA 1
ATOM 5840 C C . PHE C 1 219 ? 16.952 2.960 0.573 1.00 12.52 219 PHE C C 1
ATOM 5841 O O . PHE C 1 219 ? 16.889 3.133 1.790 1.00 13.48 219 PHE C O 1
ATOM 5849 N N . ASP C 1 220 ? 16.391 1.914 -0.038 1.00 12.51 220 ASP C N 1
ATOM 5850 C CA . ASP C 1 220 ? 15.705 0.862 0.722 1.00 13.89 220 ASP C CA 1
ATOM 5851 C C . ASP C 1 220 ? 16.811 0.144 1.481 1.00 13.22 220 ASP C C 1
ATOM 5852 O O . ASP C 1 220 ? 17.893 -0.062 0.934 1.00 13.67 220 ASP C O 1
ATOM 5857 N N . GLU C 1 221 ? 16.545 -0.255 2.721 1.00 13.70 221 GLU C N 1
ATOM 5858 C CA . GLU C 1 221 ? 17.558 -0.931 3.530 1.00 11.73 221 GLU C CA 1
ATOM 5859 C C . GLU C 1 221 ? 18.154 -2.167 2.866 1.00 11.46 221 GLU C C 1
ATOM 5860 O O . GLU C 1 221 ? 19.362 -2.393 2.947 1.00 11.83 221 GLU C O 1
ATOM 5866 N N . VAL C 1 222 ? 17.313 -2.957 2.204 1.00 10.37 222 VAL C N 1
ATOM 5867 C CA . VAL C 1 222 ? 17.779 -4.169 1.529 1.00 10.17 222 VAL C CA 1
ATOM 5868 C C . VAL C 1 222 ? 18.873 -3.867 0.494 1.00 10.69 222 VAL C C 1
ATOM 5869 O O . VAL C 1 222 ? 19.829 -4.627 0.354 1.00 11.62 222 VAL C O 1
ATOM 5873 N N . SER C 1 223 ? 18.751 -2.743 -0.206 1.00 11.62 223 SER C N 1
ATOM 5874 C CA . SER C 1 223 ? 19.747 -2.364 -1.207 1.00 11.27 223 SER C CA 1
ATOM 5875 C C . SER C 1 223 ? 20.905 -1.589 -0.596 1.00 11.25 223 SER C C 1
ATOM 5876 O O . SER C 1 223 ? 22.067 -1.838 -0.921 1.00 10.47 223 SER C O 1
ATOM 5879 N N . ALA C 1 224 ? 20.584 -0.640 0.280 1.00 10.36 224 ALA C N 1
ATOM 5880 C CA . ALA C 1 224 ? 21.604 0.182 0.925 1.00 10.61 224 ALA C CA 1
ATOM 5881 C C . ALA C 1 224 ? 22.625 -0.652 1.691 1.00 9.62 224 ALA C C 1
ATOM 5882 O O . ALA C 1 224 ? 23.828 -0.447 1.549 1.00 10.13 224 ALA C O 1
ATOM 5884 N N . ARG C 1 225 ? 22.137 -1.598 2.488 1.00 8.42 225 ARG C N 1
ATOM 5885 C CA . ARG C 1 225 ? 23.005 -2.452 3.294 1.00 10.09 225 ARG C CA 1
ATOM 5886 C C . ARG C 1 225 ? 23.439 -3.768 2.653 1.00 8.95 225 ARG C C 1
ATOM 5887 O O . ARG C 1 225 ? 24.539 -4.243 2.919 1.00 9.28 225 ARG C O 1
ATOM 5895 N N . TYR C 1 226 ? 22.587 -4.359 1.819 1.00 9.60 226 TYR C N 1
ATOM 5896 C CA . TYR C 1 226 ? 22.909 -5.663 1.238 1.00 9.74 226 TYR C CA 1
ATOM 5897 C C . TYR C 1 226 ? 23.123 -5.748 -0.273 1.00 10.26 226 TYR C C 1
ATOM 5898 O O . TYR C 1 226 ? 23.399 -6.828 -0.804 1.00 10.12 226 TYR C O 1
ATOM 5907 N N . GLY C 1 227 ? 23.022 -4.617 -0.959 1.00 9.06 227 GLY C N 1
ATOM 5908 C CA . GLY C 1 227 ? 23.197 -4.622 -2.397 1.00 9.90 227 GLY C CA 1
ATOM 5909 C C . GLY C 1 227 ? 24.640 -4.546 -2.859 1.00 9.94 227 GLY C C 1
ATOM 5910 O O . GLY C 1 227 ? 25.389 -3.659 -2.453 1.00 10.10 227 GLY C O 1
ATOM 5911 N N . GLU C 1 228 ? 25.024 -5.496 -3.703 1.00 10.31 228 GLU C N 1
ATOM 5912 C CA . GLU C 1 228 ? 26.369 -5.555 -4.269 1.00 11.86 228 GLU C CA 1
ATOM 5913 C C . GLU C 1 228 ? 26.130 -5.617 -5.780 1.00 11.72 228 GLU C C 1
ATOM 5914 O O . GLU C 1 228 ? 25.725 -6.652 -6.315 1.00 11.67 228 GLU C O 1
ATOM 5920 N N . PHE C 1 229 ? 26.375 -4.502 -6.464 1.00 11.33 229 PHE C N 1
ATOM 5921 C CA . PHE C 1 229 ? 26.113 -4.410 -7.901 1.00 11.23 229 PHE C CA 1
ATOM 5922 C C . PHE C 1 229 ? 27.291 -4.535 -8.865 1.00 10.68 229 PHE C C 1
ATOM 5923 O O . PHE C 1 229 ? 28.385 -4.029 -8.613 1.00 11.22 229 PHE C O 1
ATOM 5931 N N . GLY C 1 230 ? 27.036 -5.214 -9.979 1.00 11.54 230 GLY C N 1
ATOM 5932 C CA . GLY C 1 230 ? 28.041 -5.395 -11.007 1.00 9.72 230 GLY C CA 1
ATOM 5933 C C . GLY C 1 230 ? 27.893 -4.307 -12.056 1.00 9.72 230 GLY C C 1
ATOM 5934 O O . GLY C 1 230 ? 27.319 -3.252 -11.779 1.00 9.39 230 GLY C O 1
ATOM 5935 N N . PRO C 1 231 ? 28.379 -4.541 -13.280 1.00 9.64 231 PRO C N 1
ATOM 5936 C CA . PRO C 1 231 ? 28.284 -3.553 -14.361 1.00 8.98 231 PRO C CA 1
ATOM 5937 C C . PRO C 1 231 ? 26.849 -3.360 -14.871 1.00 8.80 231 PRO C C 1
ATOM 5938 O O . PRO C 1 231 ? 26.026 -4.267 -14.784 1.00 7.85 231 PRO C O 1
ATOM 5942 N N . PHE C 1 232 ? 26.544 -2.163 -15.365 1.00 6.70 232 PHE C N 1
ATOM 5943 C CA . PHE C 1 232 ? 25.209 -1.871 -15.890 1.00 7.57 232 PHE C CA 1
ATOM 5944 C C . PHE C 1 232 ? 25.255 -1.645 -17.398 1.00 7.17 232 PHE C C 1
ATOM 5945 O O . PHE C 1 232 ? 26.027 -0.820 -17.881 1.00 9.63 232 PHE C O 1
ATOM 5953 N N . PHE C 1 233 ? 24.418 -2.375 -18.131 1.00 7.80 233 PHE C N 1
ATOM 5954 C CA . PHE C 1 233 ? 24.343 -2.260 -19.588 1.00 8.11 233 PHE C CA 1
ATOM 5955 C C . PHE C 1 233 ? 22.977 -1.715 -19.992 1.00 8.55 233 PHE C C 1
ATOM 5956 O O . PHE C 1 233 ? 21.948 -2.152 -19.473 1.00 7.48 233 PHE C O 1
ATOM 5964 N N . VAL C 1 234 ? 22.971 -0.761 -20.917 1.00 8.43 234 VAL C N 1
ATOM 5965 C CA . VAL C 1 234 ? 21.725 -0.181 -21.406 1.00 7.04 234 VAL C CA 1
ATOM 5966 C C . VAL C 1 234 ? 21.688 -0.339 -22.919 1.00 8.68 234 VAL C C 1
ATOM 5967 O O . VAL C 1 234 ? 22.630 0.048 -23.613 1.00 7.75 234 VAL C O 1
ATOM 5971 N N . GLY C 1 235 ? 20.608 -0.930 -23.424 1.00 8.25 235 GLY C N 1
ATOM 5972 C CA . GLY C 1 235 ? 20.477 -1.129 -24.856 1.00 8.68 235 GLY C CA 1
ATOM 5973 C C . GLY C 1 235 ? 19.112 -0.759 -25.409 1.00 8.38 235 GLY C C 1
ATOM 5974 O O . GLY C 1 235 ? 18.123 -0.757 -24.684 1.00 8.90 235 GLY C O 1
ATOM 5975 N N . LYS C 1 236 ? 19.075 -0.390 -26.687 1.00 9.40 236 LYS C N 1
ATOM 5976 C CA . LYS C 1 236 ? 17.827 -0.040 -27.355 1.00 8.89 236 LYS C CA 1
ATOM 5977 C C . LYS C 1 236 ? 17.399 -1.239 -28.186 1.00 9.21 236 LYS C C 1
ATOM 5978 O O . LYS C 1 236 ? 18.196 -1.779 -28.955 1.00 7.50 236 LYS C O 1
ATOM 5984 N N . TYR C 1 237 ? 16.142 -1.646 -28.039 1.00 9.70 237 TYR C N 1
ATOM 5985 C CA . TYR C 1 237 ? 15.632 -2.789 -28.785 1.00 12.12 237 TYR C CA 1
ATOM 5986 C C . TYR C 1 237 ? 15.667 -2.543 -30.287 1.00 12.18 237 TYR C C 1
ATOM 5987 O O . TYR C 1 237 ? 15.213 -1.503 -30.767 1.00 11.54 237 TYR C O 1
ATOM 5996 N N . LEU C 1 238 ? 16.181 -3.522 -31.022 1.00 11.49 238 LEU C N 1
ATOM 5997 C CA . LEU C 1 238 ? 16.272 -3.420 -32.469 1.00 12.77 238 LEU C CA 1
ATOM 5998 C C . LEU C 1 238 ? 15.417 -4.471 -33.165 1.00 13.13 238 LEU C C 1
ATOM 5999 O O . LEU C 1 238 ? 15.564 -5.666 -32.900 1.00 11.76 238 LEU C O 1
ATOM 6004 N N . ASP C 1 239 ? 14.489 -4.033 -34.014 1.00 13.60 239 ASP C N 1
ATOM 6005 C CA . ASP C 1 239 ? 13.700 -4.995 -34.771 1.00 14.54 239 ASP C CA 1
ATOM 6006 C C . ASP C 1 239 ? 14.553 -5.312 -36.002 1.00 15.93 239 ASP C C 1
ATOM 6007 O O . ASP C 1 239 ? 15.645 -4.756 -36.148 1.00 12.67 239 ASP C O 1
ATOM 6012 N N . GLU C 1 240 ? 14.086 -6.196 -36.877 1.00 17.52 240 GLU C N 1
ATOM 6013 C CA . GLU C 1 240 ? 14.876 -6.560 -38.052 1.00 19.83 240 GLU C CA 1
ATOM 6014 C C . GLU C 1 240 ? 15.362 -5.358 -38.866 1.00 20.07 240 GLU C C 1
ATOM 6015 O O . GLU C 1 240 ? 16.535 -5.286 -39.234 1.00 19.26 240 GLU C O 1
ATOM 6021 N N . GLU C 1 241 ? 14.467 -4.403 -39.098 1.00 20.94 241 GLU C N 1
ATOM 6022 C CA . GLU C 1 241 ? 14.782 -3.205 -39.873 1.00 22.45 241 GLU C CA 1
ATOM 6023 C C . GLU C 1 241 ? 15.832 -2.319 -39.200 1.00 20.91 241 GLU C C 1
ATOM 6024 O O . GLU C 1 241 ? 16.761 -1.842 -39.858 1.00 22.18 241 GLU C O 1
ATOM 6030 N N . ALA C 1 242 ? 15.686 -2.102 -37.895 1.00 19.32 242 ALA C N 1
ATOM 6031 C CA . ALA C 1 242 ? 16.626 -1.267 -37.144 1.00 18.47 242 ALA C CA 1
ATOM 6032 C C . ALA C 1 242 ? 18.029 -1.868 -37.099 1.00 17.76 242 ALA C C 1
ATOM 6033 O O . ALA C 1 242 ? 19.021 -1.138 -37.137 1.00 17.96 242 ALA C O 1
ATOM 6035 N N . LEU C 1 243 ? 18.108 -3.195 -37.011 1.00 17.59 243 LEU C N 1
ATOM 6036 C CA . LEU C 1 243 ? 19.396 -3.880 -36.985 1.00 17.22 243 LEU C CA 1
ATOM 6037 C C . LEU C 1 243 ? 20.038 -3.754 -38.360 1.00 17.79 243 LEU C C 1
ATOM 6038 O O . LEU C 1 243 ? 21.244 -3.541 -38.475 1.00 17.45 243 LEU C O 1
ATOM 6043 N N . ARG C 1 244 ? 19.212 -3.861 -39.399 1.00 19.36 244 ARG C N 1
ATOM 6044 C CA . ARG C 1 244 ? 19.677 -3.748 -40.777 1.00 20.29 244 ARG C CA 1
ATOM 6045 C C . ARG C 1 244 ? 20.293 -2.369 -40.996 1.00 18.12 244 ARG C C 1
ATOM 6046 O O . ARG C 1 244 ? 21.360 -2.247 -41.597 1.00 17.62 244 ARG C O 1
ATOM 6054 N N . ALA C 1 245 ? 19.623 -1.341 -40.480 1.00 18.49 245 ALA C N 1
ATOM 6055 C CA . ALA C 1 245 ? 20.094 0.036 -40.600 1.00 17.67 245 ALA C CA 1
ATOM 6056 C C . ALA C 1 245 ? 21.381 0.236 -39.797 1.00 17.08 245 ALA C C 1
ATOM 6057 O O . ALA C 1 245 ? 22.314 0.888 -40.267 1.00 16.88 245 ALA C O 1
ATOM 6059 N N . PHE C 1 246 ? 21.434 -0.356 -38.604 1.00 16.28 246 PHE C N 1
ATOM 6060 C CA . PHE C 1 246 ? 22.611 -0.262 -37.737 1.00 14.95 246 PHE C CA 1
ATOM 6061 C C . PHE C 1 246 ? 23.858 -0.800 -38.445 1.00 14.39 246 PHE C C 1
ATOM 6062 O O . PHE C 1 246 ? 24.955 -0.257 -38.295 1.00 13.86 246 PHE C O 1
ATOM 6070 N N . LEU C 1 247 ? 23.681 -1.868 -39.217 1.00 14.04 247 LEU C N 1
ATOM 6071 C CA . LEU C 1 247 ? 24.788 -2.486 -39.937 1.00 13.89 247 LEU C CA 1
ATOM 6072 C C . LEU C 1 247 ? 25.066 -1.867 -41.313 1.00 14.69 247 LEU C C 1
ATOM 6073 O O . LEU C 1 247 ? 25.868 -2.394 -42.081 1.00 15.04 247 LEU C O 1
ATOM 6078 N N . GLY C 1 248 ? 24.418 -0.741 -41.602 1.00 15.33 248 GLY C N 1
ATOM 6079 C CA . GLY C 1 248 ? 24.612 -0.054 -42.873 1.00 15.98 248 GLY C CA 1
ATOM 6080 C C . GLY C 1 248 ? 24.138 -0.800 -44.110 1.00 17.78 248 GLY C C 1
ATOM 6081 O O . GLY C 1 248 ? 24.732 -0.670 -45.182 1.00 17.09 248 GLY C O 1
ATOM 6082 N N . LEU C 1 249 ? 23.064 -1.569 -43.978 1.00 17.49 249 LEU C N 1
ATOM 6083 C CA . LEU C 1 249 ? 22.540 -2.325 -45.113 1.00 18.93 249 LEU C CA 1
ATOM 6084 C C . LEU C 1 249 ? 21.103 -1.950 -45.477 1.00 18.01 249 LEU C C 1
ATOM 6085 O O . LEU C 1 249 ? 20.525 -2.639 -46.339 1.00 20.66 249 LEU C O 1
ATOM 6091 N N . ARG D 1 3 ? 12.139 -0.065 12.184 1.00 39.02 3 ARG D N 1
ATOM 6092 C CA . ARG D 1 3 ? 11.760 -0.062 10.742 1.00 38.76 3 ARG D CA 1
ATOM 6093 C C . ARG D 1 3 ? 12.346 1.159 10.040 1.00 37.02 3 ARG D C 1
ATOM 6094 O O . ARG D 1 3 ? 12.050 2.299 10.402 1.00 37.02 3 ARG D O 1
ATOM 6102 N N . HIS D 1 4 ? 13.174 0.914 9.030 1.00 34.67 4 HIS D N 1
ATOM 6103 C CA . HIS D 1 4 ? 13.814 1.991 8.283 1.00 32.01 4 HIS D CA 1
ATOM 6104 C C . HIS D 1 4 ? 12.886 2.640 7.261 1.00 30.82 4 HIS D C 1
ATOM 6105 O O . HIS D 1 4 ? 12.318 1.966 6.401 1.00 31.10 4 HIS D O 1
ATOM 6112 N N . VAL D 1 5 ? 12.735 3.956 7.371 1.00 30.00 5 VAL D N 1
ATOM 6113 C CA . VAL D 1 5 ? 11.899 4.722 6.454 1.00 29.17 5 VAL D CA 1
ATOM 6114 C C . VAL D 1 5 ? 12.829 5.441 5.482 1.00 27.83 5 VAL D C 1
ATOM 6115 O O . VAL D 1 5 ? 13.630 6.286 5.887 1.00 27.59 5 VAL D O 1
ATOM 6119 N N . PRO D 1 6 ? 12.769 5.080 4.191 1.00 26.39 6 PRO D N 1
ATOM 6120 C CA . PRO D 1 6 ? 13.630 5.721 3.198 1.00 25.21 6 PRO D CA 1
ATOM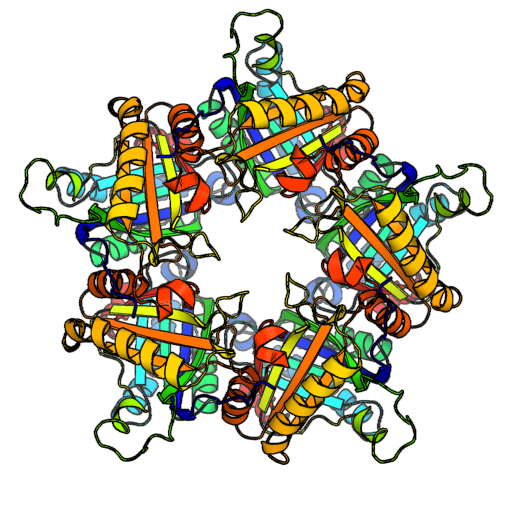 6121 C C . PRO D 1 6 ? 13.192 7.137 2.846 1.00 24.19 6 PRO D C 1
ATOM 6122 O O . PRO D 1 6 ? 11.995 7.441 2.775 1.00 23.22 6 PRO D O 1
ATOM 6126 N N . GLU D 1 7 ? 14.183 8.002 2.659 1.00 21.30 7 GLU D N 1
ATOM 6127 C CA . GLU D 1 7 ? 13.968 9.394 2.287 1.00 19.36 7 GLU D CA 1
ATOM 6128 C C . GLU D 1 7 ? 14.878 9.630 1.083 1.00 18.00 7 GLU D C 1
ATOM 6129 O O . GLU D 1 7 ? 15.908 10.298 1.190 1.00 16.48 7 GLU D O 1
ATOM 6135 N N . PRO D 1 8 ? 14.509 9.065 -0.079 1.00 17.58 8 PRO D N 1
ATOM 6136 C CA . PRO D 1 8 ? 15.283 9.193 -1.317 1.00 17.22 8 PRO D CA 1
ATOM 6137 C C . PRO D 1 8 ? 15.518 10.623 -1.776 1.00 17.50 8 PRO D C 1
ATOM 6138 O O . PRO D 1 8 ? 14.646 11.488 -1.651 1.00 16.62 8 PRO D O 1
ATOM 6142 N N . THR D 1 9 ? 16.727 10.867 -2.272 1.00 17.22 9 THR D N 1
ATOM 6143 C CA . THR D 1 9 ? 17.111 12.183 -2.760 1.00 16.80 9 THR D CA 1
ATOM 6144 C C . THR D 1 9 ? 16.252 12.536 -3.972 1.00 17.73 9 THR D C 1
ATOM 6145 O O . THR D 1 9 ? 15.989 11.683 -4.826 1.00 15.60 9 THR D O 1
ATOM 6149 N N . HIS D 1 10 ? 15.758 13.771 -4.001 1.00 18.17 10 HIS D N 1
ATOM 6150 C CA . HIS D 1 10 ? 14.945 14.249 -5.114 1.00 19.92 10 HIS D CA 1
ATOM 6151 C C . HIS D 1 10 ? 15.895 14.637 -6.241 1.00 18.05 10 HIS D C 1
ATOM 6152 O O . HIS D 1 10 ? 16.947 15.227 -5.987 1.00 19.05 10 HIS D O 1
ATOM 6159 N N . THR D 1 11 ? 15.530 14.307 -7.476 1.00 17.09 11 THR D N 1
ATOM 6160 C CA . THR D 1 11 ? 16.363 14.641 -8.626 1.00 15.99 11 THR D CA 1
ATOM 6161 C C . THR D 1 11 ? 15.576 15.171 -9.819 1.00 16.11 11 THR D C 1
ATOM 6162 O O . THR D 1 11 ? 14.396 14.864 -10.003 1.00 15.18 11 THR D O 1
ATOM 6166 N N . LEU D 1 12 ? 16.267 15.959 -10.633 1.00 14.26 12 LEU D N 1
ATOM 6167 C CA . LEU D 1 12 ? 15.725 16.513 -11.861 1.00 13.25 12 LEU D CA 1
ATOM 6168 C C . LEU D 1 12 ? 16.721 16.077 -12.926 1.00 13.94 12 LEU D C 1
ATOM 6169 O O . LEU D 1 12 ? 17.932 16.169 -12.710 1.00 13.47 12 LEU D O 1
ATOM 6174 N N . GLU D 1 13 ? 16.220 15.525 -14.027 1.00 13.38 13 GLU D N 1
ATOM 6175 C CA . GLU D 1 13 ? 17.088 15.081 -15.114 1.00 13.57 13 GLU D CA 1
ATOM 6176 C C . GLU D 1 13 ? 17.061 16.051 -16.279 1.00 13.80 13 GLU D C 1
ATOM 6177 O O . GLU D 1 13 ? 15.998 16.544 -16.659 1.00 14.89 13 GLU D O 1
ATOM 6183 N N . GLY D 1 14 ? 18.238 16.311 -16.842 1.00 13.73 14 GLY D N 1
ATOM 6184 C CA . GLY D 1 14 ? 18.354 17.203 -17.979 1.00 11.67 14 GLY D CA 1
ATOM 6185 C C . GLY D 1 14 ? 18.833 16.425 -19.190 1.00 12.67 14 GLY D C 1
ATOM 6186 O O . GLY D 1 14 ? 18.332 15.336 -19.469 1.00 11.08 14 GLY D O 1
ATOM 6187 N N . TRP D 1 15 ? 19.810 16.980 -19.903 1.00 11.02 15 TRP D N 1
ATOM 6188 C CA . TRP D 1 15 ? 20.370 16.338 -21.087 1.00 10.71 15 TRP D CA 1
ATOM 6189 C C . TRP D 1 15 ? 21.107 15.040 -20.755 1.00 10.97 15 TRP D C 1
ATOM 6190 O O . TRP D 1 15 ? 21.691 14.913 -19.681 1.00 11.52 15 TRP D O 1
ATOM 6201 N N . HIS D 1 16 ? 21.040 14.071 -21.666 1.00 10.00 16 HIS D N 1
ATOM 6202 C CA . HIS D 1 16 ? 21.752 12.807 -21.493 1.00 10.71 16 HIS D CA 1
ATOM 6203 C C . HIS D 1 16 ? 23.197 13.102 -21.892 1.00 11.13 16 HIS D C 1
ATOM 6204 O O . HIS D 1 16 ? 23.453 13.993 -22.708 1.00 9.62 16 HIS D O 1
ATOM 6211 N N . VAL D 1 17 ? 24.134 12.354 -21.322 1.00 9.60 17 VAL D N 1
ATOM 6212 C CA . VAL D 1 17 ? 25.550 12.582 -21.575 1.00 9.02 17 VAL D CA 1
ATOM 6213 C C . VAL D 1 17 ? 26.332 11.330 -21.951 1.00 10.16 17 VAL D C 1
ATOM 6214 O O . VAL D 1 17 ? 26.124 10.258 -21.378 1.00 8.99 17 VAL D O 1
ATOM 6218 N N . LEU D 1 18 ? 27.245 11.480 -22.907 1.00 9.71 18 LEU D N 1
ATOM 6219 C CA . LEU D 1 18 ? 28.101 10.378 -23.315 1.00 9.23 18 LEU D CA 1
ATOM 6220 C C . LEU D 1 18 ? 29.559 10.810 -23.372 1.00 9.64 18 LEU D C 1
ATOM 6221 O O . LEU D 1 18 ? 29.906 11.776 -24.055 1.00 9.44 18 LEU D O 1
ATOM 6226 N N . HIS D 1 19 ? 30.392 10.130 -22.589 1.00 9.06 19 HIS D N 1
ATOM 6227 C CA . HIS D 1 19 ? 31.829 10.362 -22.594 1.00 8.00 19 HIS D CA 1
ATOM 6228 C C . HIS D 1 19 ? 32.363 9.206 -23.422 1.00 8.51 19 HIS D C 1
ATOM 6229 O O . HIS D 1 19 ? 32.172 8.048 -23.058 1.00 7.69 19 HIS D O 1
ATOM 6236 N N . ASP D 1 20 ? 32.988 9.520 -24.551 1.00 7.37 20 ASP D N 1
ATOM 6237 C CA . ASP D 1 20 ? 33.536 8.503 -25.445 1.00 7.52 20 ASP D CA 1
ATOM 6238 C C . ASP D 1 20 ? 35.051 8.696 -25.517 1.00 7.86 20 ASP D C 1
ATOM 6239 O O . ASP D 1 20 ? 35.535 9.572 -26.230 1.00 8.00 20 ASP D O 1
ATOM 6244 N N . PHE D 1 21 ? 35.787 7.887 -24.757 1.00 6.34 21 PHE D N 1
ATOM 6245 C CA . PHE D 1 21 ? 37.246 7.962 -24.720 1.00 6.38 21 PHE D CA 1
ATOM 6246 C C . PHE D 1 21 ? 37.869 6.943 -25.658 1.00 7.62 21 PHE D C 1
ATOM 6247 O O . PHE D 1 21 ? 37.588 5.746 -25.559 1.00 7.28 21 PHE D O 1
ATOM 6255 N N . ARG D 1 22 ? 38.760 7.407 -26.526 1.00 8.62 22 ARG D N 1
ATOM 6256 C CA . ARG D 1 22 ? 39.429 6.509 -27.456 1.00 8.47 22 ARG D CA 1
ATOM 6257 C C . ARG D 1 22 ? 40.936 6.733 -27.487 1.00 9.93 22 ARG D C 1
ATOM 6258 O O . ARG D 1 22 ? 41.434 7.812 -27.131 1.00 6.99 22 ARG D O 1
ATOM 6266 N N . LEU D 1 23 ? 41.647 5.677 -27.866 1.00 7.93 23 LEU D N 1
ATOM 6267 C CA . LEU D 1 23 ? 43.096 5.699 -27.996 1.00 9.76 23 LEU D CA 1
ATOM 6268 C C . LEU D 1 23 ? 43.419 5.757 -29.484 1.00 9.11 23 LEU D C 1
ATOM 6269 O O . LEU D 1 23 ? 42.773 5.095 -30.299 1.00 9.30 23 LEU D O 1
ATOM 6274 N N . LEU D 1 24 ? 44.401 6.573 -29.837 1.00 11.22 24 LEU D N 1
ATOM 6275 C CA . LEU D 1 24 ? 44.804 6.711 -31.229 1.00 12.37 24 LEU D CA 1
ATOM 6276 C C . LEU D 1 24 ? 45.930 5.744 -31.587 1.00 12.42 24 LEU D C 1
ATOM 6277 O O . LEU D 1 24 ? 46.911 5.636 -30.855 1.00 12.49 24 LEU D O 1
ATOM 6282 N N . ASP D 1 25 ? 45.763 5.001 -32.678 1.00 12.86 25 ASP D N 1
ATOM 6283 C CA . ASP D 1 25 ? 46.816 4.096 -33.135 1.00 13.93 25 ASP D CA 1
ATOM 6284 C C . ASP D 1 25 ? 47.763 5.020 -33.912 1.00 13.33 25 ASP D C 1
ATOM 6285 O O . ASP D 1 25 ? 47.608 5.216 -35.122 1.00 12.32 25 ASP D O 1
ATOM 6290 N N . PHE D 1 26 ? 48.687 5.641 -33.183 1.00 13.56 26 PHE D N 1
ATOM 6291 C CA . PHE D 1 26 ? 49.655 6.575 -33.757 1.00 15.19 26 PHE D CA 1
ATOM 6292 C C . PHE D 1 26 ? 50.458 5.984 -34.907 1.00 16.18 26 PHE D C 1
ATOM 6293 O O . PHE D 1 26 ? 50.589 6.605 -35.963 1.00 15.31 26 PHE D O 1
ATOM 6301 N N . ALA D 1 27 ? 51.004 4.791 -34.688 1.00 16.94 27 ALA D N 1
ATOM 6302 C CA . ALA D 1 27 ? 51.807 4.112 -35.702 1.00 18.96 27 ALA D CA 1
ATOM 6303 C C . ALA D 1 27 ? 51.057 3.978 -37.021 1.00 19.02 27 ALA D C 1
ATOM 6304 O O . ALA D 1 27 ? 51.556 4.379 -38.070 1.00 19.49 27 ALA D O 1
ATOM 6306 N N . ARG D 1 28 ? 49.832 3.471 -36.948 1.00 19.46 28 ARG D N 1
ATOM 6307 C CA . ARG D 1 28 ? 49.001 3.267 -38.129 1.00 19.77 28 ARG D CA 1
ATOM 6308 C C . ARG D 1 28 ? 48.536 4.575 -38.773 1.00 19.28 28 ARG D C 1
ATOM 6309 O O . ARG D 1 28 ? 48.499 4.683 -39.998 1.00 18.68 28 ARG D O 1
ATOM 6317 N N . TRP D 1 29 ? 48.178 5.563 -37.955 1.00 17.95 29 TRP D N 1
ATOM 6318 C CA . TRP D 1 29 ? 47.717 6.845 -38.481 1.00 17.45 29 TRP D CA 1
ATOM 6319 C C . TRP D 1 29 ? 48.822 7.616 -39.203 1.00 19.48 29 TRP D C 1
ATOM 6320 O O . TRP D 1 29 ? 48.651 8.029 -40.352 1.00 18.77 29 TRP D O 1
ATOM 6331 N N . PHE D 1 30 ? 49.951 7.806 -38.528 1.00 20.05 30 PHE D N 1
ATOM 6332 C CA . PHE D 1 30 ? 51.063 8.545 -39.111 1.00 22.82 30 PHE D CA 1
ATOM 6333 C C . PHE D 1 30 ? 51.834 7.815 -40.209 1.00 23.90 30 PHE D C 1
ATOM 6334 O O . PHE D 1 30 ? 52.597 8.436 -40.948 1.00 25.78 30 PHE D O 1
ATOM 6342 N N . SER D 1 31 ? 51.623 6.504 -40.317 1.00 25.12 31 SER D N 1
ATOM 6343 C CA . SER D 1 31 ? 52.266 5.690 -41.348 1.00 26.14 31 SER D CA 1
ATOM 6344 C C . SER D 1 31 ? 51.363 5.591 -42.577 1.00 27.36 31 SER D C 1
ATOM 6345 O O . SER D 1 31 ? 51.815 5.218 -43.658 1.00 27.72 31 SER D O 1
ATOM 6348 N N . ALA D 1 32 ? 50.083 5.914 -42.398 1.00 26.10 32 ALA D N 1
ATOM 6349 C CA . ALA D 1 32 ? 49.102 5.858 -43.476 1.00 26.23 32 ALA D CA 1
ATOM 6350 C C . ALA D 1 32 ? 49.360 6.916 -44.546 1.00 26.89 32 ALA D C 1
ATOM 6351 O O . ALA D 1 32 ? 49.931 7.972 -44.262 1.00 27.02 32 ALA D O 1
ATOM 6353 N N . PRO D 1 33 ? 48.956 6.638 -45.798 1.00 27.28 33 PRO D N 1
ATOM 6354 C CA . PRO D 1 33 ? 49.154 7.594 -46.892 1.00 28.34 33 PRO D CA 1
ATOM 6355 C C . PRO D 1 33 ? 48.499 8.936 -46.575 1.00 29.15 33 PRO D C 1
ATOM 6356 O O . PRO D 1 33 ? 47.399 8.992 -46.019 1.00 28.66 33 PRO D O 1
ATOM 6360 N N . LEU D 1 34 ? 49.200 10.010 -46.923 1.00 28.58 34 LEU D N 1
ATOM 6361 C CA . LEU D 1 34 ? 48.745 11.370 -46.670 1.00 29.49 34 LEU D CA 1
ATOM 6362 C C . LEU D 1 34 ? 47.319 11.632 -47.160 1.00 29.22 34 LEU D C 1
ATOM 6363 O O . LEU D 1 34 ? 46.525 12.260 -46.456 1.00 29.11 34 LEU D O 1
ATOM 6368 N N . GLU D 1 35 ? 46.983 11.114 -48.338 1.00 27.81 35 GLU D N 1
ATOM 6369 C CA . GLU D 1 35 ? 45.647 11.302 -48.899 1.00 28.72 35 GLU D CA 1
ATOM 6370 C C . GLU D 1 35 ? 44.571 10.647 -48.034 1.00 26.59 35 GLU D C 1
ATOM 6371 O O . GLU D 1 35 ? 43.504 11.223 -47.828 1.00 26.11 35 GLU D O 1
ATOM 6377 N N . ALA D 1 36 ? 44.857 9.447 -47.533 1.00 24.92 36 ALA D N 1
ATOM 6378 C CA . ALA D 1 36 ? 43.913 8.721 -46.682 1.00 23.57 36 ALA D CA 1
ATOM 6379 C C . ALA D 1 36 ? 43.656 9.508 -45.401 1.00 21.59 36 ALA D C 1
ATOM 6380 O O . ALA D 1 36 ? 42.521 9.599 -44.935 1.00 22.01 36 ALA D O 1
ATOM 6382 N N . ARG D 1 37 ? 44.716 10.093 -44.854 1.00 20.17 37 ARG D N 1
ATOM 6383 C CA . ARG D 1 37 ? 44.622 10.885 -43.636 1.00 20.15 37 ARG D CA 1
ATOM 6384 C C . ARG D 1 37 ? 43.764 12.127 -43.858 1.00 21.11 37 ARG D C 1
ATOM 6385 O O . ARG D 1 37 ? 42.886 12.432 -43.048 1.00 18.85 37 ARG D O 1
ATOM 6393 N N . GLU D 1 38 ? 43.987 12.807 -44.982 1.00 20.78 38 GLU D N 1
ATOM 6394 C CA . GLU D 1 38 ? 43.224 14.002 -45.325 1.00 21.71 38 GLU D CA 1
ATOM 6395 C C . GLU D 1 38 ? 41.748 13.670 -45.525 1.00 20.66 38 GLU D C 1
ATOM 6396 O O . GLU D 1 38 ? 40.878 14.408 -45.067 1.00 20.00 38 GLU D O 1
ATOM 6402 N N . ASP D 1 39 ? 41.471 12.559 -46.206 1.00 19.75 39 ASP D N 1
ATOM 6403 C CA . ASP D 1 39 ? 40.094 12.140 -46.453 1.00 19.63 39 ASP D CA 1
ATOM 6404 C C . ASP D 1 39 ? 39.371 11.848 -45.142 1.00 19.10 39 ASP D C 1
ATOM 6405 O O . ASP D 1 39 ? 38.196 12.186 -44.982 1.00 17.12 39 ASP D O 1
ATOM 6410 N N . ALA D 1 40 ? 40.085 11.222 -44.210 1.00 16.86 40 ALA D N 1
ATOM 6411 C CA . ALA D 1 40 ? 39.531 10.886 -42.904 1.00 16.50 40 ALA D CA 1
ATOM 6412 C C . ALA D 1 40 ? 39.260 12.171 -42.123 1.00 16.81 40 ALA D C 1
ATOM 6413 O O . ALA D 1 40 ? 38.214 12.314 -41.489 1.00 14.90 40 ALA D O 1
ATOM 6415 N N . TRP D 1 41 ? 40.201 13.111 -42.199 1.00 17.44 41 TRP D N 1
ATOM 6416 C CA . TRP D 1 41 ? 40.077 14.395 -41.514 1.00 18.23 41 TRP D CA 1
ATOM 6417 C C . TRP D 1 41 ? 38.860 15.173 -42.004 1.00 18.77 41 TRP D C 1
ATOM 6418 O O . TRP D 1 41 ? 38.077 15.688 -41.200 1.00 17.07 41 TRP D O 1
ATOM 6429 N N . GLU D 1 42 ? 38.705 15.260 -43.323 1.00 19.25 42 GLU D N 1
ATOM 6430 C CA . GLU D 1 42 ? 37.577 15.974 -43.911 1.00 19.38 42 GLU D CA 1
ATOM 6431 C C . GLU D 1 42 ? 36.246 15.388 -43.457 1.00 18.52 42 GLU D C 1
ATOM 6432 O O . GLU D 1 42 ? 35.315 16.130 -43.147 1.00 18.77 42 GLU D O 1
ATOM 6438 N N . GLU D 1 43 ? 36.156 14.060 -43.409 1.00 17.00 43 GLU D N 1
ATOM 6439 C CA . GLU D 1 43 ? 34.926 13.403 -42.967 1.00 17.45 43 GLU D CA 1
ATOM 6440 C C . GLU D 1 43 ? 34.673 13.691 -41.483 1.00 15.97 43 GLU D C 1
ATOM 6441 O O . GLU D 1 43 ? 33.542 13.967 -41.077 1.00 15.53 43 GLU D O 1
ATOM 6447 N N . LEU D 1 44 ? 35.735 13.642 -40.685 1.00 16.36 44 LEU D N 1
ATOM 6448 C CA . LEU D 1 44 ? 35.632 13.905 -39.254 1.00 16.56 44 LEU D CA 1
ATOM 6449 C C . LEU D 1 44 ? 35.125 15.321 -38.994 1.00 16.63 44 LEU D C 1
ATOM 6450 O O . LEU D 1 44 ? 34.226 15.516 -38.174 1.00 15.82 44 LEU D O 1
ATOM 6455 N N . LYS D 1 45 ? 35.693 16.301 -39.700 1.00 16.76 45 LYS D N 1
ATOM 6456 C CA . LYS D 1 45 ? 35.280 17.697 -39.550 1.00 18.92 45 LYS D CA 1
ATOM 6457 C C . LYS D 1 45 ? 33.796 17.828 -39.832 1.00 18.64 45 LYS D C 1
ATOM 6458 O O . LYS D 1 45 ? 33.081 18.518 -39.107 1.00 18.73 45 LYS D O 1
ATOM 6464 N N . GLY D 1 46 ? 33.351 17.155 -40.892 1.00 17.69 46 GLY D N 1
ATOM 6465 C CA . GLY D 1 46 ? 31.953 17.182 -41.281 1.00 18.33 46 GLY D CA 1
ATOM 6466 C C . GLY D 1 46 ? 31.050 16.667 -40.180 1.00 19.06 46 GLY D C 1
ATOM 6467 O O . GLY D 1 46 ? 30.003 17.257 -39.908 1.00 19.20 46 GLY D O 1
ATOM 6468 N N . LEU D 1 47 ? 31.454 15.570 -39.544 1.00 18.76 47 LEU D N 1
ATOM 6469 C CA . LEU D 1 47 ? 30.674 14.994 -38.451 1.00 19.22 47 LEU D CA 1
ATOM 6470 C C . LEU D 1 47 ? 30.620 15.962 -37.268 1.00 18.03 47 LEU D C 1
ATOM 6471 O O . LEU D 1 47 ? 29.553 16.198 -36.702 1.00 18.03 47 LEU D O 1
ATOM 6476 N N . VAL D 1 48 ? 31.769 16.537 -36.917 1.00 17.03 48 VAL D N 1
ATOM 6477 C CA . VAL D 1 48 ? 31.845 17.477 -35.802 1.00 18.35 48 VAL D CA 1
ATOM 6478 C C . VAL D 1 48 ? 31.080 18.772 -36.112 1.00 20.04 48 VAL D C 1
ATOM 6479 O O . VAL D 1 48 ? 30.497 19.382 -35.210 1.00 18.52 48 VAL D O 1
ATOM 6483 N N . ARG D 1 49 ? 31.067 19.174 -37.385 1.00 20.83 49 ARG D N 1
ATOM 6484 C CA . ARG D 1 49 ? 30.336 20.372 -37.803 1.00 22.96 49 ARG D CA 1
ATOM 6485 C C . ARG D 1 49 ? 28.857 20.154 -37.490 1.00 21.08 49 ARG D C 1
ATOM 6486 O O . ARG D 1 49 ? 28.166 21.081 -37.077 1.00 21.59 49 ARG D O 1
ATOM 6494 N N . GLU D 1 50 ? 28.392 18.917 -37.671 1.00 20.76 50 GLU D N 1
ATOM 6495 C CA . GLU D 1 50 ? 27.006 18.538 -37.391 1.00 21.34 50 GLU D CA 1
ATOM 6496 C C . GLU D 1 50 ? 26.695 18.711 -35.907 1.00 19.99 50 GLU D C 1
ATOM 6497 O O . GLU D 1 50 ? 25.594 19.126 -35.537 1.00 17.90 50 GLU D O 1
ATOM 6503 N N . TRP D 1 51 ? 27.657 18.343 -35.063 1.00 17.98 51 TRP D N 1
ATOM 6504 C CA . TRP D 1 51 ? 27.506 18.463 -33.617 1.00 16.59 51 TRP D CA 1
ATOM 6505 C C . TRP D 1 51 ? 27.467 19.941 -33.245 1.00 17.17 51 TRP D C 1
ATOM 6506 O O . TRP D 1 51 ? 26.659 20.361 -32.416 1.00 15.32 51 TRP D O 1
ATOM 6517 N N . ARG D 1 52 ? 28.325 20.730 -33.888 1.00 17.62 52 ARG D N 1
ATOM 6518 C CA . ARG D 1 52 ? 28.380 22.164 -33.632 1.00 20.36 52 ARG D CA 1
ATOM 6519 C C . ARG D 1 52 ? 27.074 22.826 -34.071 1.00 20.10 52 ARG D C 1
ATOM 6520 O O . ARG D 1 52 ? 26.585 23.732 -33.405 1.00 21.31 52 ARG D O 1
ATOM 6528 N N . GLU D 1 53 ? 26.499 22.350 -35.172 1.00 21.67 53 GLU D N 1
ATOM 6529 C CA . GLU D 1 53 ? 25.245 22.909 -35.673 1.00 23.73 53 GLU D CA 1
ATOM 6530 C C . GLU D 1 53 ? 24.104 22.686 -34.692 1.00 22.75 53 GLU D C 1
ATOM 6531 O O . GLU D 1 53 ? 23.372 23.623 -34.373 1.00 21.44 53 GLU D O 1
ATOM 6537 N N . LEU D 1 54 ? 23.969 21.461 -34.186 1.00 21.86 54 LEU D N 1
ATOM 6538 C CA . LEU D 1 54 ? 22.904 21.182 -33.232 1.00 21.67 54 LEU D CA 1
ATOM 6539 C C . LEU D 1 54 ? 23.117 21.933 -31.915 1.00 20.64 54 LEU D C 1
ATOM 6540 O O . LEU D 1 54 ? 22.152 22.282 -31.232 1.00 20.52 54 LEU D O 1
ATOM 6545 N N . GLU D 1 55 ? 24.376 22.222 -31.584 1.00 18.30 55 GLU D N 1
ATOM 6546 C CA . GLU D 1 55 ? 24.687 22.970 -30.368 1.00 18.12 55 GLU D CA 1
ATOM 6547 C C . GLU D 1 55 ? 24.211 24.413 -30.544 1.00 19.18 55 GLU D C 1
ATOM 6548 O O . GLU D 1 55 ? 23.653 25.012 -29.622 1.00 17.73 55 GLU D O 1
ATOM 6554 N N . GLU D 1 56 ? 24.425 24.963 -31.738 1.00 20.28 56 GLU D N 1
ATOM 6555 C CA . GLU D 1 56 ? 24.001 26.331 -32.037 1.00 22.85 56 GLU D CA 1
ATOM 6556 C C . GLU D 1 56 ? 22.474 26.432 -32.039 1.00 23.25 56 GLU D C 1
ATOM 6557 O O . GLU D 1 56 ? 21.914 27.489 -31.754 1.00 26.02 56 GLU D O 1
ATOM 6563 N N . ALA D 1 57 ? 21.810 25.319 -32.339 1.00 23.22 57 ALA D N 1
ATOM 6564 C CA . ALA D 1 57 ? 20.353 25.268 -32.354 1.00 23.36 57 ALA D CA 1
ATOM 6565 C C . ALA D 1 57 ? 19.801 25.061 -30.941 1.00 23.41 57 ALA D C 1
ATOM 6566 O O . ALA D 1 57 ? 18.595 25.157 -30.718 1.00 25.14 57 ALA D O 1
ATOM 6568 N N . GLY D 1 58 ? 20.692 24.790 -29.992 1.00 22.04 58 GLY D N 1
ATOM 6569 C CA . GLY D 1 58 ? 20.281 24.569 -28.615 1.00 20.91 58 GLY D CA 1
ATOM 6570 C C . GLY D 1 58 ? 19.791 23.155 -28.367 1.00 18.87 58 GLY D C 1
ATOM 6571 O O . GLY D 1 58 ? 19.130 22.888 -27.365 1.00 19.53 58 GLY D O 1
ATOM 6572 N N . GLN D 1 59 ? 20.132 22.244 -29.271 1.00 18.07 59 GLN D N 1
ATOM 6573 C CA . GLN D 1 59 ? 19.713 20.853 -29.161 1.00 19.22 59 GLN D CA 1
ATOM 6574 C C . GLN D 1 59 ? 20.798 19.941 -28.594 1.00 17.67 59 GLN D C 1
ATOM 6575 O O . GLN D 1 59 ? 20.761 18.724 -28.784 1.00 17.96 59 GLN D O 1
ATOM 6581 N N . GLY D 1 60 ? 21.772 20.536 -27.916 1.00 15.78 60 GLY D N 1
ATOM 6582 C CA . GLY D 1 60 ? 22.842 19.753 -27.329 1.00 14.72 60 GLY D CA 1
ATOM 6583 C C . GLY D 1 60 ? 24.136 20.526 -27.180 1.00 14.10 60 GLY D C 1
ATOM 6584 O O . GLY D 1 60 ? 24.182 21.740 -27.391 1.00 13.25 60 GLY D O 1
ATOM 6585 N N . SER D 1 61 ? 25.192 19.813 -26.805 1.00 12.45 61 SER D N 1
ATOM 6586 C CA . SER D 1 61 ? 26.509 20.411 -26.625 1.00 13.42 61 SER D CA 1
ATOM 6587 C C . SER D 1 61 ? 27.548 19.320 -26.850 1.00 13.26 61 SER D C 1
ATOM 6588 O O . SER D 1 61 ? 27.234 18.131 -26.764 1.00 11.58 61 SER D O 1
ATOM 6591 N N . TYR D 1 62 ? 28.777 19.719 -27.158 1.00 12.94 62 TYR D N 1
ATOM 6592 C CA . TYR D 1 62 ? 29.835 18.747 -27.397 1.00 13.60 62 TYR D CA 1
ATOM 6593 C C . TYR D 1 62 ? 31.203 19.321 -27.060 1.00 14.39 62 TYR D C 1
ATOM 6594 O O . TYR D 1 62 ? 31.365 20.532 -26.871 1.00 14.39 62 TYR D O 1
ATOM 6603 N N . GLY D 1 63 ? 32.194 18.437 -27.058 1.00 13.53 63 GLY D N 1
ATOM 6604 C CA . GLY D 1 63 ? 33.560 18.833 -26.786 1.00 12.57 63 GLY D CA 1
ATOM 6605 C C . GLY D 1 63 ? 34.516 17.712 -27.134 1.00 11.95 63 GLY D C 1
ATOM 6606 O O . GLY D 1 63 ? 34.205 16.545 -26.907 1.00 10.91 63 GLY D O 1
ATOM 6607 N N . ILE D 1 64 ? 35.645 18.058 -27.747 1.00 10.98 64 ILE D N 1
ATOM 6608 C CA . ILE D 1 64 ? 36.669 17.074 -28.099 1.00 11.28 64 ILE D CA 1
ATOM 6609 C C . ILE D 1 64 ? 37.941 17.529 -27.394 1.00 10.05 64 ILE D C 1
ATOM 6610 O O . ILE D 1 64 ? 38.299 18.707 -27.447 1.00 10.08 64 ILE D O 1
ATOM 6615 N N . TYR D 1 65 ? 38.600 16.597 -26.713 1.00 8.22 65 TYR D N 1
ATOM 6616 C CA . TYR D 1 65 ? 39.800 16.908 -25.943 1.00 9.52 65 TYR D CA 1
ATOM 6617 C C . TYR D 1 65 ? 40.942 15.933 -26.167 1.00 9.92 65 TYR D C 1
ATOM 6618 O O . TYR D 1 65 ? 40.718 14.758 -26.462 1.00 9.74 65 TYR D O 1
ATOM 6627 N N . GLN D 1 66 ? 42.165 16.433 -26.007 1.00 9.46 66 GLN D N 1
ATOM 6628 C CA . GLN D 1 66 ? 43.360 15.602 -26.107 1.00 9.41 66 GLN D CA 1
ATOM 6629 C C . GLN D 1 66 ? 43.601 15.205 -24.650 1.00 9.35 66 GLN D C 1
ATOM 6630 O O . GLN D 1 66 ? 43.832 16.062 -23.796 1.00 10.27 66 GLN D O 1
ATOM 6636 N N . VAL D 1 67 ? 43.518 13.909 -24.374 1.00 8.64 67 VAL D N 1
ATOM 6637 C CA . VAL D 1 67 ? 43.668 13.387 -23.021 1.00 7.11 67 VAL D CA 1
ATOM 6638 C C . VAL D 1 67 ? 45.096 12.948 -22.690 1.00 7.60 67 VAL D C 1
ATOM 6639 O O . VAL D 1 67 ? 45.735 12.248 -23.464 1.00 5.07 67 VAL D O 1
ATOM 6643 N N . VAL D 1 68 ? 45.587 13.370 -21.530 1.00 8.71 68 VAL D N 1
ATOM 6644 C CA . VAL D 1 68 ? 46.935 13.012 -21.097 1.00 8.67 68 VAL D CA 1
ATOM 6645 C C . VAL D 1 68 ? 47.001 11.568 -20.595 1.00 9.05 68 VAL D C 1
ATOM 6646 O O . VAL D 1 68 ? 46.035 11.057 -20.030 1.00 7.54 68 VAL D O 1
ATOM 6650 N N . GLY D 1 69 ? 48.138 10.916 -20.824 1.00 8.54 69 GLY D N 1
ATOM 6651 C CA . GLY D 1 69 ? 48.336 9.562 -20.332 1.00 9.52 69 GLY D CA 1
ATOM 6652 C C . GLY D 1 69 ? 47.884 8.398 -21.186 1.00 8.05 69 GLY D C 1
ATOM 6653 O O . GLY D 1 69 ? 47.349 8.579 -22.273 1.00 6.37 69 GLY D O 1
ATOM 6654 N N . HIS D 1 70 ? 48.041 7.194 -20.639 1.00 7.53 70 HIS D N 1
ATOM 6655 C CA . HIS D 1 70 ? 47.688 5.961 -21.344 1.00 8.17 70 HIS D CA 1
ATOM 6656 C C . HIS D 1 70 ? 46.213 5.577 -21.322 1.00 8.39 70 HIS D C 1
ATOM 6657 O O . HIS D 1 70 ? 45.793 4.731 -22.111 1.00 7.53 70 HIS D O 1
ATOM 6664 N N . LYS D 1 71 ? 45.432 6.181 -20.425 1.00 6.05 71 LYS D N 1
ATOM 6665 C CA . LYS D 1 71 ? 44.012 5.844 -20.300 1.00 8.83 71 LYS D CA 1
ATOM 6666 C C . LYS D 1 71 ? 43.161 6.192 -21.518 1.00 9.90 71 LYS D C 1
ATOM 6667 O O . LYS D 1 71 ? 42.160 5.525 -21.794 1.00 11.69 71 LYS D O 1
ATOM 6673 N N . ALA D 1 72 ? 43.571 7.222 -22.250 1.00 8.11 72 ALA D N 1
ATOM 6674 C CA . ALA D 1 72 ? 42.855 7.664 -23.445 1.00 8.78 72 ALA D CA 1
ATOM 6675 C C . ALA D 1 72 ? 43.669 8.754 -24.125 1.00 8.42 72 ALA D C 1
ATOM 6676 O O . ALA D 1 72 ? 44.557 9.336 -23.512 1.00 8.90 72 ALA D O 1
ATOM 6678 N N . ASP D 1 73 ? 43.358 9.027 -25.390 1.00 8.79 73 ASP D N 1
ATOM 6679 C CA . ASP D 1 73 ? 44.055 10.060 -26.155 1.00 8.86 73 ASP D CA 1
ATOM 6680 C C . ASP D 1 73 ? 43.074 11.138 -26.591 1.00 9.08 73 ASP D C 1
ATOM 6681 O O . ASP D 1 73 ? 43.439 12.303 -26.723 1.00 8.90 73 ASP D O 1
ATOM 6686 N N . LEU D 1 74 ? 41.833 10.731 -26.836 1.00 8.50 74 LEU D N 1
ATOM 6687 C CA . LEU D 1 74 ? 40.793 11.651 -27.263 1.00 8.94 74 LEU D CA 1
ATOM 6688 C C . LEU D 1 74 ? 39.472 11.386 -26.556 1.00 10.23 74 LEU D C 1
ATOM 6689 O O . LEU D 1 74 ? 39.055 10.240 -26.395 1.00 10.40 74 LEU D O 1
ATOM 6694 N N . LEU D 1 75 ? 38.841 12.459 -26.098 1.00 9.89 75 LEU D N 1
ATOM 6695 C CA . LEU D 1 75 ? 37.542 12.363 -25.454 1.00 8.04 75 LEU D CA 1
ATOM 6696 C C . LEU D 1 75 ? 36.543 13.070 -26.353 1.00 9.02 75 LEU D C 1
ATOM 6697 O O . LEU D 1 75 ? 36.756 14.222 -26.737 1.00 11.22 75 LEU D O 1
ATOM 6702 N N . PHE D 1 76 ? 35.498 12.353 -26.744 1.00 7.55 76 PHE D N 1
ATOM 6703 C CA . PHE D 1 76 ? 34.431 12.929 -27.552 1.00 8.26 76 PHE D CA 1
ATOM 6704 C C . PHE D 1 76 ? 33.272 12.995 -26.569 1.00 9.39 76 PHE D C 1
ATOM 6705 O O . PHE D 1 76 ? 32.705 11.965 -26.188 1.00 11.33 76 PHE D O 1
ATOM 6713 N N . LEU D 1 77 ? 33.002 14.202 -26.084 1.00 7.45 77 LEU D N 1
ATOM 6714 C CA . LEU D 1 77 ? 31.937 14.440 -25.121 1.00 7.76 77 LEU D CA 1
ATOM 6715 C C . LEU D 1 77 ? 30.717 15.016 -25.826 1.00 7.44 77 LEU D C 1
ATOM 6716 O O . LEU D 1 77 ? 30.819 16.006 -26.547 1.00 8.68 77 LEU D O 1
ATOM 6721 N N . ASN D 1 78 ? 29.571 14.376 -25.634 1.00 8.68 78 ASN D N 1
ATOM 6722 C CA . ASN D 1 78 ? 28.327 14.825 -26.250 1.00 9.91 78 ASN D CA 1
ATOM 6723 C C . ASN D 1 78 ? 27.166 14.799 -25.274 1.00 10.53 78 ASN D C 1
ATOM 6724 O O . ASN D 1 78 ? 27.045 13.878 -24.463 1.00 9.64 78 ASN D O 1
ATOM 6729 N N . LEU D 1 79 ? 26.335 15.835 -25.343 1.00 9.81 79 LEU D N 1
ATOM 6730 C CA . LEU D 1 79 ? 25.143 15.947 -24.507 1.00 9.85 79 LEU D CA 1
ATOM 6731 C C . LEU D 1 79 ? 23.968 16.131 -25.465 1.00 10.99 79 LEU D C 1
ATOM 6732 O O . LEU D 1 79 ? 24.033 16.954 -26.382 1.00 12.78 79 LEU D O 1
ATOM 6737 N N . ARG D 1 80 ? 22.917 15.340 -25.272 1.00 11.26 80 ARG D N 1
ATOM 6738 C CA . ARG D 1 80 ? 21.727 15.388 -26.127 1.00 11.91 80 ARG D CA 1
ATOM 6739 C C . ARG D 1 80 ? 20.473 15.190 -25.277 1.00 13.09 80 ARG D C 1
ATOM 6740 O O . ARG D 1 80 ? 20.557 14.707 -24.147 1.00 11.99 80 ARG D O 1
ATOM 6748 N N . PRO D 1 81 ? 19.289 15.543 -25.818 1.00 13.87 81 PRO D N 1
ATOM 6749 C CA . PRO D 1 81 ? 18.008 15.407 -25.111 1.00 16.14 81 PRO D CA 1
ATOM 6750 C C . PRO D 1 81 ? 17.591 13.972 -24.759 1.00 17.53 81 PRO D C 1
ATOM 6751 O O . PRO D 1 81 ? 16.650 13.772 -23.992 1.00 21.10 81 PRO D O 1
ATOM 6755 N N . GLY D 1 82 ? 18.287 12.986 -25.316 1.00 17.34 82 GLY D N 1
ATOM 6756 C CA . GLY D 1 82 ? 17.959 11.595 -25.043 1.00 16.43 82 GLY D CA 1
ATOM 6757 C C . GLY D 1 82 ? 19.082 10.641 -25.407 1.00 15.14 82 GLY D C 1
ATOM 6758 O O . GLY D 1 82 ? 20.150 11.073 -25.849 1.00 14.95 82 GLY D O 1
ATOM 6759 N N . LEU D 1 83 ? 18.843 9.343 -25.228 1.00 13.55 83 LEU D N 1
ATOM 6760 C CA . LEU D 1 83 ? 19.844 8.325 -25.538 1.00 13.77 83 LEU D CA 1
ATOM 6761 C C . LEU D 1 83 ? 20.013 8.081 -27.034 1.00 12.96 83 LEU D C 1
ATOM 6762 O O . LEU D 1 83 ? 21.132 7.884 -27.506 1.00 13.26 83 LEU D O 1
ATOM 6767 N N . ASP D 1 84 ? 18.903 8.076 -27.771 1.00 14.21 84 ASP D N 1
ATOM 6768 C CA . ASP D 1 84 ? 18.936 7.833 -29.213 1.00 14.08 84 ASP D CA 1
ATOM 6769 C C . ASP D 1 84 ? 19.910 8.726 -29.980 1.00 14.53 84 ASP D C 1
ATOM 6770 O O . ASP D 1 84 ? 20.707 8.224 -30.775 1.00 13.49 84 ASP D O 1
ATOM 6775 N N . PRO D 1 85 ? 19.860 10.058 -29.767 1.00 15.49 85 PRO D N 1
ATOM 6776 C CA . PRO D 1 85 ? 20.810 10.898 -30.506 1.00 16.42 85 PRO D CA 1
ATOM 6777 C C . PRO D 1 85 ? 22.263 10.640 -30.087 1.00 15.96 85 PRO D C 1
ATOM 6778 O O . PRO D 1 85 ? 23.183 10.839 -30.880 1.00 17.19 85 PRO D O 1
ATOM 6782 N N . LEU D 1 86 ? 22.460 10.147 -28.863 1.00 14.97 86 LEU D N 1
ATOM 6783 C CA . LEU D 1 86 ? 23.803 9.825 -28.378 1.00 13.89 86 LEU D CA 1
ATOM 6784 C C . LEU D 1 86 ? 24.283 8.559 -29.080 1.00 14.32 86 LEU D C 1
ATOM 6785 O O . LEU D 1 86 ? 25.440 8.470 -29.492 1.00 15.83 86 LEU D O 1
ATOM 6790 N N . LEU D 1 87 ? 23.388 7.580 -29.206 1.00 14.46 87 LEU D N 1
ATOM 6791 C CA . LEU D 1 87 ? 23.700 6.323 -29.891 1.00 13.88 87 LEU D CA 1
ATOM 6792 C C . LEU D 1 87 ? 24.063 6.616 -31.346 1.00 15.61 87 LEU D C 1
ATOM 6793 O O . LEU D 1 87 ? 24.912 5.953 -31.931 1.00 16.59 87 LEU D O 1
ATOM 6798 N N . GLU D 1 88 ? 23.403 7.617 -31.921 1.00 18.51 88 GLU D N 1
ATOM 6799 C CA . GLU D 1 88 ? 23.640 8.021 -33.301 1.00 19.18 88 GLU D CA 1
ATOM 6800 C C . GLU D 1 88 ? 25.020 8.666 -33.460 1.00 19.46 88 GLU D C 1
ATOM 6801 O O . GLU D 1 88 ? 25.785 8.292 -34.350 1.00 19.98 88 GLU D O 1
ATOM 6807 N N . ALA D 1 89 ? 25.345 9.611 -32.580 1.00 18.72 89 ALA D N 1
ATOM 6808 C CA . ALA D 1 89 ? 26.639 10.296 -32.619 1.00 17.77 89 ALA D CA 1
ATOM 6809 C C . ALA D 1 89 ? 27.775 9.303 -32.391 1.00 17.71 89 ALA D C 1
ATOM 6810 O O . ALA D 1 89 ? 28.841 9.398 -33.007 1.00 16.56 89 ALA D O 1
ATOM 6812 N N . GLU D 1 90 ? 27.519 8.337 -31.516 1.00 16.29 90 GLU D N 1
ATOM 6813 C CA . GLU D 1 90 ? 28.477 7.299 -31.177 1.00 16.15 90 GLU D CA 1
ATOM 6814 C C . GLU D 1 90 ? 28.696 6.350 -32.358 1.00 15.49 90 GLU D C 1
ATOM 6815 O O . GLU D 1 90 ? 29.831 5.985 -32.674 1.00 15.75 90 GLU D O 1
ATOM 6821 N N . ALA D 1 91 ? 27.605 5.967 -33.013 1.00 15.01 91 ALA D N 1
ATOM 6822 C CA . ALA D 1 91 ? 27.667 5.063 -34.161 1.00 16.56 91 ALA D CA 1
ATOM 6823 C C . ALA D 1 91 ? 28.305 5.740 -35.372 1.00 17.20 91 ALA D C 1
ATOM 6824 O O . ALA D 1 91 ? 29.108 5.131 -36.080 1.00 18.24 91 ALA D O 1
ATOM 6826 N N . ARG D 1 92 ? 27.956 7.005 -35.594 1.00 18.10 92 ARG D N 1
ATOM 6827 C CA . ARG D 1 92 ? 28.500 7.775 -36.709 1.00 18.17 92 ARG D CA 1
ATOM 6828 C C . ARG D 1 92 ? 30.017 7.901 -36.594 1.00 17.35 92 ARG D C 1
ATOM 6829 O O . ARG D 1 92 ? 30.736 7.743 -37.580 1.00 14.99 92 ARG D O 1
ATOM 6837 N N . LEU D 1 93 ? 30.501 8.191 -35.389 1.00 14.69 93 LEU D N 1
ATOM 6838 C CA . LEU D 1 93 ? 31.936 8.310 -35.163 1.00 13.98 93 LEU D CA 1
ATOM 6839 C C . LEU D 1 93 ? 32.612 6.957 -35.385 1.00 13.58 93 LEU D C 1
ATOM 6840 O O . LEU D 1 93 ? 33.654 6.876 -36.036 1.00 12.41 93 LEU D O 1
ATOM 6845 N N . SER D 1 94 ? 32.013 5.897 -34.850 1.00 12.10 94 SER D N 1
ATOM 6846 C CA . SER D 1 94 ? 32.571 4.558 -35.005 1.00 14.62 94 SER D CA 1
ATOM 6847 C C . SER D 1 94 ? 32.629 4.109 -36.468 1.00 14.41 94 SER D C 1
ATOM 6848 O O . SER D 1 94 ? 33.499 3.327 -36.843 1.00 15.20 94 SER D O 1
ATOM 6851 N N . ARG D 1 95 ? 31.713 4.621 -37.289 1.00 16.12 95 ARG D N 1
ATOM 6852 C CA . ARG D 1 95 ? 31.664 4.286 -38.714 1.00 17.28 95 ARG D CA 1
ATOM 6853 C C . ARG D 1 95 ? 32.662 5.091 -39.547 1.00 17.30 95 ARG D C 1
ATOM 6854 O O . ARG D 1 95 ? 32.960 4.724 -40.684 1.00 16.35 95 ARG D O 1
ATOM 6862 N N . SER D 1 96 ? 33.126 6.215 -39.007 1.00 16.40 96 SER D N 1
ATOM 6863 C CA . SER D 1 96 ? 34.058 7.087 -39.719 1.00 15.96 96 SER D CA 1
ATOM 6864 C C . SER D 1 96 ? 35.381 6.417 -40.063 1.00 16.49 96 SER D C 1
ATOM 6865 O O . SER D 1 96 ? 35.852 5.535 -39.340 1.00 15.69 96 SER D O 1
ATOM 6868 N N . ALA D 1 97 ? 35.987 6.854 -41.165 1.00 14.93 97 ALA D N 1
ATOM 6869 C CA . ALA D 1 97 ? 37.268 6.310 -41.592 1.00 14.91 97 ALA D CA 1
ATOM 6870 C C . ALA D 1 97 ? 38.320 6.566 -40.512 1.00 12.22 97 ALA D C 1
ATOM 6871 O O . ALA D 1 97 ? 39.198 5.740 -40.294 1.00 14.06 97 ALA D O 1
ATOM 6873 N N . PHE D 1 98 ? 38.195 7.690 -39.806 1.00 12.26 98 PHE D N 1
ATOM 6874 C CA . PHE D 1 98 ? 39.129 8.048 -38.737 1.00 10.82 98 PHE D CA 1
ATOM 6875 C C . PHE D 1 98 ? 39.111 7.020 -37.602 1.00 12.09 98 PHE D C 1
ATOM 6876 O O . PHE D 1 98 ? 40.157 6.697 -37.033 1.00 11.24 98 PHE D O 1
ATOM 6884 N N . ALA D 1 99 ? 37.924 6.500 -37.291 1.00 11.88 99 ALA D N 1
ATOM 6885 C CA . ALA D 1 99 ? 37.762 5.510 -36.226 1.00 13.01 99 ALA D CA 1
ATOM 6886 C C . ALA D 1 99 ? 38.509 4.206 -36.500 1.00 14.52 99 ALA D C 1
ATOM 6887 O O . ALA D 1 99 ? 38.722 3.407 -35.586 1.00 14.89 99 ALA D O 1
ATOM 6889 N N . ARG D 1 100 ? 38.910 3.991 -37.753 1.00 15.96 100 ARG D N 1
ATOM 6890 C CA . ARG D 1 100 ? 39.667 2.792 -38.110 1.00 17.94 100 ARG D CA 1
ATOM 6891 C C . ARG D 1 100 ? 41.021 2.848 -37.408 1.00 18.01 100 ARG D C 1
ATOM 6892 O O . ARG D 1 100 ? 41.670 1.822 -37.193 1.00 18.44 100 ARG D O 1
ATOM 6900 N N . TYR D 1 101 ? 41.409 4.058 -37.009 1.00 16.60 101 TYR D N 1
ATOM 6901 C CA . TYR D 1 101 ? 42.671 4.296 -36.325 1.00 14.24 101 TYR D CA 1
ATOM 6902 C C . TYR D 1 101 ? 42.471 4.521 -34.825 1.00 13.28 101 TYR D C 1
ATOM 6903 O O . TYR D 1 101 ? 43.400 4.916 -34.127 1.00 12.53 101 TYR D O 1
ATOM 6912 N N . LEU D 1 102 ? 41.262 4.258 -34.336 1.00 12.70 102 LEU D N 1
ATOM 6913 C CA . LEU D 1 102 ? 40.950 4.437 -32.924 1.00 12.34 102 LEU D CA 1
ATOM 6914 C C . LEU D 1 102 ? 40.538 3.135 -32.248 1.00 13.17 102 LEU D C 1
ATOM 6915 O O . LEU D 1 102 ? 40.061 2.201 -32.895 1.00 13.44 102 LEU D O 1
ATOM 6920 N N . GLY D 1 103 ? 40.723 3.103 -30.933 1.00 12.93 103 GLY D N 1
ATOM 6921 C CA . GLY D 1 103 ? 40.345 1.957 -30.128 1.00 12.98 103 GLY D CA 1
ATOM 6922 C C . GLY D 1 103 ? 39.638 2.515 -28.905 1.00 13.28 103 GLY D C 1
ATOM 6923 O O . GLY D 1 103 ? 40.155 3.428 -28.255 1.00 13.50 103 GLY D O 1
ATOM 6924 N N . ARG D 1 104 ? 38.448 2.007 -28.599 1.00 12.93 104 ARG D N 1
ATOM 6925 C CA . ARG D 1 104 ? 37.705 2.491 -27.437 1.00 13.46 104 ARG D CA 1
ATOM 6926 C C . ARG D 1 104 ? 38.379 2.020 -26.149 1.00 13.18 104 ARG D C 1
ATOM 6927 O O . ARG D 1 104 ? 38.583 0.826 -25.952 1.00 14.96 104 ARG D O 1
ATOM 6935 N N . SER D 1 105 ? 38.730 2.961 -25.279 1.00 11.18 105 SER D N 1
ATOM 6936 C CA . SER D 1 105 ? 39.394 2.614 -24.026 1.00 11.52 105 SER D CA 1
ATOM 6937 C C . SER D 1 105 ? 38.491 2.746 -22.800 1.00 11.50 105 SER D C 1
ATOM 6938 O O . SER D 1 105 ? 38.656 2.021 -21.817 1.00 11.27 105 SER D O 1
ATOM 6941 N N . TYR D 1 106 ? 37.548 3.681 -22.857 1.00 10.36 106 TYR D N 1
ATOM 6942 C CA . TYR D 1 106 ? 36.625 3.914 -21.747 1.00 9.26 106 TYR D CA 1
ATOM 6943 C C . TYR D 1 106 ? 35.422 4.716 -22.240 1.00 9.21 106 TYR D C 1
ATOM 6944 O O . TYR D 1 106 ? 35.469 5.338 -23.304 1.00 7.68 106 TYR D O 1
ATOM 6953 N N . SER D 1 107 ? 34.342 4.690 -21.467 1.00 8.35 107 SER D N 1
ATOM 6954 C CA . SER D 1 107 ? 33.135 5.427 -21.824 1.00 8.81 107 SER D CA 1
ATOM 6955 C C . SER D 1 107 ? 32.261 5.562 -20.592 1.00 9.87 107 SER D C 1
ATOM 6956 O O . SER D 1 107 ? 32.498 4.903 -19.577 1.00 8.62 107 SER D O 1
ATOM 6959 N N . PHE D 1 108 ? 31.241 6.406 -20.695 1.00 8.26 108 PHE D N 1
ATOM 6960 C CA . PHE D 1 108 ? 30.318 6.619 -19.593 1.00 9.62 108 PHE D CA 1
ATOM 6961 C C . PHE D 1 108 ? 29.021 7.220 -20.112 1.00 10.26 108 PHE D C 1
ATOM 6962 O O . PHE D 1 108 ? 29.035 8.206 -20.853 1.00 8.00 108 PHE D O 1
ATOM 6970 N N . TYR D 1 109 ? 27.909 6.575 -19.772 1.00 10.35 109 TYR D N 1
ATOM 6971 C CA . TYR D 1 109 ? 26.587 7.052 -20.168 1.00 9.87 109 TYR D CA 1
ATOM 6972 C C . TYR D 1 109 ? 25.875 7.520 -18.905 1.00 9.09 109 TYR D C 1
ATOM 6973 O O . TYR D 1 109 ? 25.694 6.751 -17.963 1.00 10.40 109 TYR D O 1
ATOM 6982 N N . SER D 1 110 ? 25.472 8.784 -18.890 1.00 8.73 110 SER D N 1
ATOM 6983 C CA . SER D 1 110 ? 24.802 9.349 -17.729 1.00 8.80 110 SER D CA 1
ATOM 6984 C C . SER D 1 110 ? 23.807 10.428 -18.139 1.00 7.89 110 SER D C 1
ATOM 6985 O O . SER D 1 110 ? 23.662 10.728 -19.321 1.00 7.41 110 SER D O 1
ATOM 6988 N N . VAL D 1 111 ? 23.131 11.012 -17.151 1.00 9.91 111 VAL D N 1
ATOM 6989 C CA . VAL D 1 111 ? 22.143 12.062 -17.402 1.00 10.06 111 VAL D CA 1
ATOM 6990 C C . VAL D 1 111 ? 22.339 13.212 -16.419 1.00 10.52 111 VAL D C 1
ATOM 6991 O O . VAL D 1 111 ? 22.438 12.983 -15.208 1.00 9.23 111 VAL D O 1
ATOM 6995 N N . VAL D 1 112 ? 22.415 14.439 -16.942 1.00 9.43 112 VAL D N 1
ATOM 6996 C CA . VAL D 1 112 ? 22.585 15.631 -16.108 1.00 8.91 112 VAL D CA 1
ATOM 6997 C C . VAL D 1 112 ? 21.563 15.560 -14.982 1.00 9.22 112 VAL D C 1
ATOM 6998 O O . VAL D 1 112 ? 20.366 15.400 -15.223 1.00 8.68 112 VAL D O 1
ATOM 7002 N N . GLU D 1 113 ? 22.059 15.622 -13.754 1.00 9.52 113 GLU D N 1
ATOM 7003 C CA . GLU D 1 113 ? 21.214 15.511 -12.581 1.00 11.61 113 GLU D CA 1
ATOM 7004 C C . GLU D 1 113 ? 21.394 16.643 -11.585 1.00 11.45 113 GLU D C 1
ATOM 7005 O O . GLU D 1 113 ? 22.517 17.013 -11.229 1.00 12.20 113 GLU D O 1
ATOM 7011 N N . LEU D 1 114 ? 20.270 17.194 -11.146 1.00 13.69 114 LEU D N 1
ATOM 7012 C CA . LEU D 1 114 ? 20.267 18.256 -10.150 1.00 14.75 114 LEU D CA 1
ATOM 7013 C C . LEU D 1 114 ? 19.557 17.630 -8.955 1.00 15.92 114 LEU D C 1
ATOM 7014 O O . LEU D 1 114 ? 18.387 17.253 -9.045 1.00 16.29 114 LEU D O 1
ATOM 7019 N N . GLY D 1 115 ? 20.291 17.452 -7.863 1.00 15.94 115 GLY D N 1
ATOM 7020 C CA . GLY D 1 115 ? 19.712 16.831 -6.688 1.00 17.91 115 GLY D CA 1
ATOM 7021 C C . GLY D 1 115 ? 19.425 17.749 -5.519 1.00 19.04 115 GLY D C 1
ATOM 7022 O O . GLY D 1 115 ? 19.931 18.871 -5.440 1.00 18.78 115 GLY D O 1
ATOM 7023 N N . SER D 1 116 ? 18.604 17.245 -4.604 1.00 19.90 116 SER D N 1
ATOM 7024 C CA . SER D 1 116 ? 18.212 17.961 -3.396 1.00 21.41 116 SER D CA 1
ATOM 7025 C C . SER D 1 116 ? 17.811 16.904 -2.374 1.00 20.54 116 SER D C 1
ATOM 7026 O O . SER D 1 116 ? 16.925 16.091 -2.627 1.00 20.32 116 SER D O 1
ATOM 7029 N N . GLN D 1 117 ? 18.481 16.907 -1.227 1.00 21.31 117 GLN D N 1
ATOM 7030 C CA . GLN D 1 117 ? 18.222 15.916 -0.186 1.00 24.65 117 GLN D CA 1
ATOM 7031 C C . GLN D 1 117 ? 16.875 16.014 0.529 1.00 27.07 117 GLN D C 1
ATOM 7032 O O . GLN D 1 117 ? 16.308 14.992 0.917 1.00 27.08 117 GLN D O 1
ATOM 7038 N N . GLU D 1 118 ? 16.354 17.228 0.686 1.00 29.66 118 GLU D N 1
ATOM 7039 C CA . GLU D 1 118 ? 15.080 17.410 1.379 1.00 32.77 118 GLU D CA 1
ATOM 7040 C C . GLU D 1 118 ? 13.970 18.013 0.521 1.00 33.78 118 GLU D C 1
ATOM 7041 O O . GLU D 1 118 ? 13.025 17.326 0.144 1.00 34.88 118 GLU D O 1
ATOM 7047 N N . LYS D 1 119 ? 14.090 19.299 0.225 1.00 35.95 119 LYS D N 1
ATOM 7048 C CA . LYS D 1 119 ? 13.103 20.010 -0.577 1.00 37.84 119 LYS D CA 1
ATOM 7049 C C . LYS D 1 119 ? 13.258 19.763 -2.079 1.00 37.82 119 LYS D C 1
ATOM 7050 O O . LYS D 1 119 ? 14.352 19.897 -2.629 1.00 37.75 119 LYS D O 1
ATOM 7056 N N . PRO D 1 120 ? 12.166 19.357 -2.755 1.00 37.13 120 PRO D N 1
ATOM 7057 C CA . PRO D 1 120 ? 12.189 19.093 -4.199 1.00 36.55 120 PRO D CA 1
ATOM 7058 C C . PRO D 1 120 ? 12.502 20.382 -4.959 1.00 35.31 120 PRO D C 1
ATOM 7059 O O . PRO D 1 120 ? 12.198 21.477 -4.482 1.00 35.11 120 PRO D O 1
ATOM 7063 N N . LEU D 1 121 ? 13.121 20.252 -6.129 1.00 34.00 121 LEU D N 1
ATOM 7064 C CA . LEU D 1 121 ? 13.475 21.417 -6.937 1.00 32.12 121 LEU D CA 1
ATOM 7065 C C . LEU D 1 121 ? 12.429 21.741 -7.999 1.00 31.46 121 LEU D C 1
ATOM 7066 O O . LEU D 1 121 ? 11.751 20.848 -8.512 1.00 30.72 121 LEU D O 1
ATOM 7071 N N . ASP D 1 122 ? 12.296 23.029 -8.309 1.00 31.05 122 ASP D N 1
ATOM 7072 C CA . ASP D 1 122 ? 11.353 23.497 -9.323 1.00 30.55 122 ASP D CA 1
ATOM 7073 C C . ASP D 1 122 ? 12.086 23.537 -10.663 1.00 29.66 122 ASP D C 1
ATOM 7074 O O . ASP D 1 122 ? 12.995 24.344 -10.856 1.00 28.63 122 ASP D O 1
ATOM 7079 N N . PRO D 1 123 ? 11.692 22.667 -11.609 1.00 29.89 123 PRO D N 1
ATOM 7080 C CA . PRO D 1 123 ? 12.313 22.598 -12.937 1.00 30.53 123 PRO D CA 1
ATOM 7081 C C . PRO D 1 123 ? 12.173 23.872 -13.772 1.00 31.63 123 PRO D C 1
ATOM 7082 O O . PRO D 1 123 ? 12.910 24.067 -14.738 1.00 30.32 123 PRO D O 1
ATOM 7086 N N . GLU D 1 124 ? 11.232 24.734 -13.397 1.00 32.31 124 GLU D N 1
ATOM 7087 C CA . GLU D 1 124 ? 11.007 25.981 -14.121 1.00 33.68 124 GLU D CA 1
ATOM 7088 C C . GLU D 1 124 ? 11.695 27.190 -13.494 1.00 33.24 124 GLU D C 1
ATOM 7089 O O . GLU D 1 124 ? 11.690 28.280 -14.068 1.00 33.94 124 GLU D O 1
ATOM 7095 N N . SER D 1 125 ? 12.301 26.989 -12.328 1.00 32.42 125 SER D N 1
ATOM 7096 C CA . SER D 1 125 ? 13.007 28.060 -11.636 1.00 32.42 125 SER D CA 1
ATOM 7097 C C . SER D 1 125 ? 14.213 28.515 -12.455 1.00 33.27 125 SER D C 1
ATOM 7098 O O . SER D 1 125 ? 14.970 27.690 -12.969 1.00 32.22 125 SER D O 1
ATOM 7101 N N . PRO D 1 126 ? 14.399 29.840 -12.595 1.00 33.20 126 PRO D N 1
ATOM 7102 C CA . PRO D 1 126 ? 15.521 30.396 -13.357 1.00 32.97 126 PRO D CA 1
ATOM 7103 C C . PRO D 1 126 ? 16.879 30.094 -12.723 1.00 32.33 126 PRO D C 1
ATOM 7104 O O . PRO D 1 126 ? 17.920 30.277 -13.351 1.00 32.76 126 PRO D O 1
ATOM 7108 N N . TYR D 1 127 ? 16.860 29.620 -11.480 1.00 32.02 127 TYR D N 1
ATOM 7109 C CA . TYR D 1 127 ? 18.089 29.281 -10.769 1.00 32.15 127 TYR D CA 1
ATOM 7110 C C . TYR D 1 127 ? 18.380 27.789 -10.915 1.00 30.14 127 TYR D C 1
ATOM 7111 O O . TYR D 1 127 ? 19.438 27.312 -10.506 1.00 29.53 127 TYR D O 1
ATOM 7120 N N . VAL D 1 128 ? 17.436 27.062 -11.509 1.00 27.79 128 VAL D N 1
ATOM 7121 C CA . VAL D 1 128 ? 17.563 25.619 -11.689 1.00 25.06 128 VAL D CA 1
ATOM 7122 C C . VAL D 1 128 ? 17.540 25.168 -13.151 1.00 23.60 128 VAL D C 1
ATOM 7123 O O . VAL D 1 128 ? 18.428 24.441 -13.596 1.00 22.58 128 VAL D O 1
ATOM 7127 N N . LYS D 1 129 ? 16.529 25.623 -13.886 1.00 21.51 129 LYS D N 1
ATOM 7128 C CA . LYS D 1 129 ? 16.318 25.264 -15.287 1.00 21.84 129 LYS D CA 1
ATOM 7129 C C . LYS D 1 129 ? 17.535 25.275 -16.219 1.00 20.87 129 LYS D C 1
ATOM 7130 O O . LYS D 1 129 ? 17.773 24.299 -16.931 1.00 20.44 129 LYS D O 1
ATOM 7136 N N . PRO D 1 130 ? 18.312 26.374 -16.239 1.00 20.84 130 PRO D N 1
ATOM 7137 C CA . PRO D 1 130 ? 19.489 26.429 -17.116 1.00 20.41 130 PRO D CA 1
ATOM 7138 C C . PRO D 1 130 ? 20.549 25.349 -16.861 1.00 19.33 130 PRO D C 1
ATOM 7139 O O . PRO D 1 130 ? 21.298 24.991 -17.768 1.00 18.35 130 PRO D O 1
ATOM 7143 N N . ARG D 1 131 ? 20.595 24.833 -15.634 1.00 19.29 131 ARG D N 1
ATOM 7144 C CA . ARG D 1 131 ? 21.558 23.796 -15.247 1.00 18.27 131 ARG D CA 1
ATOM 7145 C C . ARG D 1 131 ? 21.220 22.424 -15.840 1.00 17.15 131 ARG D C 1
ATOM 7146 O O . ARG D 1 131 ? 22.042 21.503 -15.815 1.00 13.93 131 ARG D O 1
ATOM 7154 N N . LEU D 1 132 ? 20.001 22.295 -16.356 1.00 14.32 132 LEU D N 1
ATOM 7155 C CA . LEU D 1 132 ? 19.523 21.058 -16.972 1.00 15.13 132 LEU D CA 1
ATOM 7156 C C . LEU D 1 132 ? 20.184 20.816 -18.331 1.00 14.41 132 LEU D C 1
ATOM 7157 O O . LEU D 1 132 ? 20.323 19.674 -18.774 1.00 13.84 132 LEU D O 1
ATOM 7162 N N . THR D 1 133 ? 20.582 21.899 -18.990 1.00 13.46 133 THR D N 1
ATOM 7163 C CA . THR D 1 133 ? 21.192 21.815 -20.314 1.00 12.71 133 THR D CA 1
ATOM 7164 C C . THR D 1 133 ? 22.493 22.618 -20.375 1.00 13.34 133 THR D C 1
ATOM 7165 O O . THR D 1 133 ? 22.578 23.631 -21.073 1.00 13.96 133 THR D O 1
ATOM 7169 N N . PRO D 1 134 ? 23.544 22.143 -19.685 1.00 12.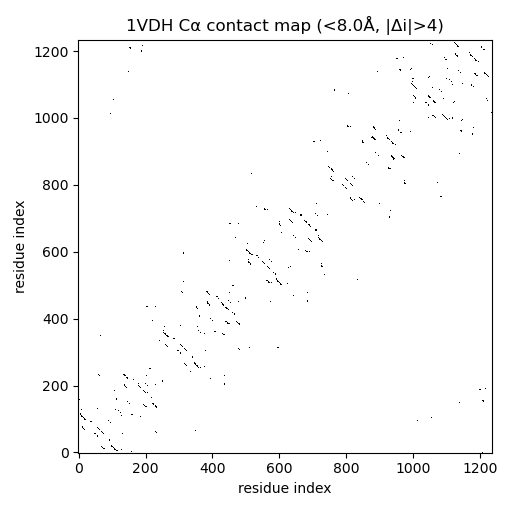82 134 PRO D N 1
ATOM 7170 C CA . PRO D 1 134 ? 24.833 22.837 -19.666 1.00 13.65 134 PRO D CA 1
ATOM 7171 C C . PRO D 1 134 ? 25.593 22.837 -20.986 1.00 14.58 134 PRO D C 1
ATOM 7172 O O . PRO D 1 134 ? 25.590 21.851 -21.726 1.00 13.83 134 PRO D O 1
ATOM 7176 N N . ARG D 1 135 ? 26.223 23.970 -21.278 1.00 14.83 135 ARG D N 1
ATOM 7177 C CA . ARG D 1 135 ? 27.013 24.131 -22.489 1.00 15.71 135 ARG D CA 1
ATOM 7178 C C . ARG D 1 135 ? 28.490 23.926 -22.179 1.00 13.68 135 ARG D C 1
ATOM 7179 O O . ARG D 1 135 ? 29.032 24.541 -21.265 1.00 13.69 135 ARG D O 1
ATOM 7187 N N . VAL D 1 136 ? 29.120 23.030 -22.929 1.00 13.01 136 VAL D N 1
ATOM 7188 C CA . VAL D 1 136 ? 30.536 22.715 -22.761 1.00 13.39 136 VAL D CA 1
ATOM 7189 C C . VAL D 1 136 ? 31.400 23.905 -23.195 1.00 13.34 136 VAL D C 1
ATOM 7190 O O . VAL D 1 136 ? 31.290 24.371 -24.326 1.00 14.42 136 VAL D O 1
ATOM 7194 N N . PRO D 1 137 ? 32.271 24.406 -22.299 1.00 13.74 137 PRO D N 1
ATOM 7195 C CA . PRO D 1 137 ? 33.145 25.541 -22.619 1.00 14.42 137 PRO D CA 1
ATOM 7196 C C . PRO D 1 137 ? 34.010 25.226 -23.837 1.00 14.84 137 PRO D C 1
ATOM 7197 O O . PRO D 1 137 ? 34.572 24.134 -23.947 1.00 12.10 137 PRO D O 1
ATOM 7201 N N . LYS D 1 138 ? 34.095 26.181 -24.756 1.00 15.04 138 LYS D N 1
ATOM 7202 C CA . LYS D 1 138 ? 34.872 26.015 -25.977 1.00 15.32 138 LYS D CA 1
ATOM 7203 C C . LYS D 1 138 ? 36.328 26.442 -25.787 1.00 15.30 138 LYS D C 1
ATOM 7204 O O . LYS D 1 138 ? 36.917 27.104 -26.647 1.00 14.41 138 LYS D O 1
ATOM 7210 N N . SER D 1 139 ? 36.911 26.040 -24.662 1.00 13.47 139 SER D N 1
ATOM 7211 C CA . SER D 1 139 ? 38.297 26.366 -24.346 1.00 12.52 139 SER D CA 1
ATOM 7212 C C . SER D 1 139 ? 38.703 25.693 -23.045 1.00 12.21 139 SER D C 1
ATOM 7213 O O . SER D 1 139 ? 37.893 25.032 -22.396 1.00 10.79 139 SER D O 1
ATOM 7216 N N . GLY D 1 140 ? 39.960 25.886 -22.664 1.00 10.67 140 GLY D N 1
ATOM 7217 C CA . GLY D 1 140 ? 40.454 25.336 -21.419 1.00 10.65 140 GLY D CA 1
ATOM 7218 C C . GLY D 1 140 ? 40.660 23.837 -21.347 1.00 8.87 140 GLY D C 1
ATOM 7219 O O . GLY D 1 140 ? 41.088 23.200 -22.313 1.00 7.70 140 GLY D O 1
ATOM 7220 N N . TYR D 1 141 ? 40.336 23.282 -20.181 1.00 9.74 141 TYR D N 1
ATOM 7221 C CA . TYR D 1 141 ? 40.518 21.861 -19.901 1.00 8.33 141 TYR D CA 1
ATOM 7222 C C . TYR D 1 141 ? 39.310 21.230 -19.224 1.00 9.15 141 TYR D C 1
ATOM 7223 O O . TYR D 1 141 ? 38.416 21.925 -18.740 1.00 8.85 141 TYR D O 1
ATOM 7232 N N . VAL D 1 142 ? 39.311 19.901 -19.177 1.00 8.04 142 VAL D N 1
ATOM 7233 C CA . VAL D 1 142 ? 38.247 19.153 -18.533 1.00 8.04 142 VAL D CA 1
ATOM 7234 C C . VAL D 1 142 ? 38.847 18.074 -17.640 1.00 9.22 142 VAL D C 1
ATOM 7235 O O . VAL D 1 142 ? 39.955 17.587 -17.886 1.00 8.87 142 VAL D O 1
ATOM 7239 N N . CYS D 1 143 ? 38.133 17.775 -16.562 1.00 8.59 143 CYS D N 1
ATOM 7240 C CA . CYS D 1 143 ? 38.514 16.731 -15.625 1.00 8.92 143 CYS D CA 1
ATOM 7241 C C . CYS D 1 143 ? 37.271 15.884 -15.472 1.00 10.01 143 CYS D C 1
ATOM 7242 O O . CYS D 1 143 ? 36.213 16.402 -15.110 1.00 10.22 143 CYS D O 1
ATOM 7245 N N . PHE D 1 144 ? 37.368 14.609 -15.837 1.00 7.52 144 PHE D N 1
ATOM 7246 C CA . PHE D 1 144 ? 36.235 13.712 -15.693 1.00 8.24 144 PHE D CA 1
ATOM 7247 C C . PHE D 1 144 ? 36.548 12.547 -14.772 1.00 7.75 144 PHE D C 1
ATOM 7248 O O . PHE D 1 144 ? 37.626 11.955 -14.839 1.00 7.38 144 PHE D O 1
ATOM 7256 N N . TYR D 1 145 ? 35.575 12.210 -13.933 1.00 6.36 145 TYR D N 1
ATOM 7257 C CA . TYR D 1 145 ? 35.706 11.082 -13.030 1.00 6.74 145 TYR D CA 1
ATOM 7258 C C . TYR D 1 145 ? 34.349 10.612 -12.553 1.00 7.12 145 TYR D C 1
ATOM 7259 O O . TYR D 1 145 ? 33.435 11.418 -12.337 1.00 7.21 145 TYR D O 1
ATOM 7268 N N . PRO D 1 146 ? 34.159 9.290 -12.516 1.00 8.48 146 PRO D N 1
ATOM 7269 C CA . PRO D 1 146 ? 32.885 8.747 -12.051 1.00 9.07 146 PRO D CA 1
ATOM 7270 C C . PRO D 1 146 ? 33.042 8.520 -10.549 1.00 8.84 146 PRO D C 1
ATOM 7271 O O . PRO D 1 146 ? 34.168 8.509 -10.035 1.00 8.76 146 PRO D O 1
ATOM 7275 N N . MET D 1 147 ? 31.932 8.372 -9.836 1.00 8.40 147 MET D N 1
ATOM 7276 C CA . MET D 1 147 ? 32.007 8.136 -8.399 1.00 7.93 147 MET D CA 1
ATOM 7277 C C . MET D 1 147 ? 30.730 7.533 -7.828 1.00 6.61 147 MET D C 1
ATOM 7278 O O . MET D 1 147 ? 29.671 7.581 -8.452 1.00 5.16 147 MET D O 1
ATOM 7283 N N . ASN D 1 148 ? 30.862 6.927 -6.653 1.00 6.90 148 ASN D N 1
ATOM 7284 C CA . ASN D 1 148 ? 29.737 6.340 -5.929 1.00 8.05 148 ASN D CA 1
ATOM 7285 C C . ASN D 1 148 ? 29.718 6.991 -4.555 1.00 8.04 148 ASN D C 1
ATOM 7286 O O . ASN D 1 148 ? 30.680 7.651 -4.154 1.00 8.01 148 ASN D O 1
ATOM 7291 N N . LYS D 1 149 ? 28.616 6.794 -3.840 1.00 8.05 149 LYS D N 1
ATOM 7292 C CA . LYS D 1 149 ? 28.492 7.257 -2.467 1.00 7.86 149 LYS D CA 1
ATOM 7293 C C . LYS D 1 149 ? 28.648 5.950 -1.685 1.00 8.31 149 LYS D C 1
ATOM 7294 O O . LYS D 1 149 ? 27.942 4.974 -1.931 1.00 8.85 149 LYS D O 1
ATOM 7300 N N . ARG D 1 150 ? 29.633 5.930 -0.800 1.00 8.87 150 ARG D N 1
ATOM 7301 C CA . ARG D 1 150 ? 29.981 4.763 0.004 1.00 11.85 150 ARG D CA 1
ATOM 7302 C C . ARG D 1 150 ? 28.867 4.124 0.826 1.00 11.56 150 ARG D C 1
ATOM 7303 O O . ARG D 1 150 ? 28.050 4.814 1.444 1.00 10.68 150 ARG D O 1
ATOM 7311 N N . ARG D 1 151 ? 28.857 2.792 0.817 1.00 11.43 151 ARG D N 1
ATOM 7312 C CA . ARG D 1 151 ? 27.901 1.982 1.567 1.00 13.09 151 ARG D CA 1
ATOM 7313 C C . ARG D 1 151 ? 28.701 0.870 2.244 1.00 14.62 151 ARG D C 1
ATOM 7314 O O . ARG D 1 151 ? 28.536 -0.307 1.924 1.00 15.89 151 ARG D O 1
ATOM 7322 N N . GLN D 1 152 ? 29.593 1.246 3.154 1.00 16.48 152 GLN D N 1
ATOM 7323 C CA . GLN D 1 152 ? 30.430 0.264 3.841 1.00 18.54 152 GLN D CA 1
ATOM 7324 C C . GLN D 1 152 ? 30.440 0.500 5.347 1.00 17.41 152 GLN D C 1
ATOM 7325 O O . GLN D 1 152 ? 30.736 1.607 5.810 1.00 16.42 152 GLN D O 1
ATOM 7331 N N . GLY D 1 153 ? 30.106 -0.548 6.099 1.00 15.91 153 GLY D N 1
ATOM 7332 C CA . GLY D 1 153 ? 30.086 -0.475 7.552 1.00 17.37 153 GLY D CA 1
ATOM 7333 C C . GLY D 1 153 ? 29.353 0.725 8.121 1.00 17.46 153 GLY D C 1
ATOM 7334 O O . GLY D 1 153 ? 28.181 0.943 7.818 1.00 15.88 153 GLY D O 1
ATOM 7335 N N . GLN D 1 154 ? 30.063 1.517 8.923 1.00 18.72 154 GLN D N 1
ATOM 7336 C CA . GLN D 1 154 ? 29.502 2.712 9.548 1.00 20.24 154 GLN D CA 1
ATOM 7337 C C . GLN D 1 154 ? 29.408 3.899 8.591 1.00 19.14 154 GLN D C 1
ATOM 7338 O O . GLN D 1 154 ? 28.830 4.929 8.936 1.00 19.78 154 GLN D O 1
ATOM 7344 N N . ASP D 1 155 ? 30.008 3.765 7.410 1.00 17.20 155 ASP D N 1
ATOM 7345 C CA . ASP D 1 155 ? 29.988 4.823 6.399 1.00 15.00 155 ASP D CA 1
ATOM 7346 C C . ASP D 1 155 ? 29.021 4.461 5.277 1.00 14.32 155 ASP D C 1
ATOM 7347 O O . ASP D 1 155 ? 29.440 4.142 4.160 1.00 14.59 155 ASP D O 1
ATOM 7352 N N . ASN D 1 156 ? 27.727 4.476 5.581 1.00 12.05 156 ASN D N 1
ATOM 7353 C CA . ASN D 1 156 ? 26.723 4.147 4.582 1.00 12.33 156 ASN D CA 1
ATOM 7354 C C . ASN D 1 156 ? 25.850 5.359 4.294 1.00 11.81 156 ASN D C 1
ATOM 7355 O O . ASN D 1 156 ? 24.937 5.689 5.054 1.00 10.85 156 ASN D O 1
ATOM 7360 N N . TRP D 1 157 ? 26.149 6.013 3.179 1.00 9.97 157 TRP D N 1
ATOM 7361 C CA . TRP D 1 157 ? 25.432 7.200 2.742 1.00 11.00 157 TRP D CA 1
ATOM 7362 C C . TRP D 1 157 ? 23.937 6.977 2.563 1.00 12.58 157 TRP D C 1
ATOM 7363 O O . TRP D 1 157 ? 23.127 7.797 2.995 1.00 12.08 157 TRP D O 1
ATOM 7374 N N . TYR D 1 158 ? 23.578 5.859 1.936 1.00 12.07 158 TYR D N 1
ATOM 7375 C CA . TYR D 1 158 ? 22.180 5.549 1.665 1.00 12.98 158 TYR D CA 1
ATOM 7376 C C . TYR D 1 158 ? 21.302 5.187 2.861 1.00 13.45 158 TYR D C 1
ATOM 7377 O O . TYR D 1 158 ? 20.081 5.114 2.726 1.00 15.61 158 TYR D O 1
ATOM 7386 N N . MET D 1 159 ? 21.917 4.946 4.016 1.00 13.39 159 MET D N 1
ATOM 7387 C CA . MET D 1 159 ? 21.167 4.618 5.225 1.00 13.86 159 MET D CA 1
ATOM 7388 C C . MET D 1 159 ? 20.946 5.862 6.086 1.00 14.68 159 MET D C 1
ATOM 7389 O O . MET D 1 159 ? 20.119 5.852 6.997 1.00 15.67 159 MET D O 1
ATOM 7394 N N . LEU D 1 160 ? 21.678 6.932 5.782 1.00 13.44 160 LEU D N 1
ATOM 7395 C CA . LEU D 1 160 ? 21.570 8.186 6.525 1.00 14.20 160 LEU D CA 1
ATOM 7396 C C . LEU D 1 160 ? 20.223 8.877 6.327 1.00 14.57 160 LEU D C 1
ATOM 7397 O O . LEU D 1 160 ? 19.546 8.664 5.323 1.00 15.00 160 LEU D O 1
ATOM 7402 N N . PRO D 1 161 ? 19.780 9.654 7.328 1.00 16.31 161 PRO D N 1
ATOM 7403 C CA . PRO D 1 161 ? 18.506 10.371 7.209 1.00 15.92 161 PRO D CA 1
ATOM 7404 C C . PRO D 1 161 ? 18.764 11.533 6.245 1.00 15.38 161 PRO D C 1
ATOM 7405 O O . PRO D 1 161 ? 19.894 12.006 6.140 1.00 15.35 161 PRO D O 1
ATOM 7409 N N . ALA D 1 162 ? 17.732 11.987 5.544 1.00 15.65 162 ALA D N 1
ATOM 7410 C CA . ALA D 1 162 ? 17.885 13.082 4.590 1.00 17.27 162 ALA D CA 1
ATOM 7411 C C . ALA D 1 162 ? 18.497 14.357 5.178 1.00 17.86 162 ALA D C 1
ATOM 7412 O O . ALA D 1 162 ? 19.274 15.037 4.503 1.00 18.78 162 ALA D O 1
ATOM 7414 N N . LYS D 1 163 ? 18.181 14.667 6.435 1.00 18.50 163 LYS D N 1
ATOM 7415 C CA . LYS D 1 163 ? 18.719 15.874 7.063 1.00 20.11 163 LYS D CA 1
ATOM 7416 C C . LYS D 1 163 ? 20.240 15.824 7.219 1.00 19.30 163 LYS D C 1
ATOM 7417 O O . LYS D 1 163 ? 20.905 16.854 7.108 1.00 17.07 163 LYS D O 1
ATOM 7423 N N . GLU D 1 164 ? 20.785 14.634 7.471 1.00 18.20 164 GLU D N 1
ATOM 7424 C CA . GLU D 1 164 ? 22.235 14.475 7.601 1.00 19.91 164 GLU D CA 1
ATOM 7425 C C . GLU D 1 164 ? 22.874 14.672 6.237 1.00 18.37 164 GLU D C 1
ATOM 7426 O O . GLU D 1 164 ? 23.877 15.372 6.103 1.00 17.75 164 GLU D O 1
ATOM 7432 N N . ARG D 1 165 ? 22.288 14.034 5.229 1.00 18.69 165 ARG D N 1
ATOM 7433 C CA . ARG D 1 165 ? 22.782 14.140 3.864 1.00 18.30 165 ARG D CA 1
ATOM 7434 C C . ARG D 1 165 ? 22.725 15.591 3.397 1.00 18.53 165 ARG D C 1
ATOM 7435 O O . ARG D 1 165 ? 23.629 16.059 2.706 1.00 19.36 165 ARG D O 1
ATOM 7443 N N . ALA D 1 166 ? 21.688 16.310 3.825 1.00 17.54 166 ALA D N 1
ATOM 7444 C CA . ALA D 1 166 ? 21.525 17.720 3.472 1.00 18.42 166 ALA D CA 1
ATOM 7445 C C . ALA D 1 166 ? 22.655 18.551 4.081 1.00 18.43 166 ALA D C 1
ATOM 7446 O O . ALA D 1 166 ? 23.274 19.366 3.396 1.00 20.63 166 ALA D O 1
ATOM 7448 N N . SER D 1 167 ? 22.927 18.334 5.365 1.00 18.52 167 SER D N 1
ATOM 7449 C CA . SER D 1 167 ? 23.989 19.060 6.060 1.00 19.18 167 SER D CA 1
ATOM 7450 C C . SER D 1 167 ? 25.357 18.733 5.450 1.00 18.41 167 SER D C 1
ATOM 7451 O O . SER D 1 167 ? 26.214 19.608 5.307 1.00 16.69 167 SER D O 1
ATOM 7454 N N . LEU D 1 168 ? 25.544 17.471 5.074 1.00 16.83 168 LEU D N 1
ATOM 7455 C CA . LEU D 1 168 ? 26.798 17.033 4.470 1.00 16.49 168 LEU D CA 1
ATOM 7456 C C . LEU D 1 168 ? 27.010 17.677 3.097 1.00 15.29 168 LEU D C 1
ATOM 7457 O O . LEU D 1 168 ? 28.113 18.125 2.784 1.00 16.46 168 LEU D O 1
ATOM 7462 N N . MET D 1 169 ? 25.946 17.757 2.300 1.00 16.49 169 MET D N 1
ATOM 7463 C CA . MET D 1 169 ? 26.026 18.366 0.973 1.00 17.33 169 MET D CA 1
ATOM 7464 C C . MET D 1 169 ? 26.186 19.885 1.048 1.00 17.72 169 MET D C 1
ATOM 7465 O O . MET D 1 169 ? 26.831 20.487 0.189 1.00 18.00 169 MET D O 1
ATOM 7470 N N . LYS D 1 170 ? 25.598 20.497 2.074 1.00 19.07 170 LYS D N 1
ATOM 7471 C CA . LYS D 1 170 ? 25.685 21.944 2.265 1.00 19.30 170 LYS D CA 1
ATOM 7472 C C . LYS D 1 170 ? 27.140 22.351 2.472 1.00 18.03 170 LYS D C 1
ATOM 7473 O O . LYS D 1 170 ? 27.624 23.288 1.837 1.00 17.84 170 LYS D O 1
ATOM 7479 N N . ALA D 1 171 ? 27.836 21.625 3.346 1.00 16.87 171 ALA D N 1
ATOM 7480 C CA . ALA D 1 171 ? 29.243 21.893 3.636 1.00 15.96 171 ALA D CA 1
ATOM 7481 C C . ALA D 1 171 ? 30.094 21.743 2.374 1.00 16.76 171 ALA D C 1
ATOM 7482 O O . ALA D 1 171 ? 31.036 22.507 2.160 1.00 17.44 171 ALA D O 1
ATOM 7484 N N . HIS D 1 172 ? 29.745 20.762 1.544 1.00 17.64 172 HIS D N 1
ATOM 7485 C CA . HIS D 1 172 ? 30.441 20.501 0.283 1.00 18.84 172 HIS D CA 1
ATOM 7486 C C . HIS D 1 172 ? 30.304 21.725 -0.627 1.00 19.27 172 HIS D C 1
ATOM 7487 O O . HIS D 1 172 ? 31.281 22.180 -1.224 1.00 19.28 172 HIS D O 1
ATOM 7494 N N . GLY D 1 173 ? 29.085 22.254 -0.711 1.00 18.77 173 GLY D N 1
ATOM 7495 C CA . GLY D 1 173 ? 28.819 23.424 -1.532 1.00 19.91 173 GLY D CA 1
ATOM 7496 C C . GLY D 1 173 ? 29.583 24.649 -1.063 1.00 20.36 173 GLY D C 1
ATOM 7497 O O . GLY D 1 173 ? 30.098 25.412 -1.877 1.00 21.30 173 GLY D O 1
ATOM 7498 N N . GLU D 1 174 ? 29.667 24.829 0.251 1.00 21.69 174 GLU D N 1
ATOM 7499 C CA . GLU D 1 174 ? 30.383 25.964 0.832 1.00 24.14 174 GLU D CA 1
ATOM 7500 C C . GLU D 1 174 ? 31.877 25.925 0.497 1.00 23.09 174 GLU D C 1
ATOM 7501 O O . GLU D 1 174 ? 32.502 26.962 0.285 1.00 21.56 174 GLU D O 1
ATOM 7507 N N . THR D 1 175 ? 32.443 24.724 0.442 1.00 21.34 175 THR D N 1
ATOM 7508 C CA . THR D 1 175 ? 33.856 24.566 0.112 1.00 21.14 175 THR D CA 1
ATOM 7509 C C . THR D 1 175 ? 34.089 24.906 -1.357 1.00 20.18 175 THR D C 1
ATOM 7510 O O . THR D 1 175 ? 35.127 25.459 -1.718 1.00 20.19 175 THR D O 1
ATOM 7514 N N . GLY D 1 176 ? 33.101 24.592 -2.190 1.00 21.51 176 GLY D N 1
ATOM 7515 C CA . GLY D 1 176 ? 33.204 24.852 -3.615 1.00 22.90 176 GLY D CA 1
ATOM 7516 C C . GLY D 1 176 ? 32.915 26.266 -4.093 1.00 24.71 176 GLY D C 1
ATOM 7517 O O . GLY D 1 176 ? 33.374 26.644 -5.172 1.00 23.64 176 GLY D O 1
ATOM 7518 N N . ARG D 1 177 ? 32.175 27.054 -3.312 1.00 26.00 177 ARG D N 1
ATOM 7519 C CA . ARG D 1 177 ? 31.846 28.424 -3.719 1.00 27.60 177 ARG D CA 1
ATOM 7520 C C . ARG D 1 177 ? 33.096 29.262 -3.980 1.00 25.54 177 ARG D C 1
ATOM 7521 O O . ARG D 1 177 ? 33.080 30.190 -4.786 1.00 24.85 177 ARG D O 1
ATOM 7529 N N . LYS D 1 178 ? 34.180 28.890 -3.310 1.00 23.63 178 LYS D N 1
ATOM 7530 C CA . LYS D 1 178 ? 35.476 29.545 -3.432 1.00 24.13 178 LYS D CA 1
ATOM 7531 C C . LYS D 1 178 ? 36.011 29.448 -4.868 1.00 22.76 178 LYS D C 1
ATOM 7532 O O . LYS D 1 178 ? 36.736 30.327 -5.335 1.00 23.03 178 LYS D O 1
ATOM 7538 N N . TYR D 1 179 ? 35.618 28.387 -5.567 1.00 20.54 179 TYR D N 1
ATOM 7539 C CA . TYR D 1 179 ? 36.064 28.127 -6.932 1.00 20.23 179 TYR D CA 1
ATOM 7540 C C . TYR D 1 179 ? 35.088 28.517 -8.045 1.00 20.75 179 TYR D C 1
ATOM 7541 O O . TYR D 1 179 ? 35.389 28.318 -9.221 1.00 18.73 179 TYR D O 1
ATOM 7550 N N . GLN D 1 180 ? 33.945 29.094 -7.683 1.00 22.98 180 GLN D N 1
ATOM 7551 C CA . GLN D 1 180 ? 32.914 29.465 -8.656 1.00 24.70 180 GLN D CA 1
ATOM 7552 C C . GLN D 1 180 ? 33.348 30.173 -9.939 1.00 24.76 180 GLN D C 1
ATOM 7553 O O . GLN D 1 180 ? 32.883 29.822 -11.028 1.00 24.65 180 GLN D O 1
ATOM 7559 N N . GLY D 1 181 ? 34.240 31.149 -9.822 1.00 23.69 181 GLY D N 1
ATOM 7560 C CA . GLY D 1 181 ? 34.689 31.865 -11.004 1.00 24.51 181 GLY D CA 1
ATOM 7561 C C . GLY D 1 181 ? 35.776 31.173 -11.814 1.00 24.57 181 GLY D C 1
ATOM 7562 O O . GLY D 1 181 ? 36.066 31.594 -12.934 1.00 25.13 181 GLY D O 1
ATOM 7563 N N . GLU D 1 182 ? 36.359 30.106 -11.267 1.00 22.87 182 GLU D N 1
ATOM 7564 C CA . GLU D 1 182 ? 37.436 29.382 -11.943 1.00 21.36 182 GLU D CA 1
ATOM 7565 C C . GLU D 1 182 ? 37.084 27.974 -12.424 1.00 19.36 182 GLU D C 1
ATOM 7566 O O . GLU D 1 182 ? 37.687 27.481 -13.377 1.00 18.05 182 GLU D O 1
ATOM 7572 N N . VAL D 1 183 ? 36.147 27.313 -11.745 1.00 17.75 183 VAL D N 1
ATOM 7573 C CA . VAL D 1 183 ? 35.753 25.952 -12.116 1.00 16.12 183 VAL D CA 1
ATOM 7574 C C . VAL D 1 183 ? 34.242 25.787 -12.305 1.00 15.84 183 VAL D C 1
ATOM 7575 O O . VAL D 1 183 ? 33.451 26.201 -11.458 1.00 16.18 183 VAL D O 1
ATOM 7579 N N . MET D 1 184 ? 33.858 25.200 -13.438 1.00 14.96 184 MET D N 1
ATOM 7580 C CA . MET D 1 184 ? 32.456 24.927 -13.759 1.00 14.35 184 MET D CA 1
ATOM 7581 C C . MET D 1 184 ? 32.261 23.421 -13.634 1.00 14.41 184 MET D C 1
ATOM 7582 O O . MET D 1 184 ? 33.091 22.650 -14.124 1.00 12.22 184 MET D O 1
ATOM 7587 N N . GLN D 1 185 ? 31.186 22.992 -12.979 1.00 12.63 185 GLN D N 1
ATOM 7588 C CA . GLN D 1 185 ? 30.955 21.558 -12.843 1.00 14.78 185 GLN D CA 1
ATOM 7589 C C . GLN D 1 185 ? 29.600 21.081 -13.341 1.00 14.11 185 GLN D C 1
ATOM 7590 O O . GLN D 1 185 ? 28.601 21.802 -13.285 1.00 13.05 185 GLN D O 1
ATOM 7596 N N . VAL D 1 186 ? 29.593 19.866 -13.875 1.00 12.11 186 VAL D N 1
ATOM 7597 C CA . VAL D 1 186 ? 28.377 19.248 -14.368 1.00 11.19 186 VAL D CA 1
ATOM 7598 C C . VAL D 1 186 ? 28.284 17.877 -13.714 1.00 11.92 186 VAL D C 1
ATOM 7599 O O . VAL D 1 186 ? 29.185 17.043 -13.854 1.00 10.01 186 VAL D O 1
ATOM 7603 N N . ILE D 1 187 ? 27.235 17.687 -12.921 1.00 10.98 187 ILE D N 1
ATOM 7604 C CA . ILE D 1 187 ? 27.013 16.418 -12.247 1.00 10.95 187 ILE D CA 1
ATOM 7605 C C . ILE D 1 187 ? 25.963 15.646 -13.025 1.00 10.88 187 ILE D C 1
ATOM 7606 O O . ILE D 1 187 ? 24.902 16.181 -13.355 1.00 11.91 187 ILE D O 1
ATOM 7611 N N . SER D 1 188 ? 26.278 14.402 -13.357 1.00 8.30 188 SER D N 1
ATOM 7612 C CA . SER D 1 188 ? 25.338 13.558 -14.075 1.00 7.89 188 SER D CA 1
ATOM 7613 C C . SER D 1 188 ? 25.195 12.253 -13.310 1.00 7.99 188 SER D C 1
ATOM 7614 O O . SER D 1 188 ? 26.138 11.806 -12.662 1.00 8.20 188 SER D O 1
ATOM 7617 N N . GLY D 1 189 ? 23.991 11.692 -13.321 1.00 5.33 189 GLY D N 1
ATOM 7618 C CA . GLY D 1 189 ? 23.751 10.445 -12.625 1.00 5.64 189 GLY D CA 1
ATOM 7619 C C . GLY D 1 189 ? 23.731 9.281 -13.593 1.00 5.16 189 GLY D C 1
ATOM 7620 O O . GLY D 1 189 ? 23.206 9.399 -14.701 1.00 6.14 189 GLY D O 1
ATOM 7621 N N . ALA D 1 190 ? 24.335 8.168 -13.192 1.00 6.21 190 ALA D N 1
ATOM 7622 C CA . ALA D 1 190 ? 24.373 6.979 -14.037 1.00 6.71 190 ALA D CA 1
ATOM 7623 C C . ALA D 1 190 ? 23.809 5.777 -13.291 1.00 7.53 190 ALA D C 1
ATOM 7624 O O . ALA D 1 190 ? 24.135 4.632 -13.603 1.00 6.28 190 ALA D O 1
ATOM 7626 N N . GLN D 1 191 ? 22.979 6.046 -12.286 1.00 6.70 191 GLN D N 1
ATOM 7627 C CA . GLN D 1 191 ? 22.354 4.983 -11.510 1.00 7.69 191 GLN D CA 1
ATOM 7628 C C . GLN D 1 191 ? 21.471 4.213 -12.487 1.00 7.64 191 GLN D C 1
ATOM 7629 O O . GLN D 1 191 ? 20.628 4.803 -13.167 1.00 8.93 191 GLN D O 1
ATOM 7635 N N . GLY D 1 192 ? 21.713 2.910 -12.602 1.00 7.67 192 GLY D N 1
ATOM 7636 C CA . GLY D 1 192 ? 20.942 2.085 -13.517 1.00 7.88 192 GLY D CA 1
ATOM 7637 C C . GLY D 1 192 ? 21.298 2.304 -14.980 1.00 9.75 192 GLY D C 1
ATOM 7638 O O . GLY D 1 192 ? 20.673 1.718 -15.865 1.00 10.67 192 GLY D O 1
ATOM 7639 N N . LEU D 1 193 ? 22.327 3.111 -15.236 1.00 8.23 193 LEU D N 1
ATOM 7640 C CA . LEU D 1 193 ? 22.748 3.418 -16.602 1.00 8.44 193 LEU D CA 1
ATOM 7641 C C . LEU D 1 193 ? 24.191 3.016 -16.910 1.00 8.18 193 LEU D C 1
ATOM 7642 O O . LEU D 1 193 ? 24.516 2.722 -18.059 1.00 7.33 193 LEU D O 1
ATOM 7647 N N . ASP D 1 194 ? 25.059 3.052 -15.901 1.00 7.81 194 ASP D N 1
ATOM 7648 C CA . ASP D 1 194 ? 26.459 2.673 -16.089 1.00 8.55 194 ASP D CA 1
ATOM 7649 C C . ASP D 1 194 ? 27.046 2.095 -14.797 1.00 8.48 194 ASP D C 1
ATOM 7650 O O . ASP D 1 194 ? 26.322 1.899 -13.821 1.00 8.21 194 ASP D O 1
ATOM 7655 N N . ASP D 1 195 ? 28.356 1.859 -14.785 1.00 9.34 195 ASP D N 1
ATOM 7656 C CA . ASP D 1 195 ? 29.040 1.230 -13.649 1.00 9.15 195 ASP D CA 1
ATOM 7657 C C . ASP D 1 195 ? 29.212 2.023 -12.361 1.00 9.38 195 ASP D C 1
ATOM 7658 O O . ASP D 1 195 ? 29.541 1.453 -11.322 1.00 8.78 195 ASP D O 1
ATOM 7663 N N . TRP D 1 196 ? 29.039 3.335 -12.430 1.00 8.51 196 TRP D N 1
ATOM 7664 C CA . TRP D 1 196 ? 29.160 4.170 -11.244 1.00 7.49 196 TRP D CA 1
ATOM 7665 C C . TRP D 1 196 ? 27.867 4.960 -11.095 1.00 8.47 196 TRP D C 1
ATOM 7666 O O . TRP D 1 196 ? 27.113 5.106 -12.054 1.00 10.43 196 TRP D O 1
ATOM 7677 N N . GLU D 1 197 ? 27.619 5.471 -9.895 1.00 8.54 197 GLU D N 1
ATOM 7678 C CA . GLU D 1 197 ? 26.402 6.228 -9.619 1.00 9.59 197 GLU D CA 1
ATOM 7679 C C . GLU D 1 197 ? 26.370 7.630 -10.218 1.00 9.95 197 GLU D C 1
ATOM 7680 O O . GLU D 1 197 ? 25.307 8.118 -10.598 1.00 10.86 197 GLU D O 1
ATOM 7686 N N . TRP D 1 198 ? 27.528 8.277 -10.295 1.00 9.49 198 TRP D N 1
ATOM 7687 C CA . TRP D 1 198 ? 27.606 9.619 -10.859 1.00 10.46 198 TRP D CA 1
ATOM 7688 C C . TRP D 1 198 ? 28.813 9.823 -11.757 1.00 11.20 198 TRP D C 1
ATOM 7689 O O . TRP D 1 198 ? 29.834 9.141 -11.635 1.00 10.50 198 TRP D O 1
ATOM 7700 N N . GLY D 1 199 ? 28.659 10.777 -12.663 1.00 8.80 199 GLY D N 1
ATOM 7701 C CA . GLY D 1 199 ? 29.723 11.171 -13.556 1.00 9.40 199 GLY D CA 1
ATOM 7702 C C . GLY D 1 199 ? 29.940 12.628 -13.190 1.00 10.26 199 GLY D C 1
ATOM 7703 O O . GLY D 1 199 ? 28.970 13.359 -12.958 1.00 8.76 199 GLY D O 1
ATOM 7704 N N . VAL D 1 200 ? 31.197 13.041 -13.069 1.00 8.42 200 VAL D N 1
ATOM 7705 C CA . VAL D 1 200 ? 31.506 14.421 -12.722 1.00 8.01 200 VAL D CA 1
ATOM 7706 C C . VAL D 1 200 ? 32.456 15.050 -13.733 1.00 8.53 200 VAL D C 1
ATOM 7707 O O . VAL D 1 200 ? 33.524 14.509 -14.016 1.00 9.70 200 VAL D O 1
ATOM 7711 N N . ASP D 1 201 ? 32.042 16.181 -14.293 1.00 8.33 201 ASP D N 1
ATOM 7712 C CA . ASP D 1 201 ? 32.863 16.918 -15.242 1.00 8.91 201 ASP D CA 1
ATOM 7713 C C . ASP D 1 201 ? 33.208 18.259 -14.626 1.00 8.67 201 ASP D C 1
ATOM 7714 O O . ASP D 1 201 ? 32.316 18.973 -14.162 1.00 7.49 201 ASP D O 1
ATOM 7719 N N . LEU D 1 202 ? 34.501 18.569 -14.576 1.00 8.32 202 LEU D N 1
ATOM 7720 C CA . LEU D 1 202 ? 34.975 19.852 -14.069 1.00 10.61 202 LEU D CA 1
ATOM 7721 C C . LEU D 1 202 ? 35.635 20.548 -15.258 1.00 10.89 202 LEU D C 1
ATOM 7722 O O . LEU D 1 202 ? 36.393 19.925 -15.999 1.00 9.73 202 LEU D O 1
ATOM 7727 N N . PHE D 1 203 ? 35.312 21.821 -15.464 1.00 11.31 203 PHE D N 1
ATOM 7728 C CA . PHE D 1 203 ? 35.880 22.593 -16.568 1.00 11.30 203 PHE D CA 1
ATOM 7729 C C . PHE D 1 203 ? 36.632 23.789 -16.006 1.00 11.55 203 PHE D C 1
ATOM 7730 O O . PHE D 1 203 ? 36.143 24.460 -15.098 1.00 12.09 203 PHE D O 1
ATOM 7738 N N . SER D 1 204 ? 37.822 24.048 -16.539 1.00 10.26 204 SER D N 1
ATOM 7739 C CA . SER D 1 204 ? 38.627 25.171 -16.076 1.00 11.33 204 SER D CA 1
ATOM 7740 C C . SER D 1 204 ? 39.702 25.538 -17.084 1.00 12.42 204 SER D C 1
ATOM 7741 O O . SER D 1 204 ? 40.104 24.714 -17.904 1.00 11.69 204 SER D O 1
ATOM 7744 N N . GLU D 1 205 ? 40.162 26.785 -17.015 1.00 12.82 205 GLU D N 1
ATOM 7745 C CA . GLU D 1 205 ? 41.205 27.274 -17.911 1.00 14.18 205 GLU D CA 1
ATOM 7746 C C . GLU D 1 205 ? 42.598 26.852 -17.444 1.00 13.75 205 GLU D C 1
ATOM 7747 O O . GLU D 1 205 ? 43.580 27.007 -18.169 1.00 12.98 205 GLU D O 1
ATOM 7753 N N . ASP D 1 206 ? 42.670 26.296 -16.239 1.00 12.97 206 ASP D N 1
ATOM 7754 C CA . ASP D 1 206 ? 43.931 25.841 -15.666 1.00 12.86 206 ASP D CA 1
ATOM 7755 C C . ASP D 1 206 ? 43.667 24.504 -14.972 1.00 11.36 206 ASP D C 1
ATOM 7756 O O . ASP D 1 206 ? 42.844 24.431 -14.062 1.00 10.34 206 ASP D O 1
ATOM 7761 N N . PRO D 1 207 ? 44.357 23.429 -15.401 1.00 11.12 207 PRO D N 1
ATOM 7762 C CA . PRO D 1 207 ? 44.180 22.098 -14.800 1.00 12.11 207 PRO D CA 1
ATOM 7763 C C . PRO D 1 207 ? 44.544 22.019 -13.320 1.00 11.16 207 PRO D C 1
ATOM 7764 O O . PRO D 1 207 ? 44.027 21.167 -12.598 1.00 12.08 207 PRO D O 1
ATOM 7768 N N . VAL D 1 208 ? 45.432 22.905 -12.868 1.00 11.30 208 VAL D N 1
ATOM 7769 C CA . VAL D 1 208 ? 45.836 22.945 -11.461 1.00 10.86 208 VAL D CA 1
ATOM 7770 C C . VAL D 1 208 ? 44.622 23.232 -10.565 1.00 10.61 208 VAL D C 1
ATOM 7771 O O . VAL D 1 208 ? 44.591 22.828 -9.403 1.00 9.72 208 VAL D O 1
ATOM 7775 N N . GLN D 1 209 ? 43.619 23.913 -11.115 1.00 10.13 209 GLN D N 1
ATOM 7776 C CA . GLN D 1 209 ? 42.402 24.219 -10.362 1.00 9.56 209 GLN D CA 1
ATOM 7777 C C . GLN D 1 209 ? 41.684 22.918 -9.990 1.00 9.31 209 GLN D C 1
ATOM 7778 O O . GLN D 1 209 ? 41.097 22.816 -8.913 1.00 6.40 209 GLN D O 1
ATOM 7784 N N . PHE D 1 210 ? 41.751 21.923 -10.878 1.00 9.11 210 PHE D N 1
ATOM 7785 C CA . PHE D 1 210 ? 41.133 20.619 -10.626 1.00 10.83 210 PHE D CA 1
ATOM 7786 C C . PHE D 1 210 ? 41.799 20.006 -9.397 1.00 11.31 210 PHE D C 1
ATOM 7787 O O . PHE D 1 210 ? 41.134 19.470 -8.508 1.00 10.82 210 PHE D O 1
ATOM 7795 N N . LYS D 1 211 ? 43.126 20.083 -9.365 1.00 11.00 211 LYS D N 1
ATOM 7796 C CA . LYS D 1 211 ? 43.904 19.542 -8.259 1.00 10.34 211 LYS D CA 1
ATOM 7797 C C . LYS D 1 211 ? 43.539 20.242 -6.952 1.00 11.02 211 LYS D C 1
ATOM 7798 O O . LYS D 1 211 ? 43.316 19.589 -5.930 1.00 12.56 211 LYS D O 1
ATOM 7804 N N . LYS D 1 212 ? 43.455 21.570 -6.995 1.00 9.51 212 LYS D N 1
ATOM 7805 C CA . LYS D 1 212 ? 43.117 22.355 -5.810 1.00 10.04 212 LYS D CA 1
ATOM 7806 C C . LYS D 1 212 ? 41.746 22.024 -5.226 1.00 9.08 212 LYS D C 1
ATOM 7807 O O . LYS D 1 212 ? 41.631 21.735 -4.035 1.00 9.15 212 LYS D O 1
ATOM 7813 N N . ILE D 1 213 ? 40.716 22.044 -6.065 1.00 10.07 213 ILE D N 1
ATOM 7814 C CA . ILE D 1 213 ? 39.361 21.766 -5.604 1.00 10.52 213 ILE D CA 1
ATOM 7815 C C . ILE D 1 213 ? 39.133 20.317 -5.157 1.00 10.50 213 ILE D C 1
ATOM 7816 O O . ILE D 1 213 ? 38.549 20.082 -4.099 1.00 12.33 213 ILE D O 1
ATOM 7821 N N . VAL D 1 214 ? 39.614 19.350 -5.937 1.00 10.32 214 VAL D N 1
ATOM 7822 C CA . VAL D 1 214 ? 39.428 17.943 -5.583 1.00 8.93 214 VAL D CA 1
ATOM 7823 C C . VAL D 1 214 ? 40.122 17.599 -4.263 1.00 9.43 214 VAL D C 1
ATOM 7824 O O . VAL D 1 214 ? 39.538 16.930 -3.410 1.00 9.04 214 VAL D O 1
ATOM 7828 N N . TYR D 1 215 ? 41.337 18.105 -4.068 1.00 10.14 215 TYR D N 1
ATOM 7829 C CA . TYR D 1 215 ? 42.076 17.841 -2.831 1.00 10.23 215 TYR D CA 1
ATOM 7830 C C . TYR D 1 215 ? 41.411 18.493 -1.616 1.00 10.39 215 TYR D C 1
ATOM 7831 O O . TYR D 1 215 ? 41.225 17.840 -0.587 1.00 9.71 215 TYR D O 1
ATOM 7840 N N . GLU D 1 216 ? 41.058 19.773 -1.729 1.00 10.86 216 GLU D N 1
ATOM 7841 C CA . GLU D 1 216 ? 40.418 20.469 -0.609 1.00 12.05 216 GLU D CA 1
ATOM 7842 C C . GLU D 1 216 ? 39.085 19.825 -0.229 1.00 11.36 216 GLU D C 1
ATOM 7843 O O . GLU D 1 216 ? 38.808 19.624 0.953 1.00 11.31 216 GLU D O 1
ATOM 7849 N N . MET D 1 217 ? 38.276 19.473 -1.226 1.00 12.22 217 MET D N 1
ATOM 7850 C CA . MET D 1 217 ? 36.984 18.847 -0.958 1.00 13.00 217 MET D CA 1
ATOM 7851 C C . MET D 1 217 ? 37.092 17.490 -0.270 1.00 12.53 217 MET D C 1
ATOM 7852 O O . MET D 1 217 ? 36.158 17.062 0.409 1.00 12.97 217 MET D O 1
ATOM 7857 N N . ARG D 1 218 ? 38.232 16.822 -0.426 1.00 12.39 218 ARG D N 1
ATOM 7858 C CA . ARG D 1 218 ? 38.415 15.512 0.191 1.00 11.96 218 ARG D CA 1
ATOM 7859 C C . ARG D 1 218 ? 38.456 15.591 1.718 1.00 12.05 218 ARG D C 1
ATOM 7860 O O . ARG D 1 218 ? 38.314 14.578 2.401 1.00 11.90 218 ARG D O 1
ATOM 7868 N N . PHE D 1 219 ? 38.634 16.800 2.247 1.00 11.58 219 PHE D N 1
ATOM 7869 C CA . PHE D 1 219 ? 38.649 17.007 3.690 1.00 11.84 219 PHE D CA 1
ATOM 7870 C C . PHE D 1 219 ? 37.237 17.271 4.223 1.00 11.47 219 PHE D C 1
ATOM 7871 O O . PHE D 1 219 ? 37.026 17.301 5.433 1.00 12.76 219 PHE D O 1
ATOM 7879 N N . ASP D 1 220 ? 36.281 17.499 3.323 1.00 12.08 220 ASP D N 1
ATOM 7880 C CA . ASP D 1 220 ? 34.891 17.698 3.740 1.00 11.74 220 ASP D CA 1
ATOM 7881 C C . ASP D 1 220 ? 34.427 16.308 4.165 1.00 12.35 220 ASP D C 1
ATOM 7882 O O . ASP D 1 220 ? 34.814 15.314 3.547 1.00 9.44 220 ASP D O 1
ATOM 7887 N N . GLU D 1 221 ? 33.604 16.232 5.206 1.00 12.12 221 GLU D N 1
ATOM 7888 C CA . GLU D 1 221 ? 33.130 14.941 5.684 1.00 13.06 221 GLU D CA 1
ATOM 7889 C C . GLU D 1 221 ? 32.391 14.125 4.625 1.00 11.99 221 GLU D C 1
ATOM 7890 O O . GLU D 1 221 ? 32.530 12.903 4.581 1.00 11.57 221 GLU D O 1
ATOM 7896 N N . VAL D 1 222 ? 31.626 14.788 3.763 1.00 10.59 222 VAL D N 1
ATOM 7897 C CA . VAL D 1 222 ? 30.896 14.069 2.725 1.00 11.33 222 VAL D CA 1
ATOM 7898 C C . VAL D 1 222 ? 31.846 13.285 1.808 1.00 11.43 222 VAL D C 1
ATOM 7899 O O . VAL D 1 222 ? 31.564 12.141 1.451 1.00 11.27 222 VAL D O 1
ATOM 7903 N N . SER D 1 223 ? 32.995 13.880 1.489 1.00 10.78 223 SER D N 1
ATOM 7904 C CA . SER D 1 223 ? 33.979 13.239 0.617 1.00 10.36 223 SER D CA 1
ATOM 7905 C C . SER D 1 223 ? 34.885 12.281 1.387 1.00 9.94 223 SER D C 1
ATOM 7906 O O . SER D 1 223 ? 35.116 11.151 0.954 1.00 10.48 223 SER D O 1
ATOM 7909 N N . ALA D 1 224 ? 35.382 12.735 2.533 1.00 9.41 224 ALA D N 1
ATOM 7910 C CA . ALA D 1 224 ? 36.272 11.934 3.372 1.00 9.59 224 ALA D CA 1
ATOM 7911 C C . ALA D 1 224 ? 35.682 10.586 3.793 1.00 10.31 224 ALA D C 1
ATOM 7912 O O . ALA D 1 224 ? 36.366 9.565 3.744 1.00 10.59 224 ALA D O 1
ATOM 7914 N N . ARG D 1 225 ? 34.413 10.585 4.197 1.00 9.49 225 ARG D N 1
ATOM 7915 C CA . ARG D 1 225 ? 33.754 9.361 4.644 1.00 11.07 225 ARG D CA 1
ATOM 7916 C C . ARG D 1 225 ? 32.902 8.636 3.613 1.00 10.25 225 ARG D C 1
ATOM 7917 O O . ARG D 1 225 ? 32.749 7.419 3.691 1.00 10.22 225 ARG D O 1
ATOM 7925 N N . TYR D 1 226 ? 32.332 9.372 2.663 1.00 9.65 226 TYR D N 1
ATOM 7926 C CA . TYR D 1 226 ? 31.443 8.752 1.688 1.00 10.88 226 TYR D CA 1
ATOM 7927 C C . TYR D 1 226 ? 31.877 8.779 0.224 1.00 12.41 226 TYR D C 1
ATOM 7928 O O . TYR D 1 226 ? 31.170 8.259 -0.639 1.00 14.10 226 TYR D O 1
ATOM 7937 N N . GLY D 1 227 ? 33.038 9.364 -0.056 1.00 12.30 227 GLY D N 1
ATOM 7938 C CA . GLY D 1 227 ? 33.515 9.419 -1.429 1.00 12.57 227 GLY D CA 1
ATOM 7939 C C . GLY D 1 227 ? 34.179 8.137 -1.909 1.00 11.13 227 GLY D C 1
ATOM 7940 O O . GLY D 1 227 ? 35.067 7.602 -1.251 1.00 12.78 227 GLY D O 1
ATOM 7941 N N . GLU D 1 228 ? 33.719 7.633 -3.047 1.00 11.67 228 GLU D N 1
ATOM 7942 C CA . GLU D 1 228 ? 34.269 6.427 -3.661 1.00 12.46 228 GLU D CA 1
ATOM 7943 C C . GLU D 1 228 ? 34.515 6.844 -5.108 1.00 12.50 228 GLU D C 1
ATOM 7944 O O . GLU D 1 228 ? 33.590 6.909 -5.921 1.00 13.25 228 GLU D O 1
ATOM 7950 N N . PHE D 1 229 ? 35.774 7.125 -5.415 1.00 11.34 229 PHE D N 1
ATOM 7951 C CA . PHE D 1 229 ? 36.157 7.627 -6.728 1.00 12.08 229 PHE D CA 1
ATOM 7952 C C . PHE D 1 229 ? 36.740 6.645 -7.726 1.00 11.72 229 PHE D C 1
ATOM 7953 O O . PHE D 1 229 ? 37.505 5.750 -7.370 1.00 12.78 229 PHE D O 1
ATOM 7961 N N . GLY D 1 230 ? 36.373 6.843 -8.989 1.00 12.52 230 GLY D N 1
ATOM 7962 C CA . GLY D 1 230 ? 36.878 6.009 -10.062 1.00 11.46 230 GLY D CA 1
ATOM 7963 C C . GLY D 1 230 ? 38.094 6.677 -10.675 1.00 11.00 230 GLY D C 1
ATOM 7964 O O . GLY D 1 230 ? 38.740 7.500 -10.023 1.00 10.96 230 GLY D O 1
ATOM 7965 N N . PRO D 1 231 ? 38.444 6.335 -11.921 1.00 10.42 231 PRO D N 1
ATOM 7966 C CA . PRO D 1 231 ? 39.603 6.930 -12.596 1.00 9.87 231 PRO D CA 1
ATOM 7967 C C . PRO D 1 231 ? 39.388 8.410 -12.908 1.00 9.21 231 PRO D C 1
ATOM 7968 O O . PRO D 1 231 ? 38.252 8.862 -13.035 1.00 8.37 231 PRO D O 1
ATOM 7972 N N . PHE D 1 232 ? 40.481 9.166 -12.988 1.00 8.07 232 PHE D N 1
ATOM 7973 C CA . PHE D 1 232 ? 40.409 10.589 -13.309 1.00 7.71 232 PHE D CA 1
ATOM 7974 C C . PHE D 1 232 ? 41.062 10.839 -14.666 1.00 8.70 232 PHE D C 1
ATOM 7975 O O . PHE D 1 232 ? 42.204 10.437 -14.889 1.00 8.75 232 PHE D O 1
ATOM 7983 N N . PHE D 1 233 ? 40.320 11.490 -15.560 1.00 8.41 233 PHE D N 1
ATOM 7984 C CA . PHE D 1 233 ? 40.788 11.819 -16.904 1.00 7.31 233 PHE D CA 1
ATOM 7985 C C . PHE D 1 233 ? 40.910 13.335 -17.049 1.00 8.45 233 PHE D C 1
ATOM 7986 O O . PHE D 1 233 ? 40.009 14.079 -16.652 1.00 7.45 233 PHE D O 1
ATOM 7994 N N . VAL D 1 234 ? 42.024 13.792 -17.612 1.00 7.62 234 VAL D N 1
ATOM 7995 C CA . VAL D 1 234 ? 42.238 15.220 -17.830 1.00 8.55 234 VAL D CA 1
ATOM 7996 C C . VAL D 1 234 ? 42.549 15.459 -19.304 1.00 8.53 234 VAL D C 1
ATOM 7997 O O . VAL D 1 234 ? 43.426 14.811 -19.873 1.00 7.16 234 VAL D O 1
ATOM 8001 N N . GLY D 1 235 ? 41.817 16.380 -19.920 1.00 8.64 235 GLY D N 1
ATOM 8002 C CA . GLY D 1 235 ? 42.045 16.675 -21.322 1.00 8.68 235 GLY D CA 1
ATOM 8003 C C . GLY D 1 235 ? 42.062 18.160 -21.633 1.00 8.52 235 GLY D C 1
ATOM 8004 O O . GLY D 1 235 ? 41.518 18.973 -20.884 1.00 8.97 235 GLY D O 1
ATOM 8005 N N . LYS D 1 236 ? 42.725 18.513 -22.730 1.00 8.13 236 LYS D N 1
ATOM 8006 C CA . LYS D 1 236 ? 42.805 19.897 -23.175 1.00 8.37 236 LYS D CA 1
ATOM 8007 C C . LYS D 1 236 ? 41.796 20.064 -24.303 1.00 8.49 236 LYS D C 1
ATOM 8008 O O . LYS D 1 236 ? 41.793 19.279 -25.253 1.00 8.32 236 LYS D O 1
ATOM 8014 N N . TYR D 1 237 ? 40.940 21.075 -24.199 1.00 8.59 237 TYR D N 1
ATOM 8015 C CA . TYR D 1 237 ? 39.941 21.309 -25.234 1.00 10.67 237 TYR D CA 1
ATOM 8016 C C . TYR D 1 237 ? 40.628 21.573 -26.562 1.00 11.87 237 TYR D C 1
ATOM 8017 O O . TYR D 1 237 ? 41.593 22.340 -26.637 1.00 11.70 237 TYR D O 1
ATOM 8026 N N . LEU D 1 238 ? 40.121 20.935 -27.608 1.00 12.10 238 LEU D N 1
ATOM 8027 C CA . LEU D 1 238 ? 40.681 21.089 -28.939 1.00 12.62 238 LEU D CA 1
ATOM 8028 C C . LEU D 1 238 ? 39.690 21.722 -29.895 1.00 14.42 238 LEU D C 1
ATOM 8029 O O . LEU D 1 238 ? 38.596 21.187 -30.095 1.00 14.09 238 LEU D O 1
ATOM 8034 N N . ASP D 1 239 ? 40.039 22.876 -30.459 1.00 14.27 239 ASP D N 1
ATOM 8035 C CA . ASP D 1 239 ? 39.152 23.471 -31.452 1.00 16.58 239 ASP D CA 1
ATOM 8036 C C . ASP D 1 239 ? 39.506 22.774 -32.770 1.00 16.59 239 ASP D C 1
ATOM 8037 O O . ASP D 1 239 ? 40.406 21.926 -32.797 1.00 14.60 239 ASP D O 1
ATOM 8042 N N . GLU D 1 240 ? 38.826 23.120 -33.856 1.00 17.59 240 GLU D N 1
ATOM 8043 C CA . GLU D 1 240 ? 39.087 22.471 -35.139 1.00 18.41 240 GLU D CA 1
ATOM 8044 C C . GLU D 1 240 ? 40.554 22.492 -35.564 1.00 19.41 240 GLU D C 1
ATOM 8045 O O . GLU D 1 240 ? 41.109 21.463 -35.971 1.00 17.82 240 GLU D O 1
ATOM 8051 N N . GLU D 1 241 ? 41.185 23.655 -35.439 1.00 19.23 241 GLU D N 1
ATOM 8052 C CA . GLU D 1 241 ? 42.580 23.814 -35.825 1.00 20.86 241 GLU D CA 1
ATOM 8053 C C . GLU D 1 241 ? 43.528 23.011 -34.934 1.00 19.62 241 GLU D C 1
ATOM 8054 O O . GLU D 1 241 ? 44.515 22.461 -35.415 1.00 18.68 241 GLU D O 1
ATOM 8060 N N . ALA D 1 242 ? 43.220 22.943 -33.641 1.00 18.60 242 ALA D N 1
ATOM 8061 C CA . ALA D 1 242 ? 44.045 22.205 -32.688 1.00 17.55 242 ALA D CA 1
ATOM 8062 C C . ALA D 1 242 ? 43.976 20.694 -32.916 1.00 17.67 242 ALA D C 1
ATOM 8063 O O . ALA D 1 242 ? 44.984 20.000 -32.788 1.00 17.11 242 ALA D O 1
ATOM 8065 N N . LEU D 1 243 ? 42.789 20.185 -33.241 1.00 17.25 243 LEU D N 1
ATOM 8066 C CA . LEU D 1 243 ? 42.626 18.754 -33.494 1.00 16.63 243 LEU D CA 1
ATOM 8067 C C . LEU D 1 243 ? 43.358 18.387 -34.777 1.00 16.78 243 LEU D C 1
ATOM 8068 O O . LEU D 1 243 ? 43.966 17.326 -34.872 1.00 15.56 243 LEU D O 1
ATOM 8073 N N . ARG D 1 244 ? 43.307 19.289 -35.753 1.00 17.76 244 ARG D N 1
ATOM 8074 C CA . ARG D 1 244 ? 43.977 19.083 -37.029 1.00 18.47 244 ARG D CA 1
ATOM 8075 C C . ARG D 1 244 ? 45.476 18.974 -36.780 1.00 17.69 244 ARG D C 1
ATOM 8076 O O . ARG D 1 244 ? 46.148 18.115 -37.351 1.00 18.33 244 ARG D O 1
ATOM 8084 N N . ALA D 1 245 ? 45.987 19.849 -35.918 1.00 17.35 245 ALA D N 1
ATOM 8085 C CA . ALA D 1 245 ? 47.404 19.861 -35.569 1.00 18.06 245 ALA D CA 1
ATOM 8086 C C . ALA D 1 245 ? 47.794 18.581 -34.832 1.00 18.16 245 ALA D C 1
ATOM 8087 O O . ALA D 1 245 ? 48.857 18.009 -35.088 1.00 18.11 245 ALA D O 1
ATOM 8089 N N . PHE D 1 246 ? 46.931 18.139 -33.918 1.00 16.49 246 PHE D N 1
ATOM 8090 C CA . PHE D 1 246 ? 47.172 16.917 -33.148 1.00 15.84 246 PHE D CA 1
ATOM 8091 C C . PHE D 1 246 ? 47.296 15.713 -34.088 1.00 16.05 246 PHE D C 1
ATOM 8092 O O . PHE D 1 246 ? 48.068 14.790 -33.827 1.00 14.24 246 PHE D O 1
ATOM 8100 N N . LEU D 1 247 ? 46.543 15.740 -35.186 1.00 14.92 247 LEU D N 1
ATOM 8101 C CA . LEU D 1 247 ? 46.577 14.654 -36.164 1.00 15.76 247 LEU D CA 1
ATOM 8102 C C . LEU D 1 247 ? 47.691 14.830 -37.197 1.00 16.69 247 LEU D C 1
ATOM 8103 O O . LEU D 1 247 ? 47.797 14.057 -38.154 1.00 16.13 247 LEU D O 1
ATOM 8108 N N . GLY D 1 248 ? 48.528 15.842 -36.980 1.00 17.46 248 GLY D N 1
ATOM 8109 C CA . GLY D 1 248 ? 49.644 16.111 -37.870 1.00 19.38 248 GLY D CA 1
ATOM 8110 C C . GLY D 1 248 ? 49.294 16.639 -39.246 1.00 20.00 248 GLY D C 1
ATOM 8111 O O . GLY D 1 248 ? 50.079 16.494 -40.181 1.00 20.88 248 GLY D O 1
ATOM 8112 N N . LEU D 1 249 ? 48.123 17.248 -39.380 1.00 20.54 249 LEU D N 1
ATOM 8113 C CA . LEU D 1 249 ? 47.698 17.793 -40.663 1.00 22.27 249 LEU D CA 1
ATOM 8114 C C . LEU D 1 249 ? 47.678 19.324 -40.667 1.00 22.13 249 LEU D C 1
ATOM 8115 O O . LEU D 1 249 ? 48.259 19.924 -39.740 1.00 20.98 249 LEU D O 1
ATOM 8121 N N . ARG E 1 3 ? 29.158 20.810 11.597 1.00 37.94 3 ARG E N 1
ATOM 8122 C CA . ARG E 1 3 ? 29.647 19.796 12.575 1.00 36.86 3 ARG E CA 1
ATOM 8123 C C . ARG E 1 3 ? 31.160 19.618 12.442 1.00 35.25 3 ARG E C 1
ATOM 8124 O O . ARG E 1 3 ? 31.922 20.112 13.273 1.00 35.77 3 ARG E O 1
ATOM 8132 N N . HIS E 1 4 ? 31.588 18.918 11.393 1.00 32.06 4 HIS E N 1
ATOM 8133 C CA . HIS E 1 4 ? 33.009 18.678 11.159 1.00 29.76 4 HIS E CA 1
ATOM 8134 C C . HIS E 1 4 ? 33.655 19.876 10.474 1.00 29.09 4 HIS E C 1
ATOM 8135 O O . HIS E 1 4 ? 33.210 20.308 9.409 1.00 29.25 4 HIS E O 1
ATOM 8142 N N . VAL E 1 5 ? 34.688 20.426 11.102 1.00 28.03 5 VAL E N 1
ATOM 8143 C CA . VAL E 1 5 ? 35.393 21.568 10.534 1.00 28.37 5 VAL E CA 1
ATOM 8144 C C . VAL E 1 5 ? 36.652 21.094 9.820 1.00 26.26 5 VAL E C 1
ATOM 8145 O O . VAL E 1 5 ? 37.601 20.626 10.449 1.00 25.98 5 VAL E O 1
ATOM 8149 N N . PRO E 1 6 ? 36.654 21.166 8.481 1.00 25.36 6 PRO E N 1
ATOM 8150 C CA . PRO E 1 6 ? 37.824 20.730 7.720 1.00 24.42 6 PRO E CA 1
ATOM 8151 C C . PRO E 1 6 ? 39.005 21.674 7.901 1.00 23.20 6 PRO E C 1
ATOM 8152 O O . PRO E 1 6 ? 38.848 22.888 8.069 1.00 24.26 6 PRO E O 1
ATOM 8156 N N . GLU E 1 7 ? 40.188 21.086 7.911 1.00 21.12 7 GLU E N 1
ATOM 8157 C CA . GLU E 1 7 ? 41.431 21.824 8.045 1.00 19.64 7 GLU E CA 1
ATOM 8158 C C . GLU E 1 7 ? 42.304 21.243 6.940 1.00 17.62 7 GLU E C 1
ATOM 8159 O O . GLU E 1 7 ? 43.272 20.533 7.210 1.00 15.37 7 GLU E O 1
ATOM 8165 N N . PRO E 1 8 ? 41.956 21.537 5.673 1.00 16.47 8 PRO E N 1
ATOM 8166 C CA . PRO E 1 8 ? 42.686 21.048 4.500 1.00 16.79 8 PRO E CA 1
ATOM 8167 C C . PRO E 1 8 ? 44.169 21.369 4.508 1.00 15.99 8 PRO E C 1
ATOM 8168 O O . PRO E 1 8 ? 44.590 22.458 4.913 1.00 15.91 8 PRO E O 1
ATOM 8172 N N . THR E 1 9 ? 44.955 20.400 4.059 1.00 15.23 9 THR E N 1
ATOM 8173 C CA . THR E 1 9 ? 46.399 20.535 3.992 1.00 14.42 9 THR E CA 1
ATOM 8174 C C . THR E 1 9 ? 46.758 21.656 3.021 1.00 15.29 9 THR E C 1
ATOM 8175 O O . THR E 1 9 ? 46.126 21.802 1.971 1.00 13.69 9 THR E O 1
ATOM 8179 N N . HIS E 1 10 ? 47.724 22.480 3.416 1.00 15.01 10 HIS E N 1
ATOM 8180 C CA . HIS E 1 10 ? 48.198 23.583 2.585 1.00 17.50 10 HIS E CA 1
ATOM 8181 C C . HIS E 1 10 ? 49.182 23.003 1.577 1.00 16.17 10 HIS E C 1
ATOM 8182 O O . HIS E 1 10 ? 49.973 22.125 1.921 1.00 16.61 10 HIS E O 1
ATOM 8189 N N . THR E 1 11 ? 49.137 23.488 0.339 1.00 14.62 11 THR E N 1
ATOM 8190 C CA . THR E 1 11 ? 50.053 22.998 -0.688 1.00 13.83 11 THR E CA 1
ATOM 8191 C C . THR E 1 11 ? 50.565 24.095 -1.608 1.00 14.12 11 THR E C 1
ATOM 8192 O O . THR E 1 11 ? 49.943 25.144 -1.765 1.00 14.12 11 THR E O 1
ATOM 8196 N N . LEU E 1 12 ? 51.723 23.826 -2.195 1.00 13.49 12 LEU E N 1
ATOM 8197 C CA . LEU E 1 12 ? 52.349 24.705 -3.168 1.00 13.51 12 LEU E CA 1
ATOM 8198 C C . LEU E 1 12 ? 52.602 23.779 -4.351 1.00 13.21 12 LEU E C 1
ATOM 8199 O O . LEU E 1 12 ? 53.059 22.651 -4.165 1.00 14.57 12 LEU E O 1
ATOM 8204 N N . GLU E 1 13 ? 52.257 24.234 -5.550 1.00 13.22 13 GLU E N 1
ATOM 8205 C CA . GLU E 1 13 ? 52.460 23.445 -6.758 1.00 11.80 13 GLU E CA 1
ATOM 8206 C C . GLU E 1 13 ? 53.655 23.957 -7.549 1.00 12.96 13 GLU E C 1
ATOM 8207 O O . GLU E 1 13 ? 53.850 25.166 -7.683 1.00 12.04 13 GLU E O 1
ATOM 8213 N N . GLY E 1 14 ? 54.456 23.027 -8.060 1.00 11.58 14 GLY E N 1
ATOM 8214 C CA . GLY E 1 14 ? 55.611 23.390 -8.862 1.00 10.53 14 GLY E CA 1
ATOM 8215 C C . GLY E 1 14 ? 55.422 22.862 -10.272 1.00 9.66 14 GLY E C 1
ATOM 8216 O O . GLY E 1 14 ? 54.328 22.953 -10.827 1.00 10.37 14 GLY E O 1
ATOM 8217 N N . TRP E 1 15 ? 56.477 22.294 -10.845 1.00 10.17 15 TRP E N 1
ATOM 8218 C CA . TRP E 1 15 ? 56.415 21.744 -12.197 1.00 9.62 15 TRP E CA 1
ATOM 8219 C C . TRP E 1 15 ? 55.450 20.572 -12.311 1.00 8.91 15 TRP E C 1
ATOM 8220 O O . TRP E 1 15 ? 55.277 19.806 -11.368 1.00 7.70 15 TRP E O 1
ATOM 8231 N N . HIS E 1 16 ? 54.812 20.460 -13.471 1.00 9.00 16 HIS E N 1
ATOM 8232 C CA . HIS E 1 16 ? 53.901 19.360 -13.752 1.00 8.75 16 HIS E CA 1
ATOM 8233 C C . HIS E 1 16 ? 54.787 18.177 -14.121 1.00 8.69 16 HIS E C 1
ATOM 8234 O O . HIS E 1 16 ? 55.882 18.359 -14.658 1.00 8.77 16 HIS E O 1
ATOM 8241 N N . VAL E 1 17 ? 54.310 16.971 -13.836 1.00 8.44 17 VAL E N 1
ATOM 8242 C CA . VAL E 1 17 ? 55.086 15.760 -14.082 1.00 7.33 17 VAL E CA 1
ATOM 8243 C C . VAL E 1 17 ? 54.340 14.703 -14.893 1.00 7.71 17 VAL E C 1
ATOM 8244 O O . VAL E 1 17 ? 53.154 14.458 -14.665 1.00 6.78 17 VAL E O 1
ATOM 8248 N N . LEU E 1 18 ? 55.050 14.072 -15.827 1.00 6.76 18 LEU E N 1
ATOM 8249 C CA . LEU E 1 18 ? 54.476 12.998 -16.626 1.00 6.48 18 LEU E CA 1
ATOM 8250 C C . LEU E 1 18 ? 55.387 11.775 -16.649 1.00 7.70 18 LEU E C 1
ATOM 8251 O O . LEU E 1 18 ? 56.545 11.857 -17.076 1.00 6.59 18 LEU E O 1
ATOM 8256 N N . HIS E 1 19 ? 54.868 10.654 -16.157 1.00 6.41 19 HIS E N 1
ATOM 8257 C CA . HIS E 1 19 ? 55.597 9.389 -16.202 1.00 6.52 19 HIS E CA 1
ATOM 8258 C C . HIS E 1 19 ? 54.995 8.665 -17.395 1.00 6.81 19 HIS E C 1
ATOM 8259 O O . HIS E 1 19 ? 53.793 8.442 -17.436 1.00 6.63 19 HIS E O 1
ATOM 8266 N N . ASP E 1 20 ? 55.824 8.338 -18.381 1.00 6.52 20 ASP E N 1
ATOM 8267 C CA . ASP E 1 20 ? 55.355 7.652 -19.577 1.00 7.06 20 ASP E CA 1
ATOM 8268 C C . ASP E 1 20 ? 56.107 6.324 -19.686 1.00 9.26 20 ASP E C 1
ATOM 8269 O O . ASP E 1 20 ? 57.265 6.290 -20.114 1.00 6.93 20 ASP E O 1
ATOM 8274 N N . PHE E 1 21 ? 55.447 5.244 -19.259 1.00 8.23 21 PHE E N 1
ATOM 8275 C CA . PHE E 1 21 ? 56.023 3.896 -19.280 1.00 8.46 21 PHE E CA 1
ATOM 8276 C C . PHE E 1 21 ? 55.626 3.151 -20.547 1.00 8.05 21 PHE E C 1
ATOM 8277 O O . PHE E 1 21 ? 54.441 3.079 -20.889 1.00 7.87 21 PHE E O 1
ATOM 8285 N N . ARG E 1 22 ? 56.618 2.567 -21.218 1.00 7.39 22 ARG E N 1
ATOM 8286 C CA . ARG E 1 22 ? 56.386 1.820 -22.449 1.00 8.05 22 ARG E CA 1
ATOM 8287 C C . ARG E 1 22 ? 57.099 0.476 -22.427 1.00 7.32 22 ARG E C 1
ATOM 8288 O O . ARG E 1 22 ? 58.112 0.300 -21.747 1.00 7.39 22 ARG E O 1
ATOM 8296 N N . LEU E 1 23 ? 56.555 -0.460 -23.190 1.00 8.32 23 LEU E N 1
ATOM 8297 C CA . LEU E 1 23 ? 57.114 -1.795 -23.334 1.00 8.76 23 LEU E CA 1
ATOM 8298 C C . LEU E 1 23 ? 57.681 -1.873 -24.741 1.00 8.93 23 LEU E C 1
ATOM 8299 O O . LEU E 1 23 ? 57.035 -1.443 -25.695 1.00 9.91 23 LEU E O 1
ATOM 8304 N N . LEU E 1 24 ? 58.892 -2.398 -24.869 1.00 9.53 24 LEU E N 1
ATOM 8305 C CA . LEU E 1 24 ? 59.518 -2.532 -26.175 1.00 8.88 24 LEU E CA 1
ATOM 8306 C C . LEU E 1 24 ? 59.176 -3.866 -26.838 1.00 10.87 24 LEU E C 1
ATOM 8307 O O . LEU E 1 24 ? 59.221 -4.920 -26.202 1.00 12.16 24 LEU E O 1
ATOM 8312 N N . ASP E 1 25 ? 58.795 -3.809 -28.108 1.00 10.12 25 ASP E N 1
ATOM 8313 C CA . ASP E 1 25 ? 58.513 -5.022 -28.857 1.00 12.58 25 ASP E CA 1
ATOM 8314 C C . ASP E 1 25 ? 59.897 -5.466 -29.340 1.00 12.65 25 ASP E C 1
ATOM 8315 O O . ASP E 1 25 ? 60.346 -5.085 -30.423 1.00 12.76 25 ASP E O 1
ATOM 8320 N N . PHE E 1 26 ? 60.591 -6.217 -28.488 1.00 13.45 26 PHE E N 1
ATOM 8321 C CA . PHE E 1 26 ? 61.935 -6.712 -28.780 1.00 13.80 26 PHE E CA 1
ATOM 8322 C C . PHE E 1 26 ? 62.018 -7.464 -30.104 1.00 15.26 26 PHE E C 1
ATOM 8323 O O . PHE E 1 26 ? 62.892 -7.182 -30.929 1.00 14.73 26 PHE E O 1
ATOM 8331 N N . ALA E 1 27 ? 61.105 -8.412 -30.302 1.00 15.03 27 ALA E N 1
ATOM 8332 C CA . ALA E 1 27 ? 61.075 -9.217 -31.524 1.00 17.82 27 ALA E CA 1
ATOM 8333 C C . ALA E 1 27 ? 61.050 -8.362 -32.791 1.00 18.46 27 ALA E C 1
ATOM 8334 O O . ALA E 1 27 ? 61.877 -8.548 -33.685 1.00 17.75 27 ALA E O 1
ATOM 8336 N N . ARG E 1 28 ? 60.119 -7.413 -32.852 1.00 18.04 28 ARG E N 1
ATOM 8337 C CA . ARG E 1 28 ? 59.994 -6.534 -34.011 1.00 19.58 28 ARG E CA 1
ATOM 8338 C C . ARG E 1 28 ? 61.157 -5.559 -34.169 1.00 17.94 28 ARG E C 1
ATOM 8339 O O . ARG E 1 28 ? 61.611 -5.311 -35.285 1.00 17.78 28 ARG E O 1
ATOM 8347 N N . TRP E 1 29 ? 61.639 -5.009 -33.059 1.00 16.47 29 TRP E N 1
ATOM 8348 C CA . TRP E 1 29 ? 62.744 -4.060 -33.111 1.00 15.65 29 TRP E CA 1
ATOM 8349 C C . TRP E 1 29 ? 64.057 -4.677 -33.581 1.00 16.01 29 TRP E C 1
ATOM 8350 O O . TRP E 1 29 ? 64.674 -4.186 -34.528 1.00 15.05 29 TRP E O 1
ATOM 8361 N N . PHE E 1 30 ? 64.485 -5.743 -32.915 1.00 14.46 30 PHE E N 1
ATOM 8362 C CA . PHE E 1 30 ? 65.742 -6.393 -33.263 1.00 17.42 30 PHE E CA 1
ATOM 8363 C C . PHE E 1 30 ? 65.751 -7.176 -34.573 1.00 17.94 30 PHE E C 1
ATOM 8364 O O . PHE E 1 30 ? 66.814 -7.570 -35.049 1.00 19.65 30 PHE E O 1
ATOM 8372 N N . SER E 1 31 ? 64.579 -7.375 -35.169 1.00 18.95 31 SER E N 1
ATOM 8373 C CA . SER E 1 31 ? 64.487 -8.088 -36.443 1.00 20.46 31 SER E CA 1
ATOM 8374 C C . SER E 1 31 ? 64.215 -7.115 -37.598 1.00 19.73 31 SER E C 1
ATOM 8375 O O . SER E 1 31 ? 64.180 -7.513 -38.764 1.00 19.29 31 SER E O 1
ATOM 8378 N N . ALA E 1 32 ? 64.016 -5.840 -37.267 1.00 17.97 32 ALA E N 1
ATOM 8379 C CA . ALA E 1 32 ? 63.753 -4.812 -38.272 1.00 17.56 32 ALA E CA 1
ATOM 8380 C C . ALA E 1 32 ? 65.031 -4.478 -39.047 1.00 17.65 32 ALA E C 1
ATOM 8381 O O . ALA E 1 32 ? 66.134 -4.649 -38.529 1.00 17.30 32 ALA E O 1
ATOM 8383 N N . PRO E 1 33 ? 64.901 -4.044 -40.315 1.00 19.38 33 PRO E N 1
ATOM 8384 C CA . PRO E 1 33 ? 66.093 -3.703 -41.102 1.00 20.99 33 PRO E CA 1
ATOM 8385 C C . PRO E 1 33 ? 66.900 -2.598 -40.424 1.00 22.37 33 PRO E C 1
ATOM 8386 O O . PRO E 1 33 ? 66.330 -1.693 -39.804 1.00 20.00 33 PRO E O 1
ATOM 8390 N N . LEU E 1 34 ? 68.224 -2.706 -40.513 1.00 23.25 34 LEU E N 1
ATOM 8391 C CA . LEU E 1 34 ? 69.135 -1.749 -39.894 1.00 24.78 34 LEU E CA 1
ATOM 8392 C C . LEU E 1 34 ? 68.808 -0.290 -40.188 1.00 24.67 34 LEU E C 1
ATOM 8393 O O . LEU E 1 34 ? 68.838 0.543 -39.282 1.00 25.36 34 LEU E O 1
ATOM 8398 N N . GLU E 1 35 ? 68.506 0.023 -41.445 1.00 24.53 35 GLU E N 1
ATOM 8399 C CA . GLU E 1 35 ? 68.190 1.398 -41.823 1.00 24.59 35 GLU E CA 1
ATOM 8400 C C . GLU E 1 35 ? 66.982 1.933 -41.060 1.00 22.91 35 GLU E C 1
ATOM 8401 O O . GLU E 1 35 ? 66.996 3.072 -40.594 1.00 21.88 35 GLU E O 1
ATOM 8407 N N . ALA E 1 36 ? 65.944 1.108 -40.935 1.00 20.33 36 ALA E N 1
ATOM 8408 C CA . ALA E 1 36 ? 64.735 1.502 -40.215 1.00 19.46 36 ALA E CA 1
ATOM 8409 C C . ALA E 1 36 ? 65.074 1.787 -38.755 1.00 17.58 36 ALA E C 1
ATOM 8410 O O . ALA E 1 36 ? 64.577 2.750 -38.173 1.00 18.42 36 ALA E O 1
ATOM 8412 N N . ARG E 1 37 ? 65.942 0.958 -38.181 1.00 17.29 37 ARG E N 1
ATOM 8413 C CA . ARG E 1 37 ? 66.367 1.114 -36.794 1.00 17.93 37 ARG E CA 1
ATOM 8414 C C . ARG E 1 37 ? 67.187 2.387 -36.619 1.00 18.26 37 ARG E C 1
ATOM 8415 O O . ARG E 1 37 ? 66.940 3.166 -35.695 1.00 15.22 37 ARG E O 1
ATOM 8423 N N . GLU E 1 38 ? 68.146 2.606 -37.518 1.00 16.32 38 GLU E N 1
ATOM 8424 C CA . GLU E 1 38 ? 68.983 3.800 -37.454 1.00 18.40 38 GLU E CA 1
ATOM 8425 C C . GLU E 1 38 ? 68.147 5.062 -37.642 1.00 16.69 38 GLU E C 1
ATOM 8426 O O . GLU E 1 38 ? 68.334 6.040 -36.921 1.00 18.80 38 GLU E O 1
ATOM 8432 N N . ASP E 1 39 ? 67.212 5.029 -38.589 1.00 16.60 39 ASP E N 1
ATOM 8433 C CA . ASP E 1 39 ? 66.339 6.176 -38.838 1.00 17.29 39 ASP E CA 1
ATOM 8434 C C . ASP E 1 39 ? 65.498 6.493 -37.601 1.00 16.00 39 ASP E C 1
ATOM 8435 O O . ASP E 1 39 ? 65.388 7.652 -37.202 1.00 14.91 39 ASP E O 1
ATOM 8440 N N . ALA E 1 40 ? 64.933 5.455 -36.985 1.00 14.25 40 ALA E N 1
ATOM 8441 C CA . ALA E 1 40 ? 64.107 5.617 -35.788 1.00 14.01 40 ALA E CA 1
ATOM 8442 C C . ALA E 1 40 ? 64.931 6.182 -34.638 1.00 13.29 40 ALA E C 1
ATOM 8443 O O . ALA E 1 40 ? 64.465 7.045 -33.893 1.00 13.98 40 ALA E O 1
ATOM 8445 N N . TRP E 1 41 ? 66.168 5.708 -34.524 1.00 13.68 41 TRP E N 1
ATOM 8446 C CA . TRP E 1 41 ? 67.092 6.154 -33.484 1.00 14.21 41 TRP E CA 1
ATOM 8447 C C . TRP E 1 41 ? 67.484 7.623 -33.658 1.00 14.71 41 TRP E C 1
ATOM 8448 O O . TRP E 1 41 ? 67.588 8.370 -32.680 1.00 14.07 41 TRP E O 1
ATOM 8459 N N . GLU E 1 42 ? 67.725 8.026 -34.901 1.00 14.76 42 GLU E N 1
ATOM 8460 C CA . GLU E 1 42 ? 68.104 9.405 -35.191 1.00 14.96 42 GLU E CA 1
ATOM 8461 C C . GLU E 1 42 ? 66.989 10.358 -34.789 1.00 15.14 42 GLU E C 1
ATOM 8462 O O . GLU E 1 42 ? 67.243 11.396 -34.181 1.00 15.57 42 GLU E O 1
ATOM 8468 N N . GLU E 1 43 ? 65.753 9.983 -35.109 1.00 14.76 43 GLU E N 1
ATOM 8469 C CA . GLU E 1 43 ? 64.591 10.795 -34.766 1.00 13.77 43 GLU E CA 1
ATOM 8470 C C . GLU E 1 43 ? 64.407 10.848 -33.250 1.00 12.63 43 GLU E C 1
ATOM 8471 O O . GLU E 1 43 ? 64.158 11.915 -32.685 1.00 12.47 43 GLU E O 1
ATOM 8477 N N . LEU E 1 44 ? 64.540 9.696 -32.597 1.00 12.11 44 LEU E N 1
ATOM 8478 C CA . LEU E 1 44 ? 64.382 9.620 -31.147 1.00 12.31 44 LEU E CA 1
ATOM 8479 C C . LEU E 1 44 ? 65.403 10.493 -30.429 1.00 12.29 44 LEU E C 1
ATOM 8480 O O . LEU E 1 44 ? 65.048 11.228 -29.504 1.00 11.49 44 LEU E O 1
ATOM 8485 N N . LYS E 1 45 ? 66.665 10.413 -30.853 1.00 12.34 45 LYS E N 1
ATOM 8486 C CA . LYS E 1 45 ? 67.729 11.218 -30.251 1.00 13.71 45 LYS E CA 1
ATOM 8487 C C . LYS E 1 45 ? 67.396 12.698 -30.331 1.00 12.20 45 LYS E C 1
ATOM 8488 O O . LYS E 1 45 ? 67.625 13.440 -29.379 1.00 12.98 45 LYS E O 1
ATOM 8494 N N . GLY E 1 46 ? 66.895 13.116 -31.494 1.00 11.60 46 GLY E N 1
ATOM 8495 C CA . GLY E 1 46 ? 66.532 14.505 -31.719 1.00 9.45 46 GLY E CA 1
ATOM 8496 C C . GLY E 1 46 ? 65.450 14.991 -30.776 1.00 9.43 46 GLY E C 1
ATOM 8497 O O . GLY E 1 46 ? 65.525 16.103 -30.257 1.00 9.91 46 GLY E O 1
ATOM 8498 N N . LEU E 1 47 ? 64.438 14.157 -30.558 1.00 10.18 47 LEU E N 1
ATOM 8499 C CA . LEU E 1 47 ? 63.343 14.501 -29.658 1.00 9.55 47 LEU E CA 1
ATOM 8500 C C . LEU E 1 47 ? 63.866 14.662 -28.231 1.00 9.37 47 LEU E C 1
ATOM 8501 O O . LEU E 1 47 ? 63.559 15.647 -27.558 1.00 9.32 47 LEU E O 1
ATOM 8506 N N . VAL E 1 48 ? 64.670 13.701 -27.783 1.00 10.90 48 VAL E N 1
ATOM 8507 C CA . VAL E 1 48 ? 65.234 13.739 -26.433 1.00 10.33 48 VAL E CA 1
ATOM 8508 C C . VAL E 1 48 ? 66.189 14.922 -26.285 1.00 11.47 48 VAL E C 1
ATOM 8509 O O . VAL E 1 48 ? 66.251 15.556 -25.229 1.00 11.55 48 VAL E O 1
ATOM 8513 N N . ARG E 1 49 ? 66.923 15.220 -27.354 1.00 11.88 49 ARG E N 1
ATOM 8514 C CA . ARG E 1 49 ? 67.857 16.342 -27.368 1.00 12.84 49 ARG E CA 1
ATOM 8515 C C . ARG E 1 49 ? 67.086 17.635 -27.077 1.00 10.97 49 ARG E C 1
ATOM 8516 O O . ARG E 1 49 ? 67.567 18.497 -26.344 1.00 9.61 49 ARG E O 1
ATOM 8524 N N . GLU E 1 50 ? 65.880 17.750 -27.634 1.00 9.52 50 GLU E N 1
ATOM 8525 C CA . GLU E 1 50 ? 65.031 18.918 -27.400 1.00 9.21 50 GLU E CA 1
ATOM 8526 C C . GLU E 1 50 ? 64.705 19.035 -25.913 1.00 8.53 50 GLU E C 1
ATOM 8527 O O . GLU E 1 50 ? 64.755 20.122 -25.348 1.00 8.95 50 GLU E O 1
ATOM 8533 N N . TRP E 1 51 ? 64.377 17.905 -25.284 1.00 7.80 51 TRP E N 1
ATOM 8534 C CA . TRP E 1 51 ? 64.064 17.877 -23.853 1.00 7.89 51 TRP E CA 1
ATOM 8535 C C . TRP E 1 51 ? 65.300 18.254 -23.038 1.00 8.09 51 TRP E C 1
ATOM 8536 O O . TRP E 1 51 ? 65.201 18.955 -22.028 1.00 6.99 51 TRP E O 1
ATOM 8547 N N . ARG E 1 52 ? 66.460 17.771 -23.477 1.00 9.40 52 ARG E N 1
ATOM 8548 C CA . ARG E 1 52 ? 67.718 18.051 -22.793 1.00 11.32 52 ARG E CA 1
ATOM 8549 C C . ARG E 1 52 ? 68.072 19.535 -22.870 1.00 11.14 52 ARG E C 1
ATOM 8550 O O . ARG E 1 52 ? 68.551 20.111 -21.895 1.00 11.27 52 ARG E O 1
ATOM 8558 N N . GLU E 1 53 ? 67.811 20.152 -24.022 1.00 9.52 53 GLU E N 1
ATOM 8559 C CA . GLU E 1 53 ? 68.083 21.575 -24.223 1.00 9.90 53 GLU E CA 1
ATOM 8560 C C . GLU E 1 53 ? 67.188 22.422 -23.320 1.00 10.91 53 GLU E C 1
ATOM 8561 O O . GLU E 1 53 ? 67.618 23.446 -22.784 1.00 8.58 53 GLU E O 1
ATOM 8567 N N . LEU E 1 54 ? 65.948 21.973 -23.132 1.00 10.31 54 LEU E N 1
ATOM 8568 C CA . LEU E 1 54 ? 65.002 22.679 -22.275 1.00 11.77 54 LEU E CA 1
ATOM 8569 C C . LEU E 1 54 ? 65.476 22.589 -20.822 1.00 12.43 54 LEU E C 1
ATOM 8570 O O . LEU E 1 54 ? 65.359 23.550 -20.063 1.00 11.99 54 LEU E O 1
ATOM 8575 N N . GLU E 1 55 ? 66.012 21.429 -20.445 1.00 12.43 55 GLU E N 1
ATOM 8576 C CA . GLU E 1 55 ? 66.524 21.225 -19.094 1.00 12.30 55 GLU E CA 1
ATOM 8577 C C . GLU E 1 55 ? 67.732 22.135 -18.869 1.00 13.31 55 GLU E C 1
ATOM 8578 O O . GLU E 1 55 ? 67.825 22.807 -17.842 1.00 12.57 55 GLU E O 1
ATOM 8584 N N . GLU E 1 56 ? 68.641 22.167 -19.842 1.00 14.81 56 GLU E N 1
ATOM 8585 C CA . GLU E 1 56 ? 69.833 23.014 -19.757 1.00 16.50 56 GLU E CA 1
ATOM 8586 C C . GLU E 1 56 ? 69.439 24.483 -19.604 1.00 15.88 56 GLU E C 1
ATOM 8587 O O . GLU E 1 56 ? 70.162 25.266 -18.986 1.00 14.52 56 GLU E O 1
ATOM 8593 N N . ALA E 1 57 ? 68.274 24.840 -20.141 1.00 14.10 57 ALA E N 1
ATOM 8594 C CA . ALA E 1 57 ? 67.760 26.202 -20.047 1.00 13.51 57 ALA E CA 1
ATOM 8595 C C . ALA E 1 57 ? 67.032 26.431 -18.715 1.00 14.73 57 ALA E C 1
ATOM 8596 O O . ALA E 1 57 ? 66.572 27.539 -18.431 1.00 13.12 57 ALA E O 1
ATOM 8598 N N . GLY E 1 58 ? 66.936 25.377 -17.906 1.00 13.66 58 GLY E N 1
ATOM 8599 C CA . GLY E 1 58 ? 66.266 25.468 -16.620 1.00 13.97 58 GLY E CA 1
ATOM 8600 C C . GLY E 1 58 ? 64.758 25.565 -16.750 1.00 13.49 58 GLY E C 1
ATOM 8601 O O . GLY E 1 58 ? 64.070 25.962 -15.808 1.00 12.21 58 GLY E O 1
ATOM 8602 N N . GLN E 1 59 ? 64.245 25.184 -17.917 1.00 10.70 59 GLN E N 1
ATOM 8603 C CA . GLN E 1 59 ? 62.815 25.253 -18.190 1.00 11.90 59 GLN E CA 1
ATOM 8604 C C . GLN E 1 59 ? 62.082 23.920 -18.069 1.00 11.26 59 GLN E C 1
ATOM 8605 O O . GLN E 1 59 ? 60.932 23.797 -18.484 1.00 11.16 59 GLN E O 1
ATOM 8611 N N . GLY E 1 60 ? 62.752 22.928 -17.496 1.00 12.48 60 GLY E N 1
ATOM 8612 C CA . GLY E 1 60 ? 62.136 21.627 -17.320 1.00 10.54 60 GLY E CA 1
ATOM 8613 C C . GLY E 1 60 ? 63.181 20.602 -16.940 1.00 11.05 60 GLY E C 1
ATOM 8614 O O . GLY E 1 60 ? 64.337 20.948 -16.702 1.00 9.18 60 GLY E O 1
ATOM 8615 N N . SER E 1 61 ? 62.772 19.343 -16.854 1.00 8.65 61 SER E N 1
ATOM 8616 C CA . SER E 1 61 ? 63.705 18.275 -16.529 1.00 9.70 61 SER E CA 1
ATOM 8617 C C . SER E 1 61 ? 63.183 16.994 -17.163 1.00 9.59 61 SER E C 1
ATOM 8618 O O . SER E 1 61 ? 61.990 16.880 -17.445 1.00 7.73 61 SER E O 1
ATOM 8621 N N . TYR E 1 62 ? 64.079 16.046 -17.412 1.00 8.72 62 TYR E N 1
ATOM 8622 C CA . TYR E 1 62 ? 63.686 14.783 -18.029 1.00 8.74 62 TYR E CA 1
ATOM 8623 C C . TYR E 1 62 ? 64.601 13.645 -17.593 1.00 8.12 62 TYR E C 1
ATOM 8624 O O . TYR E 1 62 ? 65.668 13.867 -17.017 1.00 9.17 62 TYR E O 1
ATOM 8633 N N . GLY E 1 63 ? 64.206 12.434 -17.966 1.00 8.68 63 GLY E N 1
ATOM 8634 C CA . GLY E 1 63 ? 64.979 11.250 -17.655 1.00 8.06 63 GLY E CA 1
ATOM 8635 C C . GLY E 1 63 ? 64.406 10.048 -18.378 1.00 8.88 63 GLY E C 1
ATOM 8636 O O . GLY E 1 63 ? 63.187 9.919 -18.508 1.00 8.31 63 GLY E O 1
ATOM 8637 N N . ILE E 1 64 ? 65.286 9.196 -18.895 1.00 6.57 64 ILE E N 1
ATOM 8638 C CA . ILE E 1 64 ? 64.876 7.979 -19.582 1.00 8.50 64 ILE E CA 1
ATOM 8639 C C . ILE E 1 64 ? 65.526 6.830 -18.817 1.00 10.48 64 ILE E C 1
ATOM 8640 O O . ILE E 1 64 ? 66.724 6.873 -18.516 1.00 11.35 64 ILE E O 1
ATOM 8645 N N . TYR E 1 65 ? 64.725 5.823 -18.482 1.00 9.09 65 TYR E N 1
ATOM 8646 C CA . TYR E 1 65 ? 65.208 4.687 -17.705 1.00 9.06 65 TYR E CA 1
ATOM 8647 C C . TYR E 1 65 ? 64.862 3.318 -18.276 1.00 9.04 65 TYR E C 1
ATOM 8648 O O . TYR E 1 65 ? 63.831 3.140 -18.924 1.00 9.96 65 TYR E O 1
ATOM 8657 N N . GLN E 1 66 ? 65.733 2.351 -18.002 1.00 7.63 66 GLN E N 1
ATOM 8658 C CA . GLN E 1 66 ? 65.508 0.967 -18.406 1.00 8.19 66 GLN E CA 1
ATOM 8659 C C . GLN E 1 66 ? 64.831 0.349 -17.178 1.00 6.66 66 GLN E C 1
ATOM 8660 O O . GLN E 1 66 ? 65.441 0.245 -16.114 1.00 6.17 66 GLN E O 1
ATOM 8666 N N . VAL E 1 67 ? 63.565 -0.028 -17.327 1.00 7.73 67 VAL E N 1
ATOM 8667 C CA . VAL E 1 67 ? 62.778 -0.586 -16.229 1.00 7.05 67 VAL E CA 1
ATOM 8668 C C . VAL E 1 67 ? 62.795 -2.113 -16.169 1.00 7.61 67 VAL E C 1
ATOM 8669 O O . VAL E 1 67 ? 62.598 -2.791 -17.177 1.00 6.48 67 VAL E O 1
ATOM 8673 N N . VAL E 1 68 ? 63.013 -2.644 -14.971 1.00 7.37 68 VAL E N 1
ATOM 8674 C CA . VAL E 1 68 ? 63.048 -4.086 -14.775 1.00 7.47 68 VAL E CA 1
ATOM 8675 C C . VAL E 1 68 ? 61.651 -4.707 -14.726 1.00 8.46 68 VAL E C 1
ATOM 8676 O O . VAL E 1 68 ? 60.697 -4.084 -14.254 1.00 6.30 68 VAL E O 1
ATOM 8680 N N . GLY E 1 69 ? 61.527 -5.918 -15.264 1.00 8.29 69 GLY E N 1
ATOM 8681 C CA . GLY E 1 69 ? 60.253 -6.614 -15.209 1.00 9.79 69 GLY E CA 1
ATOM 8682 C C . GLY E 1 69 ? 59.294 -6.434 -16.365 1.00 9.31 69 GLY E C 1
ATOM 8683 O O . GLY E 1 69 ? 59.561 -5.701 -17.312 1.00 8.42 69 GLY E O 1
ATOM 8684 N N . HIS E 1 70 ? 58.143 -7.086 -16.249 1.00 8.29 70 HIS E N 1
ATOM 8685 C CA . HIS E 1 70 ? 57.116 -7.057 -17.282 1.00 9.10 70 HIS E CA 1
ATOM 8686 C C . HIS E 1 70 ? 56.211 -5.822 -17.277 1.00 8.93 70 HIS E C 1
ATOM 8687 O O . HIS E 1 70 ? 55.454 -5.612 -18.225 1.00 7.82 70 HIS E O 1
ATOM 8694 N N . LYS E 1 71 ? 56.272 -5.017 -16.218 1.00 8.14 71 LYS E N 1
ATOM 8695 C CA . LYS E 1 71 ? 55.405 -3.840 -16.121 1.00 9.20 71 LYS E CA 1
ATOM 8696 C C . LYS E 1 71 ? 55.720 -2.721 -17.101 1.00 8.94 71 LYS E C 1
ATOM 8697 O O . LYS E 1 71 ? 54.828 -1.974 -17.504 1.00 11.02 71 LYS E O 1
ATOM 8703 N N . ALA E 1 72 ? 56.988 -2.613 -17.482 1.00 7.12 72 ALA E N 1
ATOM 8704 C CA . ALA E 1 72 ? 57.443 -1.587 -18.417 1.00 8.08 72 ALA E CA 1
ATOM 8705 C C . ALA E 1 72 ? 58.901 -1.874 -18.744 1.00 8.69 72 ALA E C 1
ATOM 8706 O O . ALA E 1 72 ? 59.577 -2.561 -17.982 1.00 7.70 72 ALA E O 1
ATOM 8708 N N . ASP E 1 73 ? 59.380 -1.339 -19.865 1.00 8.00 73 ASP E N 1
ATOM 8709 C CA . ASP E 1 73 ? 60.771 -1.516 -20.273 1.00 8.68 73 ASP E CA 1
ATOM 8710 C C . ASP E 1 73 ? 61.493 -0.177 -20.272 1.00 8.93 73 ASP E C 1
ATOM 8711 O O . ASP E 1 73 ? 62.677 -0.095 -19.944 1.00 8.79 73 ASP E O 1
ATOM 8716 N N . LEU E 1 74 ? 60.771 0.870 -20.657 1.00 8.34 74 LEU E N 1
ATOM 8717 C CA . LEU E 1 74 ? 61.344 2.204 -20.712 1.00 7.40 74 LEU E CA 1
ATOM 8718 C C . LEU E 1 74 ? 60.446 3.246 -20.070 1.00 8.04 74 LEU E C 1
ATOM 8719 O O . LEU E 1 74 ? 59.245 3.297 -20.337 1.00 8.23 74 LEU E O 1
ATOM 8724 N N . LEU E 1 75 ? 61.035 4.062 -19.204 1.00 7.52 75 LEU E N 1
ATOM 8725 C CA . LEU E 1 75 ? 60.302 5.138 -18.563 1.00 7.54 75 LEU E CA 1
ATOM 8726 C C . LEU E 1 75 ? 60.814 6.454 -19.126 1.00 8.73 75 LEU E C 1
ATOM 8727 O O . LEU E 1 75 ? 62.018 6.724 -19.109 1.00 9.14 75 LEU E O 1
ATOM 8732 N N . PHE E 1 76 ? 59.894 7.237 -19.669 1.00 7.51 76 PHE E N 1
ATOM 8733 C CA . PHE E 1 76 ? 60.213 8.550 -20.209 1.00 8.05 76 PHE E CA 1
ATOM 8734 C C . PHE E 1 76 ? 59.599 9.526 -19.212 1.00 6.11 76 PHE E C 1
ATOM 8735 O O . PHE E 1 76 ? 58.386 9.682 -19.162 1.00 7.66 76 PHE E O 1
ATOM 8743 N N . LEU E 1 77 ? 60.443 10.114 -18.372 1.00 6.66 77 LEU E N 1
ATOM 8744 C CA . LEU E 1 77 ? 60.005 11.055 -17.352 1.00 8.93 77 LEU E CA 1
ATOM 8745 C C . LEU E 1 77 ? 60.245 12.496 -17.792 1.00 9.26 77 LEU E C 1
ATOM 8746 O O . LEU E 1 77 ? 61.347 12.847 -18.208 1.00 10.78 77 LEU E O 1
ATOM 8751 N N . ASN E 1 78 ? 59.212 13.325 -17.685 1.00 8.18 78 ASN E N 1
ATOM 8752 C CA . ASN E 1 78 ? 59.316 14.731 -18.068 1.00 8.27 78 ASN E CA 1
ATOM 8753 C C . ASN E 1 78 ? 58.638 15.646 -17.065 1.00 8.38 78 ASN E C 1
ATOM 8754 O O . ASN E 1 78 ? 57.586 15.309 -16.511 1.00 6.87 78 ASN E O 1
ATOM 8759 N N . LEU E 1 79 ? 59.271 16.791 -16.816 1.00 7.49 79 LEU E N 1
ATOM 8760 C CA . LEU E 1 79 ? 58.752 17.800 -15.903 1.00 8.62 79 LEU E CA 1
ATOM 8761 C C . LEU E 1 79 ? 58.737 19.124 -16.666 1.00 9.06 79 LEU E C 1
ATOM 8762 O O . LEU E 1 79 ? 59.704 19.469 -17.351 1.00 8.41 79 LEU E O 1
ATOM 8767 N N . ARG E 1 80 ? 57.614 19.830 -16.586 1.00 9.23 80 ARG E N 1
ATOM 8768 C CA . ARG E 1 80 ? 57.431 21.099 -17.295 1.00 9.39 80 ARG E CA 1
ATOM 8769 C C . ARG E 1 80 ? 56.590 22.057 -16.454 1.00 8.87 80 ARG E C 1
ATOM 8770 O O . ARG E 1 80 ? 55.911 21.634 -15.522 1.00 8.67 80 ARG E O 1
ATOM 8778 N N . PRO E 1 81 ? 56.577 23.354 -16.813 1.00 9.43 81 PRO E N 1
ATOM 8779 C CA . PRO E 1 81 ? 55.794 24.354 -16.074 1.00 9.14 81 PRO E CA 1
ATOM 8780 C C . PRO E 1 81 ? 54.276 24.146 -16.215 1.00 11.44 81 PRO E C 1
ATOM 8781 O O . PRO E 1 81 ? 53.489 24.772 -15.506 1.00 14.29 81 PRO E O 1
ATOM 8785 N N . GLY E 1 82 ? 53.867 23.269 -17.127 1.00 11.69 82 GLY E N 1
ATOM 8786 C CA . GLY E 1 82 ? 52.448 23.027 -17.322 1.00 9.87 82 GLY E CA 1
ATOM 8787 C C . GLY E 1 82 ? 52.157 21.735 -18.059 1.00 9.76 82 GLY E C 1
ATOM 8788 O O . GLY E 1 82 ? 53.074 21.026 -18.473 1.00 9.33 82 GLY E O 1
ATOM 8789 N N . LEU E 1 83 ? 50.871 21.447 -18.244 1.00 9.76 83 LEU E N 1
ATOM 8790 C CA . LEU E 1 83 ? 50.431 20.230 -18.926 1.00 9.37 83 LEU E CA 1
ATOM 8791 C C . LEU E 1 83 ? 50.648 20.212 -20.436 1.00 9.03 83 LEU E C 1
ATOM 8792 O O . LEU E 1 83 ? 50.963 19.162 -20.999 1.00 7.81 83 LEU E O 1
ATOM 8797 N N . ASP E 1 84 ? 50.471 21.357 -21.095 1.00 9.76 84 ASP E N 1
ATOM 8798 C CA . ASP E 1 84 ? 50.618 21.416 -22.553 1.00 9.33 84 ASP E CA 1
ATOM 8799 C C . ASP E 1 84 ? 51.917 20.810 -23.097 1.00 9.70 84 ASP E C 1
ATOM 8800 O O . ASP E 1 84 ? 51.879 20.007 -24.031 1.00 9.66 84 ASP E O 1
ATOM 8805 N N . PRO E 1 85 ? 53.082 21.195 -22.541 1.00 8.82 85 PRO E N 1
ATOM 8806 C CA . PRO E 1 85 ? 54.318 20.596 -23.064 1.00 9.36 85 PRO E CA 1
ATOM 8807 C C . PRO E 1 85 ? 54.450 19.096 -22.723 1.00 8.90 85 PRO E C 1
ATOM 8808 O O . PRO E 1 85 ? 55.229 18.375 -23.349 1.00 6.88 85 PRO E O 1
ATOM 8812 N N . LEU E 1 86 ? 53.683 18.626 -21.740 1.00 7.78 86 LEU E N 1
ATOM 8813 C CA . LEU E 1 86 ? 53.717 17.203 -21.384 1.00 7.62 86 LEU E CA 1
ATOM 8814 C C . LEU E 1 86 ? 52.879 16.441 -22.408 1.00 7.28 86 LEU E C 1
ATOM 8815 O O . LEU E 1 86 ? 53.264 15.358 -22.856 1.00 7.47 86 LEU E O 1
ATOM 8820 N N . LEU E 1 87 ? 51.750 17.032 -22.800 1.00 5.68 87 LEU E N 1
ATOM 8821 C CA . LEU E 1 87 ? 50.881 16.434 -23.811 1.00 7.62 87 LEU E CA 1
ATOM 8822 C C . LEU E 1 87 ? 51.726 16.277 -25.070 1.00 9.12 87 LEU E C 1
ATOM 8823 O O . LEU E 1 87 ? 51.681 15.242 -25.730 1.00 10.15 87 LEU E O 1
ATOM 8828 N N . GLU E 1 88 ? 52.543 17.288 -25.361 1.00 10.84 88 GLU E N 1
ATOM 8829 C CA . GLU E 1 88 ? 53.418 17.250 -26.529 1.00 11.12 88 GLU E CA 1
ATOM 8830 C C . GLU E 1 88 ? 54.456 16.138 -26.402 1.00 10.17 88 GLU E C 1
ATOM 8831 O O . GLU E 1 88 ? 54.660 15.363 -27.334 1.00 10.86 88 GLU E O 1
ATOM 8837 N N . ALA E 1 89 ? 55.112 16.069 -25.245 1.00 9.67 89 ALA E N 1
ATOM 8838 C CA . ALA E 1 89 ? 56.133 15.055 -25.003 1.00 9.69 89 ALA E CA 1
ATOM 8839 C C . ALA E 1 89 ? 55.648 13.637 -25.303 1.00 9.58 89 ALA E C 1
ATOM 8840 O O . ALA E 1 89 ? 56.349 12.868 -25.964 1.00 9.31 89 ALA E O 1
ATOM 8842 N N . GLU E 1 90 ? 54.457 13.289 -24.815 1.00 8.95 90 GLU E N 1
ATOM 8843 C CA . GLU E 1 90 ? 53.912 11.952 -25.044 1.00 9.80 90 GLU E CA 1
ATOM 8844 C C . GLU E 1 90 ? 53.371 11.745 -26.458 1.00 8.95 90 GLU E C 1
ATOM 8845 O O . GLU E 1 90 ? 53.519 10.663 -27.021 1.00 10.58 90 GLU E O 1
ATOM 8851 N N . ALA E 1 91 ? 52.742 12.775 -27.024 1.00 10.62 91 ALA E N 1
ATOM 8852 C CA . ALA E 1 91 ? 52.192 12.686 -28.377 1.00 10.13 91 ALA E CA 1
ATOM 8853 C C . ALA E 1 91 ? 53.316 12.569 -29.406 1.00 9.15 91 ALA E C 1
ATOM 8854 O O . ALA E 1 91 ? 53.203 11.816 -30.369 1.00 7.64 91 ALA E O 1
ATOM 8856 N N . ARG E 1 92 ? 54.398 13.312 -29.199 1.00 8.81 92 ARG E N 1
ATOM 8857 C CA . ARG E 1 92 ? 55.524 13.252 -30.124 1.00 12.04 92 ARG E CA 1
ATOM 8858 C C . ARG E 1 92 ? 56.271 11.926 -30.038 1.00 11.41 92 ARG E C 1
ATOM 8859 O O . ARG E 1 92 ? 56.722 11.392 -31.055 1.00 10.56 92 ARG E O 1
ATOM 8867 N N . LEU E 1 93 ? 56.382 11.380 -28.831 1.00 10.61 93 LEU E N 1
ATOM 8868 C CA . LEU E 1 93 ? 57.039 10.090 -28.671 1.00 10.20 93 LEU E CA 1
ATOM 8869 C C . LEU E 1 93 ? 56.170 9.047 -29.380 1.00 10.75 93 LEU E C 1
ATOM 8870 O O . LEU E 1 93 ? 56.677 8.191 -30.102 1.00 10.63 93 LEU E O 1
ATOM 8875 N N . SER E 1 94 ? 54.856 9.144 -29.193 1.00 10.63 94 SER E N 1
ATOM 8876 C CA . SER E 1 94 ? 53.930 8.212 -29.824 1.00 11.95 94 SER E CA 1
ATOM 8877 C C . SER E 1 94 ? 53.928 8.313 -31.350 1.00 11.75 94 SER E C 1
ATOM 8878 O O . SER E 1 94 ? 53.717 7.316 -32.042 1.00 10.53 94 SER E O 1
ATOM 8881 N N . ARG E 1 95 ? 54.173 9.511 -31.875 1.00 11.95 95 ARG E N 1
ATOM 8882 C CA . ARG E 1 95 ? 54.190 9.688 -33.322 1.00 14.22 95 ARG E CA 1
ATOM 8883 C C . ARG E 1 95 ? 55.539 9.311 -33.945 1.00 13.01 95 ARG E C 1
ATOM 8884 O O . ARG E 1 95 ? 55.635 9.141 -35.160 1.00 12.49 95 ARG E O 1
ATOM 8892 N N . SER E 1 96 ? 56.567 9.156 -33.111 1.00 11.24 96 SER E N 1
ATOM 8893 C CA . SER E 1 96 ? 57.898 8.800 -33.601 1.00 10.51 96 SER E CA 1
ATOM 8894 C C . SER E 1 96 ? 57.912 7.395 -34.198 1.00 11.18 96 SER E C 1
ATOM 8895 O O . SER E 1 96 ? 57.096 6.549 -33.831 1.00 10.44 96 SER E O 1
ATOM 8898 N N . ALA E 1 97 ? 58.847 7.154 -35.115 1.00 11.90 97 ALA E N 1
ATOM 8899 C CA . ALA E 1 97 ? 58.984 5.847 -35.751 1.00 11.43 97 ALA E CA 1
ATOM 8900 C C . ALA E 1 97 ? 59.354 4.798 -34.705 1.00 11.95 97 ALA E C 1
ATOM 8901 O O . ALA E 1 97 ? 58.949 3.641 -34.810 1.00 12.57 97 ALA E O 1
ATOM 8903 N N . PHE E 1 98 ? 60.107 5.209 -33.689 1.00 9.82 98 PHE E N 1
ATOM 8904 C CA . PHE E 1 98 ? 60.516 4.283 -32.641 1.00 11.72 98 PHE E CA 1
ATOM 8905 C C . PHE E 1 98 ? 59.305 3.709 -31.906 1.00 12.12 98 PHE E C 1
ATOM 8906 O O . PHE E 1 98 ? 59.301 2.535 -31.531 1.00 11.94 98 PHE E O 1
ATOM 8914 N N . ALA E 1 99 ? 58.269 4.530 -31.741 1.00 12.93 99 ALA E N 1
ATOM 8915 C CA . ALA E 1 99 ? 57.049 4.116 -31.053 1.00 13.36 99 ALA E CA 1
ATOM 8916 C C . ALA E 1 99 ? 56.268 3.040 -31.798 1.00 14.16 99 ALA E C 1
ATOM 8917 O O . ALA E 1 99 ? 55.319 2.466 -31.254 1.00 14.50 99 ALA E O 1
ATOM 8919 N N . ARG E 1 100 ? 56.641 2.785 -33.052 1.00 13.64 100 ARG E N 1
ATOM 8920 C CA . ARG E 1 100 ? 55.992 1.731 -33.829 1.00 13.19 100 ARG E CA 1
ATOM 8921 C C . ARG E 1 100 ? 56.384 0.406 -33.178 1.00 12.67 100 ARG E C 1
ATOM 8922 O O . ARG E 1 100 ? 55.757 -0.624 -33.413 1.00 13.14 100 ARG E O 1
ATOM 8930 N N . TYR E 1 101 ? 57.435 0.454 -32.362 1.00 11.52 101 TYR E N 1
ATOM 8931 C CA . TYR E 1 101 ? 57.950 -0.721 -31.672 1.00 12.45 101 TYR E CA 1
ATOM 8932 C C . TYR E 1 101 ? 57.711 -0.633 -30.169 1.00 12.85 101 TYR E C 1
ATOM 8933 O O . TYR E 1 101 ? 58.331 -1.362 -29.397 1.00 13.63 101 TYR E O 1
ATOM 8942 N N . LEU E 1 102 ? 56.808 0.257 -29.763 1.00 13.47 102 LEU E N 1
ATOM 8943 C CA . LEU E 1 102 ? 56.486 0.446 -28.353 1.00 12.80 102 LEU E CA 1
ATOM 8944 C C . LEU E 1 102 ? 55.003 0.280 -28.053 1.00 13.10 102 LEU E C 1
ATOM 8945 O O . LEU E 1 102 ? 54.144 0.532 -28.902 1.00 13.01 102 LEU E O 1
ATOM 8950 N N . GLY E 1 103 ? 54.725 -0.105 -26.815 1.00 11.92 103 GLY E N 1
ATOM 8951 C CA . GLY E 1 103 ? 53.364 -0.265 -26.344 1.00 12.91 103 GLY E CA 1
ATOM 8952 C C . GLY E 1 103 ? 53.283 0.457 -25.009 1.00 12.87 103 GLY E C 1
ATOM 8953 O O . GLY E 1 103 ? 54.142 0.268 -24.151 1.00 13.93 103 GLY E O 1
ATOM 8954 N N . ARG E 1 104 ? 52.293 1.329 -24.853 1.00 12.90 104 ARG E N 1
ATOM 8955 C CA . ARG E 1 104 ? 52.114 2.079 -23.613 1.00 14.65 104 ARG E CA 1
ATOM 8956 C C . ARG E 1 104 ? 51.549 1.138 -22.550 1.00 12.85 104 ARG E C 1
ATOM 8957 O O . ARG E 1 104 ? 50.451 0.611 -22.707 1.00 14.12 104 ARG E O 1
ATOM 8965 N N . SER E 1 105 ? 52.293 0.944 -21.466 1.00 11.33 105 SER E N 1
ATOM 8966 C CA . SER E 1 105 ? 51.861 0.040 -20.400 1.00 11.09 105 SER E CA 1
ATOM 8967 C C . SER E 1 105 ? 51.303 0.735 -19.157 1.00 11.26 105 SER E C 1
ATOM 8968 O O . SER E 1 105 ? 50.470 0.172 -18.448 1.00 12.21 105 SER E O 1
ATOM 8971 N N . TYR E 1 106 ? 51.806 1.931 -18.867 1.00 11.07 106 TYR E N 1
ATOM 8972 C CA . TYR E 1 106 ? 51.361 2.691 -17.702 1.00 8.60 106 TYR E CA 1
ATOM 8973 C C . TYR E 1 106 ? 51.796 4.140 -17.848 1.00 8.82 106 TYR E C 1
ATOM 8974 O O . TYR E 1 106 ? 52.645 4.464 -18.677 1.00 8.09 106 TYR E O 1
ATOM 8983 N N . SER E 1 107 ? 51.202 5.008 -17.041 1.00 7.92 107 SER E N 1
ATOM 8984 C CA . SER E 1 107 ? 51.531 6.425 -17.066 1.00 7.61 107 SER E CA 1
ATOM 8985 C C . SER E 1 107 ? 50.978 7.086 -15.821 1.00 8.21 107 SER E C 1
ATOM 8986 O O . SER E 1 107 ? 50.182 6.494 -15.088 1.00 9.64 107 SER E O 1
ATOM 8989 N N . PHE E 1 108 ? 51.387 8.327 -15.600 1.00 7.70 108 PHE E N 1
ATOM 8990 C CA . PHE E 1 108 ? 50.928 9.080 -14.452 1.00 7.03 108 PHE E CA 1
ATOM 8991 C C . PHE E 1 108 ? 51.151 10.567 -14.686 1.00 8.23 108 PHE E C 1
ATOM 8992 O O . PHE E 1 108 ? 52.233 10.985 -15.101 1.00 8.33 108 PHE E O 1
ATOM 9000 N N . TYR E 1 109 ? 50.102 11.349 -14.457 1.00 8.21 109 TYR E N 1
ATOM 9001 C CA . TYR E 1 109 ? 50.168 12.795 -14.603 1.00 6.92 109 TYR E CA 1
ATOM 9002 C C . TYR E 1 109 ? 49.975 13.396 -13.216 1.00 7.25 109 TYR E C 1
ATOM 9003 O O . TYR E 1 109 ? 48.982 13.117 -12.537 1.00 6.82 109 TYR E O 1
ATOM 9012 N N . SER E 1 110 ? 50.929 14.216 -12.795 1.00 6.39 110 SER E N 1
ATOM 9013 C CA . SER E 1 110 ? 50.864 14.843 -11.480 1.00 8.25 110 SER E CA 1
ATOM 9014 C C . SER E 1 110 ? 51.578 16.187 -11.487 1.00 8.73 110 SER E C 1
ATOM 9015 O O . SER E 1 110 ? 52.149 16.589 -12.500 1.00 8.68 110 SER E O 1
ATOM 9018 N N . VAL E 1 111 ? 51.556 16.866 -10.343 1.00 8.23 111 VAL E N 1
ATOM 9019 C CA . VAL E 1 111 ? 52.201 18.166 -10.194 1.00 9.50 111 VAL E CA 1
ATOM 9020 C C . VAL E 1 111 ? 53.023 18.175 -8.907 1.00 9.42 111 VAL E C 1
ATOM 9021 O O . VAL E 1 111 ? 52.518 17.806 -7.843 1.00 10.58 111 VAL E O 1
ATOM 9025 N N . VAL E 1 112 ? 54.292 18.572 -9.009 1.00 9.41 112 VAL E N 1
ATOM 9026 C CA . VAL E 1 112 ? 55.175 18.648 -7.841 1.00 9.08 112 VAL E CA 1
ATOM 9027 C C . VAL E 1 112 ? 54.433 19.400 -6.738 1.00 9.65 112 VAL E C 1
ATOM 9028 O O . VAL E 1 112 ? 53.923 20.497 -6.956 1.00 7.50 112 VAL E O 1
ATOM 9032 N N . GLU E 1 113 ? 54.339 18.768 -5.571 1.00 9.73 113 GLU E N 1
ATOM 9033 C CA . GLU E 1 113 ? 53.611 19.325 -4.449 1.00 9.45 113 GLU E CA 1
ATOM 9034 C C . GLU E 1 113 ? 54.397 19.362 -3.146 1.00 11.46 113 GLU E C 1
ATOM 9035 O O . GLU E 1 113 ? 54.994 18.359 -2.726 1.00 9.41 113 GLU E O 1
ATOM 9041 N N . LEU E 1 114 ? 54.390 20.531 -2.514 1.00 10.73 114 LEU E N 1
ATOM 9042 C CA . LEU E 1 114 ? 55.055 20.729 -1.232 1.00 12.72 114 LEU E CA 1
ATOM 9043 C C . LEU E 1 114 ? 53.918 21.002 -0.259 1.00 13.71 114 LEU E C 1
ATOM 9044 O O . LEU E 1 114 ? 53.225 22.006 -0.384 1.00 12.63 114 LEU E O 1
ATOM 9049 N N . GLY E 1 115 ? 53.703 20.087 0.681 1.00 15.23 115 GLY E N 1
ATOM 9050 C CA . GLY E 1 115 ? 52.614 20.250 1.624 1.00 14.97 115 GLY E CA 1
ATOM 9051 C C . GLY E 1 115 ? 52.964 20.612 3.051 1.00 17.42 115 GLY E C 1
ATOM 9052 O O . GLY E 1 115 ? 54.072 20.368 3.531 1.00 17.40 115 GLY E O 1
ATOM 9053 N N . SER E 1 116 ? 51.986 21.195 3.732 1.00 18.87 116 SER E N 1
ATOM 9054 C CA . SER E 1 116 ? 52.130 21.598 5.122 1.00 19.26 116 SER E CA 1
ATOM 9055 C C . SER E 1 116 ? 50.770 21.433 5.788 1.00 18.37 116 SER E C 1
ATOM 9056 O O . SER E 1 116 ? 49.780 22.022 5.351 1.00 17.26 116 SER E O 1
ATOM 9059 N N . GLN E 1 117 ? 50.731 20.636 6.849 1.00 18.24 117 GLN E N 1
ATOM 9060 C CA . GLN E 1 117 ? 49.487 20.362 7.557 1.00 20.29 117 GLN E CA 1
ATOM 9061 C C . GLN E 1 117 ? 48.888 21.531 8.330 1.00 22.38 117 GLN E C 1
ATOM 9062 O O . GLN E 1 117 ? 47.666 21.663 8.398 1.00 23.89 117 GLN E O 1
ATOM 9068 N N . GLU E 1 118 ? 49.734 22.386 8.895 1.00 24.58 118 GLU E N 1
ATOM 9069 C CA . GLU E 1 118 ? 49.236 23.520 9.666 1.00 28.69 118 GLU E CA 1
ATOM 9070 C C . GLU E 1 118 ? 49.636 24.895 9.138 1.00 30.48 118 GLU E C 1
ATOM 9071 O O . GLU E 1 118 ? 48.782 25.652 8.681 1.00 31.84 118 GLU E O 1
ATOM 9077 N N . LYS E 1 119 ? 50.922 25.222 9.197 1.00 32.79 119 LYS E N 1
ATOM 9078 C CA . LYS E 1 119 ? 51.393 26.522 8.723 1.00 35.15 119 LYS E CA 1
ATOM 9079 C C . LYS E 1 119 ? 51.696 26.565 7.224 1.00 34.64 119 LYS E C 1
ATOM 9080 O O . LYS E 1 119 ? 52.400 25.709 6.702 1.00 34.81 119 LYS E O 1
ATOM 9086 N N . PRO E 1 120 ? 51.136 27.552 6.505 1.00 33.94 120 PRO E N 1
ATOM 9087 C CA . PRO E 1 120 ? 51.379 27.667 5.061 1.00 33.08 120 PRO E CA 1
ATOM 9088 C C . PRO E 1 120 ? 52.870 27.862 4.764 1.00 32.22 120 PRO E C 1
ATOM 9089 O O . PRO E 1 120 ? 53.593 28.477 5.553 1.00 31.20 120 PRO E O 1
ATOM 9093 N N . LEU E 1 121 ? 53.334 27.301 3.650 1.00 31.65 121 LEU E N 1
ATOM 9094 C CA . LEU E 1 121 ? 54.736 27.428 3.263 1.00 30.85 121 LEU E CA 1
ATOM 9095 C C . LEU E 1 121 ? 54.958 28.701 2.452 1.00 29.93 121 LEU E C 1
ATOM 9096 O O . LEU E 1 121 ? 54.049 29.178 1.771 1.00 29.68 121 LEU E O 1
ATOM 9101 N N . ASP E 1 122 ? 56.161 29.260 2.555 1.00 29.15 122 ASP E N 1
ATOM 9102 C CA . ASP E 1 122 ? 56.516 30.473 1.820 1.00 29.10 122 ASP E CA 1
ATOM 9103 C C . ASP E 1 122 ? 57.159 30.068 0.495 1.00 27.41 122 ASP E C 1
ATOM 9104 O O . ASP E 1 122 ? 58.271 29.541 0.470 1.00 25.98 122 ASP E O 1
ATOM 9109 N N . PRO E 1 123 ? 56.466 30.324 -0.626 1.00 27.58 123 PRO E N 1
ATOM 9110 C CA . PRO E 1 123 ? 56.959 29.984 -1.966 1.00 28.35 123 PRO E CA 1
ATOM 9111 C C . PRO E 1 123 ? 58.256 30.679 -2.373 1.00 28.60 123 PRO E C 1
ATOM 9112 O O . PRO E 1 123 ? 58.954 30.209 -3.269 1.00 28.94 123 PRO E O 1
ATOM 9116 N N . GLU E 1 124 ? 58.580 31.787 -1.711 1.00 29.69 124 GLU E N 1
ATOM 9117 C CA . GLU E 1 124 ? 59.800 32.528 -2.022 1.00 30.32 124 GLU E CA 1
ATOM 9118 C C . GLU E 1 124 ? 60.974 32.190 -1.105 1.00 30.11 124 GLU E C 1
ATOM 9119 O O . GLU E 1 124 ? 62.077 32.702 -1.289 1.00 29.89 124 GLU E O 1
ATOM 9125 N N . SER E 1 125 ? 60.734 31.319 -0.126 1.00 30.54 125 SER E N 1
ATOM 9126 C CA . SER E 1 125 ? 61.769 30.898 0.814 1.00 30.58 125 SER E CA 1
ATOM 9127 C C . SER E 1 125 ? 62.843 30.060 0.122 1.00 31.44 125 SER E C 1
ATOM 9128 O O . SER E 1 125 ? 62.531 29.149 -0.646 1.00 31.34 125 SER E O 1
ATOM 9131 N N . PRO E 1 126 ? 64.126 30.361 0.391 1.00 31.83 126 PRO E N 1
ATOM 9132 C CA . PRO E 1 126 ? 65.283 29.660 -0.181 1.00 31.65 126 PRO E CA 1
ATOM 9133 C C . PRO E 1 126 ? 65.295 28.167 0.141 1.00 30.97 126 PRO E C 1
ATOM 9134 O O . PRO E 1 126 ? 65.936 27.381 -0.554 1.00 30.96 126 PRO E O 1
ATOM 9138 N N . TYR E 1 127 ? 64.602 27.787 1.211 1.00 30.20 127 TYR E N 1
ATOM 9139 C CA . TYR E 1 127 ? 64.533 26.391 1.628 1.00 30.39 127 TYR E CA 1
ATOM 9140 C C . TYR E 1 127 ? 63.300 25.691 1.065 1.00 28.04 127 TYR E C 1
ATOM 9141 O O . TYR E 1 127 ? 63.114 24.490 1.267 1.00 28.47 127 TYR E O 1
ATOM 9150 N N . VAL E 1 128 ? 62.468 26.443 0.350 1.00 24.48 128 VAL E N 1
ATOM 9151 C CA . VAL E 1 128 ? 61.240 25.905 -0.224 1.00 21.41 128 VAL E CA 1
ATOM 9152 C C . VAL E 1 128 ? 61.186 25.968 -1.751 1.00 19.97 128 VAL E C 1
ATOM 9153 O O . VAL E 1 128 ? 61.002 24.945 -2.412 1.00 19.45 128 VAL E O 1
ATOM 9157 N N . LYS E 1 129 ? 61.365 27.170 -2.296 1.00 17.90 129 LYS E N 1
ATOM 9158 C CA . LYS E 1 129 ? 61.308 27.419 -3.738 1.00 16.76 129 LYS E CA 1
ATOM 9159 C C . LYS E 1 129 ? 62.017 26.426 -4.667 1.00 17.74 129 LYS E C 1
ATOM 9160 O O . LYS E 1 129 ? 61.439 26.007 -5.671 1.00 17.26 129 LYS E O 1
ATOM 9166 N N . PRO E 1 130 ? 63.275 26.049 -4.360 1.00 16.89 130 PRO E N 1
ATOM 9167 C CA . PRO E 1 130 ? 64.010 25.101 -5.209 1.00 16.23 130 PRO E CA 1
ATOM 9168 C C . PRO E 1 130 ? 63.321 23.746 -5.393 1.00 15.43 130 PRO E C 1
ATOM 9169 O O . PRO E 1 130 ? 63.450 23.116 -6.443 1.00 15.32 130 PRO E O 1
ATOM 9173 N N . ARG E 1 131 ? 62.588 23.305 -4.376 1.00 14.71 131 ARG E N 1
ATOM 9174 C CA . ARG E 1 131 ? 61.892 22.022 -4.432 1.00 15.60 131 ARG E CA 1
ATOM 9175 C C . ARG E 1 131 ? 60.700 22.030 -5.393 1.00 15.28 131 ARG E C 1
ATOM 9176 O O . ARG E 1 131 ? 60.158 20.983 -5.738 1.00 14.10 131 ARG E O 1
ATOM 9184 N N . LEU E 1 132 ? 60.324 23.221 -5.845 1.00 15.36 132 LEU E N 1
ATOM 9185 C CA . LEU E 1 132 ? 59.217 23.398 -6.777 1.00 14.57 132 LEU E CA 1
ATOM 9186 C C . LEU E 1 132 ? 59.610 22.946 -8.186 1.00 13.25 132 LEU E C 1
ATOM 9187 O O . LEU E 1 132 ? 58.764 22.516 -8.972 1.00 12.28 132 LEU E O 1
ATOM 9192 N N . THR E 1 133 ? 60.901 23.027 -8.489 1.00 11.92 133 THR E N 1
ATOM 9193 C CA . THR E 1 133 ? 61.412 22.661 -9.809 1.00 11.11 133 THR E CA 1
ATOM 9194 C C . THR E 1 133 ? 62.612 21.721 -9.695 1.00 10.59 133 THR E C 1
ATOM 9195 O O . THR E 1 133 ? 63.735 22.074 -10.065 1.00 10.00 133 THR E O 1
ATOM 9199 N N . PRO E 1 134 ? 62.379 20.488 -9.223 1.00 11.10 134 PRO E N 1
ATOM 9200 C CA . PRO E 1 134 ? 63.464 19.519 -9.069 1.00 11.31 134 PRO E CA 1
ATOM 9201 C C . PRO E 1 134 ? 64.075 19.029 -10.379 1.00 12.21 134 PRO E C 1
ATOM 9202 O O . PRO E 1 134 ? 63.375 18.847 -11.381 1.00 12.50 134 PRO E O 1
ATOM 9206 N N . ARG E 1 135 ? 65.391 18.837 -10.368 1.00 12.23 135 ARG E N 1
ATOM 9207 C CA . ARG E 1 135 ? 66.099 18.337 -11.538 1.00 14.31 135 ARG E CA 1
ATOM 9208 C C . ARG E 1 135 ? 66.365 16.847 -11.369 1.00 13.27 135 ARG E C 1
ATOM 9209 O O . ARG E 1 135 ? 66.902 16.406 -10.352 1.00 11.47 135 ARG E O 1
ATOM 9217 N N . VAL E 1 136 ? 65.943 16.076 -12.362 1.00 12.86 136 VAL E N 1
ATOM 9218 C CA . VAL E 1 136 ? 66.122 14.630 -12.367 1.00 12.81 136 VAL E CA 1
ATOM 9219 C C . VAL E 1 136 ? 67.612 14.292 -12.451 1.00 12.78 136 VAL E C 1
ATOM 9220 O O . VAL E 1 136 ? 68.315 14.800 -13.326 1.00 11.29 136 VAL E O 1
ATOM 9224 N N . PRO E 1 137 ? 68.116 13.455 -11.522 1.00 12.12 137 PRO E N 1
ATOM 9225 C CA . PRO E 1 137 ? 69.527 13.058 -11.506 1.00 12.61 137 PRO E CA 1
ATOM 9226 C C . PRO E 1 137 ? 69.937 12.370 -12.807 1.00 13.54 137 PRO E C 1
ATOM 9227 O O . PRO E 1 137 ? 69.222 11.508 -13.317 1.00 13.45 137 PRO E O 1
ATOM 9231 N N . LYS E 1 138 ? 71.085 12.775 -13.344 1.00 13.59 138 LYS E N 1
ATOM 9232 C CA . LYS E 1 138 ? 71.607 12.228 -14.592 1.00 14.26 138 LYS E CA 1
ATOM 9233 C C . LYS E 1 138 ? 72.415 10.953 -14.408 1.00 14.30 138 LYS E C 1
ATOM 9234 O O . LYS E 1 138 ? 73.362 10.699 -15.152 1.00 15.34 138 LYS E O 1
ATOM 9240 N N . SER E 1 139 ? 72.034 10.152 -13.420 1.00 13.39 139 SER E N 1
ATOM 9241 C CA . SER E 1 139 ? 72.715 8.897 -13.134 1.00 13.30 139 SER E CA 1
ATOM 9242 C C . SER E 1 139 ? 71.899 8.115 -12.119 1.00 13.03 139 SER E C 1
ATOM 9243 O O . SER E 1 139 ? 70.838 8.562 -11.685 1.00 12.01 139 SER E O 1
ATOM 9246 N N . GLY E 1 140 ? 72.398 6.941 -11.753 1.00 12.75 140 GLY E N 1
ATOM 9247 C CA . GLY E 1 140 ? 71.713 6.134 -10.763 1.00 10.74 140 GLY E CA 1
ATOM 9248 C C . GLY E 1 140 ? 70.440 5.450 -11.209 1.00 11.31 140 GLY E C 1
ATOM 9249 O O . GLY E 1 140 ? 70.289 5.063 -12.373 1.00 9.01 140 GLY E O 1
ATOM 9250 N N . TYR E 1 141 ? 69.509 5.337 -10.263 1.00 11.66 141 TYR E N 1
ATOM 9251 C CA . TYR E 1 141 ? 68.241 4.654 -10.478 1.00 10.34 141 TYR E CA 1
ATOM 9252 C C . TYR E 1 141 ? 67.054 5.457 -9.977 1.00 8.39 141 TYR E C 1
ATOM 9253 O O . TYR E 1 141 ? 67.207 6.434 -9.248 1.00 6.95 141 TYR E O 1
ATOM 9262 N N . VAL E 1 142 ? 65.863 5.006 -10.352 1.00 7.62 142 VAL E N 1
ATOM 9263 C CA . VAL E 1 142 ? 64.633 5.649 -9.921 1.00 6.91 142 VAL E CA 1
ATOM 9264 C C . VAL E 1 142 ? 63.636 4.609 -9.426 1.00 7.95 142 VAL E C 1
ATOM 9265 O O . VAL E 1 142 ? 63.629 3.463 -9.884 1.00 8.94 142 VAL E O 1
ATOM 9269 N N . CYS E 1 143 ? 62.825 5.014 -8.458 1.00 7.52 143 CYS E N 1
ATOM 9270 C CA . CYS E 1 143 ? 61.767 4.174 -7.922 1.00 7.64 143 CYS E CA 1
ATOM 9271 C C . CYS E 1 143 ? 60.510 5.022 -7.982 1.00 7.97 143 CYS E C 1
ATOM 9272 O O . CYS E 1 143 ? 60.459 6.099 -7.387 1.00 8.23 143 CYS E O 1
ATOM 9275 N N . PHE E 1 144 ? 59.528 4.577 -8.758 1.00 7.09 144 PHE E N 1
ATOM 9276 C CA . PHE E 1 144 ? 58.272 5.304 -8.847 1.00 7.00 144 PHE E CA 1
ATOM 9277 C C . PHE E 1 144 ? 57.103 4.477 -8.355 1.00 7.74 144 PHE E C 1
ATOM 9278 O O . PHE E 1 144 ? 56.959 3.313 -8.721 1.00 7.38 144 PHE E O 1
ATOM 9286 N N . TYR E 1 145 ? 56.242 5.109 -7.565 1.00 7.93 145 TYR E N 1
ATOM 9287 C CA . TYR E 1 145 ? 55.039 4.457 -7.072 1.00 7.80 145 TYR E CA 1
ATOM 9288 C C . TYR E 1 145 ? 53.982 5.486 -6.704 1.00 7.95 145 TYR E C 1
ATOM 9289 O O . TYR E 1 145 ? 54.301 6.569 -6.216 1.00 6.89 145 TYR E O 1
ATOM 9298 N N . PRO E 1 146 ? 52.720 5.210 -7.058 1.00 8.13 146 PRO E N 1
ATOM 9299 C CA . PRO E 1 146 ? 51.624 6.125 -6.739 1.00 8.23 146 PRO E CA 1
ATOM 9300 C C . PRO E 1 146 ? 51.021 5.702 -5.398 1.00 8.68 146 PRO E C 1
ATOM 9301 O O . PRO E 1 146 ? 51.206 4.557 -4.962 1.00 6.89 146 PRO E O 1
ATOM 9305 N N . MET E 1 147 ? 50.344 6.621 -4.718 1.00 7.58 147 MET E N 1
ATOM 9306 C CA . MET E 1 147 ? 49.741 6.270 -3.435 1.00 9.45 147 MET E CA 1
ATOM 9307 C C . MET E 1 147 ? 48.581 7.161 -3.033 1.00 9.63 147 MET E C 1
ATOM 9308 O O . MET E 1 147 ? 48.414 8.260 -3.559 1.00 8.00 147 MET E O 1
ATOM 9313 N N . ASN E 1 148 ? 47.766 6.646 -2.116 1.00 10.83 148 ASN E N 1
ATOM 9314 C CA . ASN E 1 148 ? 46.624 7.367 -1.567 1.00 10.97 148 ASN E CA 1
ATOM 9315 C C . ASN E 1 148 ? 46.786 7.395 -0.059 1.00 11.17 148 ASN E C 1
ATOM 9316 O O . ASN E 1 148 ? 47.607 6.674 0.511 1.00 12.57 148 ASN E O 1
ATOM 9321 N N . LYS E 1 149 ? 45.956 8.209 0.577 1.00 10.88 149 LYS E N 1
ATOM 9322 C CA . LYS E 1 149 ? 45.915 8.302 2.021 1.00 11.64 149 LYS E CA 1
ATOM 9323 C C . LYS E 1 149 ? 44.597 7.607 2.351 1.00 10.77 149 LYS E C 1
ATOM 9324 O O . LYS E 1 149 ? 43.538 7.985 1.841 1.00 8.22 149 LYS E O 1
ATOM 9330 N N . ARG E 1 150 ? 44.678 6.570 3.173 1.00 9.17 150 ARG E N 1
ATOM 9331 C CA . ARG E 1 150 ? 43.520 5.762 3.533 1.00 10.75 150 ARG E CA 1
ATOM 9332 C C . ARG E 1 150 ? 42.323 6.487 4.151 1.00 11.03 150 ARG E C 1
ATOM 9333 O O . ARG E 1 150 ? 42.475 7.414 4.948 1.00 10.45 150 ARG E O 1
ATOM 9341 N N . ARG E 1 151 ? 41.135 6.051 3.741 1.00 11.92 151 ARG E N 1
ATOM 9342 C CA . ARG E 1 151 ? 39.856 6.578 4.217 1.00 15.06 151 ARG E CA 1
ATOM 9343 C C . ARG E 1 151 ? 38.965 5.361 4.484 1.00 16.79 151 ARG E C 1
ATOM 9344 O O . ARG E 1 151 ? 37.942 5.167 3.826 1.00 16.90 151 ARG E O 1
ATOM 9352 N N . GLN E 1 152 ? 39.380 4.527 5.436 1.00 18.45 152 GLN E N 1
ATOM 9353 C CA . GLN E 1 152 ? 38.644 3.311 5.770 1.00 21.01 152 GLN E CA 1
ATOM 9354 C C . GLN E 1 152 ? 38.465 3.129 7.270 1.00 19.40 152 GLN E C 1
ATOM 9355 O O . GLN E 1 152 ? 39.439 3.156 8.025 1.00 18.91 152 GLN E O 1
ATOM 9361 N N . GLY E 1 153 ? 37.216 2.926 7.683 1.00 18.79 153 GLY E N 1
ATOM 9362 C CA . GLY E 1 153 ? 36.899 2.728 9.086 1.00 18.98 153 GLY E CA 1
ATOM 9363 C C . GLY E 1 153 ? 37.566 3.716 10.022 1.00 19.02 153 GLY E C 1
ATOM 9364 O O . GLY E 1 153 ? 37.420 4.928 9.866 1.00 19.35 153 GLY E O 1
ATOM 9365 N N . GLN E 1 154 ? 38.341 3.183 10.963 1.00 19.48 154 GLN E N 1
ATOM 9366 C CA . GLN E 1 154 ? 39.057 3.974 11.959 1.00 19.83 154 GLN E CA 1
ATOM 9367 C C . GLN E 1 154 ? 40.337 4.622 11.432 1.00 18.25 154 GLN E C 1
ATOM 9368 O O . GLN E 1 154 ? 40.950 5.435 12.123 1.00 16.84 154 GLN E O 1
ATOM 9374 N N . ASP E 1 155 ? 40.767 4.214 10.241 1.00 16.23 155 ASP E N 1
ATOM 9375 C CA . ASP E 1 155 ? 41.973 4.759 9.628 1.00 14.55 155 ASP E CA 1
ATOM 9376 C C . ASP E 1 155 ? 41.573 5.726 8.517 1.00 14.51 155 ASP E C 1
ATOM 9377 O O . ASP E 1 155 ? 41.704 5.409 7.332 1.00 14.32 155 ASP E O 1
ATOM 9382 N N . ASN E 1 156 ? 41.050 6.887 8.897 1.00 11.31 156 ASN E N 1
ATOM 9383 C CA . ASN E 1 156 ? 40.641 7.875 7.913 1.00 11.39 156 ASN E CA 1
ATOM 9384 C C . ASN E 1 156 ? 41.471 9.144 8.057 1.00 10.34 156 ASN E C 1
ATOM 9385 O O . ASN E 1 156 ? 41.203 9.993 8.908 1.00 10.80 156 ASN E O 1
ATOM 9390 N N . TRP E 1 157 ? 42.493 9.247 7.216 1.00 9.91 157 TRP E N 1
ATOM 9391 C CA . TRP E 1 157 ? 43.403 10.385 7.208 1.00 11.39 157 TRP E CA 1
ATOM 9392 C C . TRP E 1 157 ? 42.709 11.729 7.052 1.00 10.88 157 TRP E C 1
ATOM 9393 O O . TRP E 1 157 ? 43.003 12.679 7.781 1.00 10.65 157 TRP E O 1
ATOM 9404 N N . TYR E 1 158 ? 41.809 11.808 6.078 1.00 10.64 158 TYR E N 1
ATOM 9405 C CA . TYR E 1 158 ? 41.107 13.046 5.787 1.00 11.77 158 TYR E CA 1
ATOM 9406 C C . TYR E 1 158 ? 40.154 13.547 6.866 1.00 13.67 158 TYR E C 1
ATOM 9407 O O . TYR E 1 158 ? 39.736 14.704 6.830 1.00 12.52 158 TYR E O 1
ATOM 9416 N N . MET E 1 159 ? 39.823 12.686 7.827 1.00 14.01 159 MET E N 1
ATOM 9417 C CA . MET E 1 159 ? 38.945 13.078 8.928 1.00 13.90 159 MET E CA 1
ATOM 9418 C C . MET E 1 159 ? 39.752 13.526 10.146 1.00 13.98 159 MET E C 1
ATOM 9419 O O . MET E 1 159 ? 39.198 14.087 11.090 1.00 13.81 159 MET E O 1
ATOM 9424 N N . LEU E 1 160 ? 41.061 13.290 10.113 1.00 13.49 160 LEU E N 1
ATOM 9425 C CA . LEU E 1 160 ? 41.942 13.653 11.219 1.00 14.10 160 LEU E CA 1
ATOM 9426 C C . LEU E 1 160 ? 42.145 15.155 11.368 1.00 16.41 160 LEU E C 1
ATOM 9427 O O . LEU E 1 160 ? 42.055 15.904 10.393 1.00 14.22 160 LEU E O 1
ATOM 9432 N N . PRO E 1 161 ? 42.361 15.621 12.610 1.00 17.45 161 PRO E N 1
ATOM 9433 C CA . PRO E 1 161 ? 42.588 17.049 12.852 1.00 17.36 161 PRO E CA 1
ATOM 9434 C C . PRO E 1 161 ? 43.967 17.348 12.266 1.00 16.14 161 PRO E C 1
ATOM 9435 O O . PRO E 1 161 ? 44.830 16.467 12.246 1.00 16.15 161 PRO E O 1
ATOM 9439 N N . ALA E 1 162 ? 44.178 18.575 11.801 1.00 15.79 162 ALA E N 1
ATOM 9440 C CA . ALA E 1 162 ? 45.455 18.964 11.208 1.00 15.26 162 ALA E CA 1
ATOM 9441 C C . ALA E 1 162 ? 46.651 18.738 12.128 1.00 16.91 162 ALA E C 1
ATOM 9442 O O . ALA E 1 162 ? 47.723 18.345 11.669 1.00 15.29 162 ALA E O 1
ATOM 9444 N N . LYS E 1 163 ? 46.463 18.967 13.426 1.00 17.34 163 LYS E N 1
ATOM 9445 C CA . LYS E 1 163 ? 47.537 18.783 14.402 1.00 17.69 163 LYS E CA 1
ATOM 9446 C C . LYS E 1 163 ? 48.046 17.342 14.423 1.00 17.25 163 LYS E C 1
ATOM 9447 O O . LYS E 1 163 ? 49.249 17.104 14.538 1.00 16.69 163 LYS E O 1
ATOM 9453 N N . GLU E 1 164 ? 47.129 16.384 14.313 1.00 17.67 164 GLU E N 1
ATOM 9454 C CA . GLU E 1 164 ? 47.502 14.974 14.311 1.00 17.63 164 GLU E CA 1
ATOM 9455 C C . GLU E 1 164 ? 48.215 14.619 13.006 1.00 16.88 164 GLU E C 1
ATOM 9456 O O . GLU E 1 164 ? 49.192 13.872 13.009 1.00 14.23 164 GLU E O 1
ATOM 9462 N N . ARG E 1 165 ? 47.726 15.156 11.891 1.00 16.15 165 ARG E N 1
ATOM 9463 C CA . ARG E 1 165 ? 48.361 14.901 10.605 1.00 15.96 165 ARG E CA 1
ATOM 9464 C C . ARG E 1 165 ? 49.776 15.487 10.605 1.00 14.85 165 ARG E C 1
ATOM 9465 O O . ARG E 1 165 ? 50.704 14.896 10.051 1.00 12.29 165 ARG E O 1
ATOM 9473 N N . ALA E 1 166 ? 49.939 16.633 11.261 1.00 14.59 166 ALA E N 1
ATOM 9474 C CA . ALA E 1 166 ? 51.239 17.292 11.349 1.00 13.99 166 ALA E CA 1
ATOM 9475 C C . ALA E 1 166 ? 52.211 16.432 12.146 1.00 14.15 166 ALA E C 1
ATOM 9476 O O . ALA E 1 166 ? 53.385 16.319 11.794 1.00 14.33 166 ALA E O 1
ATOM 9478 N N . SER E 1 167 ? 51.708 15.827 13.220 1.00 13.53 167 SER E N 1
ATOM 9479 C CA . SER E 1 167 ? 52.514 14.966 14.076 1.00 16.03 167 SER E CA 1
ATOM 9480 C C . SER E 1 167 ? 52.941 13.701 13.326 1.00 14.19 167 SER E C 1
ATOM 9481 O O . SER E 1 167 ? 54.107 13.305 13.370 1.00 13.67 167 SER E O 1
ATOM 9484 N N . LEU E 1 168 ? 51.996 13.092 12.616 1.00 13.65 168 LEU E N 1
ATOM 9485 C CA . LEU E 1 168 ? 52.269 11.880 11.844 1.00 13.23 168 LEU E CA 1
ATOM 9486 C C . LEU E 1 168 ? 53.302 12.137 10.738 1.00 13.07 168 LEU E C 1
ATOM 9487 O O . LEU E 1 168 ? 54.185 11.311 10.497 1.00 13.26 168 LEU E O 1
ATOM 9492 N N . MET E 1 169 ? 53.196 13.290 10.080 1.00 13.41 169 MET E N 1
ATOM 9493 C CA . MET E 1 169 ? 54.119 13.654 9.004 1.00 14.06 169 MET E CA 1
ATOM 9494 C C . MET E 1 169 ? 55.515 14.000 9.514 1.00 14.81 169 MET E C 1
ATOM 9495 O O . MET E 1 169 ? 56.511 13.723 8.842 1.00 14.64 169 MET E O 1
ATOM 9500 N N . LYS E 1 170 ? 55.580 14.626 10.686 1.00 15.26 170 LYS E N 1
ATOM 9501 C CA . LYS E 1 170 ? 56.852 15.002 11.298 1.00 17.89 170 LYS E CA 1
ATOM 9502 C C . LYS E 1 170 ? 57.657 13.746 11.620 1.00 16.43 170 LYS E C 1
ATOM 9503 O O . LYS E 1 170 ? 58.861 13.692 11.374 1.00 16.77 170 LYS E O 1
ATOM 9509 N N . ALA E 1 171 ? 56.979 12.732 12.149 1.00 15.84 171 ALA E N 1
ATOM 9510 C CA . ALA E 1 171 ? 57.623 11.466 12.488 1.00 15.69 171 ALA E CA 1
ATOM 9511 C C . ALA E 1 171 ? 58.163 10.814 11.214 1.00 15.63 171 ALA E C 1
ATOM 9512 O O . ALA E 1 171 ? 59.260 10.247 11.209 1.00 13.68 171 ALA E O 1
ATOM 9514 N N . HIS E 1 172 ? 57.384 10.917 10.139 1.00 15.18 172 HIS E N 1
ATOM 9515 C CA . HIS E 1 172 ? 57.751 10.375 8.832 1.00 16.62 172 HIS E CA 1
ATOM 9516 C C . HIS E 1 172 ? 59.022 11.077 8.347 1.00 17.60 172 HIS E C 1
ATOM 9517 O O . HIS E 1 172 ? 59.936 10.438 7.823 1.00 16.44 172 HIS E O 1
ATOM 9524 N N . GLY E 1 173 ? 59.083 12.389 8.565 1.00 18.32 173 GLY E N 1
ATOM 9525 C CA . GLY E 1 173 ? 60.244 13.165 8.164 1.00 19.06 173 GLY E CA 1
ATOM 9526 C C . GLY E 1 173 ? 61.504 12.756 8.909 1.00 20.11 173 GLY E C 1
ATOM 9527 O O . GLY E 1 173 ? 62.581 12.673 8.313 1.00 19.37 173 GLY E O 1
ATOM 9528 N N . GLU E 1 174 ? 61.370 12.494 10.208 1.00 21.80 174 GLU E N 1
ATOM 9529 C CA . GLU E 1 174 ? 62.501 12.079 11.038 1.00 24.12 174 GLU E CA 1
ATOM 9530 C C . GLU E 1 174 ? 63.088 10.747 10.591 1.00 23.66 174 GLU E C 1
ATOM 9531 O O . GLU E 1 174 ? 64.299 10.545 10.651 1.00 24.03 174 GLU E O 1
ATOM 9537 N N . THR E 1 175 ? 62.221 9.834 10.164 1.00 22.49 175 THR E N 1
ATOM 9538 C CA . THR E 1 175 ? 62.658 8.517 9.709 1.00 21.03 175 THR E CA 1
ATOM 9539 C C . THR E 1 175 ? 63.486 8.614 8.431 1.00 20.47 175 THR E C 1
ATOM 9540 O O . THR E 1 175 ? 64.509 7.944 8.296 1.00 20.70 175 THR E O 1
ATOM 9544 N N . GLY E 1 176 ? 63.053 9.466 7.508 1.00 20.61 176 GLY E N 1
ATOM 9545 C CA . GLY E 1 176 ? 63.767 9.625 6.253 1.00 21.30 176 GLY E CA 1
ATOM 9546 C C . GLY E 1 176 ? 65.031 10.465 6.315 1.00 21.72 176 GLY E C 1
ATOM 9547 O O . GLY E 1 176 ? 65.821 10.462 5.373 1.00 20.16 176 GLY E O 1
ATOM 9548 N N . ARG E 1 177 ? 65.243 11.152 7.435 1.00 24.02 177 ARG E N 1
ATOM 9549 C CA . ARG E 1 177 ? 66.407 12.016 7.612 1.00 25.95 177 ARG E CA 1
ATOM 9550 C C . ARG E 1 177 ? 67.760 11.328 7.420 1.00 24.45 177 ARG E C 1
ATOM 9551 O O . ARG E 1 177 ? 68.683 11.926 6.867 1.00 22.89 177 ARG E O 1
ATOM 9559 N N . LYS E 1 178 ? 67.878 10.074 7.850 1.00 23.03 178 LYS E N 1
ATOM 9560 C CA . LYS E 1 178 ? 69.138 9.355 7.688 1.00 22.29 178 LYS E CA 1
ATOM 9561 C C . LYS E 1 178 ? 69.396 8.914 6.252 1.00 19.98 178 LYS E C 1
ATOM 9562 O O . LYS E 1 178 ? 70.479 8.420 5.939 1.00 19.35 178 LYS E O 1
ATOM 9568 N N . TYR E 1 179 ? 68.401 9.098 5.385 1.00 18.08 179 TYR E N 1
ATOM 9569 C CA . TYR E 1 179 ? 68.523 8.740 3.972 1.00 17.91 179 TYR E CA 1
ATOM 9570 C C . TYR E 1 179 ? 68.832 9.963 3.111 1.00 18.69 179 TYR E C 1
ATOM 9571 O O . TYR E 1 179 ? 69.036 9.841 1.903 1.00 16.95 179 TYR E O 1
ATOM 9580 N N . GLN E 1 180 ? 68.885 11.130 3.751 1.00 20.12 180 GLN E N 1
ATOM 9581 C CA . GLN E 1 180 ? 69.147 12.409 3.088 1.00 23.49 180 GLN E CA 1
ATOM 9582 C C . GLN E 1 180 ? 70.261 12.391 2.043 1.00 23.39 180 GLN E C 1
ATOM 9583 O O . GLN E 1 180 ? 70.066 12.854 0.919 1.00 24.68 180 GLN E O 1
ATOM 9589 N N . GLY E 1 181 ? 71.420 11.857 2.413 1.00 22.44 181 GLY E N 1
ATOM 9590 C CA . GLY E 1 181 ? 72.538 11.826 1.485 1.00 23.25 181 GLY E CA 1
ATOM 9591 C C . GLY E 1 181 ? 72.505 10.771 0.394 1.00 22.07 181 GLY E C 1
ATOM 9592 O O . GLY E 1 181 ? 73.250 10.872 -0.580 1.00 21.75 181 GLY E O 1
ATOM 9593 N N . GLU E 1 182 ? 71.629 9.781 0.522 1.00 20.80 182 GLU E N 1
ATOM 9594 C CA . GLU E 1 182 ? 71.569 8.711 -0.469 1.00 21.43 182 GLU E CA 1
ATOM 9595 C C . GLU E 1 182 ? 70.281 8.597 -1.277 1.00 18.79 182 GLU E C 1
ATOM 9596 O O . GLU E 1 182 ? 70.253 7.909 -2.297 1.00 16.43 182 GLU E O 1
ATOM 9602 N N . VAL E 1 183 ? 69.214 9.243 -0.817 1.00 17.36 183 VAL E N 1
ATOM 9603 C CA . VAL E 1 183 ? 67.939 9.186 -1.526 1.00 15.29 183 VAL E CA 1
ATOM 9604 C C . VAL E 1 183 ? 67.310 10.560 -1.727 1.00 15.20 183 VAL E C 1
ATOM 9605 O O . VAL E 1 183 ? 67.118 11.310 -0.770 1.00 16.48 183 VAL E O 1
ATOM 9609 N N . MET E 1 184 ? 67.020 10.891 -2.983 1.00 13.35 184 MET E N 1
ATOM 9610 C CA . MET E 1 184 ? 66.365 12.150 -3.313 1.00 14.09 184 MET E CA 1
ATOM 9611 C C . MET E 1 184 ? 64.898 11.787 -3.530 1.00 13.76 184 MET E C 1
ATOM 9612 O O . MET E 1 184 ? 64.588 10.786 -4.175 1.00 11.48 184 MET E O 1
ATOM 9617 N N . GLN E 1 185 ? 64.002 12.611 -3.007 1.00 12.88 185 GLN E N 1
ATOM 9618 C CA . GLN E 1 185 ? 62.579 12.351 -3.122 1.00 13.51 185 GLN E CA 1
ATOM 9619 C C . GLN E 1 185 ? 61.817 13.501 -3.765 1.00 13.98 185 GLN E C 1
ATOM 9620 O O . GLN E 1 185 ? 62.092 14.669 -3.493 1.00 14.67 185 GLN E O 1
ATOM 9626 N N . VAL E 1 186 ? 60.882 13.161 -4.647 1.00 11.87 186 VAL E N 1
ATOM 9627 C CA . VAL E 1 186 ? 60.037 14.156 -5.297 1.00 10.34 186 VAL E CA 1
ATOM 9628 C C . VAL E 1 186 ? 58.600 13.688 -5.131 1.00 9.70 186 VAL E C 1
ATOM 9629 O O . VAL E 1 186 ? 58.229 12.602 -5.590 1.00 9.43 186 VAL E O 1
ATOM 9633 N N . ILE E 1 187 ? 57.827 14.476 -4.394 1.00 8.68 187 ILE E N 1
ATOM 9634 C CA . ILE E 1 187 ? 56.427 14.181 -4.147 1.00 9.55 187 ILE E CA 1
ATOM 9635 C C . ILE E 1 187 ? 55.595 15.043 -5.084 1.00 9.12 187 ILE E C 1
ATOM 9636 O O . ILE E 1 187 ? 55.789 16.253 -5.158 1.00 9.26 187 ILE E O 1
ATOM 9641 N N . SER E 1 188 ? 54.677 14.411 -5.804 1.00 9.44 188 SER E N 1
ATOM 9642 C CA . SER E 1 188 ? 53.802 15.123 -6.720 1.00 8.92 188 SER E CA 1
ATOM 9643 C C . SER E 1 188 ? 52.361 14.718 -6.438 1.00 10.30 188 SER E C 1
ATOM 9644 O O . SER E 1 188 ? 52.082 13.565 -6.111 1.00 9.33 188 SER E O 1
ATOM 9647 N N . GLY E 1 189 ? 51.454 15.682 -6.528 1.00 10.07 189 GLY E N 1
ATOM 9648 C CA . GLY E 1 189 ? 50.054 15.402 -6.276 1.00 9.63 189 GLY E CA 1
ATOM 9649 C C . GLY E 1 189 ? 49.268 15.208 -7.557 1.00 9.02 189 GLY E C 1
ATOM 9650 O O . GLY E 1 189 ? 49.483 15.924 -8.539 1.00 8.26 189 GLY E O 1
ATOM 9651 N N . ALA E 1 190 ? 48.374 14.222 -7.552 1.00 8.79 190 ALA E N 1
ATOM 9652 C CA . ALA E 1 190 ? 47.541 13.935 -8.712 1.00 8.28 190 ALA E CA 1
ATOM 9653 C C . ALA E 1 190 ? 46.060 13.914 -8.346 1.00 8.38 190 ALA E C 1
ATOM 9654 O O . ALA E 1 190 ? 45.247 13.311 -9.049 1.00 8.09 190 ALA E O 1
ATOM 9656 N N . GLN E 1 191 ? 45.707 14.551 -7.231 1.00 8.55 191 GLN E N 1
ATOM 9657 C CA . GLN E 1 191 ? 44.308 14.606 -6.829 1.00 9.85 191 GLN E CA 1
ATOM 9658 C C . GLN E 1 191 ? 43.546 15.383 -7.907 1.00 10.76 191 GLN E C 1
ATOM 9659 O O . GLN E 1 191 ? 43.913 16.505 -8.256 1.00 11.43 191 GLN E O 1
ATOM 9665 N N . GLY E 1 192 ? 42.542 14.736 -8.491 1.00 9.83 192 GLY E N 1
ATOM 9666 C CA . GLY E 1 192 ? 41.770 15.353 -9.556 1.00 10.26 192 GLY E CA 1
ATOM 9667 C C . GLY E 1 192 ? 42.491 15.322 -10.900 1.00 10.24 192 GLY E C 1
ATOM 9668 O O . GLY E 1 192 ? 41.962 15.811 -11.900 1.00 11.52 192 GLY E O 1
ATOM 9669 N N . LEU E 1 193 ? 43.671 14.707 -10.940 1.00 8.71 193 LEU E N 1
ATOM 9670 C CA . LEU E 1 193 ? 44.465 14.641 -12.165 1.00 7.48 193 LEU E CA 1
ATOM 9671 C C . LEU E 1 193 ? 44.691 13.227 -12.693 1.00 8.69 193 LEU E C 1
ATOM 9672 O O . LEU E 1 193 ? 44.835 13.023 -13.902 1.00 7.03 193 LEU E O 1
ATOM 9677 N N . ASP E 1 194 ? 44.754 12.257 -11.786 1.00 9.29 194 ASP E N 1
ATOM 9678 C CA . ASP E 1 194 ? 44.968 10.873 -12.176 1.00 9.13 194 ASP E CA 1
ATOM 9679 C C . ASP E 1 194 ? 44.327 9.931 -11.154 1.00 10.10 194 ASP E C 1
ATOM 9680 O O . ASP E 1 194 ? 43.676 10.384 -10.210 1.00 8.09 194 ASP E O 1
ATOM 9685 N N . ASP E 1 195 ? 44.553 8.631 -11.325 1.00 10.33 195 ASP E N 1
ATOM 9686 C CA . ASP E 1 195 ? 43.949 7.597 -10.483 1.00 8.38 195 ASP E CA 1
ATOM 9687 C C . ASP E 1 195 ? 44.369 7.476 -9.024 1.00 9.42 195 ASP E C 1
ATOM 9688 O O . ASP E 1 195 ? 43.700 6.789 -8.244 1.00 9.89 195 ASP E O 1
ATOM 9693 N N . TRP E 1 196 ? 45.477 8.109 -8.657 1.00 7.61 196 TRP E N 1
ATOM 9694 C CA . TRP E 1 196 ? 45.960 8.067 -7.282 1.00 8.60 196 TRP E CA 1
ATOM 9695 C C . TRP E 1 196 ? 46.175 9.501 -6.811 1.00 8.72 196 TRP E C 1
ATOM 9696 O O . TRP E 1 196 ? 46.332 10.409 -7.626 1.00 8.70 196 TRP E O 1
ATOM 9707 N N . GLU E 1 197 ? 46.186 9.696 -5.497 1.00 7.91 197 GLU E N 1
ATOM 9708 C CA . GLU E 1 197 ? 46.359 11.025 -4.912 1.00 8.78 197 GLU E CA 1
ATOM 9709 C C . GLU E 1 197 ? 47.763 11.608 -5.041 1.00 7.74 197 GLU E C 1
ATOM 9710 O O . GLU E 1 197 ? 47.919 12.820 -5.213 1.00 9.17 197 GLU E O 1
ATOM 9716 N N . TRP E 1 198 ? 48.776 10.750 -4.964 1.00 5.90 198 TRP E N 1
ATOM 9717 C CA . TRP E 1 198 ? 50.159 11.194 -5.093 1.00 7.55 198 TRP E CA 1
ATOM 9718 C C . TRP E 1 198 ? 51.023 10.284 -5.944 1.00 7.74 198 TRP E C 1
ATOM 9719 O O . TRP E 1 198 ? 50.737 9.103 -6.123 1.00 7.48 198 TRP E O 1
ATOM 9730 N N . GLY E 1 199 ? 52.094 10.872 -6.457 1.00 7.80 199 GLY E N 1
ATOM 9731 C CA . GLY E 1 199 ? 53.075 10.148 -7.232 1.00 6.54 199 GLY E CA 1
ATOM 9732 C C . GLY E 1 199 ? 54.343 10.359 -6.424 1.00 8.35 199 GLY E C 1
ATOM 9733 O O . GLY E 1 199 ? 54.561 11.451 -5.888 1.00 8.90 199 GLY E O 1
ATOM 9734 N N . VAL E 1 200 ? 55.134 9.309 -6.251 1.00 6.31 200 VAL E N 1
ATOM 9735 C CA . VAL E 1 200 ? 56.377 9.427 -5.502 1.00 6.86 200 VAL E CA 1
ATOM 9736 C C . VAL E 1 200 ? 57.551 8.934 -6.334 1.00 7.07 200 VAL E C 1
ATOM 9737 O O . VAL E 1 200 ? 57.524 7.821 -6.861 1.00 5.78 200 VAL E O 1
ATOM 9741 N N . ASP E 1 201 ? 58.564 9.787 -6.474 1.00 6.67 201 ASP E N 1
ATOM 9742 C CA . ASP E 1 201 ? 59.782 9.439 -7.195 1.00 7.89 201 ASP E CA 1
ATOM 9743 C C . ASP E 1 201 ? 60.944 9.429 -6.220 1.00 8.82 201 ASP E C 1
ATOM 9744 O O . ASP E 1 201 ? 61.162 10.404 -5.501 1.00 10.68 201 ASP E O 1
ATOM 9749 N N . LEU E 1 202 ? 61.664 8.315 -6.171 1.00 8.82 202 LEU E N 1
ATOM 9750 C CA . LEU E 1 202 ? 62.833 8.198 -5.307 1.00 9.54 202 LEU E CA 1
ATOM 9751 C C . LEU E 1 202 ? 64.030 8.006 -6.232 1.00 8.60 202 LEU E C 1
ATOM 9752 O O . LEU E 1 202 ? 63.957 7.234 -7.185 1.00 9.13 202 LEU E O 1
ATOM 9757 N N . PHE E 1 203 ? 65.109 8.737 -5.976 1.00 8.25 203 PHE E N 1
ATOM 9758 C CA . PHE E 1 203 ? 66.312 8.638 -6.796 1.00 8.97 203 PHE E CA 1
ATOM 9759 C C . PHE E 1 203 ? 67.479 8.251 -5.906 1.00 8.55 203 PHE E C 1
ATOM 9760 O O . PHE E 1 203 ? 67.634 8.783 -4.809 1.00 10.98 203 PHE E O 1
ATOM 9768 N N . SER E 1 204 ? 68.291 7.315 -6.377 1.00 8.74 204 SER E N 1
ATOM 9769 C CA . SER E 1 204 ? 69.442 6.857 -5.611 1.00 10.47 204 SER E CA 1
ATOM 9770 C C . SER E 1 204 ? 70.430 6.145 -6.511 1.00 10.99 204 SER E C 1
ATOM 9771 O O . SER E 1 204 ? 70.060 5.621 -7.560 1.00 10.83 204 SER E O 1
ATOM 9774 N N . GLU E 1 205 ? 71.690 6.121 -6.092 1.00 12.39 205 GLU E N 1
ATOM 9775 C CA . GLU E 1 205 ? 72.731 5.447 -6.854 1.00 13.66 205 GLU E CA 1
ATOM 9776 C C . GLU E 1 205 ? 72.709 3.941 -6.596 1.00 13.18 205 GLU E C 1
ATOM 9777 O O . GLU E 1 205 ? 73.413 3.183 -7.261 1.00 13.99 205 GLU E O 1
ATOM 9783 N N . ASP E 1 206 ? 71.876 3.510 -5.649 1.00 12.31 206 ASP E N 1
ATOM 9784 C CA . ASP E 1 206 ? 71.750 2.089 -5.310 1.00 12.77 206 ASP E CA 1
ATOM 9785 C C . ASP E 1 206 ? 70.281 1.756 -5.035 1.00 11.30 206 ASP E C 1
ATOM 9786 O O . ASP E 1 206 ? 69.702 2.252 -4.067 1.00 8.85 206 ASP E O 1
ATOM 9791 N N . PRO E 1 207 ? 69.673 0.880 -5.862 1.00 11.45 207 PRO E N 1
ATOM 9792 C CA . PRO E 1 207 ? 68.267 0.493 -5.687 1.00 11.53 207 PRO E CA 1
ATOM 9793 C C . PRO E 1 207 ? 67.926 -0.149 -4.339 1.00 11.35 207 PRO E C 1
ATOM 9794 O O . PRO E 1 207 ? 66.767 -0.141 -3.933 1.00 11.70 207 PRO E O 1
ATOM 9798 N N . VAL E 1 208 ? 68.926 -0.691 -3.640 1.00 10.57 208 VAL E N 1
ATOM 9799 C CA . VAL E 1 208 ? 68.678 -1.298 -2.331 1.00 9.02 208 VAL E CA 1
ATOM 9800 C C . VAL E 1 208 ? 68.265 -0.212 -1.334 1.00 8.82 208 VAL E C 1
ATOM 9801 O O . VAL E 1 208 ? 67.606 -0.500 -0.336 1.00 7.60 208 VAL E O 1
ATOM 9805 N N . GLN E 1 209 ? 68.644 1.038 -1.611 1.00 7.70 209 GLN E N 1
ATOM 9806 C CA . GLN E 1 209 ? 68.261 2.151 -0.742 1.00 8.01 209 GLN E CA 1
ATOM 9807 C C . GLN E 1 209 ? 66.741 2.335 -0.800 1.00 6.91 209 GLN E C 1
ATOM 9808 O O . GLN E 1 209 ? 66.127 2.745 0.179 1.00 7.38 209 GLN E O 1
ATOM 9814 N N . PHE E 1 210 ? 66.143 2.047 -1.956 1.00 7.72 210 PHE E N 1
ATOM 9815 C CA . PHE E 1 210 ? 64.688 2.159 -2.109 1.00 8.00 210 PHE E CA 1
ATOM 9816 C C . PHE E 1 210 ? 64.019 1.163 -1.161 1.00 8.17 210 PHE E C 1
ATOM 9817 O O . PHE E 1 210 ? 63.075 1.502 -0.446 1.00 9.88 210 PHE E O 1
ATOM 9825 N N . LYS E 1 211 ? 64.535 -0.065 -1.156 1.00 8.68 211 LYS E N 1
ATOM 9826 C CA . LYS E 1 211 ? 64.018 -1.138 -0.309 1.00 8.31 211 LYS E CA 1
ATOM 9827 C C . LYS E 1 211 ? 64.160 -0.780 1.169 1.00 10.53 211 LYS E C 1
ATOM 9828 O O . LYS E 1 211 ? 63.237 -0.978 1.961 1.00 10.29 211 LYS E O 1
ATOM 9834 N N . LYS E 1 212 ? 65.320 -0.242 1.535 1.00 11.08 212 LYS E N 1
ATOM 9835 C CA . LYS E 1 212 ? 65.572 0.143 2.916 1.00 11.86 212 LYS E CA 1
ATOM 9836 C C . LYS E 1 212 ? 64.632 1.234 3.421 1.00 10.44 212 LYS E C 1
ATOM 9837 O O . LYS E 1 212 ? 63.986 1.067 4.453 1.00 9.06 212 LYS E O 1
ATOM 9843 N N . ILE E 1 213 ? 64.518 2.330 2.675 1.00 8.77 213 ILE E N 1
ATOM 9844 C CA . ILE E 1 213 ? 63.665 3.429 3.111 1.00 10.59 213 ILE E CA 1
ATOM 9845 C C . ILE E 1 213 ? 62.171 3.094 3.101 1.00 10.43 213 ILE E C 1
ATOM 9846 O O . ILE E 1 213 ? 61.472 3.342 4.084 1.00 10.77 213 ILE E O 1
ATOM 9851 N N . VAL E 1 214 ? 61.694 2.475 2.025 1.00 10.60 214 VAL E N 1
ATOM 9852 C CA . VAL E 1 214 ? 60.279 2.126 1.927 1.00 8.80 214 VAL E CA 1
ATOM 9853 C C . VAL E 1 214 ? 59.862 1.139 3.022 1.00 10.00 214 VAL E C 1
ATOM 9854 O O . VAL E 1 214 ? 58.827 1.330 3.663 1.00 9.49 214 VAL E O 1
ATOM 9858 N N . TYR E 1 215 ? 60.689 0.126 3.281 1.00 8.84 215 TYR E N 1
ATOM 9859 C CA . TYR E 1 215 ? 60.364 -0.850 4.322 1.00 10.50 215 TYR E CA 1
ATOM 9860 C C . TYR E 1 215 ? 60.367 -0.198 5.707 1.00 10.83 215 TYR E C 1
ATOM 9861 O O . TYR E 1 215 ? 59.400 -0.332 6.463 1.00 11.09 215 TYR E O 1
ATOM 9870 N N . GLU E 1 216 ? 61.437 0.525 6.033 1.00 11.33 216 GLU E N 1
ATOM 9871 C CA . GLU E 1 216 ? 61.519 1.184 7.338 1.00 10.39 216 GLU E CA 1
ATOM 9872 C C . GLU E 1 216 ? 60.372 2.158 7.580 1.00 10.53 216 GLU E C 1
ATOM 9873 O O . GLU E 1 216 ? 59.793 2.183 8.669 1.00 8.97 216 GLU E O 1
ATOM 9879 N N . MET E 1 217 ? 60.039 2.953 6.567 1.00 11.52 217 MET E N 1
ATOM 9880 C CA . MET E 1 217 ? 58.957 3.920 6.706 1.00 12.32 217 MET E CA 1
ATOM 9881 C C . MET E 1 217 ? 57.592 3.274 6.913 1.00 11.93 217 MET E C 1
ATOM 9882 O O . MET E 1 217 ? 56.698 3.903 7.469 1.00 11.48 217 MET E O 1
ATOM 9887 N N . ARG E 1 218 ? 57.427 2.026 6.472 1.00 12.71 218 ARG E N 1
ATOM 9888 C CA . ARG E 1 218 ? 56.142 1.348 6.632 1.00 11.29 218 ARG E CA 1
ATOM 9889 C C . ARG E 1 218 ? 55.784 1.109 8.100 1.00 12.24 218 ARG E C 1
ATOM 9890 O O . ARG E 1 218 ? 54.625 0.836 8.426 1.00 13.06 218 ARG E O 1
ATOM 9898 N N . PHE E 1 219 ? 56.771 1.256 8.985 1.00 11.82 219 PHE E N 1
ATOM 9899 C CA . PHE E 1 219 ? 56.547 1.095 10.416 1.00 10.45 219 PHE E CA 1
ATOM 9900 C C . PHE E 1 219 ? 56.140 2.412 11.075 1.00 11.88 219 PHE E C 1
ATOM 9901 O O . PHE E 1 219 ? 55.787 2.427 12.249 1.00 11.30 219 PHE E O 1
ATOM 9909 N N . ASP E 1 220 ? 56.241 3.523 10.340 1.00 11.59 220 ASP E N 1
ATOM 9910 C CA . ASP E 1 220 ? 55.817 4.821 10.873 1.00 12.10 220 ASP E CA 1
ATOM 9911 C C . ASP E 1 220 ? 54.300 4.747 10.867 1.00 12.83 220 ASP E C 1
ATOM 9912 O O . ASP E 1 220 ? 53.714 4.228 9.912 1.00 10.81 220 ASP E O 1
ATOM 9917 N N . GLU E 1 221 ? 53.659 5.275 11.906 1.00 12.50 221 GLU E N 1
ATOM 9918 C CA . GLU E 1 221 ? 52.204 5.219 11.982 1.00 12.40 221 GLU E CA 1
ATOM 9919 C C . GLU E 1 221 ? 51.519 5.789 10.746 1.00 11.46 221 GLU E C 1
ATOM 9920 O O . GLU E 1 221 ? 50.538 5.222 10.262 1.00 11.38 221 GLU E O 1
ATOM 9926 N N . VAL E 1 222 ? 52.060 6.879 10.206 1.00 11.77 222 VAL E N 1
ATOM 9927 C CA . VAL E 1 222 ? 51.477 7.492 9.016 1.00 11.44 222 VAL E CA 1
ATOM 9928 C C . VAL E 1 222 ? 51.361 6.487 7.860 1.00 10.27 222 VAL E C 1
ATOM 9929 O O . VAL E 1 222 ? 50.348 6.455 7.166 1.00 9.92 222 VAL E O 1
ATOM 9933 N N . SER E 1 223 ? 52.375 5.639 7.694 1.00 10.30 223 SER E N 1
ATOM 9934 C CA . SER E 1 223 ? 52.375 4.641 6.626 1.00 11.04 223 SER E CA 1
ATOM 9935 C C . SER E 1 223 ? 51.619 3.373 7.015 1.00 11.21 223 SER E C 1
ATOM 9936 O O . SER E 1 223 ? 50.774 2.885 6.261 1.00 9.19 223 SER E O 1
ATOM 9939 N N . ALA E 1 224 ? 51.920 2.852 8.200 1.00 10.37 224 ALA E N 1
ATOM 9940 C CA . ALA E 1 224 ? 51.281 1.633 8.689 1.00 10.43 224 ALA E CA 1
ATOM 9941 C C . ALA E 1 224 ? 49.755 1.710 8.690 1.00 11.12 224 ALA E C 1
ATOM 9942 O O . ALA E 1 224 ? 49.082 0.778 8.254 1.00 10.49 224 ALA E O 1
ATOM 9944 N N . ARG E 1 225 ? 49.214 2.836 9.148 1.00 11.26 225 ARG E N 1
ATOM 9945 C CA . ARG E 1 225 ? 47.766 3.017 9.214 1.00 12.59 225 ARG E CA 1
ATOM 9946 C C . ARG E 1 225 ? 47.108 3.750 8.051 1.00 11.91 225 ARG E C 1
ATOM 9947 O O . ARG E 1 225 ? 45.938 3.503 7.756 1.00 9.89 225 ARG E O 1
ATOM 9955 N N . TYR E 1 226 ? 47.838 4.647 7.392 1.00 11.41 226 TYR E N 1
ATOM 9956 C CA . TYR E 1 226 ? 47.238 5.430 6.309 1.00 12.83 226 TYR E CA 1
ATOM 9957 C C . TYR E 1 226 ? 47.815 5.285 4.906 1.00 12.33 226 TYR E C 1
ATOM 9958 O O . TYR E 1 226 ? 47.347 5.943 3.974 1.00 12.65 226 TYR E O 1
ATOM 9967 N N . GLY E 1 227 ? 48.817 4.428 4.748 1.00 11.62 227 GLY E N 1
ATOM 9968 C CA . GLY E 1 227 ? 49.415 4.241 3.439 1.00 11.78 227 GLY E CA 1
ATOM 9969 C C . GLY E 1 227 ? 48.683 3.240 2.560 1.00 12.71 227 GLY E C 1
ATOM 9970 O O . GLY E 1 227 ? 48.414 2.108 2.970 1.00 12.23 227 GLY E O 1
ATOM 9971 N N . GLU E 1 228 ? 48.352 3.673 1.349 1.00 11.73 228 GLU E N 1
ATOM 9972 C CA . GLU E 1 228 ? 47.667 2.840 0.362 1.00 12.60 228 GLU E CA 1
ATOM 9973 C C . GLU E 1 228 ? 48.549 2.948 -0.879 1.00 12.52 228 GLU E C 1
ATOM 9974 O O . GLU E 1 228 ? 48.554 3.978 -1.562 1.00 9.31 228 GLU E O 1
ATOM 9980 N N . PHE E 1 229 ? 49.274 1.873 -1.176 1.00 10.18 229 PHE E N 1
ATOM 9981 C CA . PHE E 1 229 ? 50.238 1.872 -2.274 1.00 11.04 229 PHE E CA 1
ATOM 9982 C C . PHE E 1 229 ? 49.883 1.185 -3.590 1.00 11.14 229 PHE E C 1
ATOM 9983 O O . PHE E 1 229 ? 49.278 0.119 -3.612 1.00 10.84 229 PHE E O 1
ATOM 9991 N N . GLY E 1 230 ? 50.318 1.799 -4.687 1.00 10.35 230 GLY E N 1
ATOM 9992 C CA . GLY E 1 230 ? 50.077 1.240 -6.005 1.00 10.61 230 GLY E CA 1
ATOM 9993 C C . GLY E 1 230 ? 51.278 0.433 -6.464 1.00 9.49 230 GLY E C 1
ATOM 9994 O O . GLY E 1 230 ? 52.060 -0.035 -5.633 1.00 8.75 230 GLY E O 1
ATOM 9995 N N . PRO E 1 231 ? 51.452 0.240 -7.782 1.00 10.43 231 PRO E N 1
ATOM 9996 C CA . PRO E 1 231 ? 52.591 -0.526 -8.299 1.00 9.66 231 PRO E CA 1
ATOM 9997 C C . PRO E 1 231 ? 53.919 0.207 -8.102 1.00 9.54 231 PRO E C 1
ATOM 9998 O O . PRO E 1 231 ? 53.943 1.431 -7.987 1.00 8.57 231 PRO E O 1
ATOM 10002 N N . PHE E 1 232 ? 55.007 -0.555 -8.003 1.00 7.91 232 PHE E N 1
ATOM 10003 C CA . PHE E 1 232 ? 56.347 0.010 -7.838 1.00 8.73 232 PHE E CA 1
ATOM 10004 C C . PHE E 1 232 ? 57.181 -0.299 -9.070 1.00 8.00 232 PHE E C 1
ATOM 10005 O O . PHE E 1 232 ? 57.265 -1.451 -9.492 1.00 8.08 232 PHE E O 1
ATOM 10013 N N . PHE E 1 233 ? 57.787 0.735 -9.645 1.00 7.53 233 PHE E N 1
ATOM 10014 C CA . PHE E 1 233 ? 58.624 0.585 -10.835 1.00 6.53 233 PHE E CA 1
ATOM 10015 C C . PHE E 1 233 ? 60.055 0.994 -10.489 1.00 6.77 233 PHE E C 1
ATOM 10016 O O . PHE E 1 233 ? 60.267 2.029 -9.858 1.00 7.80 233 PHE E O 1
ATOM 10024 N N . VAL E 1 234 ? 61.026 0.174 -10.881 1.00 7.32 234 VAL E N 1
ATOM 10025 C CA . VAL E 1 234 ? 62.433 0.475 -10.635 1.00 6.80 234 VAL E CA 1
ATOM 10026 C C . VAL E 1 234 ? 63.166 0.541 -11.977 1.00 7.62 234 VAL E C 1
ATOM 10027 O O . VAL E 1 234 ? 63.081 -0.382 -12.788 1.00 6.04 234 VAL E O 1
ATOM 10031 N N . GLY E 1 235 ? 63.866 1.644 -12.222 1.00 6.24 235 GLY E N 1
ATOM 10032 C CA . GLY E 1 235 ? 64.584 1.768 -13.478 1.00 7.13 235 GLY E CA 1
ATOM 10033 C C . GLY E 1 235 ? 65.989 2.314 -13.336 1.00 6.59 235 GLY E C 1
ATOM 10034 O O . GLY E 1 235 ? 66.289 3.008 -12.367 1.00 6.65 235 GLY E O 1
ATOM 10035 N N . LYS E 1 236 ? 66.857 1.968 -14.286 1.00 7.76 236 LYS E N 1
ATOM 10036 C CA . LYS E 1 236 ? 68.237 2.454 -14.294 1.00 9.10 236 LYS E CA 1
ATOM 10037 C C . LYS E 1 236 ? 68.315 3.607 -15.290 1.00 9.92 236 LYS E C 1
ATOM 10038 O O . LYS E 1 236 ? 67.888 3.466 -16.436 1.00 9.13 236 LYS E O 1
ATOM 10044 N N . TYR E 1 237 ? 68.866 4.736 -14.853 1.00 10.15 237 TYR E N 1
ATOM 10045 C CA . TYR E 1 237 ? 68.995 5.903 -15.718 1.00 11.65 237 TYR E CA 1
ATOM 10046 C C . TYR E 1 237 ? 69.864 5.582 -16.925 1.00 11.09 237 TYR E C 1
ATOM 10047 O O . TYR E 1 237 ? 70.934 4.994 -16.784 1.00 10.45 237 TYR E O 1
ATOM 10056 N N . LEU E 1 238 ? 69.407 5.997 -18.102 1.00 9.88 238 LEU E N 1
ATOM 10057 C CA . LEU E 1 238 ? 70.144 5.758 -19.338 1.00 10.91 238 LEU E CA 1
ATOM 10058 C C . LEU E 1 238 ? 70.565 7.051 -20.022 1.00 10.79 238 LEU E C 1
ATOM 10059 O O . LEU E 1 238 ? 69.709 7.861 -20.393 1.00 9.00 238 LEU E O 1
ATOM 10064 N N . ASP E 1 239 ? 71.871 7.274 -20.175 1.00 12.11 239 ASP E N 1
ATOM 10065 C CA . ASP E 1 239 ? 72.293 8.464 -20.906 1.00 12.23 239 ASP E CA 1
ATOM 10066 C C . ASP E 1 239 ? 72.153 8.078 -22.377 1.00 13.86 239 ASP E C 1
ATOM 10067 O O . ASP E 1 239 ? 71.755 6.945 -22.674 1.00 12.26 239 ASP E O 1
ATOM 10072 N N . GLU E 1 240 ? 72.474 8.987 -23.293 1.00 14.24 240 GLU E N 1
ATOM 10073 C CA . GLU E 1 240 ? 72.317 8.692 -24.714 1.00 15.04 240 GLU E CA 1
ATOM 10074 C C . GLU E 1 240 ? 73.017 7.415 -25.178 1.00 14.47 240 GLU E C 1
ATOM 10075 O O . GLU E 1 240 ? 72.416 6.593 -25.868 1.00 14.26 240 GLU E O 1
ATOM 10081 N N . GLU E 1 241 ? 74.271 7.237 -24.782 1.00 15.65 241 GLU E N 1
ATOM 10082 C CA . GLU E 1 241 ? 75.021 6.049 -25.175 1.00 17.21 241 GLU E CA 1
ATOM 10083 C C . GLU E 1 241 ? 74.454 4.756 -24.594 1.00 15.94 241 GLU E C 1
ATOM 10084 O O . GLU E 1 241 ? 74.482 3.719 -25.253 1.00 15.91 241 GLU E O 1
ATOM 10090 N N . ALA E 1 242 ? 73.920 4.822 -23.376 1.00 15.14 242 ALA E N 1
ATOM 10091 C CA . ALA E 1 242 ? 73.342 3.642 -22.735 1.00 14.71 242 ALA E CA 1
ATOM 10092 C C . ALA E 1 242 ? 72.053 3.203 -23.435 1.00 14.48 242 ALA E C 1
ATOM 10093 O O . ALA E 1 242 ? 71.787 2.008 -23.564 1.00 15.55 242 ALA E O 1
ATOM 10095 N N . LEU E 1 243 ? 71.268 4.169 -23.906 1.00 15.23 243 LEU E N 1
ATOM 10096 C CA . LEU E 1 243 ? 70.024 3.869 -24.612 1.00 14.33 243 LEU E CA 1
ATOM 10097 C C . LEU E 1 243 ? 70.357 3.281 -25.980 1.00 15.61 243 LEU E C 1
ATOM 10098 O O . LEU E 1 243 ? 69.679 2.368 -26.455 1.00 14.41 243 LEU E O 1
ATOM 10103 N N . ARG E 1 244 ? 71.406 3.813 -26.607 1.00 16.76 244 ARG E N 1
ATOM 10104 C CA . ARG E 1 244 ? 71.859 3.334 -27.913 1.00 16.88 244 ARG E CA 1
ATOM 10105 C C . ARG E 1 244 ? 72.252 1.859 -27.803 1.00 16.26 244 ARG E C 1
ATOM 10106 O O . ARG E 1 244 ? 71.872 1.037 -28.643 1.00 17.15 244 ARG E O 1
ATOM 10114 N N . ALA E 1 245 ? 73.009 1.534 -26.757 1.00 16.51 245 ALA E N 1
ATOM 10115 C CA . ALA E 1 245 ? 73.453 0.162 -26.516 1.00 16.16 245 ALA E CA 1
ATOM 10116 C C . ALA E 1 245 ? 72.268 -0.742 -26.198 1.00 16.23 245 ALA E C 1
ATOM 10117 O O . ALA E 1 245 ? 72.212 -1.879 -26.667 1.00 16.50 245 ALA E O 1
ATOM 10119 N N . PHE E 1 246 ? 71.322 -0.233 -25.406 1.00 15.85 246 PHE E N 1
ATOM 10120 C CA . PHE E 1 246 ? 70.125 -0.996 -25.041 1.00 13.96 246 PHE E CA 1
ATOM 10121 C C . PHE E 1 246 ? 69.359 -1.384 -26.303 1.00 13.49 246 PHE E C 1
ATOM 10122 O O . PHE E 1 246 ? 68.821 -2.484 -26.401 1.00 13.75 246 PHE E O 1
ATOM 10130 N N . LEU E 1 247 ? 69.340 -0.481 -27.277 1.00 13.03 247 LEU E N 1
ATOM 10131 C CA . LEU E 1 247 ? 68.647 -0.725 -28.534 1.00 12.61 247 LEU E CA 1
ATOM 10132 C C . LEU E 1 247 ? 69.487 -1.490 -29.558 1.00 13.38 247 LEU E C 1
ATOM 10133 O O . LEU E 1 247 ? 69.060 -1.686 -30.700 1.00 12.35 247 LEU E O 1
ATOM 10138 N N . GLY E 1 248 ? 70.669 -1.935 -29.134 1.00 15.30 248 GLY E N 1
ATOM 10139 C CA . GLY E 1 248 ? 71.556 -2.693 -30.005 1.00 16.68 248 GLY E CA 1
ATOM 10140 C C . GLY E 1 248 ? 72.190 -1.926 -31.154 1.00 17.96 248 GLY E C 1
ATOM 10141 O O . GLY E 1 248 ? 72.566 -2.521 -32.170 1.00 18.40 248 GLY E O 1
ATOM 10142 N N . LEU E 1 249 ? 72.325 -0.613 -30.999 1.00 17.92 249 LEU E N 1
ATOM 10143 C CA . LEU E 1 249 ? 72.916 0.213 -32.046 1.00 19.03 249 LEU E CA 1
ATOM 10144 C C . LEU E 1 249 ? 74.258 0.821 -31.646 1.00 19.71 249 LEU E C 1
ATOM 10145 O O . LEU E 1 249 ? 74.764 1.660 -32.419 1.00 19.95 249 LEU E O 1
#

Solvent-accessible surface area: 47322 Å² total; per-residue (Å²): 252,59,84,53,80,41,13,77,38,44,42,18,13,10,2,4,0,3,0,6,63,11,64,26,32,124,0,24,67,16,97,117,132,36,22,64,86,1,8,96,87,1,54,16,6,13,134,70,9,84,98,48,29,136,67,29,95,0,0,9,0,5,2,23,5,6,4,47,33,0,12,0,1,2,2,5,4,3,77,16,5,59,44,0,6,107,6,14,10,80,2,8,69,5,30,0,10,76,23,23,36,62,35,40,5,1,2,0,0,2,11,25,44,20,24,85,171,90,60,83,65,112,23,92,180,18,108,79,133,29,43,21,119,5,30,92,61,11,22,2,0,0,14,0,24,22,22,13,28,67,57,168,13,12,2,1,45,35,76,7,157,49,2,24,33,3,65,148,40,39,41,80,16,13,139,134,23,120,76,99,11,95,66,17,67,0,0,0,3,0,2,11,63,57,6,20,0,5,3,2,8,7,110,61,9,24,38,0,1,63,8,8,10,31,19,14,1,3,27,4,9,0,62,4,0,64,46,9,29,8,5,1,2,60,26,11,82,80,102,33,8,88,70,25,0,32,51,179,62,111,44,87,36,13,67,17,35,38,16,15,10,1,4,0,2,0,9,63,11,64,24,36,117,0,38,70,15,98,105,134,38,28,65,89,1,8,94,83,0,32,24,19,14,117,42,2,77,103,44,24,139,66,36,84,0,1,13,0,5,1,24,4,6,4,48,34,0,12,0,1,2,2,5,5,2,71,16,4,57,46,0,6,84,6,14,23,106,2,7,113,3,27,1,11,81,25,23,37,61,35,40,3,1,2,0,0,2,11,15,45,16,21,98,138,96,45,83,62,117,18,103,183,12,106,83,120,25,53,17,102,6,40,82,54,11,20,2,0,0,15,0,23,30,22,14,30,88,59,164,14,12,3,1,47,35,86,8,161,69,2,26,68,13,70,142,48,41,22,91,16,5,145,134,23,136,90,80,12,70,79,12,70,0,0,0,3,1,1,10,64,57,7,21,0,5,3,5,10,10,122,66,9,26,40,0,1,69,1,5,10,26,17,13,1,6,36,4,9,0,62,2,0,60,47,9,31,9,6,1,1,59,22,10,82,69,99,34,7,96,68,20,0,26,42,260,67,113,54,80,38,13,73,18,35,41,17,16,10,2,3,0,3,0,7,61,11,63,26,17,106,0,41,64,17,92,106,127,32,25,82,83,0,13,96,87,0,39,20,5,11,107,81,11,62,109,58,21,135,67,35,93,0,0,7,0,3,1,25,4,5,4,47,31,0,12,0,1,2,2,4,5,10,79,16,4,61,52,0,4,100,6,12,16,82,2,9,104,7,27,0,10,113,24,24,36,63,36,38,4,1,2,0,0,2,12,9,41,11,24,90,110,98,48,80,64,140,24,102,178,13,126,83,120,26,52,13,98,6,38,88,56,11,22,1,0,0,18,0,22,24,22,18,26,90,62,158,14,12,3,1,43,34,74,3,148,63,2,28,52,10,63,146,24,36,43,109,15,17,170,132,19,139,80,92,16,69,81,11,60,0,0,0,3,1,1,11,62,55,8,20,0,5,3,3,10,7,112,60,9,19,26,0,1,91,10,10,10,33,23,12,2,4,35,4,10,0,61,3,0,59,45,8,30,7,6,1,1,61,18,10,66,68,118,36,7,121,62,14,0,31,52,208,44,107,44,73,40,12,72,38,34,40,17,15,10,1,3,0,3,0,8,65,10,64,21,37,105,0,31,63,16,93,95,124,35,21,79,89,1,8,98,87,0,42,34,7,23,102,73,7,80,103,46,28,125,72,25,102,0,0,18,0,5,1,21,3,6,5,48,34,0,17,0,2,1,1,4,5,6,74,16,4,58,45,0,6,115,7,13,15,98,2,7,85,5,24,0,10,92,27,24,36,66,35,40,2,1,2,0,0,1,10,11,43,9,18,86,114,94,48,81,58,113,20,101,182,12,102,80,116,28,39,12,116,6,38,91,54,11,23,2,0,0,20,0,23,26,22,24,22,87,61,161,14,12,3,1,46,37,51,7,115,65,1,18,66,22,72,140,41,42,41,100,16,13,164,117,15,139,82,86,16,70,86,13,56,0,0,0,2,1,2,9,61,55,8,22,0,3,3,3,10,10,116,66,9,19,24,0,2,90,9,9,12,34,24,13,1,3,30,5,12,0,62,3,0,55,45,9,30,8,7,1,1,60,20,10,80,76,110,35,6,98,68,24,0,32,57,261,56,114,57,79,41,13,72,40,34,39,16,24,8,1,2,0,3,0,8,62,11,63,24,32,120,0,42,71,17,95,115,132,35,18,63,88,0,11,95,82,0,40,16,9,20,125,77,14,108,94,59,7,118,70,37,97,0,1,11,0,5,1,24,3,6,5,48,34,0,11,0,1,2,2,3,5,9,78,17,4,58,42,0,5,88,4,13,17,82,0,12,104,4,21,0,10,115,17,24,35,63,36,40,4,2,2,0,0,2,11,12,45,9,23,87,143,96,41,80,56,120,22,109,192,13,105,81,121,25,62,15,123,4,37,70,57,11,21,2,0,0,8,0,24,24,24,8,29,85,59,163,14,11,4,2,48,33,78,6,160,72,2,25,63,11,71,139,50,41,41,67,15,19,165,131,23,143,77,102,14,66,80,12,57,0,0,0,3,1,1,10,63,55,7,22,0,3,3,0,9,10,116,66,8,18,17,0,2,88,8,5,11,33,11,12,1,4,33,3,12,0,63,3,0,58,46,8,31,6,6,1,0,60,17,10,80,94,98,36,6,66,54,15,0,43,49

CATH classification: 3.30.70.1030 (+1 more: 3.30.70.1030)

Foldseek 3Di:
DADFQDWDKDWFWKKKKWFKAFLLVPLVVDDPVLNVQLLVLVVVLVVVQVVCVVVLFWAWFWWQWDDDQGGIITMITGRDVVVVVVSVVSVCVGSRVVRIDTRDMDIWTFMDIDLPDHDDCPDPVRVQLSGDYDDQFAKKKKWFKAWDCDDPLHLRRDRSVVNRVLVVVLVVLCPVCVVFKDKTKTACCVNDDGGIMIMIGGNDVVSVVVSVVSSCPRCRNVRTIGIDDMIMTGTADSVRVCVVSVD/DADFQDKAKDWFWKKKKWFKAFLLVPLVVDDPVLNVQLLVLVVVLVVVLVVCVVVVFWEWFWWQWDDDQGGIITMITGRDVVVVVVSVVSVCPGSRVVRIDTRDMDIWTFMDIDLHDYDDCPDPVHVVLRGDYDDQFAKKKKWFKAWDCDDPLHLRRDHSVVNNVLVVVLVVLVCVCPVAKDKTKTACVVNDDGGIMIMIGGNDCVVVVVSVVSSCPRCSNVRTIDIDDMIMTGTADSVNVCVVSVD/DFDFQDKAKDWFWKKKKWFKAFLLVCLVVDDPVLNVQLLVLVVVLVVVQVVCVVVVFWEWFWWQWDDDQGGIITMITGRDVVVVVVSVVSVCPGSRVVRIDTRDMDIWTFMDIDLHDHDDCPDPVHVQLRHDYDDQFAKKKKWFKAWDCDDPLHLRRDRSVVNNVLVVQLVVLCVVCVVFKDKTKTACVVNDDGGIMIMIGGNDCVSVVVSVVSSCPRCRNVRTIGIDDMIMTGTADSVRVCVVSVD/DADFQDKAKDWFWKKKKWFKAFLLVPLVVDDPVLNVVLLVLVVVLVVVQVVCVVVVFWEWFWFQWDDDQGGIITMITGRDVVVVVVSVVSVCPGSRVVRIDTRDMDIWTFMDIDLHDHDDCPDPVHVVLRGDYDDQFAKKKKWFWAWDCDDPLHPRRDHSVVVRVLVVQLVVLCVVCVVFKDKTKTACVVNDDGGIMIMIGGNDCVVVVVSVVSSCPRCRNVRTIGIDDMIMTGTADSVRVCVVSVD/DADFQDKAKDWFWKKKKWFKAFQLVCLVVDDPVLNVQLLVLVVVLVVVQVVCVVVVAWAWFWWQWDDDQGGIITMITGRDCVVVVVSVVSVCVGSRVVRIDTRDMDIWTFMDIDLHDHDDCPDPVHVQLRGDYDDQFAKKKKWFKAWDCDDPLHPRSDRSVVVNVLVVQLVVLCVVCVVFKDKTKTAQVVNDDGGIMIMIGGNDCVSVVVSVVSSCPRCRNVRTIGIDDMIMTTTADSVRVCVVSVD

Radius of gyration: 30.54 Å; Cα contacts (8 Å, |Δi|>4): 2687; chains: 5; bounding box: 84×81×74 Å

Secondary structure (DSSP, 8-state):
-----PPEEEEEEEEEEEEEEE-HHHHHHS-HHHHHHHHHHHHHHHHHHHHHHHTTS-EEEEEEE-STT-SEEEEEEESSHHHHHHHHHHHHHSSGGGGEEEEEEEEEEEEEEESSSPP-TT-TTTGGGGSPPPPSSSEEEEEEEEE-EETTEEGGGS-HHHHHHHHHHHHHHHHTTTTT-EEEEEE-TTTSSSSEEEEEEES-HHHHHHHHHHHTTSHHHHHHEEE---EEEEE--HHHHHHHTT-/-----PPEEEEEEEEEEEEEEE-HHHHHHS-HHHHHHHHHHHHHHHHHHHHHHHTTS-EEEEEEE-STT-SEEEEEEESSHHHHHHHHHHHHTSSGGGGEEEEEEEEEEEEEEESSS---TT-TTTGGGGSPPPPSSSEEEEEEEEE-EETTEEGGGS-HHHHHHHHHHHHHHHGGGTTTEEEEEEE-TTTSSSSEEEEEEESSTHHHHHHHHHHTTSHHHHHHEEE---EEEEE--HHHHHHHTT-/-----PPEEEEEEEEEEEEEEE-HHHHHHS-HHHHHHHHHHHHHHHHHHHHHHHTTS-EEEEEEE-STT-SEEEEEEESSHHHHHHHHHHHHHSSGGGGEEEEEEEEEEEEEEESSS---TT-TTTGGGGSPPPPSSSEEEEEEEEE-EETTEEGGGS-HHHHHHHHHHHHHHGGGGTTT-EEEEEE-TTTSSSSEEEEEEESSTHHHHHHHHHHTTSHHHHHHEEE---EEEEE--HHHHHHHTT-/-----PPEEEEEEEEEEEEEEE-HHHHHHS-HHHHHHHHHHHHHHHHHHHHHHHTTS-EEEEEEEPSTT-SEEEEEEESSHHHHHHHHHHHHHSGGGGGEEEEEEEEEEEEEEESSSPP-TT-TTTGGGGSPPPPSSSEEEEEEEEE-EETTEEGGGS-HHHHHHHHHHHHHHHGGGTTT-EEEEEE-TTTSSSSEEEEEEESSTHHHHHHHHHHTTSHHHHHHEEE---EEEEE--HHHHHHHTT-/-----PPEEEEEEEEEEEEEEE-HHHHHHS-HHHHHHHHHHHHHHHHHHHHHHHTTS-EEEEEEE-STT-SEEEEEEESSSHHHHHHHHHHHHSGGGGGEEEEEEEEEEEEEEESSSPP-TT-TTTGGGGSPPPPSSSEEEEEEEEE-EETTEEGGGS-HHHHHHHHHHHHHHHGGGTTT-EEEEEE-TTTSSSSEEEEEEES-THHHHHHHHHHTTSHHHHHHEEE---EEEEE--HHHHHHHTT-

Organism: Thermus thermophilus (strain ATCC 27634 / DSM 579 / HB8) (NCBI:txid300852)

Sequence (1235 aa):
RHVPEPTHTLEGWHVLHDFRLLDFARWFSAPLEAREDAWEELKGLVREWRELEEAGQGSYGIYQVVGHKADLLFLNLRPGLDPLLEAEARLSRSAFARYLGRSYSFYSVVELGSQEKPLDPESPYVKPRLTPRVPKSGYVCFYPMNKRRQGQDNWYMLPAKERASLMKAHGETGRKYQGEVMQVISGAQGLDDWEWGVDLFSEDPVQFKKIVYEMRFDEVSARYGEFGPFFVGKYLDEEALRAFLGLRHVPEPTHTLEGWHVLHDFRLLDFARWFSAPLEAREDAWEELKGLVREWRELEEAGQGSYGIYQVVGHKADLLFLNLRPGLDPLLEAEARLSRSAFARYLGRSYSFYSVVELGSQEKPLDPESPYVKPRLTPRVPKSGYVCFYPMNKRRQGQDNWYMLPAKERASLMKAHGETGRKYQGEVMQVISGAQGLDDWEWGVDLFSEDPVQFKKIVYEMRFDEVSARYGEFGPFFVGKYLDEEALRAFLGLRHVPEPTHTLEGWHVLHDFRLLDFARWFSAPLEAREDAWEELKGLVREWRELEEAGQGSYGIYQVVGHKADLLFLNLRPGLDPLLEAEARLSRSAFARYLGRSYSFYSVVELGSQEKPLDPESPYVKPRLTPRVPKSGYVCFYPMNKRRQGQDNWYMLPAKERASLMKAHGETGRKYQGEVMQVISGAQGLDDWEWGVDLFSEDPVQFKKIVYEMRFDEVSARYGEFGPFFVGKYLDEEALRAFLGLRHVPEPTHTLEGWHVLHDFRLLDFARWFSAPLEAREDAWEELKGLVREWRELEEAGQGSYGIYQVVGHKADLLFLNLRPGLDPLLEAEARLSRSAFARYLGRSYSFYSVVELGSQEKPLDPESPYVKPRLTPRVPKSGYVCFYPMNKRRQGQDNWYMLPAKERASLMKAHGETGRKYQGEVMQVISGAQGLDDWEWGVDLFSEDPVQFKKIVYEMRFDEVSARYGEFGPFFVGKYLDEEALRAFLGLRHVPEPTHTLEGWHVLHDFRLLDFARWFSAPLEAREDAWEELKGLVREWRELEEAGQGSYGIYQVVGHKADLLFLNLRPGLDPLLEAEARLSRSAFARYLGRSYSFYSVVELGSQEKPLDPESPYVKPRLTPRVPKSGYVCFYPMNKRRQGQDNWYMLPAKERASLMKAHGETGRKYQGEVMQVISGAQGLDDWEWGVDLFSEDPVQFKKIVYEMRFDEVSARYGEFGPFFVGKYLDEEALRAFLGL

InterPro domains:
  IPR010644 Heme-dependent peroxidase ChdC/CLD [PF06778] (37-237)
  IPR010644 Heme-dependent peroxidase ChdC/CLD [PTHR36843] (9-247)
  IPR011008 Dimeric alpha-beta barrel [SSF54909] (5-248)
  IPR031332 Coproheme decarboxylase [MF_01442] (5-249)

B-factor: mean 15.66, std 8.85, range [2.62, 52.73]

Nearest PDB structures (foldseek):
  1vdh-assembly1_A  TM=1.001E+00  e=1.360E-53  Thermus thermophilus
  5t2k-assembly1_D  TM=9.791E-01  e=3.007E-35  Geobacillus stearothermophilus 10
  5t2k-assembly1_B  TM=9.737E-01  e=7.885E-35  Geobacillus stearothermophilus 10
  4wws-assembly1_D  TM=9.664E-01  e=3.034E-31  Listeria monocytogenes EGD-e
  4wws-assembly1_B  TM=9.655E-01  e=4.355E-31  Listeria monocytogenes EGD-e